Protein AF-0000000065881601 (afdb_homodimer)

Radius of gyration: 34.46 Å; Cα contacts (8 Å, |Δi|>4): 3081; chains: 2; bounding box: 85×88×72 Å

Nearest PDB structures (foldseek):
  4k35-assembly2_B  TM=8.996E-01  e=1.616E-48  Rhizomucor miehei
  4k35-assembly3_A  TM=8.974E-01  e=1.633E-47  Rhizomucor miehei
  6fop-assembly1_A  TM=8.889E-01  e=4.431E-42  Acetivibrio thermocellus ATCC 27405
  5v1w-assembly1_A  TM=8.616E-01  e=5.026E-40  Halalkalibacterium halodurans C-125
  5upo-assembly1_A  TM=8.640E-01  e=6.890E-40  Halalkalibacterium halodurans C-125

Secondary structure (DSSP, 8-state):
------SS---PPEE--SSSPPGGGTB-GGG-SSP--SS-TTGGGGSTTS-S-EEETTEEEEEETTEEEEE-PPEEE-SSEEEE----SEEEE-PPPSSSS-TT--EEEEE-SSEEEEEEGGGTEEEEEETT-SEEEEEEEEEEEEEEE-SS-EEEEEE-TTSSEEEEEETTS-EEEEEESS---EEE-SSEEEEEEEEEEEEEEEESSS-HHHHHHHHHTSS-EEEEEEEE--STTEEEEEEEEESSSPPEEEE-HHHHHHHHHS----EEEEEEEE--TTS-EEEEE-SEEEEEPPP----SS-SS---GGGHHHHHHHHHHHHHT--GGG-----HHHHHHHHHHHHHHHHHHHHTT-GGGHHHHHHHHHHHHHHHHHT--TT--EEEETTTTEEEETTTTT-TTGGGGGGGTTTHHHHHHHHHHHHHHHHHH-HHHHHHTHHHHHHHHHHHH-----TT-SS-TTSSEETTTTEE----S---TT--EE--HHHHHHHHHHHHHHHHHHT-HHHHHHHHHHHHHHHHHIIIIIB--TT-SSS-HHHHHH-SB-SEEESSEEE-S-SSS-TT-HHHHHHTTT-S--TTHHHHT--HHHHHHHHHHHGGGGG-TT---HHHHHHHHHHHTTT-HHHHHHHHHT-S---TT--HHHHHHHHHT----/------SS---PPEE--SSSPPGGGTB-GGG-SSP--SS-TTGGGGSTTS-S-EEETTEEEEEETTEEEEE-PPEEE-SSEEEE----SEEEE-PPPSSSS-TT--EEEEE-SSEEEEEEGGGTEEEEEETT-SEEEEEEEEEEEEEEE-SS-EEEEEE-TTSSEEEEEETTS-EEEEEESS---EEE-SSEEEEEEEEEEEEEEEESSS-HHHHHHHHHTSS-EEEEEEEE--STTEEEEEEEEESSSPPEEEE-HHHHHHHHHS----EEEEEEEE--TTS-EEEEE-SEEEEE-------SS-SS---GGGHHHHHHHHHHHHHT--GGG-----HHHHHHHHHHHHHHHHHHHHTT-GGGHHHHHHHHHHHHHHHHHT--TT--EEEETTTTEEEETTTTT-TTGGGGGGGTTTHHHHHHHHHHHHHHHHHH-HHHHHHTHHHHHHHHHHHH-----TT-SS-TTSSEETTTTEE----S---TT--EE--HHHHHHHHHHHHHHHHHHT-HHHHHHHHHHHHHHHHHIIIIIB--TT-SSS-HHHHHH-SB-SEEESSEEE-S-SSS-TT-HHHHHHHTT-S--TTHHHHT--HHHHHHHHHHHGGGGG-TT---HHHHHHHHHHHTTT-HHHHHHHHHT-S---TT--HHHHHHHHHT----

Organism: Glycine max (NCBI:txid3847)

InterPro domains:
  IPR005200 Endo-1,3(4)-beta-glucanase [PS52008] (1-668)
  IPR005200 Endo-1,3(4)-beta-glucanase [PTHR31983] (8-667)
  IPR040451 Glycosyl hydrolase family 81, N-terminal [PF03639] (30-303)
  IPR040720 Glycosyl hydrolase family 81, C-terminal domain [PF17652] (310-662)

Foldseek 3Di:
DLPPPLDVQDAFAEDFFPPADFQPQAADPVQQFDAAFWQAQQLCCRFDQNFFWGCQPPWIWGFWFFKIFTDRWDWDDFQFKIFTDDFRQKIKGFDFAPDDDDGGGWHFHDAELFWTWIDDPRRQWIWTRGHQAQKTKIFRAWFTKMKIFGPFFWDDWDADPQQQKIWIATPVGKIKMKGWPHHWDWDDDGTMIITGGDGGMMIMGIQQDPDVVSVVVCVQAVFKDFRYKYWDQDFFQKIKIATDIDDDDWHKGWAAPLLVVQQVVDDDPKDWAAPRWRQHLLFTTTIIIHRMGMGGDDFDDQDLAAPQAFDPVCLVVLVVQLVVVLVPQDLVPDDDPQLQLLLLLLLLLLNSVSLCVSSVNCVSVVSSLVSLCVSLVCQLVVNDPPKHWHFYRSNFAIAMPQCSHDCCGSNRVVQVAQLLLSLLSSLLNLLSSCLVPVVVCVVRVSSSVRSLCQQDPCDPDSPDRHHHNNFANPRLLAGFRDTSDDDSLGTKDFALQSNLSSLSSQLSSCVSVVPVSSVRSSSNSSRSSLSSQCSPFALAAVDDRDDPNNSVLDGGFGMDTSGMTGCQHPVGGNLQLLCSQQSHCPPPGNSSCSSVVPLVSLVVSLVSNVVSQPDPPGDDLASVLSSLLSVLLPPLVVSVVVLVPRPDHDSSHGSSSSSSSNSSNDDD/DQPPPQDVQDAFAEDFFPPADFQPQAADPVQQFDAAFWQAQQLCCRFDQNFFWGCQPPWIWGFWFFKIFTHRWDWDDFQFKIFTDDFRQKIKGFDFAPDDDDGGGWHFHDAELFWTWIDDPRGQWIWTRGHQAQKTKIFRAWFTKMKIFGPFFWDDWDADPQQQKIWIATPVGKIKMKGWPHHWDWDDDGTMIMTGGDGGMMIMGIQQDPDPVSVVVCVQAVFKDFRYKYWDQDFFQKIKIATDIDDDDWHKGWAAPLLVVQQVVDDDPKDWAAPRWRQHLRFTTTIIIHRMGMGGDDFDDQDLAAPQAFDPVCLVVLVVQLVVVLVPQDLVPDDDPQLQLLLLLLLLLLNSVSLCVSSVNCVSVVSSLVSLCVSLVCQLVVNDPPKHWHFYRSNFAIAMPQCSHDCCGSNRVVQVAQLLLSLLSSLLSLLSSCLVPVVVCVVRVSSSVRSLCQQDPCDPDSPDRHHHNNFANPRLLAGFRDTSDDDSLGTKDFALQSNLSSLSSQLSSCVSVVSVSSVRSSSNSSRSSLSSQCSPFALAAVDDRDDPSNSVLDGGFGMDTSGMTGCQHPVGGNLQLLCSQQSHQPPPGSSSCSSVVPLVSLVVSLVSNVVSQPDPPGDDLASVLSSLLSVLLPPLVVSVVSLVPRPDHPSSHGSSSSSSSNRSNDDD

GO terms:
  GO:0009505 plant-type cell wall (C, IDA)
  GO:0030247 polysaccharide binding (F, IDA)
  GO:0044347 cell wall polysaccharide catabolic process (P, IDA)
  GO:0009603 detection of symbiotic fungus (P, IDA)
  GO:0042973 glucan endo-1,3-beta-D-glucosidase activity (F, IDA)
  GO:0042973 glucan endo-1,3-beta-D-glucosidase activity (F, EXP)

Sequence (1336 aa):
MVNIQTNTSYIFPQTQSTVLPDPSKFFSSNLLSSPLPTNSFFQNFVLKNGDQQEYIHPYLIKSSNSSLSLSYPSRQASSAVIFQVFNPDLTISAPQGPKQGPPGKHLISSYSDLSVTLDFPSSNLSFFLVRGSPYLTVSVTQPTPLSITTIHSILSFSSNDSNTKYTFQFNNGQTWLLYATSPIKLNHTLSEITSNAFSGIIRIALLPDSDSKHEAVLDKYSSCYPVSGKAVFREPFCVEYNWEKKDSGDLLLLAHPLHVQLLRNGDNDVKILEDLKYKSIDGDLVGVVGDSWVLKTDPLFVTWHSIKGIKEESHDEIVSALSKDVESLDSSSITTTESYFYGKLIARAARLVLIAEELNYPDVIPKVRNFLKETIEPWLEGTFSGNGFLHDEKWGGIITQKGSTDAGGDFGFGIYNDHHYHLGYFIYGIAVLTKLDPAWGRKYKPQAYSIVQDFLNLDTKLNSNYTRLRCFDPYVLHSWAGGLTEFTDGRNQESTSEAVSAYYSAALMGLAYGDAPLVALGSTLTALEIEGTKMWWHVKEGGTLYEKEFTQENRVMGVLWSNKRDTGLWFAPAEWKECRLGIQLLPLAPISEAIFSNVDFVKELVEWTLPALDREGGVGEGWKGFVYALEGVYDNESALQKIRNLKGFDGGNSLTNLLWWIHSRSDEMVNIQTNTSYIFPQTQSTVLPDPSKFFSSNLLSSPLPTNSFFQNFVLKNGDQQEYIHPYLIKSSNSSLSLSYPSRQASSAVIFQVFNPDLTISAPQGPKQGPPGKHLISSYSDLSVTLDFPSSNLSFFLVRGSPYLTVSVTQPTPLSITTIHSILSFSSNDSNTKYTFQFNNGQTWLLYATSPIKLNHTLSEITSNAFSGIIRIALLPDSDSKHEAVLDKYSSCYPVSGKAVFREPFCVEYNWEKKDSGDLLLLAHPLHVQLLRNGDNDVKILEDLKYKSIDGDLVGVVGDSWVLKTDPLFVTWHSIKGIKEESHDEIVSALSKDVESLDSSSITTTESYFYGKLIARAARLVLIAEELNYPDVIPKVRNFLKETIEPWLEGTFSGNGFLHDEKWGGIITQKGSTDAGGDFGFGIYNDHHYHLGYFIYGIAVLTKLDPAWGRKYKPQAYSIVQDFLNLDTKLNSNYTRLRCFDPYVLHSWAGGLTEFTDGRNQESTSEAVSAYYSAALMGLAYGDAPLVALGSTLTALEIEGTKMWWHVKEGGTLYEKEFTQENRVMGVLWSNKRDTGLWFAPAEWKECRLGIQLLPLAPISEAIFSNVDFVKELVEWTLPALDREGGVGEGWKGFVYALEGVYDNESALQKIRNLKGFDGGNSLTNLLWWIHSRSDE

Structure (mmCIF, N/CA/C/O backbone):
data_AF-0000000065881601-model_v1
#
loop_
_entity.id
_entity.type
_entity.pdbx_description
1 polymer 'Glucan endo-1,3-beta-D-glucosidase'
#
loop_
_atom_site.group_PDB
_atom_site.id
_atom_site.type_symbol
_atom_site.label_atom_id
_atom_site.label_alt_id
_atom_site.label_comp_id
_atom_site.label_asym_id
_atom_site.label_entity_id
_atom_site.label_seq_id
_atom_site.pdbx_PDB_ins_code
_atom_site.Cartn_x
_atom_site.Cartn_y
_atom_site.Cartn_z
_atom_site.occupancy
_atom_site.B_iso_or_equiv
_atom_site.auth_seq_id
_atom_site.auth_comp_id
_atom_site.auth_asym_id
_atom_site.auth_atom_id
_atom_site.pdbx_PDB_model_num
ATOM 1 N N . MET A 1 1 ? 6.355 5.363 -7.016 1 32.66 1 MET A N 1
ATOM 2 C CA . MET A 1 1 ? 5.551 6.484 -6.539 1 32.66 1 MET A CA 1
ATOM 3 C C . MET A 1 1 ? 4.062 6.191 -6.703 1 32.66 1 MET A C 1
ATOM 5 O O . MET A 1 1 ? 3.637 5.684 -7.742 1 32.66 1 MET A O 1
ATOM 9 N N . VAL A 1 2 ? 3.303 6.07 -5.574 1 40.56 2 VAL A N 1
ATOM 10 C CA . VAL A 1 2 ? 1.854 5.91 -5.633 1 40.56 2 VAL A CA 1
ATOM 11 C C . VAL A 1 2 ? 1.254 6.961 -6.562 1 40.56 2 VAL A C 1
ATOM 13 O O . VAL A 1 2 ? 1.207 8.148 -6.223 1 40.56 2 VAL A O 1
ATOM 16 N N . ASN A 1 3 ? 1.358 6.754 -7.926 1 42.06 3 ASN A N 1
ATOM 17 C CA . ASN A 1 3 ? 0.616 7.668 -8.789 1 42.06 3 ASN A CA 1
ATOM 18 C C . ASN A 1 3 ? -0.891 7.453 -8.664 1 42.06 3 ASN A C 1
ATOM 20 O O . ASN A 1 3 ? -1.396 6.371 -8.969 1 42.06 3 ASN A O 1
ATOM 24 N N . ILE A 1 4 ? -1.502 8.188 -7.832 1 42.38 4 ILE A N 1
ATOM 25 C CA . ILE A 1 4 ? -2.959 8.211 -7.914 1 42.38 4 ILE A CA 1
ATOM 26 C C . ILE A 1 4 ? -3.393 8.43 -9.359 1 42.38 4 ILE A C 1
ATOM 28 O O . ILE A 1 4 ? -3.031 9.438 -9.977 1 42.38 4 ILE A O 1
ATOM 32 N N . GLN A 1 5 ? -3.42 7.398 -10.188 1 45.66 5 GLN A N 1
ATOM 33 C CA . GLN A 1 5 ? -3.742 7.41 -11.609 1 45.66 5 GLN A CA 1
ATOM 34 C C . GLN A 1 5 ? -4.766 8.492 -11.93 1 45.66 5 GLN A C 1
ATOM 36 O O . GLN A 1 5 ? -5.957 8.336 -11.648 1 45.66 5 GLN A O 1
ATOM 41 N N . THR A 1 6 ? -4.406 9.734 -11.773 1 42.97 6 THR A N 1
ATOM 42 C CA . THR A 1 6 ? -5.371 10.727 -12.234 1 42.97 6 THR A CA 1
ATOM 43 C C . THR A 1 6 ? -5.387 10.797 -13.758 1 42.97 6 THR A C 1
ATOM 45 O O . THR A 1 6 ? -4.414 11.242 -14.375 1 42.97 6 THR A O 1
ATOM 48 N N . ASN A 1 7 ? -5.77 9.719 -14.484 1 45.34 7 ASN A N 1
ATOM 49 C CA . ASN A 1 7 ? -5.992 10.273 -15.812 1 45.34 7 ASN A CA 1
ATOM 50 C C . ASN A 1 7 ? -6.188 11.789 -15.766 1 45.34 7 ASN A C 1
ATOM 52 O O . ASN A 1 7 ? -6.027 12.406 -14.719 1 45.34 7 ASN A O 1
ATOM 56 N N . THR A 1 8 ? -7.559 12.25 -16.438 1 53.22 8 THR A N 1
ATOM 57 C CA . THR A 1 8 ? -8.039 13.594 -16.766 1 53.22 8 THR A CA 1
ATOM 58 C C . THR A 1 8 ? -8.25 14.406 -15.484 1 53.22 8 THR A C 1
ATOM 60 O O . THR A 1 8 ? -9.242 14.219 -14.781 1 53.22 8 THR A O 1
ATOM 63 N N . SER A 1 9 ? -7.125 14.703 -14.875 1 68.44 9 SER A N 1
ATOM 64 C CA . SER A 1 9 ? -7.176 15.422 -13.609 1 68.44 9 SER A CA 1
ATOM 65 C C . SER A 1 9 ? -8.086 16.641 -13.703 1 68.44 9 SER A C 1
ATOM 67 O O . SER A 1 9 ? -7.852 17.531 -14.523 1 68.44 9 SER A O 1
ATOM 69 N N . TYR A 1 10 ? -9.281 16.594 -13.305 1 88.62 10 TYR A N 1
ATOM 70 C CA . TYR A 1 10 ? -10.195 17.719 -13.133 1 88.62 10 TYR A CA 1
ATOM 71 C C . TYR A 1 10 ? -9.531 18.859 -12.359 1 88.62 10 TYR A C 1
ATOM 73 O O . TYR A 1 10 ? -8.883 18.609 -11.336 1 88.62 10 TYR A O 1
ATOM 81 N N . ILE A 1 11 ? -9.555 20.016 -13 1 93 11 ILE A N 1
ATOM 82 C CA . ILE A 1 11 ? -9.133 21.25 -12.328 1 93 11 ILE A CA 1
ATOM 83 C C . ILE A 1 11 ? -10.312 22.219 -12.242 1 93 11 ILE A C 1
ATOM 85 O O . ILE A 1 11 ? -11.008 22.438 -13.234 1 93 11 ILE A O 1
ATOM 89 N N . PHE A 1 12 ? -10.523 22.672 -11.062 1 96.31 12 PHE A N 1
ATOM 90 C CA . PHE A 1 12 ? -11.586 23.656 -10.898 1 96.31 12 PHE A CA 1
ATOM 91 C C . PHE A 1 12 ? -11.328 24.891 -11.75 1 96.31 12 PHE A C 1
ATOM 93 O O . PHE A 1 12 ? -10.195 25.125 -12.188 1 96.31 12 PHE A O 1
ATOM 100 N N . PRO A 1 13 ? -12.359 25.672 -12.062 1 95.62 13 PRO A N 1
ATOM 101 C CA . PRO A 1 13 ? -12.164 26.859 -12.891 1 95.62 13 PRO A CA 1
ATOM 102 C C . PRO A 1 13 ? -11.039 27.766 -12.391 1 95.62 13 PRO A C 1
ATOM 104 O O . PRO A 1 13 ? -10.938 28.016 -11.188 1 95.62 13 PRO A O 1
ATOM 107 N N . GLN A 1 14 ? -10.266 28.203 -13.281 1 94.94 14 GLN A N 1
ATOM 108 C CA . GLN A 1 14 ? -9.094 29 -12.945 1 94.94 14 GLN A CA 1
ATOM 109 C C . GLN A 1 14 ? -9.492 30.422 -12.578 1 94.94 14 GLN A C 1
ATOM 111 O O . GLN A 1 14 ? -10.5 30.938 -13.078 1 94.94 14 GLN A O 1
ATOM 116 N N . THR A 1 15 ? -8.75 30.938 -11.68 1 94.44 15 THR A N 1
ATOM 117 C CA . THR A 1 15 ? -8.93 32.344 -11.328 1 94.44 15 THR A CA 1
ATOM 118 C C . THR A 1 15 ? -7.582 33 -11.039 1 94.44 15 THR A C 1
ATOM 120 O O . THR A 1 15 ? -6.574 32.312 -10.859 1 94.44 15 THR A O 1
ATOM 123 N N . GLN A 1 16 ? -7.559 34.281 -11.18 1 92.62 16 GLN A N 1
ATOM 124 C CA . GLN A 1 16 ? -6.414 35.094 -10.75 1 92.62 16 GLN A CA 1
ATOM 125 C C . GLN A 1 16 ? -6.676 35.719 -9.391 1 92.62 16 GLN A C 1
ATOM 127 O O . GLN A 1 16 ? -7.469 36.656 -9.289 1 92.62 16 GLN A O 1
ATOM 132 N N . SER A 1 17 ? -6.039 35.25 -8.422 1 96 17 SER A N 1
ATOM 133 C CA . SER A 1 17 ? -6.215 35.812 -7.082 1 96 17 SER A CA 1
ATOM 134 C C . SER A 1 17 ? -5.59 37.188 -6.957 1 96 17 SER A C 1
ATOM 136 O O . SER A 1 17 ? -4.512 37.438 -7.496 1 96 17 SER A O 1
ATOM 138 N N . THR A 1 18 ? -6.234 38.094 -6.266 1 96.06 18 THR A N 1
ATOM 139 C CA . THR A 1 18 ? -5.711 39.438 -6.055 1 96.06 18 THR A CA 1
ATOM 140 C C . THR A 1 18 ? -4.965 39.5 -4.727 1 96.06 18 THR A C 1
ATOM 142 O O . THR A 1 18 ? -4.363 40.531 -4.41 1 96.06 18 THR A O 1
ATOM 145 N N . VAL A 1 19 ? -5.008 38.469 -3.982 1 95.88 19 VAL A N 1
ATOM 146 C CA . VAL A 1 19 ? -4.477 38.562 -2.627 1 95.88 19 VAL A CA 1
ATOM 147 C C . VAL A 1 19 ? -3.195 37.75 -2.51 1 95.88 19 VAL A C 1
ATOM 149 O O . VAL A 1 19 ? -2.422 37.906 -1.565 1 95.88 19 VAL A O 1
ATOM 152 N N . LEU A 1 20 ? -2.898 36.844 -3.422 1 96.19 20 LEU A N 1
ATOM 153 C CA . LEU A 1 20 ? -1.729 36 -3.344 1 96.19 20 LEU A CA 1
ATOM 154 C C . LEU A 1 20 ? -0.462 36.75 -3.723 1 96.19 20 LEU A C 1
ATOM 156 O O . LEU A 1 20 ? -0.466 37.531 -4.672 1 96.19 20 LEU A O 1
ATOM 160 N N . PRO A 1 21 ? 0.587 36.625 -2.951 1 94.5 21 PRO A N 1
ATOM 161 C CA . PRO A 1 21 ? 1.84 37.281 -3.285 1 94.5 21 PRO A CA 1
ATOM 162 C C . PRO A 1 21 ? 2.492 36.75 -4.551 1 94.5 21 PRO A C 1
ATOM 164 O O . PRO A 1 21 ? 2.158 35.625 -4.988 1 94.5 21 PRO A O 1
ATOM 167 N N . ASP A 1 22 ? 3.406 37.531 -5.133 1 93.5 22 ASP A N 1
ATOM 168 C CA . ASP A 1 22 ? 4.172 37.125 -6.305 1 93.5 22 ASP A CA 1
ATOM 169 C C . ASP A 1 22 ? 5.352 36.219 -5.91 1 93.5 22 ASP A C 1
ATOM 171 O O . ASP A 1 22 ? 6.266 36.688 -5.219 1 93.5 22 ASP A O 1
ATOM 175 N N . PRO A 1 23 ? 5.359 35 -6.363 1 92.5 23 PRO A N 1
ATOM 176 C CA . PRO A 1 23 ? 6.441 34.094 -5.969 1 92.5 23 PRO A CA 1
ATOM 177 C C . PRO A 1 23 ? 7.754 34.375 -6.691 1 92.5 23 PRO A C 1
ATOM 179 O O . PRO A 1 23 ? 8.812 33.906 -6.273 1 92.5 23 PRO A O 1
ATOM 182 N N . SER A 1 24 ? 7.828 35.125 -7.746 1 92.69 24 SER A N 1
ATOM 183 C CA . SER A 1 24 ? 9.008 35.312 -8.578 1 92.69 24 SER A CA 1
ATOM 184 C C . SER A 1 24 ? 10.07 36.125 -7.848 1 92.69 24 SER A C 1
ATOM 186 O O . SER A 1 24 ? 11.219 36.188 -8.281 1 92.69 24 SER A O 1
ATOM 188 N N . LYS A 1 25 ? 9.703 36.719 -6.781 1 90.94 25 LYS A N 1
ATOM 189 C CA . LYS A 1 25 ? 10.648 37.531 -6.035 1 90.94 25 LYS A CA 1
ATOM 190 C C . LYS A 1 25 ? 11.719 36.688 -5.363 1 90.94 25 LYS A C 1
ATOM 192 O O . LYS A 1 25 ? 12.836 37.125 -5.129 1 90.94 25 LYS A O 1
ATOM 197 N N . PHE A 1 26 ? 11.391 35.469 -5.031 1 94.25 26 PHE A N 1
ATOM 198 C CA . PHE A 1 26 ? 12.289 34.75 -4.148 1 94.25 26 PHE A CA 1
ATOM 199 C C . PHE A 1 26 ? 12.625 33.375 -4.727 1 94.25 26 PHE A C 1
ATOM 201 O O . PHE A 1 26 ? 13.562 32.719 -4.27 1 94.25 26 PHE A O 1
ATOM 208 N N . PHE A 1 27 ? 11.938 32.906 -5.699 1 95.12 27 PHE A N 1
ATOM 209 C CA . PHE A 1 27 ? 12.258 31.625 -6.336 1 95.12 27 PHE A CA 1
ATOM 210 C C . PHE A 1 27 ? 13.102 31.844 -7.59 1 95.12 27 PHE A C 1
ATOM 212 O O . PHE A 1 27 ? 12.852 32.781 -8.352 1 95.12 27 PHE A O 1
ATOM 219 N N . SER A 1 28 ? 14.086 31 -7.719 1 93.69 28 SER A N 1
ATOM 220 C CA . SER A 1 28 ? 14.844 31.031 -8.969 1 93.69 28 SER A CA 1
ATOM 221 C C . SER A 1 28 ? 13.953 30.688 -10.156 1 93.69 28 SER A C 1
ATOM 223 O O . SER A 1 28 ? 12.906 30.047 -10 1 93.69 28 SER A O 1
ATOM 225 N N . SER A 1 29 ? 14.359 31.047 -11.352 1 91 29 SER A N 1
ATOM 226 C CA . SER A 1 29 ? 13.539 30.938 -12.562 1 91 29 SER A CA 1
ATOM 227 C C . SER A 1 29 ? 13.156 29.484 -12.844 1 91 29 SER A C 1
ATOM 229 O O . SER A 1 29 ? 12.055 29.219 -13.328 1 91 29 SER A O 1
ATOM 231 N N . ASN A 1 30 ? 14.039 28.594 -12.492 1 88.25 30 ASN A N 1
ATOM 232 C CA . ASN A 1 30 ? 13.797 27.188 -12.773 1 88.25 30 ASN A CA 1
ATOM 233 C C . ASN A 1 30 ? 12.742 26.594 -11.828 1 88.25 30 ASN A C 1
ATOM 235 O O . ASN A 1 30 ? 12.211 25.516 -12.086 1 88.25 30 ASN A O 1
ATOM 239 N N . LEU A 1 31 ? 12.391 27.391 -10.805 1 90.44 31 LEU A N 1
ATOM 240 C CA . LEU A 1 31 ? 11.438 26.891 -9.812 1 90.44 31 LEU A CA 1
ATOM 241 C C . LEU A 1 31 ? 10.094 27.609 -9.953 1 90.44 31 LEU A C 1
ATOM 243 O O . LEU A 1 31 ? 9.141 27.297 -9.242 1 90.44 31 LEU A O 1
ATOM 247 N N . LEU A 1 32 ? 9.945 28.547 -10.82 1 87.31 32 LEU A N 1
ATOM 248 C CA . LEU A 1 32 ? 8.773 29.406 -10.852 1 87.31 32 LEU A CA 1
ATOM 249 C C . LEU A 1 32 ? 7.598 28.703 -11.539 1 87.31 32 LEU A C 1
ATOM 251 O O . LEU A 1 32 ? 6.5 29.266 -11.609 1 87.31 32 LEU A O 1
ATOM 255 N N . SER A 1 33 ? 7.691 27.547 -11.867 1 82.56 33 SER A N 1
ATOM 256 C CA . SER A 1 33 ? 6.539 26.828 -12.422 1 82.56 33 SER A CA 1
ATOM 257 C C . SER A 1 33 ? 5.676 26.234 -11.312 1 82.56 33 SER A C 1
ATOM 259 O O . SER A 1 33 ? 6.199 25.656 -10.352 1 82.56 33 SER A O 1
ATOM 261 N N . SER A 1 34 ? 4.352 26.656 -11.32 1 82.81 34 SER A N 1
ATOM 262 C CA . SER A 1 34 ? 3.434 26.016 -10.383 1 82.81 34 SER A CA 1
ATOM 263 C C . SER A 1 34 ? 3.398 24.516 -10.57 1 82.81 34 SER A C 1
ATOM 265 O O . SER A 1 34 ? 3.672 24.016 -11.664 1 82.81 34 SER A O 1
ATOM 267 N N . PRO A 1 35 ? 3.084 23.781 -9.523 1 92.56 35 PRO A N 1
ATOM 268 C CA . PRO A 1 35 ? 2.693 24.219 -8.18 1 92.56 35 PRO A CA 1
ATOM 269 C C . PRO A 1 35 ? 3.893 24.516 -7.281 1 92.56 35 PRO A C 1
ATOM 271 O O . PRO A 1 35 ? 4.973 23.953 -7.492 1 92.56 35 PRO A O 1
ATOM 274 N N . LEU A 1 36 ? 3.723 25.484 -6.312 1 94.88 36 LEU A N 1
ATOM 275 C CA . LEU A 1 36 ? 4.738 25.844 -5.332 1 94.88 36 LEU A CA 1
ATOM 276 C C . LEU A 1 36 ? 4.293 25.484 -3.922 1 94.88 36 LEU A C 1
ATOM 278 O O . LEU A 1 36 ? 3.092 25.438 -3.639 1 94.88 36 LEU A O 1
ATOM 282 N N . PRO A 1 37 ? 5.219 25.188 -3.012 1 95.62 37 PRO A N 1
ATOM 283 C CA . PRO A 1 37 ? 4.82 24.938 -1.624 1 95.62 37 PRO A CA 1
ATOM 284 C C . PRO A 1 37 ? 4.207 26.156 -0.953 1 95.62 37 PRO A C 1
ATOM 286 O O . PRO A 1 37 ? 4.652 27.281 -1.189 1 95.62 37 PRO A O 1
ATOM 289 N N . THR A 1 38 ? 3.221 25.938 -0.119 1 97.5 38 THR A N 1
ATOM 290 C CA . THR A 1 38 ? 2.525 27.062 0.497 1 97.5 38 THR A CA 1
ATOM 291 C C . THR A 1 38 ? 2.549 26.953 2.018 1 97.5 38 THR A C 1
ATOM 293 O O . THR A 1 38 ? 2.225 27.906 2.725 1 97.5 38 THR A O 1
ATOM 296 N N . ASN A 1 39 ? 2.816 25.797 2.574 1 97.94 39 ASN A N 1
ATOM 297 C CA . ASN A 1 39 ? 2.84 25.531 4.008 1 97.94 39 ASN A CA 1
ATOM 298 C C . ASN A 1 39 ? 4.16 24.906 4.445 1 97.94 39 ASN A C 1
ATOM 300 O O . ASN A 1 39 ? 4.195 24.125 5.398 1 97.94 39 ASN A O 1
ATOM 304 N N . SER A 1 40 ? 5.207 25.25 3.785 1 97.06 40 SER A N 1
ATOM 305 C CA . SER A 1 40 ? 6.488 24.578 3.988 1 97.06 40 SER A CA 1
ATOM 306 C C . SER A 1 40 ? 7.258 25.203 5.152 1 97.06 40 SER A C 1
ATOM 308 O O . SER A 1 40 ? 6.984 26.328 5.551 1 97.06 40 SER A O 1
ATOM 310 N N . PHE A 1 41 ? 8.273 24.531 5.582 1 97.69 41 PHE A N 1
ATOM 311 C CA . PHE A 1 41 ? 9.062 24.922 6.746 1 97.69 41 PHE A CA 1
ATOM 312 C C . PHE A 1 41 ? 9.922 26.141 6.434 1 97.69 41 PHE A C 1
ATOM 314 O O . PHE A 1 41 ? 10.469 26.781 7.344 1 97.69 41 PHE A O 1
ATOM 321 N N . PHE A 1 42 ? 10 26.578 5.18 1 98.06 42 PHE A N 1
ATOM 322 C CA . PHE A 1 42 ? 10.836 27.719 4.812 1 98.06 42 PHE A CA 1
ATOM 323 C C . PHE A 1 42 ? 9.984 28.859 4.262 1 98.06 42 PHE A C 1
ATOM 325 O O . PHE A 1 42 ? 10.492 29.734 3.564 1 98.06 42 PHE A O 1
ATOM 332 N N . GLN A 1 43 ? 8.727 28.828 4.543 1 97.62 43 GLN A N 1
ATOM 333 C CA . GLN A 1 43 ? 7.777 29.703 3.861 1 97.62 43 GLN A CA 1
ATOM 334 C C . GLN A 1 43 ? 8.109 31.172 4.117 1 97.62 43 GLN A C 1
ATOM 336 O O . GLN A 1 43 ? 7.898 32.031 3.244 1 97.62 43 GLN A O 1
ATOM 341 N N . ASN A 1 44 ? 8.617 31.562 5.285 1 97.44 44 ASN A N 1
ATOM 342 C CA . ASN A 1 44 ? 8.961 32.938 5.598 1 97.44 44 ASN A CA 1
ATOM 343 C C . ASN A 1 44 ? 10.008 33.5 4.633 1 97.44 44 ASN A C 1
ATOM 345 O O . ASN A 1 44 ? 10.039 34.688 4.359 1 97.44 44 ASN A O 1
ATOM 349 N N . PHE A 1 45 ? 10.852 32.656 4.086 1 97.19 45 PHE A N 1
ATOM 350 C CA . PHE A 1 45 ? 11.93 33.094 3.205 1 97.19 45 PHE A CA 1
ATOM 351 C C . PHE A 1 45 ? 11.367 33.625 1.883 1 97.19 45 PHE A C 1
ATOM 353 O O . PHE A 1 45 ? 12.086 34.25 1.11 1 97.19 45 PHE A O 1
ATOM 360 N N . VAL A 1 46 ? 10.086 33.344 1.598 1 96 46 VAL A N 1
ATOM 361 C CA . VAL A 1 46 ? 9.555 33.719 0.291 1 96 46 VAL A CA 1
ATOM 362 C C . VAL A 1 46 ? 8.391 34.719 0.465 1 96 46 VAL A C 1
ATOM 364 O O . VAL A 1 46 ? 7.625 34.938 -0.472 1 96 46 VAL A O 1
ATOM 367 N N . LEU A 1 47 ? 8.18 35.188 1.643 1 96.31 47 LEU A N 1
ATOM 368 C CA . LEU A 1 47 ? 7.074 36.094 1.933 1 96.31 47 LEU A CA 1
ATOM 369 C C . LEU A 1 47 ? 7.594 37.5 2.312 1 96.31 47 LEU A C 1
ATOM 371 O O . LEU A 1 47 ? 8.625 37.625 2.971 1 96.31 47 LEU A O 1
ATOM 375 N N . LYS A 1 48 ? 6.898 38.531 1.836 1 95.06 48 LYS A N 1
ATOM 376 C CA . LYS A 1 48 ? 7.219 39.906 2.141 1 95.06 48 LYS A CA 1
ATOM 377 C C . LYS A 1 48 ? 8.68 40.219 1.845 1 95.06 48 LYS A C 1
ATOM 379 O O . LYS A 1 48 ? 9.133 40.094 0.703 1 95.06 48 LYS A O 1
ATOM 384 N N . ASN A 1 49 ? 9.523 40.438 2.922 1 93.88 49 ASN A N 1
ATOM 385 C CA . ASN A 1 49 ? 10.93 40.781 2.689 1 93.88 49 ASN A CA 1
ATOM 386 C C . ASN A 1 49 ? 11.805 39.531 2.77 1 93.88 49 ASN A C 1
ATOM 388 O O . ASN A 1 49 ? 13.016 39.594 2.535 1 93.88 49 ASN A O 1
ATOM 392 N N . GLY A 1 50 ? 11.203 38.406 3.092 1 95.06 50 GLY A N 1
ATOM 393 C CA . GLY A 1 50 ? 11.945 37.156 3.195 1 95.06 50 GLY A CA 1
ATOM 394 C C . GLY A 1 50 ? 12.922 37.125 4.352 1 95.06 50 GLY A C 1
ATOM 395 O O . GLY A 1 50 ? 13.938 36.438 4.305 1 95.06 50 GLY A O 1
ATOM 396 N N . ASP A 1 51 ? 12.719 37.906 5.375 1 94.81 51 ASP A N 1
ATOM 397 C CA . ASP A 1 51 ? 13.766 38.094 6.383 1 94.81 51 ASP A CA 1
ATOM 398 C C . ASP A 1 51 ? 13.266 37.688 7.77 1 94.81 51 ASP A C 1
ATOM 400 O O . ASP A 1 51 ? 13.836 38.094 8.781 1 94.81 51 ASP A O 1
ATOM 404 N N . GLN A 1 52 ? 12.125 36.969 7.816 1 96.25 52 GLN A N 1
ATOM 405 C CA . GLN A 1 52 ? 11.711 36.375 9.078 1 96.25 52 GLN A CA 1
ATOM 406 C C . GLN A 1 52 ? 12.391 35.031 9.289 1 96.25 52 GLN A C 1
ATOM 408 O O . GLN A 1 52 ? 12.664 34.312 8.328 1 96.25 52 GLN A O 1
ATOM 413 N N . GLN A 1 53 ? 12.625 34.75 10.523 1 97.19 53 GLN A N 1
ATOM 414 C CA . GLN A 1 53 ? 13.391 33.531 10.867 1 97.19 53 GLN A CA 1
ATOM 415 C C . GLN A 1 53 ? 12.594 32.281 10.578 1 97.19 53 GLN A C 1
ATOM 417 O O . GLN A 1 53 ? 11.367 32.281 10.609 1 97.19 53 GLN A O 1
ATOM 422 N N . GLU A 1 54 ? 13.242 31.281 10.219 1 97.88 54 GLU A N 1
ATOM 423 C CA . GLU A 1 54 ? 12.727 29.906 10.125 1 97.88 54 GLU A CA 1
ATOM 424 C C . GLU A 1 54 ? 13.539 28.953 10.992 1 97.88 54 GLU A C 1
ATOM 426 O O . GLU A 1 54 ? 14.742 29.156 11.18 1 97.88 54 GLU A O 1
ATOM 431 N N . TYR A 1 55 ? 12.914 28 11.586 1 97.75 55 TYR A N 1
ATOM 432 C CA . TYR A 1 55 ? 13.602 27.016 12.398 1 97.75 55 TYR A CA 1
ATOM 433 C C . TYR A 1 55 ? 14.078 25.844 11.555 1 97.75 55 TYR A C 1
ATOM 435 O O . TYR A 1 55 ? 13.273 25 11.141 1 97.75 55 TYR A O 1
ATOM 443 N N . ILE A 1 56 ? 15.328 25.797 11.211 1 97.56 56 ILE A N 1
ATOM 444 C CA . ILE A 1 56 ? 15.984 24.734 10.469 1 97.56 56 ILE A CA 1
ATOM 445 C C . ILE A 1 56 ? 16.844 23.891 11.414 1 97.56 56 ILE A C 1
ATOM 447 O O . ILE A 1 56 ? 18.062 24.062 11.469 1 97.56 56 ILE A O 1
ATOM 451 N N . HIS A 1 57 ? 16.281 23 12.133 1 96.19 57 HIS A N 1
ATOM 452 C CA . HIS A 1 57 ? 16.812 22.219 13.242 1 96.19 57 HIS A CA 1
ATOM 453 C C . HIS A 1 57 ? 18.312 21.969 13.062 1 96.19 57 HIS A C 1
ATOM 455 O O . HIS A 1 57 ? 18.734 21.422 12.039 1 96.19 57 HIS A O 1
ATOM 461 N N . PRO A 1 58 ? 19.156 22.312 14.039 1 97.56 58 PRO A N 1
ATOM 462 C CA . PRO A 1 58 ? 18.797 22.812 15.367 1 97.56 58 PRO A CA 1
ATOM 463 C C . PRO A 1 58 ? 18.859 24.328 15.453 1 97.56 58 PRO A C 1
ATOM 465 O O . PRO A 1 58 ? 18.797 24.891 16.547 1 97.56 58 PRO A O 1
ATOM 468 N N . TYR A 1 59 ? 18.969 25.016 14.352 1 98.19 59 TYR A N 1
ATOM 469 C CA . TYR A 1 59 ? 19.266 26.438 14.367 1 98.19 59 TYR A CA 1
ATOM 470 C C . TYR A 1 59 ? 18.062 27.25 13.883 1 98.19 59 TYR A C 1
ATOM 472 O O . TYR A 1 59 ? 17.297 26.781 13.047 1 98.19 59 TYR A O 1
ATOM 480 N N . LEU A 1 60 ? 17.891 28.422 14.453 1 98.12 60 LEU A N 1
ATOM 481 C CA . LEU A 1 60 ? 17.094 29.453 13.805 1 98.12 60 LEU A CA 1
ATOM 482 C C . LEU A 1 60 ? 17.938 30.219 12.773 1 98.12 60 LEU A C 1
ATOM 484 O O . LEU A 1 60 ? 19.062 30.625 13.055 1 98.12 60 LEU A O 1
ATOM 488 N N . ILE A 1 61 ? 17.406 30.359 11.617 1 98.12 61 ILE A N 1
ATOM 489 C CA . ILE A 1 61 ? 18.109 30.984 10.508 1 98.12 61 ILE A CA 1
ATOM 490 C C . ILE A 1 61 ? 17.328 32.188 10.008 1 98.12 61 ILE A C 1
ATOM 492 O O . ILE A 1 61 ? 16.109 32.125 9.836 1 98.12 61 ILE A O 1
ATOM 496 N N . LYS A 1 62 ? 17.984 33.219 9.805 1 96.62 62 LYS A N 1
ATOM 497 C CA . LYS A 1 62 ? 17.375 34.438 9.281 1 96.62 62 LYS A CA 1
ATOM 498 C C . LYS A 1 62 ? 18.219 35 8.148 1 96.62 62 LYS A C 1
ATOM 500 O O . LYS A 1 62 ? 19.453 35.031 8.219 1 96.62 62 LYS A O 1
ATOM 505 N N . SER A 1 63 ? 17.531 35.344 7.102 1 94.94 63 SER A N 1
ATOM 506 C CA . SER A 1 63 ? 18.188 36.031 6 1 94.94 63 SER A CA 1
ATOM 507 C C . SER A 1 63 ? 17.938 37.531 6.055 1 94.94 63 SER A C 1
ATOM 509 O O . SER A 1 63 ? 16.875 37.969 6.492 1 94.94 63 SER A O 1
ATOM 511 N N . SER A 1 64 ? 18.922 38.281 5.746 1 88.25 64 SER A N 1
ATOM 512 C CA . SER A 1 64 ? 18.781 39.75 5.637 1 88.25 64 SER A CA 1
ATOM 513 C C . SER A 1 64 ? 19.766 40.312 4.629 1 88.25 64 SER A C 1
ATOM 515 O O . SER A 1 64 ? 20.984 40.25 4.832 1 88.25 64 SER A O 1
ATOM 517 N N . ASN A 1 65 ? 19.156 40.875 3.578 1 80.88 65 ASN A N 1
ATOM 518 C CA . ASN A 1 65 ? 20 41.438 2.549 1 80.88 65 ASN A CA 1
ATOM 519 C C . ASN A 1 65 ? 21.047 40.469 2.043 1 80.88 65 ASN A C 1
ATOM 521 O O . ASN A 1 65 ? 20.703 39.344 1.631 1 80.88 65 ASN A O 1
ATOM 525 N N . SER A 1 66 ? 22.25 40.625 2.158 1 83.06 66 SER A N 1
ATOM 526 C CA . SER A 1 66 ? 23.312 39.781 1.639 1 83.06 66 SER A CA 1
ATOM 527 C C . SER A 1 66 ? 24 39 2.762 1 83.06 66 SER A C 1
ATOM 529 O O . SER A 1 66 ? 25.203 38.719 2.678 1 83.06 66 SER A O 1
ATOM 531 N N . SER A 1 67 ? 23.188 38.75 3.773 1 92.62 67 SER A N 1
ATOM 532 C CA . SER A 1 67 ? 23.766 38 4.895 1 92.62 67 SER A CA 1
ATOM 533 C C . SER A 1 67 ? 22.812 36.938 5.418 1 92.62 67 SER A C 1
ATOM 535 O O . SER A 1 67 ? 21.609 37 5.148 1 92.62 67 SER A O 1
ATOM 537 N N . LEU A 1 68 ? 23.312 35.969 6.039 1 96.88 68 LEU A N 1
ATOM 538 C CA . LEU A 1 68 ? 22.547 34.938 6.734 1 96.88 68 LEU A CA 1
ATOM 539 C C . LEU A 1 68 ? 22.984 34.844 8.195 1 96.88 68 LEU A C 1
ATOM 541 O O . LEU A 1 68 ? 24.172 34.688 8.484 1 96.88 68 LEU A O 1
ATOM 545 N N . SER A 1 69 ? 22.031 35 9.078 1 97.56 69 SER A N 1
ATOM 546 C CA . SER A 1 69 ? 22.312 34.906 10.508 1 97.56 69 SER A CA 1
ATOM 547 C C . SER A 1 69 ? 21.859 33.562 11.062 1 97.56 69 SER A C 1
ATOM 549 O O . SER A 1 69 ? 20.828 33.031 10.672 1 97.56 69 SER A O 1
ATOM 551 N N . LEU A 1 70 ? 22.672 33.031 11.938 1 96.94 70 LEU A N 1
ATOM 552 C CA . LEU A 1 70 ? 22.406 31.75 12.594 1 96.94 70 LEU A CA 1
ATOM 553 C C . LEU A 1 70 ? 22.312 31.922 14.102 1 96.94 70 LEU A C 1
ATOM 555 O O . LEU A 1 70 ? 23.078 32.688 14.695 1 96.94 70 LEU A O 1
ATOM 559 N N . SER A 1 71 ? 21.297 31.312 14.711 1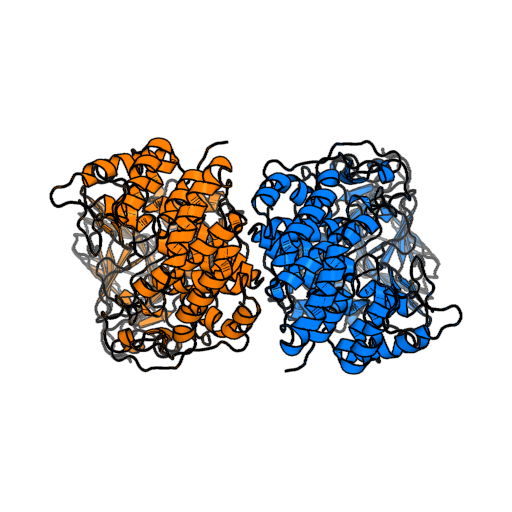 97.94 71 SER A N 1
ATOM 560 C CA . SER A 1 71 ? 21.078 31.344 16.156 1 97.94 71 SER A CA 1
ATOM 561 C C . SER A 1 71 ? 20.906 29.938 16.719 1 97.94 71 SER A C 1
ATOM 563 O O . SER A 1 71 ? 20.141 29.125 16.172 1 97.94 71 SER A O 1
ATOM 565 N N . TYR A 1 72 ? 21.734 29.484 17.641 1 97.62 72 TYR A N 1
ATOM 566 C CA . TYR A 1 72 ? 21.375 28.375 18.5 1 97.62 72 TYR A CA 1
ATOM 567 C C . TYR A 1 72 ? 20.547 28.859 19.703 1 97.62 72 TYR A C 1
ATOM 569 O O . TYR A 1 72 ? 21.109 29.188 20.75 1 97.62 72 TYR A O 1
ATOM 577 N N . PRO A 1 73 ? 19.281 28.797 19.547 1 94.56 73 PRO A N 1
ATOM 578 C CA . PRO A 1 73 ? 18.406 29.578 20.422 1 94.56 73 PRO A CA 1
ATOM 579 C C . PRO A 1 73 ? 18.25 28.984 21.812 1 94.56 73 PRO A C 1
ATOM 581 O O . PRO A 1 73 ? 18.297 27.75 21.969 1 94.56 73 PRO A O 1
ATOM 584 N N . SER A 1 74 ? 18.094 29.844 22.766 1 92.94 74 SER A N 1
ATOM 585 C CA . SER A 1 74 ? 17.672 29.422 24.109 1 92.94 74 SER A CA 1
ATOM 586 C C . SER A 1 74 ? 16.156 29.359 24.203 1 92.94 74 SER A C 1
ATOM 588 O O . SER A 1 74 ? 15.453 30.078 23.5 1 92.94 74 SER A O 1
ATOM 590 N N . ARG A 1 75 ? 15.773 28.5 25.016 1 94.31 75 ARG A N 1
ATOM 591 C CA . ARG A 1 75 ? 14.344 28.312 25.266 1 94.31 75 ARG A CA 1
ATOM 592 C C . ARG A 1 75 ? 13.891 29.109 26.484 1 94.31 75 ARG A C 1
ATOM 594 O O . ARG A 1 75 ? 14.539 29.078 27.531 1 94.31 75 ARG A O 1
ATOM 601 N N . GLN A 1 76 ? 12.875 29.906 26.266 1 96.56 76 GLN A N 1
ATOM 602 C CA . GLN A 1 76 ? 12.18 30.578 27.359 1 96.56 76 GLN A CA 1
ATOM 603 C C . GLN A 1 76 ? 10.812 29.938 27.609 1 96.56 76 GLN A C 1
ATOM 605 O O . GLN A 1 76 ? 10.102 29.594 26.656 1 96.56 76 GLN A O 1
ATOM 610 N N . ALA A 1 77 ? 10.531 29.734 28.922 1 97.25 77 ALA A N 1
ATOM 611 C CA . ALA A 1 77 ? 9.297 29.016 29.219 1 97.25 77 ALA A CA 1
ATOM 612 C C . ALA A 1 77 ? 8.531 29.672 30.359 1 97.25 77 ALA A C 1
ATOM 614 O O . ALA A 1 77 ? 9.133 30.203 31.297 1 97.25 77 ALA A O 1
ATOM 615 N N . SER A 1 78 ? 7.312 29.719 30.266 1 97.44 78 SER A N 1
ATOM 616 C CA . SER A 1 78 ? 6.336 29.984 31.312 1 97.44 78 SER A CA 1
ATOM 617 C C . SER A 1 78 ? 5.242 28.922 31.344 1 97.44 78 SER A C 1
ATOM 619 O O . SER A 1 78 ? 5.309 27.938 30.609 1 97.44 78 SER A O 1
ATOM 621 N N . SER A 1 79 ? 4.332 29.141 32.219 1 96.94 79 SER A N 1
ATOM 622 C CA . SER A 1 79 ? 3.221 28.203 32.281 1 96.94 79 SER A CA 1
ATOM 623 C C . SER A 1 79 ? 2.33 28.312 31.047 1 96.94 79 SER A C 1
ATOM 625 O O . SER A 1 79 ? 1.57 27.391 30.75 1 96.94 79 SER A O 1
ATOM 627 N N . ALA A 1 80 ? 2.455 29.344 30.297 1 97.06 80 ALA A N 1
ATOM 628 C CA . ALA A 1 80 ? 1.514 29.594 29.219 1 97.06 80 ALA A CA 1
ATOM 629 C C . ALA A 1 80 ? 2.188 29.422 27.859 1 97.06 80 ALA A C 1
ATOM 631 O O . ALA A 1 80 ? 1.524 29.125 26.859 1 97.06 80 ALA A O 1
ATOM 632 N N . VAL A 1 81 ? 3.498 29.719 27.844 1 98 81 VAL A N 1
ATOM 633 C CA . VAL A 1 81 ? 4.148 29.781 26.547 1 98 81 VAL A CA 1
ATOM 634 C C . VAL A 1 81 ? 5.59 29.281 26.656 1 98 81 VAL A C 1
ATOM 636 O O . VAL A 1 81 ? 6.23 29.453 27.703 1 98 81 VAL A O 1
ATOM 639 N N . ILE A 1 82 ? 6.062 28.578 25.703 1 98.38 82 ILE A N 1
ATOM 640 C CA . ILE A 1 82 ? 7.469 28.25 25.484 1 98.38 82 ILE A CA 1
ATOM 641 C C . ILE A 1 82 ? 7.906 28.781 24.125 1 98.38 82 ILE A C 1
ATOM 643 O O . ILE A 1 82 ? 7.223 28.578 23.125 1 98.38 82 ILE A O 1
ATOM 647 N N . PHE A 1 83 ? 8.961 29.469 23.984 1 97.62 83 PHE A N 1
ATOM 648 C CA . PHE A 1 83 ? 9.438 29.969 22.688 1 97.62 83 PHE A CA 1
ATOM 649 C C . PHE A 1 83 ? 10.953 30.062 22.672 1 97.62 83 PHE A C 1
ATOM 651 O O . PHE A 1 83 ? 11.602 29.984 23.719 1 97.62 83 PHE A O 1
ATOM 658 N N . GLN A 1 84 ? 11.484 30.141 21.469 1 96.75 84 GLN A N 1
ATOM 659 C CA . GLN A 1 84 ? 12.922 30.312 21.266 1 96.75 84 GLN A CA 1
ATOM 660 C C . GLN A 1 84 ? 13.258 31.734 20.828 1 96.75 84 GLN A C 1
ATOM 662 O O . GLN A 1 84 ? 12.516 32.344 20.047 1 96.75 84 GLN A O 1
ATOM 667 N N . VAL A 1 85 ? 14.32 32.156 21.375 1 95.44 85 VAL A N 1
ATOM 668 C CA . VAL A 1 85 ? 14.727 33.531 21.109 1 95.44 85 VAL A CA 1
ATOM 669 C C . VAL A 1 85 ? 15.789 33.531 20 1 95.44 85 VAL A C 1
ATOM 671 O O . VAL A 1 85 ? 16.75 32.75 20.047 1 95.44 85 VAL A O 1
ATOM 674 N N . PHE A 1 86 ? 15.531 34.406 19.047 1 96.88 86 PHE A N 1
ATOM 675 C CA . PHE A 1 86 ? 16.531 34.562 18 1 96.88 86 PHE A CA 1
ATOM 676 C C . PHE A 1 86 ? 17.609 35.562 18.422 1 96.88 86 PHE A C 1
ATOM 678 O O . PHE A 1 86 ? 17.312 36.719 18.688 1 96.88 86 PHE A O 1
ATOM 685 N N . ASN A 1 87 ? 18.781 35.156 18.594 1 96.69 87 ASN A N 1
ATOM 686 C CA . ASN A 1 87 ? 20 35.969 18.719 1 96.69 87 ASN A CA 1
ATOM 687 C C . ASN A 1 87 ? 20.984 35.656 17.594 1 96.69 87 ASN A C 1
ATOM 689 O O . ASN A 1 87 ? 21.344 34.469 17.375 1 96.69 87 ASN A O 1
ATOM 693 N N . PRO A 1 88 ? 21.375 36.594 16.828 1 97.19 88 PRO A N 1
ATOM 694 C CA . PRO A 1 88 ? 22.328 36.312 15.766 1 97.19 88 PRO A CA 1
ATOM 695 C C . PRO A 1 88 ? 23.703 35.906 16.297 1 97.19 88 PRO A C 1
ATOM 697 O O . PRO A 1 88 ? 24.641 36.719 16.25 1 97.19 88 PRO A O 1
ATOM 700 N N . ASP A 1 89 ? 23.859 34.75 16.719 1 98.06 89 ASP A N 1
ATOM 701 C CA . ASP A 1 89 ? 25.141 34.25 17.219 1 98.06 89 ASP A CA 1
ATOM 702 C C . ASP A 1 89 ? 26.25 34.406 16.188 1 98.06 89 ASP A C 1
ATOM 704 O O . ASP A 1 89 ? 27.375 34.75 16.516 1 98.06 89 ASP A O 1
ATOM 708 N N . LEU A 1 90 ? 25.938 34.094 14.992 1 98.25 90 LEU A N 1
ATOM 709 C CA . LEU A 1 90 ? 26.828 34.312 13.859 1 98.25 90 LEU A CA 1
ATOM 710 C C . LEU A 1 90 ? 26.078 34.906 12.68 1 98.25 90 LEU A C 1
ATOM 712 O O . LEU A 1 90 ? 24.938 34.531 12.406 1 98.25 90 LEU A O 1
ATOM 716 N N . THR A 1 91 ? 26.578 35.844 12.047 1 98 91 THR A N 1
ATOM 717 C CA . THR A 1 91 ? 26.078 36.375 10.781 1 98 91 THR A CA 1
ATOM 718 C C . THR A 1 91 ? 27.156 36.281 9.703 1 98 91 THR A C 1
ATOM 720 O O . THR A 1 91 ? 28.219 36.906 9.812 1 98 91 THR A O 1
ATOM 723 N N . ILE A 1 92 ? 26.891 35.594 8.727 1 97.56 92 ILE A N 1
ATOM 724 C CA . ILE A 1 92 ? 27.828 35.375 7.633 1 97.56 92 ILE A CA 1
ATOM 725 C C . ILE A 1 92 ? 27.484 36.281 6.469 1 97.56 92 ILE A C 1
ATOM 727 O O . ILE A 1 92 ? 26.344 36.344 6.023 1 97.56 92 ILE A O 1
ATOM 731 N N . SER A 1 93 ? 28.453 36.938 5.973 1 94.88 93 SER A N 1
ATOM 732 C CA . SER A 1 93 ? 28.266 37.875 4.852 1 94.88 93 SER A CA 1
ATOM 733 C C . SER A 1 93 ? 29.516 37.938 3.982 1 94.88 93 SER A C 1
ATOM 735 O O . SER A 1 93 ? 30.578 37.469 4.367 1 94.88 93 SER A O 1
ATOM 737 N N . ALA A 1 94 ? 29.312 38.469 2.854 1 92.81 94 ALA A N 1
ATOM 738 C CA . ALA A 1 94 ? 30.391 38.75 1.901 1 92.81 94 ALA A CA 1
ATOM 739 C C . ALA A 1 94 ? 30.078 40.031 1.104 1 92.81 94 ALA A C 1
ATOM 741 O O . ALA A 1 94 ? 28.922 40.438 0.985 1 92.81 94 ALA A O 1
ATOM 742 N N . PRO A 1 95 ? 31.266 40.688 0.694 1 86 95 PRO A N 1
ATOM 743 C CA . PRO A 1 95 ? 31.031 41.875 -0.12 1 86 95 PRO A CA 1
ATOM 744 C C . PRO A 1 95 ? 30.203 41.594 -1.361 1 86 95 PRO A C 1
ATOM 746 O O . PRO A 1 95 ? 30.297 40.531 -1.951 1 86 95 PRO A O 1
ATOM 749 N N . GLN A 1 96 ? 29.375 42.656 -1.555 1 80.19 96 GLN A N 1
ATOM 750 C CA . GLN A 1 96 ? 28.516 42.5 -2.732 1 80.19 96 GLN A CA 1
ATOM 751 C C . GLN A 1 96 ? 29.281 42.875 -4.004 1 80.19 96 GLN A C 1
ATOM 753 O O . GLN A 1 96 ? 30.047 43.844 -4.023 1 80.19 96 GLN A O 1
ATOM 758 N N . GLY A 1 97 ? 29.438 41.875 -4.887 1 68.38 97 GLY A N 1
ATOM 759 C CA . GLY A 1 97 ? 30.047 42.188 -6.168 1 68.38 97 GLY A CA 1
ATOM 760 C C . GLY A 1 97 ? 29.094 42.812 -7.16 1 68.38 97 GLY A C 1
ATOM 761 O O . GLY A 1 97 ? 27.891 42.938 -6.875 1 68.38 97 GLY A O 1
ATOM 762 N N . PRO A 1 98 ? 29.672 43.531 -8.258 1 55.91 98 PRO A N 1
ATOM 763 C CA . PRO A 1 98 ? 28.844 44.156 -9.297 1 55.91 98 PRO A CA 1
ATOM 764 C C . PRO A 1 98 ? 27.875 43.156 -9.938 1 55.91 98 PRO A C 1
ATOM 766 O O . PRO A 1 98 ? 27.109 43.531 -10.836 1 55.91 98 PRO A O 1
ATOM 769 N N . LYS A 1 99 ? 28.141 41.875 -9.852 1 51.91 99 LYS A N 1
ATOM 770 C CA . LYS A 1 99 ? 27.359 41 -10.734 1 51.91 99 LYS A CA 1
ATOM 771 C C . LYS A 1 99 ? 25.859 41.25 -10.555 1 51.91 99 LYS A C 1
ATOM 773 O O . LYS A 1 99 ? 25.438 41.844 -9.562 1 51.91 99 LYS A O 1
ATOM 778 N N . GLN A 1 100 ? 25.125 40.688 -11.164 1 48.69 100 GLN A N 1
ATOM 779 C CA . GLN A 1 100 ? 24 40.594 -12.086 1 48.69 100 GLN A CA 1
ATOM 780 C C . GLN A 1 100 ? 22.672 40.531 -11.336 1 48.69 100 GLN A C 1
ATOM 782 O O . GLN A 1 100 ? 21.594 40.562 -11.945 1 48.69 100 GLN A O 1
ATOM 787 N N . GLY A 1 101 ? 22.641 40.406 -9.906 1 51.41 101 GLY A N 1
ATOM 788 C CA . GLY A 1 101 ? 21.25 40.344 -9.453 1 51.41 101 GLY A CA 1
ATOM 789 C C . GLY A 1 101 ? 20.875 41.5 -8.531 1 51.41 101 GLY A C 1
ATOM 790 O O . GLY A 1 101 ? 21.703 42.344 -8.203 1 51.41 101 GLY A O 1
ATOM 791 N N . PRO A 1 102 ? 19.531 41.719 -8.617 1 55.31 102 PRO A N 1
ATOM 792 C CA . PRO A 1 102 ? 19.125 42.812 -7.73 1 55.31 102 PRO A CA 1
ATOM 793 C C . PRO A 1 102 ? 19.844 42.781 -6.379 1 55.31 102 PRO A C 1
ATOM 795 O O . PRO A 1 102 ? 20.047 41.688 -5.82 1 55.31 102 PRO A O 1
ATOM 798 N N . PRO A 1 103 ? 20.578 43.781 -6.094 1 58.75 103 PRO A N 1
ATOM 799 C CA . PRO A 1 103 ? 21.344 43.875 -4.848 1 58.75 103 PRO A CA 1
ATOM 800 C C . PRO A 1 103 ? 20.547 43.406 -3.625 1 58.75 103 PRO A C 1
ATOM 802 O O . PRO A 1 103 ? 19.359 43.75 -3.512 1 58.75 103 PRO A O 1
ATOM 805 N N . GLY A 1 104 ? 20.969 42.469 -2.932 1 63.75 104 GLY A N 1
ATOM 806 C CA . GLY A 1 104 ? 20.719 42.281 -1.513 1 63.75 104 GLY A CA 1
ATOM 807 C C . GLY A 1 104 ? 19.656 41.219 -1.225 1 63.75 104 GLY A C 1
ATOM 808 O O . GLY A 1 104 ? 19.375 40.938 -0.063 1 63.75 104 GLY A O 1
ATOM 809 N N . LYS A 1 105 ? 19.141 40.438 -2.301 1 82.06 105 LYS A N 1
ATOM 810 C CA . LYS A 1 105 ? 18.062 39.531 -1.937 1 82.06 105 LYS A CA 1
ATOM 811 C C . LYS A 1 105 ? 18.469 38.094 -2.162 1 82.06 105 LYS A C 1
ATOM 813 O O . LYS A 1 105 ? 19.219 37.781 -3.094 1 82.06 105 LYS A O 1
ATOM 818 N N . HIS A 1 106 ? 18.156 37.219 -1.258 1 93.12 106 HIS A N 1
ATOM 819 C CA . HIS A 1 106 ? 18.391 35.781 -1.446 1 93.12 106 HIS A CA 1
ATOM 820 C C . HIS A 1 106 ? 17.422 35.188 -2.451 1 93.12 106 HIS A C 1
ATOM 822 O O . HIS A 1 106 ? 16.375 35.812 -2.746 1 93.12 106 HIS A O 1
ATOM 828 N N . LEU A 1 107 ? 17.781 34.094 -3.053 1 94.38 107 LEU A N 1
ATOM 829 C CA . LEU A 1 107 ? 16.922 33.281 -3.924 1 94.38 107 LEU A CA 1
ATOM 830 C C . LEU A 1 107 ? 16.906 31.828 -3.471 1 94.38 107 LEU A C 1
ATOM 832 O O . LEU A 1 107 ? 17.938 31.281 -3.082 1 94.38 107 LEU A O 1
ATOM 836 N N . ILE A 1 108 ? 15.703 31.266 -3.477 1 96.75 108 ILE A N 1
ATOM 837 C CA . ILE A 1 108 ? 15.617 29.812 -3.32 1 96.75 108 ILE A CA 1
ATOM 838 C C . ILE A 1 108 ? 15.961 29.141 -4.645 1 96.75 108 ILE A C 1
ATOM 840 O O . ILE A 1 108 ? 15.266 29.312 -5.641 1 96.75 108 ILE A O 1
ATOM 844 N N . SER A 1 109 ? 16.984 28.359 -4.668 1 96.56 109 SER A N 1
ATOM 845 C CA . SER A 1 109 ? 17.422 27.734 -5.91 1 96.56 109 SER A CA 1
ATOM 846 C C . SER A 1 109 ? 17.078 26.25 -5.93 1 96.56 109 SER A C 1
ATOM 848 O O . SER A 1 109 ? 17.094 25.625 -6.988 1 96.56 109 SER A O 1
ATOM 850 N N . SER A 1 110 ? 16.828 25.703 -4.805 1 96.5 110 SER A N 1
ATOM 851 C CA . SER A 1 110 ? 16.375 24.312 -4.68 1 96.5 110 SER A CA 1
ATOM 852 C C . SER A 1 110 ? 15.602 24.109 -3.381 1 96.5 110 SER A C 1
ATOM 854 O O . SER A 1 110 ? 15.859 24.781 -2.381 1 96.5 110 SER A O 1
ATOM 856 N N . TYR A 1 111 ? 14.594 23.266 -3.443 1 96.44 111 TYR A N 1
ATOM 857 C CA . TYR A 1 111 ? 13.922 22.812 -2.225 1 96.44 111 TYR A CA 1
ATOM 858 C C . TYR A 1 111 ? 13.453 21.375 -2.352 1 96.44 111 TYR A C 1
ATOM 860 O O . TYR A 1 111 ? 13.297 20.859 -3.463 1 96.44 111 TYR A O 1
ATOM 868 N N . SER A 1 112 ? 13.352 20.688 -1.235 1 96.19 112 SER A N 1
ATOM 869 C CA . SER A 1 112 ? 12.859 19.312 -1.122 1 96.19 112 SER A CA 1
ATOM 870 C C . SER A 1 112 ? 12.023 19.125 0.137 1 96.19 112 SER A C 1
ATOM 872 O O . SER A 1 112 ? 11.633 20.109 0.778 1 96.19 112 SER A O 1
ATOM 874 N N . ASP A 1 113 ? 11.672 17.859 0.457 1 97.19 113 ASP A N 1
ATOM 875 C CA . ASP A 1 113 ? 10.898 17.562 1.656 1 97.19 113 ASP A CA 1
ATOM 876 C C . ASP A 1 113 ? 11.664 17.953 2.918 1 97.19 113 ASP A C 1
ATOM 878 O O . ASP A 1 113 ? 11.062 18.312 3.928 1 97.19 113 ASP A O 1
ATOM 882 N N . LEU A 1 114 ? 13.039 17.922 2.756 1 98.31 114 LEU A N 1
ATOM 883 C CA . LEU A 1 114 ? 13.805 18.016 3.992 1 98.31 114 LEU A CA 1
ATOM 884 C C . LEU A 1 114 ? 14.852 19.125 3.891 1 98.31 114 LEU A C 1
ATOM 886 O O . LEU A 1 114 ? 15.688 19.281 4.781 1 98.31 114 LEU A O 1
ATOM 890 N N . SER A 1 115 ? 14.766 19.922 2.756 1 98.31 115 SER A N 1
ATOM 891 C CA . SER A 1 115 ? 15.844 20.891 2.598 1 98.31 115 SER A CA 1
ATOM 892 C C . SER A 1 115 ? 15.398 22.094 1.761 1 98.31 115 SER A C 1
ATOM 894 O O . SER A 1 115 ? 14.391 22.016 1.062 1 98.31 115 SER A O 1
ATOM 896 N N . VAL A 1 116 ? 16.109 23.156 1.897 1 98.19 116 VAL A N 1
ATOM 897 C CA . VAL A 1 116 ? 16 24.328 1.029 1 98.19 116 VAL A CA 1
ATOM 898 C C . VAL A 1 116 ? 17.391 24.938 0.83 1 98.19 116 VAL A C 1
ATOM 900 O O . VAL A 1 116 ? 18.219 24.938 1.743 1 98.19 116 VAL A O 1
ATOM 903 N N . THR A 1 117 ? 17.672 25.391 -0.307 1 98.12 117 THR A N 1
ATOM 904 C CA . THR A 1 117 ? 18.938 26.078 -0.599 1 98.12 117 THR A CA 1
ATOM 905 C C . THR A 1 117 ? 18.688 27.578 -0.807 1 98.12 117 THR A C 1
ATOM 907 O O . THR A 1 117 ? 17.891 27.969 -1.659 1 98.12 117 THR A O 1
ATOM 910 N N . LEU A 1 118 ? 19.344 28.406 -0.028 1 97.25 118 LEU A N 1
ATOM 911 C CA . LEU A 1 118 ? 19.312 29.859 -0.19 1 97.25 118 LEU A CA 1
ATOM 912 C C . LEU A 1 118 ? 20.578 30.344 -0.886 1 97.25 118 LEU A C 1
ATOM 914 O O . LEU A 1 118 ? 21.688 30.172 -0.371 1 97.25 118 LEU A O 1
ATOM 918 N N . ASP A 1 119 ? 20.422 31 -1.985 1 95.44 119 ASP A N 1
ATOM 919 C CA . ASP A 1 119 ? 21.531 31.578 -2.738 1 95.44 119 ASP A CA 1
ATOM 920 C C . ASP A 1 119 ? 21.594 33.094 -2.557 1 95.44 119 ASP A C 1
ATOM 922 O O . ASP A 1 119 ? 20.547 33.75 -2.504 1 95.44 119 ASP A O 1
ATOM 926 N N . PHE A 1 120 ? 22.75 33.531 -2.377 1 93.5 120 PHE A N 1
ATOM 927 C CA . PHE A 1 120 ? 23.078 34.938 -2.463 1 93.5 120 PHE A CA 1
ATOM 928 C C . PHE A 1 120 ? 23.984 35.219 -3.658 1 93.5 120 PHE A C 1
ATOM 930 O O . PHE A 1 120 ? 25.203 35.344 -3.506 1 93.5 120 PHE A O 1
ATOM 937 N N . PRO A 1 121 ? 23.297 35.375 -4.762 1 88.69 121 PRO A N 1
ATOM 938 C CA . PRO A 1 121 ? 24.094 35.438 -5.992 1 88.69 121 PRO A CA 1
ATOM 939 C C . PRO A 1 121 ? 25.094 36.594 -5.992 1 88.69 121 PRO A C 1
ATOM 941 O O . PRO A 1 121 ? 26.203 36.469 -6.492 1 88.69 121 PRO A O 1
ATOM 944 N N . SER A 1 122 ? 24.797 37.719 -5.457 1 88.5 122 SER A N 1
ATOM 945 C CA . SER A 1 122 ? 25.656 38.875 -5.48 1 88.5 122 SER A CA 1
ATOM 946 C C . SER A 1 122 ? 26.875 38.688 -4.578 1 88.5 122 SER A C 1
ATOM 948 O O . SER A 1 122 ? 27.859 39.406 -4.699 1 88.5 122 SER A O 1
ATOM 950 N N . SER A 1 123 ? 26.844 37.719 -3.721 1 91 123 SER A N 1
ATOM 951 C CA . SER A 1 123 ? 27.922 37.531 -2.756 1 91 123 SER A CA 1
ATOM 952 C C . SER A 1 123 ? 28.609 36.188 -2.979 1 91 123 SER A C 1
ATOM 954 O O . SER A 1 123 ? 29.5 35.781 -2.211 1 91 123 SER A O 1
ATOM 956 N N . ASN A 1 124 ? 28.203 35.406 -3.975 1 92.56 124 ASN A N 1
ATOM 957 C CA . ASN A 1 124 ? 28.781 34.125 -4.336 1 92.56 124 ASN A CA 1
ATOM 958 C C . ASN A 1 124 ? 28.594 33.094 -3.221 1 92.56 124 ASN A C 1
ATOM 960 O O . ASN A 1 124 ? 29.484 32.281 -2.988 1 92.56 124 ASN A O 1
ATOM 964 N N . LEU A 1 125 ? 27.516 33.25 -2.457 1 95.56 125 LEU A N 1
ATOM 965 C CA . LEU A 1 125 ? 27.266 32.344 -1.359 1 95.56 125 LEU A CA 1
ATOM 966 C C . LEU A 1 125 ? 26.016 31.5 -1.636 1 95.56 125 LEU A C 1
ATOM 968 O O . LEU A 1 125 ? 25.016 32 -2.146 1 95.56 125 LEU A O 1
ATOM 972 N N . SER A 1 126 ? 26.078 30.203 -1.416 1 96.75 126 SER A N 1
ATOM 973 C CA . SER A 1 126 ? 24.938 29.281 -1.434 1 96.75 126 SER A CA 1
ATOM 974 C C . SER A 1 126 ? 24.859 28.484 -0.138 1 96.75 126 SER A C 1
ATOM 976 O O . SER A 1 126 ? 25.797 27.766 0.214 1 96.75 126 SER A O 1
ATOM 978 N N . PHE A 1 127 ? 23.781 28.594 0.601 1 97.94 127 PHE A N 1
ATOM 979 C CA . PHE A 1 127 ? 23.594 27.891 1.856 1 97.94 127 PHE A CA 1
ATOM 980 C C . PHE A 1 127 ? 22.719 26.656 1.654 1 97.94 127 PHE A C 1
ATOM 982 O O . PHE A 1 127 ? 21.562 26.781 1.25 1 97.94 127 PHE A O 1
ATOM 989 N N . PHE A 1 128 ? 23.203 25.438 1.883 1 98.5 128 PHE A N 1
ATOM 990 C CA . PHE A 1 128 ? 22.422 24.203 1.897 1 98.5 128 PHE A CA 1
ATOM 991 C C . PHE A 1 128 ? 21.781 23.984 3.268 1 98.5 128 PHE A C 1
ATOM 993 O O . PHE A 1 128 ? 22.422 23.438 4.168 1 98.5 128 PHE A O 1
ATOM 1000 N N . LEU A 1 129 ? 20.562 24.375 3.381 1 98.62 129 LEU A N 1
ATOM 1001 C CA . LEU A 1 129 ? 19.859 24.234 4.652 1 98.62 129 LEU A CA 1
ATOM 1002 C C . LEU A 1 129 ? 19.078 22.922 4.699 1 98.62 129 LEU A C 1
ATOM 1004 O O . LEU A 1 129 ? 17.969 22.844 4.195 1 98.62 129 LEU A O 1
ATOM 1008 N N . VAL A 1 130 ? 19.641 21.891 5.297 1 98.62 130 VAL A N 1
ATOM 1009 C CA . VAL A 1 130 ? 19.031 20.578 5.453 1 98.62 130 VAL A CA 1
ATOM 1010 C C . VAL A 1 130 ? 18.594 20.391 6.906 1 98.62 130 VAL A C 1
ATOM 1012 O O . VAL A 1 130 ? 19.422 20.516 7.824 1 98.62 130 VAL A O 1
ATOM 1015 N N . ARG A 1 131 ? 17.391 20.094 7.125 1 98 131 ARG A N 1
ATOM 1016 C CA . ARG A 1 131 ? 16.859 19.953 8.477 1 98 131 ARG A CA 1
ATOM 1017 C C . ARG A 1 131 ? 17.5 18.781 9.203 1 98 131 ARG A C 1
ATOM 1019 O O . ARG A 1 131 ? 17.656 17.688 8.641 1 98 131 ARG A O 1
ATOM 1026 N N . GLY A 1 132 ? 17.906 19.078 10.422 1 97.94 132 GLY A N 1
ATOM 1027 C CA . GLY A 1 132 ? 18.547 18.062 11.25 1 97.94 132 GLY A CA 1
ATOM 1028 C C . GLY A 1 132 ? 20.062 18.047 11.109 1 97.94 132 GLY A C 1
ATOM 1029 O O . GLY A 1 132 ? 20.734 17.297 11.812 1 97.94 132 GLY A O 1
ATOM 1030 N N . SER A 1 133 ? 20.609 18.797 10.227 1 98.62 133 SER A N 1
ATOM 1031 C CA . SER A 1 133 ? 22.062 18.875 10.141 1 98.62 133 SER A CA 1
ATOM 1032 C C . SER A 1 133 ? 22.656 19.656 11.305 1 98.62 133 SER A C 1
ATOM 1034 O O . SER A 1 133 ? 22.25 20.781 11.57 1 98.62 133 SER A O 1
ATOM 1036 N N . PRO A 1 134 ? 23.625 19.078 11.969 1 98.31 134 PRO A N 1
ATOM 1037 C CA . PRO A 1 134 ? 24.281 19.859 13.023 1 98.31 134 PRO A CA 1
ATOM 1038 C C . PRO A 1 134 ? 25.203 20.938 12.461 1 98.31 134 PRO A C 1
ATOM 1040 O O . PRO A 1 134 ? 25.672 21.812 13.203 1 98.31 134 PRO A O 1
ATOM 1043 N N . TYR A 1 135 ? 25.438 20.938 11.148 1 98.56 135 TYR A N 1
ATOM 1044 C CA . TYR A 1 135 ? 26.312 21.891 10.484 1 98.56 135 TYR A CA 1
ATOM 1045 C C . TYR A 1 135 ? 25.531 22.844 9.602 1 98.56 135 TYR A C 1
ATOM 1047 O O . TYR A 1 135 ? 24.625 22.422 8.883 1 98.56 135 TYR A O 1
ATOM 1055 N N . LEU A 1 136 ? 25.812 24.094 9.703 1 98.5 136 LEU A N 1
ATOM 1056 C CA . LEU A 1 136 ? 25.469 25 8.602 1 98.5 136 LEU A CA 1
ATOM 1057 C C . LEU A 1 136 ? 26.469 24.859 7.461 1 98.5 136 LEU A C 1
ATOM 1059 O O . LEU A 1 136 ? 27.688 24.984 7.672 1 98.5 136 LEU A O 1
ATOM 1063 N N . THR A 1 137 ? 26 24.594 6.301 1 98.62 137 THR A N 1
ATOM 1064 C CA . THR A 1 137 ? 26.875 24.375 5.152 1 98.62 137 THR A CA 1
ATOM 1065 C C . THR A 1 137 ? 26.75 25.531 4.16 1 98.62 137 THR A C 1
ATOM 1067 O O . THR A 1 137 ? 25.672 25.812 3.662 1 98.62 137 THR A O 1
ATOM 1070 N N . VAL A 1 138 ? 27.828 26.172 3.795 1 98 138 VAL A N 1
ATOM 1071 C CA . VAL A 1 138 ? 27.844 27.25 2.818 1 98 138 VAL A CA 1
ATOM 1072 C C . VAL A 1 138 ? 28.859 26.938 1.717 1 98 138 VAL A C 1
ATOM 1074 O O . VAL A 1 138 ? 29.984 26.531 1.999 1 98 138 VAL A O 1
ATOM 1077 N N . SER A 1 139 ? 28.469 27.016 0.55 1 97.75 139 SER A N 1
ATOM 1078 C CA . SER A 1 139 ? 29.328 26.922 -0.62 1 97.75 139 SER A CA 1
ATOM 1079 C C . SER A 1 139 ? 29.75 28.312 -1.107 1 97.75 139 SER A C 1
ATOM 1081 O O . SER A 1 139 ? 28.906 29.156 -1.397 1 97.75 139 SER A O 1
ATOM 1083 N N . VAL A 1 140 ? 31 28.578 -1.111 1 96.94 140 VAL A N 1
ATOM 1084 C CA . VAL A 1 140 ? 31.562 29.781 -1.7 1 96.94 140 VAL A CA 1
ATOM 1085 C C . VAL A 1 140 ? 32 29.5 -3.133 1 96.94 140 VAL A C 1
ATOM 1087 O O . VAL A 1 140 ? 33.062 28.906 -3.352 1 96.94 140 VAL A O 1
ATOM 1090 N N . THR A 1 141 ? 31.297 29.984 -4.02 1 92.5 141 THR A N 1
ATOM 1091 C CA . THR A 1 141 ? 31.375 29.484 -5.391 1 92.5 141 THR A CA 1
ATOM 1092 C C . THR A 1 141 ? 32.531 30.141 -6.141 1 92.5 141 THR A C 1
ATOM 1094 O O . THR A 1 141 ? 33.031 29.578 -7.113 1 92.5 141 THR A O 1
ATOM 1097 N N . GLN A 1 142 ? 32.969 31.312 -5.734 1 93.69 142 GLN A N 1
ATOM 1098 C CA . GLN A 1 142 ? 34.125 32.031 -6.254 1 93.69 142 GLN A CA 1
ATOM 1099 C C . GLN A 1 142 ? 35 32.594 -5.121 1 93.69 142 GLN A C 1
ATOM 1101 O O . GLN A 1 142 ? 34.531 32.719 -3.986 1 93.69 142 GLN A O 1
ATOM 1106 N N . PRO A 1 143 ? 36.281 32.812 -5.461 1 95 143 PRO A N 1
ATOM 1107 C CA . PRO A 1 143 ? 37.125 33.406 -4.402 1 95 143 PRO A CA 1
ATOM 1108 C C . PRO A 1 143 ? 36.531 34.688 -3.814 1 95 143 PRO A C 1
ATOM 1110 O O . PRO A 1 143 ? 36.438 35.688 -4.508 1 95 143 PRO A O 1
ATOM 1113 N N . THR A 1 144 ? 36.094 34.656 -2.578 1 94.69 144 THR A N 1
ATOM 1114 C CA . THR A 1 144 ? 35.344 35.719 -1.903 1 94.69 144 THR A CA 1
ATOM 1115 C C . THR A 1 144 ? 35.781 35.844 -0.451 1 94.69 144 THR A C 1
ATOM 1117 O O . THR A 1 144 ? 35.844 34.875 0.285 1 94.69 144 THR A O 1
ATOM 1120 N N . PRO A 1 145 ? 36.188 37.062 -0.084 1 95.88 145 PRO A N 1
ATOM 1121 C CA . PRO A 1 145 ? 36.438 37.25 1.35 1 95.88 145 PRO A CA 1
ATOM 1122 C C . PRO A 1 145 ? 35.156 37.125 2.182 1 95.88 145 PRO A C 1
ATOM 1124 O O . PRO A 1 145 ? 34.125 37.688 1.791 1 95.88 145 PRO A O 1
ATOM 1127 N N . LEU A 1 146 ? 35.219 36.469 3.307 1 96.75 146 LEU A N 1
ATOM 1128 C CA . LEU A 1 146 ? 34.062 36.25 4.168 1 96.75 146 LEU A CA 1
ATOM 1129 C C . LEU A 1 146 ? 34.219 37.062 5.457 1 96.75 146 LEU A C 1
ATOM 1131 O O . LEU A 1 146 ? 35.312 37.375 5.895 1 96.75 146 LEU A O 1
ATOM 1135 N N . SER A 1 147 ? 33.094 37.438 5.914 1 96.88 147 SER A N 1
ATOM 1136 C CA . SER A 1 147 ? 32.969 38.062 7.234 1 96.88 147 SER A CA 1
ATOM 1137 C C . SER A 1 147 ? 31.938 37.344 8.086 1 96.88 147 SER A C 1
ATOM 1139 O O . SER A 1 147 ? 30.828 37.062 7.629 1 96.88 147 SER A O 1
ATOM 1141 N N . ILE A 1 148 ? 32.344 36.938 9.266 1 98.06 148 ILE A N 1
ATOM 1142 C CA . ILE A 1 148 ? 31.438 36.344 10.258 1 98.06 148 ILE A CA 1
ATOM 1143 C C . ILE A 1 148 ? 31.375 37.281 11.477 1 98.06 148 ILE A C 1
ATOM 1145 O O . ILE A 1 148 ? 32.375 37.406 12.211 1 98.06 148 ILE A O 1
ATOM 1149 N N . THR A 1 149 ? 30.266 37.938 11.641 1 97.62 149 THR A N 1
ATOM 1150 C CA . THR A 1 149 ? 30.109 38.812 12.789 1 97.62 149 THR A CA 1
ATOM 1151 C C . THR A 1 149 ? 29.281 38.156 13.883 1 97.62 149 THR A C 1
ATOM 1153 O O . THR A 1 149 ? 28.562 37.188 13.617 1 97.62 149 THR A O 1
ATOM 1156 N N . THR A 1 150 ? 29.469 38.562 15.094 1 98 150 THR A N 1
ATOM 1157 C CA . THR A 1 150 ? 28.75 38.031 16.234 1 98 150 THR A CA 1
ATOM 1158 C C . THR A 1 150 ? 28.359 39.125 17.203 1 98 150 THR A C 1
ATOM 1160 O O . THR A 1 150 ? 29.016 40.188 17.25 1 98 150 THR A O 1
ATOM 1163 N N . ILE A 1 151 ? 27.297 39 17.891 1 97.44 151 ILE A N 1
ATOM 1164 C CA . ILE A 1 151 ? 26.875 39.938 18.922 1 97.44 151 ILE A CA 1
ATOM 1165 C C . ILE A 1 151 ? 27.625 39.688 20.219 1 97.44 151 ILE A C 1
ATOM 1167 O O . ILE A 1 151 ? 27.469 40.406 21.203 1 97.44 151 ILE A O 1
ATOM 1171 N N . HIS A 1 152 ? 28.438 38.656 20.25 1 97.88 152 HIS A N 1
ATOM 1172 C CA . HIS A 1 152 ? 29.188 38.25 21.422 1 97.88 152 HIS A CA 1
ATOM 1173 C C . HIS A 1 152 ? 30.672 38.625 21.297 1 97.88 152 HIS A C 1
ATOM 1175 O O . HIS A 1 152 ? 31.109 39.062 20.234 1 97.88 152 HIS A O 1
ATOM 1181 N N . SER A 1 153 ? 31.328 38.438 22.422 1 98.12 153 SER A N 1
ATOM 1182 C CA . SER A 1 153 ? 32.781 38.562 22.391 1 98.12 153 SER A CA 1
ATOM 1183 C C . SER A 1 153 ? 33.469 37.25 22.172 1 98.12 153 SER A C 1
ATOM 1185 O O . SER A 1 153 ? 33.156 36.25 22.828 1 98.12 153 SER A O 1
ATOM 1187 N N . ILE A 1 154 ? 34.438 37.281 21.312 1 98.12 154 ILE A N 1
ATOM 1188 C CA . ILE A 1 154 ? 35.219 36.094 21.062 1 98.12 154 ILE A CA 1
ATOM 1189 C C . ILE A 1 154 ? 36.312 35.969 22.141 1 98.12 154 ILE A C 1
ATOM 1191 O O . ILE A 1 154 ? 37.219 36.812 22.219 1 98.12 154 ILE A O 1
ATOM 1195 N N . LEU A 1 155 ? 36.25 34.938 22.922 1 97.81 155 LEU A N 1
ATOM 1196 C CA . LEU A 1 155 ? 37.156 34.75 24.047 1 97.81 155 LEU A CA 1
ATOM 1197 C C . LEU A 1 155 ? 38.375 33.938 23.625 1 97.81 155 LEU A C 1
ATOM 1199 O O . LEU A 1 155 ? 39.469 34.094 24.203 1 97.81 155 LEU A O 1
ATOM 1203 N N . SER A 1 156 ? 38.188 33 22.844 1 96.69 156 SER A N 1
ATOM 1204 C CA . SER A 1 156 ? 39.25 32.156 22.359 1 96.69 156 SER A CA 1
ATOM 1205 C C . SER A 1 156 ? 39.062 31.859 20.875 1 96.69 156 SER A C 1
ATOM 1207 O O . SER A 1 156 ? 37.938 31.797 20.375 1 96.69 156 SER A O 1
ATOM 1209 N N . PHE A 1 157 ? 40.094 31.734 20.203 1 97.38 157 PHE A N 1
ATOM 1210 C CA . PHE A 1 157 ? 40.188 31.484 18.766 1 97.38 157 PHE A CA 1
ATOM 1211 C C . PHE A 1 157 ? 41.406 30.672 18.406 1 97.38 157 PHE A C 1
ATOM 1213 O O . PHE A 1 157 ? 42.531 31.109 18.641 1 97.38 157 PHE A O 1
ATOM 1220 N N . SER A 1 158 ? 41.219 29.453 17.922 1 97.31 158 SER A N 1
ATOM 1221 C CA . SER A 1 158 ? 42.344 28.594 17.594 1 97.31 158 SER A CA 1
ATOM 1222 C C . SER A 1 158 ? 42.125 27.859 16.266 1 97.31 158 SER A C 1
ATOM 1224 O O . SER A 1 158 ? 40.969 27.766 15.805 1 97.31 158 SER A O 1
ATOM 1226 N N . SER A 1 159 ? 43.125 27.469 15.633 1 97.56 159 SER A N 1
ATOM 1227 C CA . SER A 1 159 ? 43.062 26.719 14.383 1 97.56 159 SER A CA 1
ATOM 1228 C C . SER A 1 159 ? 43.938 25.469 14.461 1 97.56 159 SER A C 1
ATOM 1230 O O . SER A 1 159 ? 44.844 25.375 15.297 1 97.56 159 SER A O 1
ATOM 1232 N N . ASN A 1 160 ? 43.562 24.547 13.695 1 97.25 160 ASN A N 1
ATOM 1233 C CA . ASN A 1 160 ? 44.5 23.453 13.523 1 97.25 160 ASN A CA 1
ATOM 1234 C C . ASN A 1 160 ? 45.688 23.844 12.625 1 97.25 160 ASN A C 1
ATOM 1236 O O . ASN A 1 160 ? 45.719 24.938 12.078 1 97.25 160 ASN A O 1
ATOM 1240 N N . ASP A 1 161 ? 46.625 22.906 12.406 1 96.69 161 ASP A N 1
ATOM 1241 C CA . ASP A 1 161 ? 47.875 23.219 11.695 1 96.69 161 ASP A CA 1
ATOM 1242 C C . ASP A 1 161 ? 47.594 23.5 10.219 1 96.69 161 ASP A C 1
ATOM 1244 O O . ASP A 1 161 ? 48.281 24.328 9.602 1 96.69 161 ASP A O 1
ATOM 1248 N N . SER A 1 162 ? 46.625 22.938 9.719 1 96.88 162 SER A N 1
ATOM 1249 C CA . SER A 1 162 ? 46.344 23.031 8.289 1 96.88 162 SER A CA 1
ATOM 1250 C C . SER A 1 162 ? 45.406 24.172 7.988 1 96.88 162 SER A C 1
ATOM 1252 O O . SER A 1 162 ? 45.062 24.422 6.828 1 96.88 162 SER A O 1
ATOM 1254 N N . ASN A 1 163 ? 44.938 24.891 9.016 1 97.62 163 ASN A N 1
ATOM 1255 C CA . ASN A 1 163 ? 43.969 25.969 8.875 1 97.62 163 ASN A CA 1
ATOM 1256 C C . ASN A 1 163 ? 42.688 25.516 8.156 1 97.62 163 ASN A C 1
ATOM 1258 O O . ASN A 1 163 ? 42.156 26.234 7.305 1 97.62 163 ASN A O 1
ATOM 1262 N N . THR A 1 164 ? 42.25 24.312 8.359 1 98 164 THR A N 1
ATOM 1263 C CA . THR A 1 164 ? 41 23.781 7.797 1 98 164 THR A CA 1
ATOM 1264 C C . THR A 1 164 ? 39.969 23.594 8.891 1 98 164 THR A C 1
ATOM 1266 O O . THR A 1 164 ? 38.812 23.25 8.594 1 98 164 THR A O 1
ATOM 1269 N N . LYS A 1 165 ? 40.344 23.75 10.133 1 98.44 165 LYS A N 1
ATOM 1270 C CA . LYS A 1 165 ? 39.438 23.734 11.273 1 98.44 165 LYS A CA 1
ATOM 1271 C C . LYS A 1 165 ? 39.719 24.891 12.234 1 98.44 165 LYS A C 1
ATOM 1273 O O . LYS A 1 165 ? 40.875 25.141 12.57 1 98.44 165 LYS A O 1
ATOM 1278 N N . TYR A 1 166 ? 38.781 25.516 12.648 1 98.44 166 TYR A N 1
ATOM 1279 C CA . TYR A 1 166 ? 38.875 26.562 13.656 1 98.44 166 TYR A CA 1
ATOM 1280 C C . TYR A 1 166 ? 37.906 26.312 14.805 1 98.44 166 TYR A C 1
ATOM 1282 O O . TYR A 1 166 ? 36.812 25.766 14.602 1 98.44 166 TYR A O 1
ATOM 1290 N N . THR A 1 167 ? 38.312 26.609 16.016 1 97.44 167 THR A N 1
ATOM 1291 C CA . THR A 1 167 ? 37.469 26.594 17.203 1 97.44 167 THR A CA 1
ATOM 1292 C C . THR A 1 167 ? 37.438 27.984 17.859 1 97.44 167 THR A C 1
ATOM 1294 O O . THR A 1 167 ? 38.469 28.594 18.094 1 97.44 167 THR A O 1
ATOM 1297 N N . PHE A 1 168 ? 36.312 28.516 18.062 1 96.25 168 PHE A N 1
ATOM 1298 C CA . PHE A 1 168 ? 36.219 29.797 18.75 1 96.25 168 PHE A CA 1
ATOM 1299 C C . PHE A 1 168 ? 35.094 29.766 19.781 1 96.25 168 PHE A C 1
ATOM 1301 O O . PHE A 1 168 ? 34.062 29.125 19.562 1 96.25 168 PHE A O 1
ATOM 1308 N N . GLN A 1 169 ? 35.312 30.391 20.891 1 96.81 169 GLN A N 1
ATOM 1309 C CA . GLN A 1 169 ? 34.406 30.406 22.047 1 96.81 169 GLN A CA 1
ATOM 1310 C C . GLN A 1 169 ? 33.906 31.812 22.328 1 96.81 169 GLN A C 1
ATOM 1312 O O . GLN A 1 169 ? 34.688 32.781 22.266 1 96.81 169 GLN A O 1
ATOM 1317 N N . PHE A 1 170 ? 32.688 31.922 22.625 1 97.12 170 PHE A N 1
ATOM 1318 C CA . PHE A 1 170 ? 32.094 33.219 22.906 1 97.12 170 PHE A CA 1
ATOM 1319 C C . PHE A 1 170 ? 31.906 33.406 24.406 1 97.12 170 PHE A C 1
ATOM 1321 O O . PHE A 1 170 ? 31.953 32.438 25.172 1 97.12 170 PHE A O 1
ATOM 1328 N N . ASN A 1 171 ? 31.672 34.625 24.797 1 97.12 171 ASN A N 1
ATOM 1329 C CA . ASN A 1 171 ? 31.516 34.969 26.219 1 97.12 171 ASN A CA 1
ATOM 1330 C C . ASN A 1 171 ? 30.188 34.5 26.766 1 97.12 171 ASN A C 1
ATOM 1332 O O . ASN A 1 171 ? 29.984 34.469 27.984 1 97.12 171 ASN A O 1
ATOM 1336 N N . ASN A 1 172 ? 29.281 34.062 25.906 1 94.94 172 ASN A N 1
ATOM 1337 C CA . ASN A 1 172 ? 28.016 33.5 26.391 1 94.94 172 ASN A CA 1
ATOM 1338 C C . ASN A 1 172 ? 28.141 32 26.688 1 94.94 172 ASN A C 1
ATOM 1340 O O . ASN A 1 172 ? 27.141 31.359 27 1 94.94 172 ASN A O 1
ATOM 1344 N N . GLY A 1 173 ? 29.297 31.484 26.469 1 94.5 173 GLY A N 1
ATOM 1345 C CA . GLY A 1 173 ? 29.547 30.094 26.828 1 94.5 173 GLY A CA 1
ATOM 1346 C C . GLY A 1 173 ? 29.516 29.156 25.625 1 94.5 173 GLY A C 1
ATOM 1347 O O . GLY A 1 173 ? 29.875 27.984 25.734 1 94.5 173 GLY A O 1
ATOM 1348 N N . GLN A 1 174 ? 29.125 29.641 24.438 1 96.25 174 GLN A N 1
ATOM 1349 C CA . GLN A 1 174 ? 29.031 28.797 23.25 1 96.25 174 GLN A CA 1
ATOM 1350 C C . GLN A 1 174 ? 30.406 28.594 22.594 1 96.25 174 GLN A C 1
ATOM 1352 O O . GLN A 1 174 ? 31.219 29.516 22.562 1 96.25 174 GLN A O 1
ATOM 1357 N N . THR A 1 175 ? 30.656 27.406 22.188 1 97.38 175 THR A N 1
ATOM 1358 C CA . THR A 1 175 ? 31.812 27.078 21.359 1 97.38 175 THR A CA 1
ATOM 1359 C C . THR A 1 175 ? 31.391 26.672 19.953 1 97.38 175 THR A C 1
ATOM 1361 O O . THR A 1 175 ? 30.453 25.875 19.797 1 97.38 175 THR A O 1
ATOM 1364 N N . TRP A 1 176 ? 32 27.234 19.016 1 98 176 TRP A N 1
ATOM 1365 C CA . TRP A 1 176 ? 31.672 26.969 17.625 1 98 176 TRP A CA 1
ATOM 1366 C C . TRP A 1 176 ? 32.875 26.391 16.891 1 98 176 TRP A C 1
ATOM 1368 O O . TRP A 1 176 ? 34.031 26.703 17.234 1 98 176 TRP A O 1
ATOM 1378 N N . LEU A 1 177 ? 32.594 25.516 16.031 1 98.25 177 LEU A N 1
ATOM 1379 C CA . LEU A 1 177 ? 33.594 24.906 15.172 1 98.25 177 LEU A CA 1
ATOM 1380 C C . LEU A 1 177 ? 33.375 25.297 13.719 1 98.25 177 LEU A C 1
ATOM 1382 O O . LEU A 1 177 ? 32.219 25.359 13.258 1 98.25 177 LEU A O 1
ATOM 1386 N N . LEU A 1 178 ? 34.375 25.641 12.992 1 98.56 178 LEU A N 1
ATOM 1387 C CA . LEU A 1 178 ? 34.344 25.906 11.562 1 98.56 178 LEU A CA 1
ATOM 1388 C C . LEU A 1 178 ? 35.25 24.969 10.805 1 98.56 178 LEU A C 1
ATOM 1390 O O . LEU A 1 178 ? 36.438 24.812 11.164 1 98.56 178 LEU A O 1
ATOM 1394 N N . TYR A 1 179 ? 34.719 24.297 9.867 1 98.5 179 TYR A N 1
ATOM 1395 C CA . TYR A 1 179 ? 35.469 23.406 8.992 1 98.5 179 TYR A CA 1
ATOM 1396 C C . TYR A 1 179 ? 35.5 23.938 7.562 1 98.5 179 TYR A C 1
ATOM 1398 O O . TYR A 1 179 ? 34.5 24.469 7.074 1 98.5 179 TYR A O 1
ATOM 1406 N N . ALA A 1 180 ? 36.594 23.828 6.898 1 98 180 ALA A N 1
ATOM 1407 C CA . ALA A 1 180 ? 36.719 24.234 5.5 1 98 180 ALA A CA 1
ATOM 1408 C C . ALA A 1 180 ? 37.344 23.109 4.66 1 98 180 ALA A C 1
ATOM 1410 O O . ALA A 1 180 ? 38.188 22.359 5.133 1 98 180 ALA A O 1
ATOM 1411 N N . THR A 1 181 ? 36.906 22.953 3.412 1 95.88 181 THR A N 1
ATOM 1412 C CA . THR A 1 181 ? 37.375 21.906 2.518 1 95.88 181 THR A CA 1
ATOM 1413 C C . THR A 1 181 ? 38.812 22.141 2.127 1 95.88 181 THR A C 1
ATOM 1415 O O . THR A 1 181 ? 39.531 21.203 1.727 1 95.88 181 THR A O 1
ATOM 1418 N N . SER A 1 182 ? 39.281 23.422 2.154 1 95.75 182 SER A N 1
ATOM 1419 C CA . SER A 1 182 ? 40.656 23.828 1.896 1 95.75 182 SER A CA 1
ATOM 1420 C C . SER A 1 182 ? 41.125 24.891 2.889 1 95.75 182 SER A C 1
ATOM 1422 O O . SER A 1 182 ? 40.312 25.484 3.596 1 95.75 182 SER A O 1
ATOM 1424 N N . PRO A 1 183 ? 42.438 25.078 2.986 1 96.75 183 PRO A N 1
ATOM 1425 C CA . PRO A 1 183 ? 42.938 26.047 3.975 1 96.75 183 PRO A CA 1
ATOM 1426 C C . PRO A 1 183 ? 42.344 27.438 3.797 1 96.75 183 PRO A C 1
ATOM 1428 O O . PRO A 1 183 ? 42.188 27.906 2.666 1 96.75 183 PRO A O 1
ATOM 1431 N N . ILE A 1 184 ? 41.938 28.047 4.855 1 97.81 184 ILE A N 1
ATOM 1432 C CA . ILE A 1 184 ? 41.406 29.406 4.898 1 97.81 184 ILE A CA 1
ATOM 1433 C C . ILE A 1 184 ? 42.031 30.172 6.062 1 97.81 184 ILE A C 1
ATOM 1435 O O . ILE A 1 184 ? 42.031 29.703 7.199 1 97.81 184 ILE A O 1
ATOM 1439 N N . LYS A 1 185 ? 42.625 31.234 5.801 1 96.81 185 LYS A N 1
ATOM 1440 C CA . LYS A 1 185 ? 43.188 32.062 6.859 1 96.81 185 LYS A CA 1
ATOM 1441 C C . LYS A 1 185 ? 42.156 33 7.461 1 96.81 185 LYS A C 1
ATOM 1443 O O . LYS A 1 185 ? 41.625 33.875 6.766 1 96.81 185 LYS A O 1
ATOM 1448 N N . LEU A 1 186 ? 41.938 32.875 8.727 1 97.88 186 LEU A N 1
ATOM 1449 C CA . LEU A 1 186 ? 40.969 33.688 9.43 1 97.88 186 LEU A CA 1
ATOM 1450 C C . LEU A 1 186 ? 41.656 34.625 10.438 1 97.88 186 LEU A C 1
ATOM 1452 O O . LEU A 1 186 ? 42.625 34.219 11.078 1 97.88 186 LEU A O 1
ATOM 1456 N N . ASN A 1 187 ? 41.219 35.75 10.414 1 96.5 187 ASN A N 1
ATOM 1457 C CA . ASN A 1 187 ? 41.562 36.719 11.445 1 96.5 187 ASN A CA 1
ATOM 1458 C C . ASN A 1 187 ? 40.344 37.125 12.273 1 96.5 187 ASN A C 1
ATOM 1460 O O . ASN A 1 187 ? 39.188 36.938 11.836 1 96.5 187 ASN A O 1
ATOM 1464 N N . HIS A 1 188 ? 40.625 37.594 13.516 1 96.94 188 HIS A N 1
ATOM 1465 C CA . HIS A 1 188 ? 39.438 37.938 14.312 1 96.94 188 HIS A CA 1
ATOM 1466 C C . HIS A 1 188 ? 39.688 39.188 15.133 1 96.94 188 HIS A C 1
ATOM 1468 O O . HIS A 1 188 ? 40.844 39.5 15.477 1 96.94 188 HIS A O 1
ATOM 1474 N N . THR A 1 189 ? 38.719 39.938 15.312 1 97.12 189 THR A N 1
ATOM 1475 C CA . THR A 1 189 ? 38.625 40.969 16.344 1 97.12 189 THR A CA 1
ATOM 1476 C C . THR A 1 189 ? 37.781 40.469 17.516 1 97.12 189 THR A C 1
ATOM 1478 O O . THR A 1 189 ? 37.688 39.281 17.75 1 97.12 189 THR A O 1
ATOM 1481 N N . LEU A 1 190 ? 37.281 41.469 18.234 1 97.25 190 LEU A N 1
ATOM 1482 C CA . LEU A 1 190 ? 36.5 41.125 19.406 1 97.25 190 LEU A CA 1
ATOM 1483 C C . LEU A 1 190 ? 35.156 40.531 18.984 1 97.25 190 LEU A C 1
ATOM 1485 O O . LEU A 1 190 ? 34.594 39.688 19.703 1 97.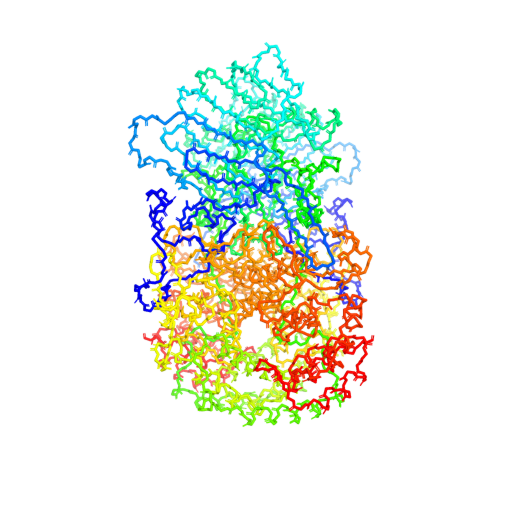25 190 LEU A O 1
ATOM 1489 N N . SER A 1 191 ? 34.656 40.906 17.859 1 97.75 191 SER A N 1
ATOM 1490 C CA . SER A 1 191 ? 33.312 40.438 17.516 1 97.75 191 SER A CA 1
ATOM 1491 C C . SER A 1 191 ? 33.188 40.156 16.016 1 97.75 191 SER A C 1
ATOM 1493 O O . SER A 1 191 ? 32.062 40.188 15.477 1 97.75 191 SER A O 1
ATOM 1495 N N . GLU A 1 192 ? 34.281 39.969 15.32 1 97.94 192 GLU A N 1
ATOM 1496 C CA . GLU A 1 192 ? 34.281 39.688 13.891 1 97.94 192 GLU A CA 1
ATOM 1497 C C . GLU A 1 192 ? 35.406 38.75 13.469 1 97.94 192 GLU A C 1
ATOM 1499 O O . GLU A 1 192 ? 36.531 38.875 13.969 1 97.94 192 GLU A O 1
ATOM 1504 N N . ILE A 1 193 ? 35.094 37.906 12.672 1 98.19 193 ILE A N 1
ATOM 1505 C CA . ILE A 1 193 ? 36.062 37.031 12.008 1 98.19 193 ILE A CA 1
ATOM 1506 C C . ILE A 1 193 ? 36.062 37.312 10.508 1 98.19 193 ILE A C 1
ATOM 1508 O O . ILE A 1 193 ? 35 37.375 9.883 1 98.19 193 ILE A O 1
ATOM 1512 N N . THR A 1 194 ? 37.188 37.469 9.938 1 97.88 194 THR A N 1
ATOM 1513 C CA . THR A 1 194 ? 37.312 37.75 8.508 1 97.88 194 THR A CA 1
ATOM 1514 C C . THR A 1 194 ? 38.281 36.781 7.852 1 97.88 194 THR A C 1
ATOM 1516 O O . THR A 1 194 ? 39.125 36.188 8.531 1 97.88 194 THR A O 1
ATOM 1519 N N . SER A 1 195 ? 38.062 36.656 6.66 1 96.94 195 SER A N 1
ATOM 1520 C CA . SER A 1 195 ? 38.938 35.75 5.926 1 96.94 195 SER A CA 1
ATOM 1521 C C . SER A 1 195 ? 39.531 36.438 4.711 1 96.94 195 SER A C 1
ATOM 1523 O O . SER A 1 195 ? 39.031 37.5 4.273 1 96.94 195 SER A O 1
ATOM 1525 N N . ASN A 1 196 ? 40.656 35.844 4.145 1 94.62 196 ASN A N 1
ATOM 1526 C CA . ASN A 1 196 ? 41.062 36.125 2.771 1 94.62 196 ASN A CA 1
ATOM 1527 C C . ASN A 1 196 ? 40.094 35.531 1.767 1 94.62 196 ASN A C 1
ATOM 1529 O O . ASN A 1 196 ? 39.062 34.969 2.154 1 94.62 196 ASN A O 1
ATOM 1533 N N . ALA A 1 197 ? 40.375 35.812 0.462 1 95.5 197 ALA A N 1
ATOM 1534 C CA . ALA A 1 197 ? 39.531 35.219 -0.564 1 95.5 197 ALA A CA 1
ATOM 1535 C C . ALA A 1 197 ? 39.531 33.688 -0.468 1 95.5 197 ALA A C 1
ATOM 1537 O O . ALA A 1 197 ? 40.594 33.062 -0.329 1 95.5 197 ALA A O 1
ATOM 1538 N N . PHE A 1 198 ? 38.375 33.156 -0.43 1 96.75 198 PHE A N 1
ATOM 1539 C CA . PHE A 1 198 ? 38.188 31.719 -0.268 1 96.75 198 PHE A CA 1
ATOM 1540 C C . PHE A 1 198 ? 37.156 31.188 -1.247 1 96.75 198 PHE A C 1
ATOM 1542 O O . PHE A 1 198 ? 36.188 31.875 -1.577 1 96.75 198 PHE A O 1
ATOM 1549 N N . SER A 1 199 ? 37.375 30.016 -1.852 1 96.88 199 SER A N 1
ATOM 1550 C CA . SER A 1 199 ? 36.406 29.234 -2.621 1 96.88 199 SER A CA 1
ATOM 1551 C C . SER A 1 199 ? 36.344 27.797 -2.146 1 96.88 199 SER A C 1
ATOM 1553 O O . SER A 1 199 ? 37.406 27.156 -1.931 1 96.88 199 SER A O 1
ATOM 1555 N N . GLY A 1 200 ? 35.156 27.266 -1.945 1 97.56 200 GLY A N 1
ATOM 1556 C CA . GLY A 1 200 ? 34.969 25.906 -1.436 1 97.56 200 GLY A CA 1
ATOM 1557 C C . GLY A 1 200 ? 33.781 25.797 -0.483 1 97.56 200 GLY A C 1
ATOM 1558 O O . GLY A 1 200 ? 32.812 26.562 -0.589 1 97.56 200 GLY A O 1
ATOM 1559 N N . ILE A 1 201 ? 33.844 24.781 0.362 1 98.25 201 ILE A N 1
ATOM 1560 C CA . ILE A 1 201 ? 32.75 24.531 1.295 1 98.25 201 ILE A CA 1
ATOM 1561 C C . ILE A 1 201 ? 33.219 24.891 2.715 1 98.25 201 ILE A C 1
ATOM 1563 O O . ILE A 1 201 ? 34.312 24.516 3.139 1 98.25 201 ILE A O 1
ATOM 1567 N N . ILE A 1 202 ? 32.438 25.594 3.412 1 98.12 202 ILE A N 1
ATOM 1568 C CA . ILE A 1 202 ? 32.625 25.875 4.832 1 98.12 202 ILE A CA 1
ATOM 1569 C C . ILE A 1 202 ? 31.453 25.266 5.625 1 98.12 202 ILE A C 1
ATOM 1571 O O . ILE A 1 202 ? 30.297 25.391 5.227 1 98.12 202 ILE A O 1
ATOM 1575 N N . ARG A 1 203 ? 31.703 24.594 6.719 1 98.38 203 ARG A N 1
ATOM 1576 C CA . ARG A 1 203 ? 30.719 24 7.617 1 98.38 203 ARG A CA 1
ATOM 1577 C C . ARG A 1 203 ? 30.891 24.516 9.039 1 98.38 203 ARG A C 1
ATOM 1579 O O . ARG A 1 203 ? 32 24.469 9.586 1 98.38 203 ARG A O 1
ATOM 1586 N N . ILE A 1 204 ? 29.875 25.031 9.609 1 98.62 204 ILE A N 1
ATOM 1587 C CA . ILE A 1 204 ? 29.922 25.609 10.953 1 98.62 204 ILE A CA 1
ATOM 1588 C C . ILE A 1 204 ? 28.984 24.859 11.883 1 98.62 204 ILE A C 1
ATOM 1590 O O . ILE A 1 204 ? 27.828 24.625 11.523 1 98.62 204 ILE A O 1
ATOM 1594 N N . ALA A 1 205 ? 29.406 24.484 13.055 1 98.5 205 ALA A N 1
ATOM 1595 C CA . ALA A 1 205 ? 28.562 23.75 14 1 98.5 205 ALA A CA 1
ATOM 1596 C C . ALA A 1 205 ? 28.781 24.234 15.43 1 98.5 205 ALA A C 1
ATOM 1598 O O . ALA A 1 205 ? 29.906 24.578 15.805 1 98.5 205 ALA A O 1
ATOM 1599 N N . LEU A 1 206 ? 27.75 24.312 16.156 1 98.06 206 LEU A N 1
ATOM 1600 C CA . LEU A 1 206 ? 27.844 24.5 17.609 1 98.06 206 LEU A CA 1
ATOM 1601 C C . LEU A 1 206 ? 28.297 23.219 18.297 1 98.06 206 LEU A C 1
ATOM 1603 O O . LEU A 1 206 ? 27.844 22.125 17.953 1 98.06 206 LEU A O 1
ATOM 1607 N N . LEU A 1 207 ? 29.234 23.344 19.141 1 97.44 207 LEU A N 1
ATOM 1608 C CA . LEU A 1 207 ? 29.531 22.25 20.062 1 97.44 207 LEU A CA 1
ATOM 1609 C C . LEU A 1 207 ? 28.531 22.219 21.219 1 97.44 207 LEU A C 1
ATOM 1611 O O . LEU A 1 207 ? 28.469 23.156 22.016 1 97.44 207 LEU A O 1
ATOM 1615 N N . PRO A 1 208 ? 27.641 21.25 21.312 1 92.5 208 PRO A N 1
ATOM 1616 C CA . PRO A 1 208 ? 26.5 21.297 22.234 1 92.5 208 PRO A CA 1
ATOM 1617 C C . PRO A 1 208 ? 26.938 21.344 23.703 1 92.5 208 PRO A C 1
ATOM 1619 O O . PRO A 1 208 ? 26.219 21.891 24.531 1 92.5 208 PRO A O 1
ATOM 1622 N N . ASP A 1 209 ? 28.016 20.734 24.078 1 84 209 ASP A N 1
ATOM 1623 C CA . ASP A 1 209 ? 28.641 20.875 25.391 1 84 209 ASP A CA 1
ATOM 1624 C C . ASP A 1 209 ? 30.156 20.781 25.297 1 84 209 ASP A C 1
ATOM 1626 O O . ASP A 1 209 ? 30.703 20.5 24.234 1 84 209 ASP A O 1
ATOM 1630 N N . SER A 1 210 ? 30.734 21.219 26.281 1 75.94 210 SER A N 1
ATOM 1631 C CA . SER A 1 210 ? 32.188 21.344 26.219 1 75.94 210 SER A CA 1
ATOM 1632 C C . SER A 1 210 ? 32.875 19.984 26.344 1 75.94 210 SER A C 1
ATOM 1634 O O . SER A 1 210 ? 34.094 19.922 26.547 1 75.94 210 SER A O 1
ATOM 1636 N N . ASP A 1 211 ? 32.094 19.031 26.094 1 80.31 211 ASP A N 1
ATOM 1637 C CA . ASP A 1 211 ? 32.688 17.688 26.172 1 80.31 211 ASP A CA 1
ATOM 1638 C C . ASP A 1 211 ? 33.5 17.375 24.922 1 80.31 211 ASP A C 1
ATOM 1640 O O . ASP A 1 211 ? 32.969 17.438 23.797 1 80.31 211 ASP A O 1
ATOM 1644 N N . SER A 1 212 ? 34.656 17.031 25.109 1 82.44 212 SER A N 1
ATOM 1645 C CA . SER A 1 212 ? 35.594 16.734 24.031 1 82.44 212 SER A CA 1
ATOM 1646 C C . SER A 1 212 ? 35.094 15.586 23.172 1 82.44 212 SER A C 1
ATOM 1648 O O . SER A 1 212 ? 35.438 15.516 21.984 1 82.44 212 SER A O 1
ATOM 1650 N N . LYS A 1 213 ? 34.312 14.758 23.734 1 91.38 213 LYS A N 1
ATOM 1651 C CA . LYS A 1 213 ? 33.75 13.625 22.984 1 91.38 213 LYS A CA 1
ATOM 1652 C C . LYS A 1 213 ? 32.844 14.102 21.844 1 91.38 213 LYS A C 1
ATOM 1654 O O . LYS A 1 213 ? 32.812 13.5 20.781 1 91.38 213 LYS A O 1
ATOM 1659 N N . HIS A 1 214 ? 32.188 15.125 22.109 1 96 214 HIS A N 1
ATOM 1660 C CA . HIS A 1 214 ? 31.266 15.617 21.094 1 96 214 HIS A CA 1
ATOM 1661 C C . HIS A 1 214 ? 32.031 16.328 19.969 1 96 214 HIS A C 1
ATOM 1663 O O . HIS A 1 214 ? 31.609 16.281 18.812 1 96 214 HIS A O 1
ATOM 1669 N N . GLU A 1 215 ? 33.125 16.969 20.312 1 96.5 215 GLU A N 1
ATOM 1670 C CA . GLU A 1 215 ? 33.938 17.578 19.281 1 96.5 215 GLU A CA 1
ATOM 1671 C C . GLU A 1 215 ? 34.531 16.531 18.328 1 96.5 215 GLU A C 1
ATOM 1673 O O . GLU A 1 215 ? 34.562 16.75 17.109 1 96.5 215 GLU A O 1
ATOM 1678 N N . ALA A 1 216 ? 34.969 15.445 18.891 1 96.88 216 ALA A N 1
ATOM 1679 C CA . ALA A 1 216 ? 35.531 14.359 18.094 1 96.88 216 ALA A CA 1
ATOM 1680 C C . ALA A 1 216 ? 34.5 13.82 17.109 1 96.88 216 ALA A C 1
ATOM 1682 O O . ALA A 1 216 ? 34.812 13.461 15.977 1 96.88 216 ALA A O 1
ATOM 1683 N N . VAL A 1 217 ? 33.281 13.711 17.641 1 97.81 217 VAL A N 1
ATOM 1684 C CA . VAL A 1 217 ? 32.188 13.234 16.766 1 97.81 217 VAL A CA 1
ATOM 1685 C C . VAL A 1 217 ? 31.984 14.219 15.625 1 97.81 217 VAL A C 1
ATOM 1687 O O . VAL A 1 217 ? 31.906 13.82 14.461 1 97.81 217 VAL A O 1
ATOM 1690 N N . LEU A 1 218 ? 31.891 15.469 15.883 1 98.12 218 LEU A N 1
ATOM 1691 C CA . LEU A 1 218 ? 31.672 16.484 14.852 1 98.12 218 LEU A CA 1
ATOM 1692 C C . LEU A 1 218 ? 32.844 16.516 13.875 1 98.12 218 LEU A C 1
ATOM 1694 O O . LEU A 1 218 ? 32.656 16.734 12.68 1 98.12 218 LEU A O 1
ATOM 1698 N N . ASP A 1 219 ? 34.062 16.328 14.414 1 97.5 219 ASP A N 1
ATOM 1699 C CA . ASP A 1 219 ? 35.25 16.234 13.562 1 97.5 219 ASP A CA 1
ATOM 1700 C C . ASP A 1 219 ? 35.125 15.078 12.57 1 97.5 219 ASP A C 1
ATOM 1702 O O . ASP A 1 219 ? 35.375 15.25 11.375 1 97.5 219 ASP A O 1
ATOM 1706 N N . LYS A 1 220 ? 34.719 14 13.102 1 97.25 220 LYS A N 1
ATOM 1707 C CA . LYS A 1 220 ? 34.656 12.766 12.312 1 97.25 220 LYS A CA 1
ATOM 1708 C C . LYS A 1 220 ? 33.688 12.914 11.133 1 97.25 220 LYS A C 1
ATOM 1710 O O . LYS A 1 220 ? 33.938 12.375 10.047 1 97.25 220 LYS A O 1
ATOM 1715 N N . TYR A 1 221 ? 32.625 13.648 11.359 1 98 221 TYR A N 1
ATOM 1716 C CA . TYR A 1 221 ? 31.562 13.672 10.344 1 98 221 TYR A CA 1
ATOM 1717 C C . TYR A 1 221 ? 31.5 15.031 9.656 1 98 221 TYR A C 1
ATOM 1719 O O . TYR A 1 221 ? 30.484 15.383 9.062 1 98 221 TYR A O 1
ATOM 1727 N N . SER A 1 222 ? 32.531 15.812 9.641 1 97.69 222 SER A N 1
ATOM 1728 C CA . SER A 1 222 ? 32.531 17.188 9.156 1 97.69 222 SER A CA 1
ATOM 1729 C C . SER A 1 222 ? 32.688 17.234 7.637 1 97.69 222 SER A C 1
ATOM 1731 O O . SER A 1 222 ? 32.312 18.234 7.004 1 97.69 222 SER A O 1
ATOM 1733 N N . SER A 1 223 ? 33.188 16.203 7.016 1 96.75 223 SER A N 1
ATOM 1734 C CA . SER A 1 223 ? 33.469 16.25 5.59 1 96.75 223 SER A CA 1
ATOM 1735 C C . SER A 1 223 ? 32.25 15.961 4.754 1 96.75 223 SER A C 1
ATOM 1737 O O . SER A 1 223 ? 31.984 16.641 3.758 1 96.75 223 SER A O 1
ATOM 1739 N N . CYS A 1 224 ? 31.469 14.914 5.117 1 97.75 224 CYS A N 1
ATOM 1740 C CA . CYS A 1 224 ? 30.266 14.523 4.395 1 97.75 224 CYS A CA 1
ATOM 1741 C C . CYS A 1 224 ? 29.094 15.453 4.734 1 97.75 224 CYS A C 1
ATOM 1743 O O . CYS A 1 224 ? 28.797 15.672 5.91 1 97.75 224 CYS A O 1
ATOM 1745 N N . TYR A 1 225 ? 28.469 16.031 3.676 1 98.19 225 TYR A N 1
ATOM 1746 C CA . TYR A 1 225 ? 27.375 16.953 3.986 1 98.19 225 TYR A CA 1
ATOM 1747 C C . TYR A 1 225 ? 26.188 16.703 3.062 1 98.19 225 TYR A C 1
ATOM 1749 O O . TYR A 1 225 ? 26.359 16.359 1.891 1 98.19 225 TYR A O 1
ATOM 1757 N N . PRO A 1 226 ? 24.969 16.781 3.586 1 98.44 226 PRO A N 1
ATOM 1758 C CA . PRO A 1 226 ? 23.766 16.641 2.77 1 98.44 226 PRO A CA 1
ATOM 1759 C C . PRO A 1 226 ? 23.422 17.922 1.995 1 98.44 226 PRO A C 1
ATOM 1761 O O . PRO A 1 226 ? 23.656 19.031 2.49 1 98.44 226 PRO A O 1
ATOM 1764 N N . VAL A 1 227 ? 22.844 17.75 0.79 1 98.25 227 VAL A N 1
ATOM 1765 C CA . VAL A 1 227 ? 22.438 18.922 0.001 1 98.25 227 VAL A CA 1
ATOM 1766 C C . VAL A 1 227 ? 20.938 18.875 -0.246 1 98.25 227 VAL A C 1
ATOM 1768 O O . VAL A 1 227 ? 20.328 19.906 -0.563 1 98.25 227 VAL A O 1
ATOM 1771 N N . SER A 1 228 ? 20.312 17.75 -0.123 1 97.75 228 SER A N 1
ATOM 1772 C CA . SER A 1 228 ? 18.875 17.578 -0.261 1 97.75 228 SER A CA 1
ATOM 1773 C C . SER A 1 228 ? 18.391 16.328 0.477 1 97.75 228 SER A C 1
ATOM 1775 O O . SER A 1 228 ? 19.203 15.516 0.916 1 97.75 228 SER A O 1
ATOM 1777 N N . GLY A 1 229 ? 17.156 16.203 0.723 1 97.62 229 GLY A N 1
ATOM 1778 C CA . GLY A 1 229 ? 16.562 15.031 1.35 1 97.62 229 GLY A CA 1
ATOM 1779 C C . GLY A 1 229 ? 15.109 14.82 0.944 1 97.62 229 GLY A C 1
ATOM 1780 O O . GLY A 1 229 ? 14.328 15.773 0.896 1 97.62 229 GLY A O 1
ATOM 1781 N N . LYS A 1 230 ? 14.742 13.617 0.654 1 96.5 230 LYS A N 1
ATOM 1782 C CA . LYS A 1 230 ? 13.383 13.289 0.24 1 96.5 230 LYS A CA 1
ATOM 1783 C C . LYS A 1 230 ? 12.727 12.32 1.222 1 96.5 230 LYS A C 1
ATOM 1785 O O . LYS A 1 230 ? 13.406 11.5 1.843 1 96.5 230 LYS A O 1
ATOM 1790 N N . ALA A 1 231 ? 11.43 12.461 1.431 1 97.31 231 ALA A N 1
ATOM 1791 C CA . ALA A 1 231 ? 10.602 11.508 2.156 1 97.31 231 ALA A CA 1
ATOM 1792 C C . ALA A 1 231 ? 9.805 10.625 1.191 1 97.31 231 ALA A C 1
ATOM 1794 O O . ALA A 1 231 ? 9 11.133 0.408 1 97.31 231 ALA A O 1
ATOM 1795 N N . VAL A 1 232 ? 10 9.336 1.243 1 95.62 232 VAL A N 1
ATOM 1796 C CA . VAL A 1 232 ? 9.391 8.398 0.303 1 95.62 232 VAL A CA 1
ATOM 1797 C C . VAL A 1 232 ? 8.359 7.535 1.025 1 95.62 232 VAL A C 1
ATOM 1799 O O . VAL A 1 232 ? 8.664 6.938 2.061 1 95.62 232 VAL A O 1
ATOM 1802 N N . PHE A 1 233 ? 7.117 7.496 0.477 1 95 233 PHE A N 1
ATOM 1803 C CA . PHE A 1 233 ? 6.016 6.719 1.028 1 95 233 PHE A CA 1
ATOM 1804 C C . PHE A 1 233 ? 5.703 5.516 0.143 1 95 233 PHE A C 1
ATOM 1806 O O . PHE A 1 233 ? 4.715 5.516 -0.59 1 95 233 PHE A O 1
ATOM 1813 N N . ARG A 1 234 ? 6.449 4.453 0.297 1 89.12 234 ARG A N 1
ATOM 1814 C CA . ARG A 1 234 ? 6.273 3.289 -0.568 1 89.12 234 ARG A CA 1
ATOM 1815 C C . ARG A 1 234 ? 5.402 2.234 0.104 1 89.12 234 ARG A C 1
ATOM 1817 O O . ARG A 1 234 ? 4.52 1.654 -0.531 1 89.12 234 ARG A O 1
ATOM 1824 N N . GLU A 1 235 ? 5.672 1.964 1.375 1 90.06 235 GLU A N 1
ATOM 1825 C CA . GLU A 1 235 ? 5.012 0.934 2.172 1 90.06 235 GLU A CA 1
ATOM 1826 C C . GLU A 1 235 ? 4.043 1.551 3.178 1 90.06 235 GLU A C 1
ATOM 1828 O O . GLU A 1 235 ? 4.344 2.582 3.781 1 90.06 235 GLU A O 1
ATOM 1833 N N . PRO A 1 236 ? 2.838 0.899 3.316 1 92.88 236 PRO A N 1
ATOM 1834 C CA . PRO A 1 236 ? 1.948 1.434 4.352 1 92.88 236 PRO A CA 1
ATOM 1835 C C . PRO A 1 236 ? 2.625 1.534 5.715 1 92.88 236 PRO A C 1
ATOM 1837 O O . PRO A 1 236 ? 3.389 0.645 6.098 1 92.88 236 PRO A O 1
ATOM 1840 N N . PHE A 1 237 ? 2.393 2.709 6.387 1 96.69 237 PHE A N 1
ATOM 1841 C CA . PHE A 1 237 ? 2.797 2.984 7.762 1 96.69 237 PHE A CA 1
ATOM 1842 C C . PHE A 1 237 ? 4.312 3.084 7.867 1 96.69 237 PHE A C 1
ATOM 1844 O O . PHE A 1 237 ? 4.887 2.799 8.922 1 96.69 237 PHE A O 1
ATOM 1851 N N . CYS A 1 238 ? 4.945 3.443 6.758 1 95.38 238 CYS A N 1
ATOM 1852 C CA . CYS A 1 238 ? 6.391 3.629 6.699 1 95.38 238 CYS A CA 1
ATOM 1853 C C . CYS A 1 238 ? 6.746 4.863 5.883 1 95.38 238 CYS A C 1
ATOM 1855 O O . CYS A 1 238 ? 6.125 5.137 4.855 1 95.38 238 CYS A O 1
ATOM 1857 N N . VAL A 1 239 ? 7.648 5.652 6.305 1 97.25 239 VAL A N 1
ATOM 1858 C CA . VAL A 1 239 ? 8.242 6.73 5.527 1 97.25 239 VAL A CA 1
ATOM 1859 C C . VAL A 1 239 ? 9.766 6.59 5.523 1 97.25 239 VAL A C 1
ATOM 1861 O O . VAL A 1 239 ? 10.375 6.379 6.574 1 97.25 239 VAL A O 1
ATOM 1864 N N . GLU A 1 240 ? 10.391 6.688 4.41 1 96.62 240 GLU A N 1
ATOM 1865 C CA . GLU A 1 240 ? 11.836 6.555 4.254 1 96.62 240 GLU A CA 1
ATOM 1866 C C . GLU A 1 240 ? 12.477 7.883 3.867 1 96.62 240 GLU A C 1
ATOM 1868 O O . GLU A 1 240 ? 12.031 8.539 2.924 1 96.62 240 GLU A O 1
ATOM 1873 N N . TYR A 1 241 ? 13.406 8.234 4.602 1 97.75 241 TYR A N 1
ATOM 1874 C CA . TYR A 1 241 ? 14.195 9.406 4.238 1 97.75 241 TYR A CA 1
ATOM 1875 C C . TYR A 1 241 ? 15.438 9.008 3.447 1 97.75 241 TYR A C 1
ATOM 1877 O O . TYR A 1 241 ? 16.125 8.047 3.807 1 97.75 241 TYR A O 1
ATOM 1885 N N . ASN A 1 242 ? 15.711 9.688 2.398 1 97.19 242 ASN A N 1
ATOM 1886 C CA . ASN A 1 242 ? 16.922 9.539 1.601 1 97.19 242 ASN A CA 1
ATOM 1887 C C . ASN A 1 242 ? 17.594 10.891 1.348 1 97.19 242 ASN A C 1
ATOM 1889 O O . ASN A 1 242 ? 17.031 11.758 0.692 1 97.19 242 ASN A O 1
ATOM 1893 N N . TRP A 1 243 ? 18.797 11.016 1.85 1 98.12 243 TRP A N 1
ATOM 1894 C CA . TRP A 1 243 ? 19.516 12.266 1.654 1 98.12 243 TRP A CA 1
ATOM 1895 C C . TRP A 1 243 ? 20.547 12.125 0.547 1 98.12 243 TRP A C 1
ATOM 1897 O O . TRP A 1 243 ? 21.203 11.078 0.424 1 98.12 243 TRP A O 1
ATOM 1907 N N . GLU A 1 244 ? 20.625 13.07 -0.285 1 97.88 244 GLU A N 1
ATOM 1908 C CA . GLU A 1 244 ? 21.75 13.219 -1.196 1 97.88 244 GLU A CA 1
ATOM 1909 C C . GLU A 1 244 ? 22.953 13.836 -0.49 1 97.88 244 GLU A C 1
ATOM 1911 O O . GLU A 1 244 ? 22.859 14.938 0.051 1 97.88 244 GLU A O 1
ATOM 1916 N N . LYS A 1 245 ? 23.969 13.133 -0.44 1 97.38 245 LYS A N 1
ATOM 1917 C CA . LYS A 1 245 ? 25.141 13.641 0.263 1 97.38 245 LYS A CA 1
ATOM 1918 C C . LYS A 1 245 ? 26.297 13.891 -0.704 1 97.38 245 LYS A C 1
ATOM 1920 O O . LYS A 1 245 ? 26.312 13.344 -1.808 1 97.38 245 LYS A O 1
ATOM 1925 N N . LYS A 1 246 ? 27.109 14.766 -0.356 1 97.12 246 LYS A N 1
ATOM 1926 C CA . LYS A 1 246 ? 28.328 15.078 -1.083 1 97.12 246 LYS A CA 1
ATOM 1927 C C . LYS A 1 246 ? 29.562 14.773 -0.235 1 97.12 246 LYS A C 1
ATOM 1929 O O . LYS A 1 246 ? 29.484 14.734 0.994 1 97.12 246 LYS A O 1
ATOM 1934 N N . ASP A 1 247 ? 30.641 14.523 -0.91 1 92.06 247 ASP A N 1
ATOM 1935 C CA . ASP A 1 247 ? 31.938 14.188 -0.324 1 92.06 247 ASP A CA 1
ATOM 1936 C C . ASP A 1 247 ? 31.891 12.828 0.369 1 92.06 247 ASP A C 1
ATOM 1938 O O . ASP A 1 247 ? 30.844 12.172 0.4 1 92.06 247 ASP A O 1
ATOM 1942 N N . SER A 1 248 ? 32.969 12.258 0.767 1 88.06 248 SER A N 1
ATOM 1943 C CA . SER A 1 248 ? 33.094 10.883 1.247 1 88.06 248 SER A CA 1
ATOM 1944 C C . SER A 1 248 ? 32.812 10.805 2.746 1 88.06 248 SER A C 1
ATOM 1946 O O . SER A 1 248 ? 32.969 11.789 3.469 1 88.06 248 SER A O 1
ATOM 1948 N N . GLY A 1 249 ? 32.281 9.688 3.145 1 92.62 249 GLY A N 1
ATOM 1949 C CA . GLY A 1 249 ? 32.062 9.422 4.555 1 92.62 249 GLY A CA 1
ATOM 1950 C C . GLY A 1 249 ? 30.594 9.227 4.887 1 92.62 249 GLY A C 1
ATOM 1951 O O . GLY A 1 249 ? 29.734 9.266 4 1 92.62 249 GLY A O 1
ATOM 1952 N N . ASP A 1 250 ? 30.391 9.062 6.227 1 96.62 250 ASP A N 1
ATOM 1953 C CA . ASP A 1 250 ? 29.031 8.852 6.727 1 96.62 250 ASP A CA 1
ATOM 1954 C C . ASP A 1 250 ? 28.375 10.18 7.094 1 96.62 250 ASP A C 1
ATOM 1956 O O . ASP A 1 250 ? 29.047 11.133 7.477 1 96.62 250 ASP A O 1
ATOM 1960 N N . LEU A 1 251 ? 27.125 10.242 6.93 1 98.31 251 LEU A N 1
ATOM 1961 C CA . LEU A 1 251 ? 26.375 11.453 7.203 1 98.31 251 LEU A CA 1
ATOM 1962 C C . LEU A 1 251 ? 25.859 11.469 8.641 1 98.31 251 LEU A C 1
ATOM 1964 O O . LEU A 1 251 ? 25.266 10.484 9.102 1 98.31 251 LEU A O 1
ATOM 1968 N N . LEU A 1 252 ? 26.094 12.508 9.344 1 98.62 252 LEU A N 1
ATOM 1969 C CA . LEU A 1 252 ? 25.547 12.734 10.672 1 98.62 252 LEU A CA 1
ATOM 1970 C C . LEU A 1 252 ? 24.375 13.711 10.609 1 98.62 252 LEU A C 1
ATOM 1972 O O . LEU A 1 252 ? 24.5 14.805 10.062 1 98.62 252 LEU A O 1
ATOM 1976 N N . LEU A 1 253 ? 23.234 13.297 11.07 1 98.62 253 LEU A N 1
ATOM 1977 C CA . LEU A 1 253 ? 22.062 14.141 11.203 1 98.62 253 LEU A CA 1
ATOM 1978 C C . LEU A 1 253 ? 21.469 14.047 12.602 1 98.62 253 LEU A C 1
ATOM 1980 O O . LEU A 1 253 ? 21.922 13.234 13.414 1 98.62 253 LEU A O 1
ATOM 1984 N N . LEU A 1 254 ? 20.562 14.867 12.891 1 98.62 254 LEU A N 1
ATOM 1985 C CA . LEU A 1 254 ? 19.906 14.906 14.203 1 98.62 254 LEU A CA 1
ATOM 1986 C C . LEU A 1 254 ? 18.453 14.484 14.094 1 98.62 254 LEU A C 1
ATOM 1988 O O . LEU A 1 254 ? 17.734 14.914 13.188 1 98.62 254 LEU A O 1
ATOM 1992 N N . ALA A 1 255 ? 18.016 13.641 14.992 1 98.38 255 ALA A N 1
ATOM 1993 C CA . ALA A 1 255 ? 16.641 13.125 15.047 1 98.38 255 ALA A CA 1
ATOM 1994 C C . ALA A 1 255 ? 15.891 13.672 16.25 1 98.38 255 ALA A C 1
ATOM 1996 O O . ALA A 1 255 ? 16.438 13.719 17.359 1 98.38 255 ALA A O 1
ATOM 1997 N N . HIS A 1 256 ? 14.695 14.172 16.031 1 98 256 HIS A N 1
ATOM 1998 C CA . HIS A 1 256 ? 13.859 14.531 17.172 1 98 256 HIS A CA 1
ATOM 1999 C C . HIS A 1 256 ? 13.281 13.289 17.844 1 98 256 HIS A C 1
ATOM 2001 O O . HIS A 1 256 ? 13.438 12.172 17.328 1 98 256 HIS A O 1
ATOM 2007 N N . PRO A 1 257 ? 12.617 13.422 18.984 1 97.44 257 PRO A N 1
ATOM 2008 C CA . PRO A 1 257 ? 12.219 12.25 19.766 1 97.44 257 PRO A CA 1
ATOM 2009 C C . PRO A 1 257 ? 11.297 11.305 19 1 97.44 257 PRO A C 1
ATOM 2011 O O . PRO A 1 257 ? 11.398 10.086 19.156 1 97.44 257 PRO A O 1
ATOM 2014 N N . LEU A 1 258 ? 10.414 11.812 18.203 1 98 258 LEU A N 1
ATOM 2015 C CA . LEU A 1 258 ? 9.531 10.945 17.438 1 98 258 LEU A CA 1
ATOM 2016 C C . LEU A 1 258 ? 10.312 10.164 16.391 1 98 258 LEU A C 1
ATOM 2018 O O . LEU A 1 258 ? 10.023 8.992 16.141 1 98 258 LEU A O 1
ATOM 2022 N N . HIS A 1 259 ? 11.297 10.836 15.719 1 97.88 259 HIS A N 1
ATOM 2023 C CA . HIS A 1 259 ? 12.188 10.117 14.82 1 97.88 259 HIS A CA 1
ATOM 2024 C C . HIS A 1 259 ? 12.812 8.906 15.508 1 97.88 259 HIS A C 1
ATOM 2026 O O . HIS A 1 259 ? 12.781 7.801 14.969 1 97.88 259 HIS A O 1
ATOM 2032 N N . VAL A 1 260 ? 13.352 9.164 16.656 1 97.31 260 VAL A N 1
ATOM 2033 C CA . VAL A 1 260 ? 14.07 8.125 17.391 1 97.31 260 VAL A CA 1
ATOM 2034 C C . VAL A 1 260 ? 13.141 6.953 17.672 1 97.31 260 VAL A C 1
ATOM 2036 O O . VAL A 1 260 ? 13.523 5.793 17.5 1 97.31 260 VAL A O 1
ATOM 2039 N N . GLN A 1 261 ? 11.984 7.289 18.094 1 96.19 261 GLN A N 1
ATOM 2040 C CA . GLN A 1 261 ? 10.992 6.258 18.375 1 96.19 261 GLN A CA 1
ATOM 2041 C C . GLN A 1 261 ? 10.688 5.43 17.125 1 96.19 261 GLN A C 1
ATOM 2043 O O . GLN A 1 261 ? 10.664 4.199 17.188 1 96.19 261 GLN A O 1
ATOM 2048 N N . LEU A 1 262 ? 10.43 6.051 15.992 1 97.31 262 LEU A N 1
ATOM 2049 C CA . LEU A 1 262 ? 10 5.375 14.773 1 97.31 262 LEU A CA 1
ATOM 2050 C C . LEU A 1 262 ? 11.164 4.645 14.117 1 97.31 262 LEU A C 1
ATOM 2052 O O . LEU A 1 262 ? 10.969 3.629 13.445 1 97.31 262 LEU A O 1
ATOM 2056 N N . LEU A 1 263 ? 12.414 5.168 14.266 1 96.62 263 LEU A N 1
ATOM 2057 C CA . LEU A 1 263 ? 13.617 4.52 13.75 1 96.62 263 LEU A CA 1
ATOM 2058 C C . LEU A 1 263 ? 13.828 3.156 14.398 1 96.62 263 LEU A C 1
ATOM 2060 O O . LEU A 1 263 ? 14.266 2.209 13.742 1 96.62 263 LEU A O 1
ATOM 2064 N N . ARG A 1 264 ? 13.5 3.078 15.609 1 89.62 264 ARG A N 1
ATOM 2065 C CA . ARG A 1 264 ? 13.688 1.843 16.359 1 89.62 264 ARG A CA 1
ATOM 2066 C C . ARG A 1 264 ? 12.727 0.759 15.891 1 89.62 264 ARG A C 1
ATOM 2068 O O . ARG A 1 264 ? 13.039 -0.431 15.961 1 89.62 264 ARG A O 1
ATOM 2075 N N . ASN A 1 265 ? 11.641 1.201 15.344 1 84.19 265 ASN A N 1
ATOM 2076 C CA . ASN A 1 265 ? 10.648 0.275 14.812 1 84.19 265 ASN A CA 1
ATOM 2077 C C . ASN A 1 265 ? 10.977 -0.137 13.383 1 84.19 265 ASN A C 1
ATOM 2079 O O . ASN A 1 265 ? 10.438 -1.126 12.883 1 84.19 265 ASN A O 1
ATOM 2083 N N . GLY A 1 266 ? 11.812 0.625 12.734 1 80.88 266 GLY A N 1
ATOM 2084 C CA . GLY A 1 266 ? 12.109 0.396 11.336 1 80.88 266 GLY A CA 1
ATOM 2085 C C . GLY A 1 266 ? 13.297 -0.523 11.117 1 80.88 266 GLY A C 1
ATOM 2086 O O . GLY A 1 266 ? 14.148 -0.657 12 1 80.88 266 GLY A O 1
ATOM 2087 N N . ASP A 1 267 ? 13.305 -1.203 10 1 77.62 267 ASP A N 1
ATOM 2088 C CA . ASP A 1 267 ? 14.469 -1.984 9.57 1 77.62 267 ASP A CA 1
ATOM 2089 C C . ASP A 1 267 ? 15.531 -1.09 8.945 1 77.62 267 ASP A C 1
ATOM 2091 O O . ASP A 1 267 ? 15.414 -0.698 7.781 1 77.62 267 ASP A O 1
ATOM 2095 N N . ASN A 1 268 ? 16.438 -0.611 9.797 1 84.75 268 ASN A N 1
ATOM 2096 C CA . ASN A 1 268 ? 17.438 0.371 9.383 1 84.75 268 ASN A CA 1
ATOM 2097 C C . ASN A 1 268 ? 18.844 -0.092 9.719 1 84.75 268 ASN A C 1
ATOM 2099 O O . ASN A 1 268 ? 19.031 -0.955 10.578 1 84.75 268 ASN A O 1
ATOM 2103 N N . ASP A 1 269 ? 19.828 0.419 9.016 1 88.19 269 ASP A N 1
ATOM 2104 C CA . ASP A 1 269 ? 21.25 0.261 9.328 1 88.19 269 ASP A CA 1
ATOM 2105 C C . ASP A 1 269 ? 21.844 1.565 9.852 1 88.19 269 ASP A C 1
ATOM 2107 O O . ASP A 1 269 ? 23 1.878 9.578 1 88.19 269 ASP A O 1
ATOM 2111 N N . VAL A 1 270 ? 21.094 2.338 10.617 1 95.75 270 VAL A N 1
ATOM 2112 C CA . VAL A 1 270 ? 21.594 3.611 11.125 1 95.75 270 VAL A CA 1
ATOM 2113 C C . VAL A 1 270 ? 22.25 3.4 12.484 1 95.75 270 VAL A C 1
ATOM 2115 O O . VAL A 1 270 ? 22 2.389 13.148 1 95.75 270 VAL A O 1
ATOM 2118 N N . LYS A 1 271 ? 23.172 4.273 12.945 1 96.31 271 LYS A N 1
ATOM 2119 C CA . LYS A 1 271 ? 23.781 4.293 14.273 1 96.31 271 LYS A CA 1
ATOM 2120 C C . LYS A 1 271 ? 23.312 5.5 15.078 1 96.31 271 LYS A C 1
ATOM 2122 O O . LYS A 1 271 ? 23.562 6.645 14.695 1 96.31 271 LYS A O 1
ATOM 2127 N N . ILE A 1 272 ? 22.625 5.371 16.188 1 97.06 272 ILE A N 1
ATOM 2128 C CA . ILE A 1 272 ? 22.125 6.441 17.047 1 97.06 272 ILE A CA 1
ATOM 2129 C C . ILE A 1 272 ? 23.188 6.805 18.078 1 97.06 272 ILE A C 1
ATOM 2131 O O . ILE A 1 272 ? 23.672 5.938 18.812 1 97.06 272 ILE A O 1
ATOM 2135 N N . LEU A 1 273 ? 23.578 8.047 18.062 1 97.19 273 LEU A N 1
ATOM 2136 C CA . LEU A 1 273 ? 24.531 8.57 19.031 1 97.19 273 LEU A CA 1
ATOM 2137 C C . LEU A 1 273 ? 23.812 9.25 20.203 1 97.19 273 LEU A C 1
ATOM 2139 O O . LEU A 1 273 ? 23.734 10.484 20.25 1 97.19 273 LEU A O 1
ATOM 2143 N N . GLU A 1 274 ? 23.453 8.547 21.234 1 93.75 274 GLU A N 1
ATOM 2144 C CA . GLU A 1 274 ? 22.562 8.984 22.312 1 93.75 274 GLU A CA 1
ATOM 2145 C C . GLU A 1 274 ? 23.188 10.133 23.094 1 93.75 274 GLU A C 1
ATOM 2147 O O . GLU A 1 274 ? 22.469 10.961 23.672 1 93.75 274 GLU A O 1
ATOM 2152 N N . ASP A 1 275 ? 24.484 10.211 23.047 1 94.88 275 ASP A N 1
ATOM 2153 C CA . ASP A 1 275 ? 25.156 11.203 23.891 1 94.88 275 ASP A CA 1
ATOM 2154 C C . ASP A 1 275 ? 25.25 12.547 23.172 1 94.88 275 ASP A C 1
ATOM 2156 O O . ASP A 1 275 ? 25.453 13.578 23.812 1 94.88 275 ASP A O 1
ATOM 2160 N N . LEU A 1 276 ? 25.234 12.547 21.906 1 97.38 276 LEU A N 1
ATOM 2161 C CA . LEU A 1 276 ? 25.266 13.805 21.172 1 97.38 276 LEU A CA 1
ATOM 2162 C C . LEU A 1 276 ? 23.859 14.406 21.062 1 97.38 276 LEU A C 1
ATOM 2164 O O . LEU A 1 276 ? 23.062 14 20.219 1 97.38 276 LEU A O 1
ATOM 2168 N N . LYS A 1 277 ? 23.578 15.43 21.859 1 96.88 277 LYS A N 1
ATOM 2169 C CA . LYS A 1 277 ? 22.25 15.992 21.938 1 96.88 277 LYS A CA 1
ATOM 2170 C C . LYS A 1 277 ? 22.266 17.516 21.734 1 96.88 277 LYS A C 1
ATOM 2172 O O . LYS A 1 277 ? 23.172 18.188 22.234 1 96.88 277 LYS A O 1
ATOM 2177 N N . TYR A 1 278 ? 21.422 18 20.922 1 97.31 278 TYR A N 1
ATOM 2178 C CA . TYR A 1 278 ? 21.125 19.422 20.766 1 97.31 278 TYR A CA 1
ATOM 2179 C C . TYR A 1 278 ? 19.75 19.75 21.328 1 97.31 278 TYR A C 1
ATOM 2181 O O . TYR A 1 278 ? 18.797 18.984 21.156 1 97.31 278 TYR A O 1
ATOM 2189 N N . LYS A 1 279 ? 19.641 20.812 22 1 95.06 279 LYS A N 1
ATOM 2190 C CA . LYS A 1 279 ? 18.328 21.25 22.5 1 95.06 279 LYS A CA 1
ATOM 2191 C C . LYS A 1 279 ? 17.484 21.828 21.375 1 95.06 279 LYS A C 1
ATOM 2193 O O . LYS A 1 279 ? 18.016 22.406 20.422 1 95.06 279 LYS A O 1
ATOM 2198 N N . SER A 1 280 ? 16.234 21.609 21.453 1 96.19 280 SER A N 1
ATOM 2199 C CA . SER A 1 280 ? 15.32 22.172 20.469 1 96.19 280 SER A CA 1
ATOM 2200 C C . SER A 1 280 ? 13.93 22.375 21.062 1 96.19 280 SER A C 1
ATOM 2202 O O . SER A 1 280 ? 13.648 21.922 22.172 1 96.19 280 SER A O 1
ATOM 2204 N N . ILE A 1 281 ? 13.094 23.094 20.391 1 96.81 281 ILE A N 1
ATOM 2205 C CA . ILE A 1 281 ? 11.719 23.328 20.812 1 96.81 281 ILE A CA 1
ATOM 2206 C C . ILE A 1 281 ? 10.945 22.016 20.797 1 96.81 281 ILE A C 1
ATOM 2208 O O . ILE A 1 281 ? 9.969 21.844 21.516 1 96.81 281 ILE A O 1
ATOM 2212 N N . ASP A 1 282 ? 11.367 21 20.016 1 96.88 282 ASP A N 1
ATOM 2213 C CA . ASP A 1 282 ? 10.688 19.719 19.812 1 96.88 282 ASP A CA 1
ATOM 2214 C C . ASP A 1 282 ? 11.312 18.625 20.688 1 96.88 282 ASP A C 1
ATOM 2216 O O . ASP A 1 282 ? 11.086 17.438 20.469 1 96.88 282 ASP A O 1
ATOM 2220 N N . GLY A 1 283 ? 12.078 19 21.641 1 95.69 283 GLY A N 1
ATOM 2221 C CA . GLY A 1 283 ? 12.82 18.047 22.453 1 95.69 283 GLY A CA 1
ATOM 2222 C C . GLY A 1 283 ? 14.258 17.875 22 1 95.69 283 GLY A C 1
ATOM 2223 O O . GLY A 1 283 ? 14.703 18.516 21.047 1 95.69 283 GLY A O 1
ATOM 2224 N N . ASP A 1 284 ? 14.961 17.016 22.672 1 96.25 284 ASP A N 1
ATOM 2225 C CA . ASP A 1 284 ? 16.359 16.781 22.344 1 96.25 284 ASP A CA 1
ATOM 2226 C C . ASP A 1 284 ? 16.484 16.172 20.938 1 96.25 284 ASP A C 1
ATOM 2228 O O . ASP A 1 284 ? 15.789 15.227 20.609 1 96.25 284 ASP A O 1
ATOM 2232 N N . LEU A 1 285 ? 17.281 16.828 20.156 1 97.94 285 LEU A N 1
ATOM 2233 C CA . LEU A 1 285 ? 17.703 16.234 18.906 1 97.94 285 LEU A CA 1
ATOM 2234 C C . LEU A 1 285 ? 18.922 15.328 19.109 1 97.94 285 LEU A C 1
ATOM 2236 O O . LEU A 1 285 ? 19.922 15.766 19.672 1 97.94 285 LEU A O 1
ATOM 2240 N N . VAL A 1 286 ? 18.828 14.117 18.688 1 97.88 286 VAL A N 1
ATOM 2241 C CA . VAL A 1 286 ? 19.875 13.141 18.953 1 97.88 286 VAL A CA 1
ATOM 2242 C C . VAL A 1 286 ? 20.609 12.797 17.656 1 97.88 286 VAL A C 1
ATOM 2244 O O . VAL A 1 286 ? 20 12.703 16.594 1 97.88 286 VAL A O 1
ATOM 2247 N N . GLY A 1 287 ? 21.969 12.57 17.766 1 98.38 287 GLY A N 1
ATOM 2248 C CA . GLY A 1 287 ? 22.766 12.25 16.594 1 98.38 287 GLY A CA 1
ATOM 2249 C C . GLY A 1 287 ? 22.438 10.891 16.016 1 98.38 287 GLY A C 1
ATOM 2250 O O . GLY A 1 287 ? 22.25 9.914 16.75 1 98.38 287 GLY A O 1
ATOM 2251 N N . VAL A 1 288 ? 22.266 10.844 14.711 1 98.5 288 VAL A N 1
ATOM 2252 C CA . VAL A 1 288 ? 22.047 9.609 13.977 1 98.5 288 VAL A CA 1
ATOM 2253 C C . VAL A 1 288 ? 22.969 9.57 12.758 1 98.5 288 VAL A C 1
ATOM 2255 O O . VAL A 1 288 ? 23 10.508 11.961 1 98.5 288 VAL A O 1
ATOM 2258 N N . VAL A 1 289 ? 23.75 8.523 12.633 1 98.5 289 VAL A N 1
ATOM 2259 C CA . VAL A 1 289 ? 24.656 8.352 11.492 1 98.5 289 VAL A CA 1
ATOM 2260 C C . VAL A 1 289 ? 23.984 7.473 10.438 1 98.5 289 VAL A C 1
ATOM 2262 O O . VAL A 1 289 ? 23.578 6.344 10.727 1 98.5 289 VAL A O 1
ATOM 2265 N N . GLY A 1 290 ? 23.797 8 9.297 1 97.38 290 GLY A N 1
ATOM 2266 C CA . GLY A 1 290 ? 23.172 7.324 8.18 1 97.38 290 GLY A CA 1
ATOM 2267 C C . GLY A 1 290 ? 22.484 8.273 7.219 1 97.38 290 GLY A C 1
ATOM 2268 O O . GLY A 1 290 ? 21.844 9.242 7.645 1 97.38 290 GLY A O 1
ATOM 2269 N N . ASP A 1 291 ? 22.578 7.996 5.902 1 97.25 291 ASP A N 1
ATOM 2270 C CA . ASP A 1 291 ? 21.984 8.875 4.898 1 97.25 291 ASP A CA 1
ATOM 2271 C C . ASP A 1 291 ? 20.641 8.336 4.418 1 97.25 291 ASP A C 1
ATOM 2273 O O . ASP A 1 291 ? 20.062 8.852 3.457 1 97.25 291 ASP A O 1
ATOM 2277 N N . SER A 1 292 ? 20.156 7.297 5.047 1 96.69 292 SER A N 1
ATOM 2278 C CA . SER A 1 292 ? 18.844 6.711 4.812 1 96.69 292 SER A CA 1
ATOM 2279 C C . SER A 1 292 ? 18.188 6.266 6.121 1 96.69 292 SER A C 1
ATOM 2281 O O . SER A 1 292 ? 18.781 5.504 6.883 1 96.69 292 SER A O 1
ATOM 2283 N N . TRP A 1 293 ? 17.031 6.801 6.406 1 97.88 293 TRP A N 1
ATOM 2284 C CA . TRP A 1 293 ? 16.266 6.449 7.602 1 97.88 293 TRP A CA 1
ATOM 2285 C C . TRP A 1 293 ? 14.953 5.766 7.227 1 97.88 293 TRP A C 1
ATOM 2287 O O . TRP A 1 293 ? 14.25 6.211 6.316 1 97.88 293 TRP A O 1
ATOM 2297 N N . VAL A 1 294 ? 14.602 4.672 7.816 1 97.12 294 VAL A N 1
ATOM 2298 C CA . VAL A 1 294 ? 13.305 4.031 7.688 1 97.12 294 VAL A CA 1
ATOM 2299 C C . VAL A 1 294 ? 12.5 4.227 8.969 1 97.12 294 VAL A C 1
ATOM 2301 O O . VAL A 1 294 ? 12.805 3.623 10 1 97.12 294 VAL A O 1
ATOM 2304 N N . LEU A 1 295 ? 11.5 5.051 8.883 1 98 295 LEU A N 1
ATOM 2305 C CA . LEU A 1 295 ? 10.625 5.336 10.016 1 98 295 LEU A CA 1
ATOM 2306 C C . LEU A 1 295 ? 9.32 4.559 9.898 1 98 295 LEU A C 1
ATOM 2308 O O . LEU A 1 295 ? 8.555 4.754 8.945 1 98 295 LEU A O 1
ATOM 2312 N N . LYS A 1 296 ? 9.023 3.768 10.883 1 96.56 296 LYS A N 1
ATOM 2313 C CA . LYS A 1 296 ? 7.859 2.889 10.805 1 96.56 296 LYS A CA 1
ATOM 2314 C C . LYS A 1 296 ? 6.949 3.072 12.016 1 96.56 296 LYS A C 1
ATOM 2316 O O . LYS A 1 296 ? 7.418 3.092 13.156 1 96.56 296 LYS A O 1
ATOM 2321 N N . THR A 1 297 ? 5.648 3.295 11.789 1 96.44 297 THR A N 1
ATOM 2322 C CA . THR A 1 297 ? 4.652 3.332 12.852 1 96.44 297 THR A CA 1
ATOM 2323 C C . THR A 1 297 ? 3.852 2.033 12.891 1 96.44 297 THR A C 1
ATOM 2325 O O . THR A 1 297 ? 3.898 1.243 11.945 1 96.44 297 THR A O 1
ATOM 2328 N N . ASP A 1 298 ? 3.156 1.808 13.977 1 92.88 298 ASP A N 1
ATOM 2329 C CA . ASP A 1 298 ? 2.227 0.684 14.031 1 92.88 298 ASP A CA 1
ATOM 2330 C C . ASP A 1 298 ? 1.093 0.855 13.023 1 92.88 298 ASP A C 1
ATOM 2332 O O . ASP A 1 298 ? 0.686 1.979 12.727 1 92.88 298 ASP A O 1
ATOM 2336 N N . PRO A 1 299 ? 0.653 -0.274 12.508 1 91.31 299 PRO A N 1
ATOM 2337 C CA . PRO A 1 299 ? -0.483 -0.172 11.594 1 91.31 299 PRO A CA 1
ATOM 2338 C C . PRO A 1 299 ? -1.735 0.389 12.266 1 91.31 299 PRO A C 1
ATOM 2340 O O . PRO A 1 299 ? -1.989 0.109 13.438 1 91.31 299 PRO A O 1
ATOM 2343 N N . LEU A 1 300 ? -2.463 1.191 11.523 1 92.75 300 LEU A N 1
ATOM 2344 C CA . LEU A 1 300 ? -3.734 1.785 11.922 1 92.75 300 LEU A CA 1
ATOM 2345 C C . LEU A 1 300 ? -4.863 1.311 11.016 1 92.75 300 LEU A C 1
ATOM 2347 O O . LEU A 1 300 ? -4.789 1.464 9.789 1 92.75 300 LEU A O 1
ATOM 2351 N N . PHE A 1 301 ? -5.922 0.682 11.531 1 89.81 301 PHE A N 1
ATOM 2352 C CA . PHE A 1 301 ? -7.09 0.272 10.758 1 89.81 301 PHE A CA 1
ATOM 2353 C C . PHE A 1 301 ? -8.125 1.39 10.703 1 89.81 301 PHE A C 1
ATOM 2355 O O . PHE A 1 301 ? -8.773 1.687 11.711 1 89.81 301 PHE A O 1
ATOM 2362 N N . VAL A 1 302 ? -8.234 2.008 9.562 1 93.62 302 VAL A N 1
ATOM 2363 C CA . VAL A 1 302 ? -9.242 3.043 9.375 1 93.62 302 VAL A CA 1
ATOM 2364 C C . VAL A 1 302 ? -10.609 2.4 9.18 1 93.62 302 VAL A C 1
ATOM 2366 O O . VAL A 1 302 ? -10.75 1.427 8.438 1 93.62 302 VAL A O 1
ATOM 2369 N N . THR A 1 303 ? -11.578 2.756 9.93 1 94.31 303 THR A N 1
ATOM 2370 C CA . THR A 1 303 ? -12.906 2.154 9.836 1 94.31 303 THR A CA 1
ATOM 2371 C C . THR A 1 303 ? -13.977 3.229 9.672 1 94.31 303 THR A C 1
ATOM 2373 O O . THR A 1 303 ? -13.797 4.363 10.117 1 94.31 303 THR A O 1
ATOM 2376 N N . TRP A 1 304 ? -15.094 2.842 8.977 1 96.94 304 TRP A N 1
ATOM 2377 C CA . TRP A 1 304 ? -16.266 3.695 8.867 1 96.94 304 TRP A CA 1
ATOM 2378 C C . TRP A 1 304 ? -17.031 3.748 10.188 1 96.94 304 TRP A C 1
ATOM 2380 O O . TRP A 1 304 ? -17.703 4.734 10.484 1 96.94 304 TRP A O 1
ATOM 2390 N N . HIS A 1 305 ? -16.906 2.658 10.969 1 96.19 305 HIS A N 1
ATOM 2391 C CA . HIS A 1 305 ? -17.75 2.398 12.125 1 96.19 305 HIS A CA 1
ATOM 2392 C C . HIS A 1 305 ? -16.938 2.248 13.398 1 96.19 305 HIS A C 1
ATOM 2394 O O . HIS A 1 305 ? -15.711 2.436 13.375 1 96.19 305 HIS A O 1
ATOM 2400 N N . SER A 1 306 ? -17.656 2.021 14.516 1 94.62 306 SER A N 1
ATOM 2401 C CA . SER A 1 306 ? -16.969 1.888 15.805 1 94.62 306 SER A CA 1
ATOM 2402 C C . SER A 1 306 ? -15.984 0.72 15.789 1 94.62 306 SER A C 1
ATOM 2404 O O . SER A 1 306 ? -16.188 -0.254 15.062 1 94.62 306 SER A O 1
ATOM 2406 N N . ILE A 1 307 ? -14.945 0.83 16.5 1 88.88 307 ILE A N 1
ATOM 2407 C CA . ILE A 1 307 ? -13.906 -0.191 16.578 1 88.88 307 ILE A CA 1
ATOM 2408 C C . ILE A 1 307 ? -14.414 -1.368 17.422 1 88.88 307 ILE A C 1
ATOM 2410 O O . ILE A 1 307 ? -14.195 -2.527 17.062 1 88.88 307 ILE A O 1
ATOM 2414 N N . LYS A 1 308 ? -15.234 -1.06 18.453 1 89.06 308 LYS A N 1
ATOM 2415 C CA . LYS A 1 308 ? -15.594 -2.098 19.422 1 89.06 308 LYS A CA 1
ATOM 2416 C C . LYS A 1 308 ? -17.062 -2.465 19.297 1 89.06 308 LYS A C 1
ATOM 2418 O O . LYS A 1 308 ? -17.547 -3.385 19.969 1 89.06 308 LYS A O 1
ATOM 2423 N N . GLY A 1 309 ? -17.844 -1.792 18.484 1 91.75 309 GLY A N 1
ATOM 2424 C CA . GLY A 1 309 ? -19.266 -2.066 18.328 1 91.75 309 GLY A CA 1
ATOM 2425 C C . GLY A 1 309 ? -20.141 -1.259 19.281 1 91.75 309 GLY A C 1
ATOM 2426 O O . GLY A 1 309 ? -19.641 -0.667 20.234 1 91.75 309 GLY A O 1
ATOM 2427 N N . ILE A 1 310 ? -21.438 -1.225 19.031 1 94.69 310 ILE A N 1
ATOM 2428 C CA . ILE A 1 310 ? -22.422 -0.508 19.844 1 94.69 310 ILE A CA 1
ATOM 2429 C C . ILE A 1 310 ? -23.188 -1.495 20.719 1 94.69 310 ILE A C 1
ATOM 2431 O O . ILE A 1 310 ? -23.609 -2.551 20.25 1 94.69 310 ILE A O 1
ATOM 2435 N N . LYS A 1 311 ? -23.438 -1.106 22.016 1 90.81 311 LYS A N 1
ATOM 2436 C CA . LYS A 1 311 ? -24.234 -1.935 22.922 1 90.81 311 LYS A CA 1
ATOM 2437 C C . LYS A 1 311 ? -25.656 -2.113 22.391 1 90.81 311 LYS A C 1
ATOM 2439 O O . LYS A 1 311 ? -26.344 -1.132 22.094 1 90.81 311 LYS A O 1
ATOM 2444 N N . GLU A 1 312 ? -26.062 -3.361 22.25 1 90.81 312 GLU A N 1
ATOM 2445 C CA . GLU A 1 312 ? -27.359 -3.662 21.688 1 90.81 312 GLU A CA 1
ATOM 2446 C C . GLU A 1 312 ? -28.484 -2.98 22.469 1 90.81 312 GLU A C 1
ATOM 2448 O O . GLU A 1 312 ? -29.469 -2.527 21.891 1 90.81 312 GLU A O 1
ATOM 2453 N N . GLU A 1 313 ? -28.375 -2.914 23.781 1 93.75 313 GLU A N 1
ATOM 2454 C CA . GLU A 1 313 ? -29.406 -2.354 24.656 1 93.75 313 GLU A CA 1
ATOM 2455 C C . GLU A 1 313 ? -29.578 -0.856 24.422 1 93.75 313 GLU A C 1
ATOM 2457 O O . GLU A 1 313 ? -30.578 -0.266 24.828 1 93.75 313 GLU A O 1
ATOM 2462 N N . SER A 1 314 ? -28.547 -0.241 23.766 1 95.62 314 SER A N 1
ATOM 2463 C CA . SER A 1 314 ? -28.578 1.207 23.578 1 95.62 314 SER A CA 1
ATOM 2464 C C . SER A 1 314 ? -29.094 1.58 22.188 1 95.62 314 SER A C 1
ATOM 2466 O O . SER A 1 314 ? -29.219 2.764 21.875 1 95.62 314 SER A O 1
ATOM 2468 N N . HIS A 1 315 ? -29.406 0.61 21.328 1 96.25 315 HIS A N 1
ATOM 2469 C CA . HIS A 1 315 ? -29.781 0.853 19.938 1 96.25 315 HIS A CA 1
ATOM 2470 C C . HIS A 1 315 ? -31.016 1.759 19.844 1 96.25 315 HIS A C 1
ATOM 2472 O O . HIS A 1 315 ? -31.031 2.703 19.062 1 96.25 315 HIS A O 1
ATOM 2478 N N . ASP A 1 316 ? -31.969 1.536 20.719 1 97.25 316 ASP A N 1
ATOM 2479 C CA . ASP A 1 316 ? -33.219 2.293 20.656 1 97.25 316 ASP A CA 1
ATOM 2480 C C . ASP A 1 316 ? -32.969 3.773 20.938 1 97.25 316 ASP A C 1
ATOM 2482 O O . ASP A 1 316 ? -33.562 4.641 20.281 1 97.25 316 ASP A O 1
ATOM 2486 N N . GLU A 1 317 ? -32.188 4.027 21.922 1 97.88 317 GLU A N 1
ATOM 2487 C CA . GLU A 1 317 ? -31.891 5.414 22.266 1 97.88 317 GLU A CA 1
ATOM 2488 C C . GLU A 1 317 ? -31.188 6.137 21.125 1 97.88 317 GLU A C 1
ATOM 2490 O O . GLU A 1 317 ? -31.531 7.273 20.797 1 97.88 317 GLU A O 1
ATOM 2495 N N . ILE A 1 318 ? -30.219 5.516 20.531 1 98.38 318 ILE A N 1
ATOM 2496 C CA . ILE A 1 318 ? -29.469 6.125 19.438 1 98.38 318 ILE A CA 1
ATOM 2497 C C . ILE A 1 318 ? -30.375 6.309 18.219 1 98.38 318 ILE A C 1
ATOM 2499 O O . ILE A 1 318 ? -30.328 7.344 17.562 1 98.38 318 ILE A O 1
ATOM 2503 N N . VAL A 1 319 ? -31.219 5.32 17.938 1 98.12 319 VAL A N 1
ATOM 2504 C CA . VAL A 1 319 ? -32.125 5.383 16.797 1 98.12 319 VAL A CA 1
ATOM 2505 C C . VAL A 1 319 ? -33.094 6.543 16.969 1 98.12 319 VAL A C 1
ATOM 2507 O O . VAL A 1 319 ? -33.406 7.25 16 1 98.12 319 VAL A O 1
ATOM 2510 N N . SER A 1 320 ? -33.594 6.742 18.203 1 98.25 320 SER A N 1
ATOM 2511 C CA . SER A 1 320 ? -34.469 7.855 18.484 1 98.25 320 SER A CA 1
ATOM 2512 C C . SER A 1 320 ? -33.812 9.195 18.203 1 98.25 320 SER A C 1
ATOM 2514 O O . SER A 1 320 ? -34.375 10.062 17.531 1 98.25 320 SER A O 1
ATOM 2516 N N . ALA A 1 321 ? -32.594 9.367 18.734 1 98.5 321 ALA A N 1
ATOM 2517 C CA . ALA A 1 321 ? -31.828 10.594 18.5 1 98.5 321 ALA A CA 1
ATOM 2518 C C . ALA A 1 321 ? -31.516 10.758 17.016 1 98.5 321 ALA A C 1
ATOM 2520 O O . ALA A 1 321 ? -31.625 11.859 16.469 1 98.5 321 ALA A O 1
ATOM 2521 N N . LEU A 1 322 ? -31.156 9.688 16.344 1 98.56 322 LEU A N 1
ATOM 2522 C CA . LEU A 1 322 ? -30.812 9.664 14.93 1 98.56 322 LEU A CA 1
ATOM 2523 C C . LEU A 1 322 ? -31.984 10.102 14.062 1 98.56 322 LEU A C 1
ATOM 2525 O O . LEU A 1 322 ? -31.828 10.906 13.141 1 98.56 322 LEU A O 1
ATOM 2529 N N . SER A 1 323 ? -33.125 9.586 14.367 1 98.31 323 SER A N 1
ATOM 2530 C CA . SER A 1 323 ? -34.312 9.953 13.617 1 98.31 323 SER A CA 1
ATOM 2531 C C . SER A 1 323 ? -34.594 11.445 13.711 1 98.31 323 SER A C 1
ATOM 2533 O O . SER A 1 323 ? -34.906 12.094 12.711 1 98.31 323 SER A O 1
ATOM 2535 N N . LYS A 1 324 ? -34.438 11.961 14.883 1 97.88 324 LYS A N 1
ATOM 2536 C CA . LYS A 1 324 ? -34.688 13.383 15.094 1 97.88 324 LYS A CA 1
ATOM 2537 C C . LYS A 1 324 ? -33.625 14.227 14.359 1 97.88 324 LYS A C 1
ATOM 2539 O O . LYS A 1 324 ? -33.969 15.219 13.719 1 97.88 324 LYS A O 1
ATOM 2544 N N . ASP A 1 325 ? -32.375 13.859 14.516 1 98.19 325 ASP A N 1
ATOM 2545 C CA . ASP A 1 325 ? -31.297 14.586 13.859 1 98.19 325 ASP A CA 1
ATOM 2546 C C . ASP A 1 325 ? -31.453 14.562 12.344 1 98.19 325 ASP A C 1
ATOM 2548 O O . ASP A 1 325 ? -31.219 15.57 11.672 1 98.19 325 ASP A O 1
ATOM 2552 N N . VAL A 1 326 ? -31.812 13.445 11.75 1 98.25 326 VAL A N 1
ATOM 2553 C CA . VAL A 1 326 ? -31.969 13.305 10.305 1 98.25 326 VAL A CA 1
ATOM 2554 C C . VAL A 1 326 ? -33.188 14.094 9.828 1 98.25 326 VAL A C 1
ATOM 2556 O O . VAL A 1 326 ? -33.156 14.719 8.766 1 98.25 326 VAL A O 1
ATOM 2559 N N . GLU A 1 327 ? -34.25 14.031 10.594 1 97.19 327 GLU A N 1
ATOM 2560 C CA . GLU A 1 327 ? -35.438 14.789 10.242 1 97.19 327 GLU A CA 1
ATOM 2561 C C . GLU A 1 327 ? -35.156 16.281 10.148 1 97.19 327 GLU A C 1
ATOM 2563 O O . GLU A 1 327 ? -35.75 16.984 9.336 1 97.19 327 GLU A O 1
ATOM 2568 N N . SER A 1 328 ? -34.219 16.734 10.914 1 96.19 328 SER A N 1
ATOM 2569 C CA . SER A 1 328 ? -33.875 18.156 10.984 1 96.19 328 SER A CA 1
ATOM 2570 C C . SER A 1 328 ? -33 18.562 9.82 1 96.19 328 SER A C 1
ATOM 2572 O O . SER A 1 328 ? -32.781 19.766 9.586 1 96.19 328 SER A O 1
ATOM 2574 N N . LEU A 1 329 ? -32.438 17.672 9.07 1 97 329 LEU A N 1
ATOM 2575 C CA . LEU A 1 329 ? -31.594 18 7.938 1 97 329 LEU A CA 1
ATOM 2576 C C . LEU A 1 329 ? -32.375 18.703 6.844 1 97 329 LEU A C 1
ATOM 2578 O O . LEU A 1 329 ? -33.375 18.156 6.336 1 97 329 LEU A O 1
ATOM 2582 N N . ASP A 1 330 ? -31.953 19.922 6.512 1 96.25 330 ASP A N 1
ATOM 2583 C CA . ASP A 1 330 ? -32.562 20.734 5.473 1 96.25 330 ASP A CA 1
ATOM 2584 C C . ASP A 1 330 ? -31.531 21.609 4.773 1 96.25 330 ASP A C 1
ATOM 2586 O O . ASP A 1 330 ? -31.047 22.578 5.352 1 96.25 330 ASP A O 1
ATOM 2590 N N . SER A 1 331 ? -31.25 21.312 3.516 1 94.62 331 SER A N 1
ATOM 2591 C CA . SER A 1 331 ? -30.234 22.031 2.764 1 94.62 331 SER A CA 1
ATOM 2592 C C . SER A 1 331 ? -30.625 23.484 2.561 1 94.62 331 SER A C 1
ATOM 2594 O O . SER A 1 331 ? -29.781 24.375 2.52 1 94.62 331 SER A O 1
ATOM 2596 N N . SER A 1 332 ? -31.859 23.75 2.502 1 93.31 332 SER A N 1
ATOM 2597 C CA . SER A 1 332 ? -32.375 25.109 2.262 1 93.31 332 SER A CA 1
ATOM 2598 C C . SER A 1 332 ? -32.219 25.984 3.5 1 93.31 332 SER A C 1
ATOM 2600 O O . SER A 1 332 ? -32.25 27.219 3.408 1 93.31 332 SER A O 1
ATOM 2602 N N . SER A 1 333 ? -31.953 25.375 4.586 1 92.75 333 SER A N 1
ATOM 2603 C CA . SER A 1 333 ? -31.844 26.125 5.832 1 92.75 333 SER A CA 1
ATOM 2604 C C . SER A 1 333 ? -30.406 26.531 6.105 1 92.75 333 SER A C 1
ATOM 2606 O O . SER A 1 333 ? -30.125 27.297 7.035 1 92.75 333 SER A O 1
ATOM 2608 N N . ILE A 1 334 ? -29.438 26.078 5.316 1 93.75 334 ILE A N 1
ATOM 2609 C CA . ILE A 1 334 ? -28.031 26.422 5.523 1 93.75 334 ILE A CA 1
ATOM 2610 C C . ILE A 1 334 ? -27.797 27.859 5.109 1 93.75 334 ILE A C 1
ATOM 2612 O O . ILE A 1 334 ? -28.016 28.234 3.953 1 93.75 334 ILE A O 1
ATOM 2616 N N . THR A 1 335 ? -27.281 28.656 6.023 1 93.19 335 THR A N 1
ATOM 2617 C CA . THR A 1 335 ? -27.141 30.094 5.754 1 93.19 335 THR A CA 1
ATOM 2618 C C . THR A 1 335 ? -25.672 30.453 5.543 1 93.19 335 THR A C 1
ATOM 2620 O O . THR A 1 335 ? -25.359 31.469 4.934 1 93.19 335 THR A O 1
ATOM 2623 N N . THR A 1 336 ? -24.797 29.609 6.07 1 95.31 336 THR A N 1
ATOM 2624 C CA . THR A 1 336 ? -23.375 29.969 5.934 1 95.31 336 THR A CA 1
ATOM 2625 C C . THR A 1 336 ? -22.891 29.688 4.516 1 95.31 336 THR A C 1
ATOM 2627 O O . THR A 1 336 ? -23.297 28.703 3.893 1 95.31 336 THR A O 1
ATOM 2630 N N . THR A 1 337 ? -21.984 30.547 4.012 1 96.31 337 THR A N 1
ATOM 2631 C CA . THR A 1 337 ? -21.344 30.344 2.717 1 96.31 337 THR A CA 1
ATOM 2632 C C . THR A 1 337 ? -19.859 30.031 2.893 1 96.31 337 THR A C 1
ATOM 2634 O O . THR A 1 337 ? -19.141 29.828 1.911 1 96.31 337 THR A O 1
ATOM 2637 N N . GLU A 1 338 ? -19.422 30.047 4.199 1 96.69 338 GLU A N 1
ATOM 2638 C CA . GLU A 1 338 ? -18.016 29.781 4.477 1 96.69 338 GLU A CA 1
ATOM 2639 C C . GLU A 1 338 ? -17.703 28.297 4.32 1 96.69 338 GLU A C 1
ATOM 2641 O O . GLU A 1 338 ? -18.422 27.438 4.832 1 96.69 338 GLU A O 1
ATOM 2646 N N . SER A 1 339 ? -16.625 28.016 3.625 1 97.94 339 SER A N 1
ATOM 2647 C CA . SER A 1 339 ? -16.281 26.641 3.303 1 97.94 339 SER A CA 1
ATOM 2648 C C . SER A 1 339 ? -16.094 25.812 4.566 1 97.94 339 SER A C 1
ATOM 2650 O O . SER A 1 339 ? -16.469 24.641 4.609 1 97.94 339 SER A O 1
ATOM 2652 N N . TYR A 1 340 ? -15.539 26.422 5.641 1 98 340 TYR A N 1
ATOM 2653 C CA . TYR A 1 340 ? -15.234 25.703 6.871 1 98 340 TYR A CA 1
ATOM 2654 C C . TYR A 1 340 ? -16.516 25.234 7.559 1 98 340 TYR A C 1
ATOM 2656 O O . TYR A 1 340 ? -16.719 24.031 7.766 1 98 340 TYR A O 1
ATOM 2664 N N . PHE A 1 341 ? -17.406 26.141 7.91 1 98.06 341 PHE A N 1
ATOM 2665 C CA . PHE A 1 341 ? -18.641 25.812 8.625 1 98.06 341 PHE A CA 1
ATOM 2666 C C . PHE A 1 341 ? -19.562 24.969 7.75 1 98.06 341 PHE A C 1
ATOM 2668 O O . PHE A 1 341 ? -20.266 24.078 8.25 1 98.06 341 PHE A O 1
ATOM 2675 N N . TYR A 1 342 ? -19.609 25.297 6.426 1 97.94 342 TYR A N 1
ATOM 2676 C CA . TYR A 1 342 ? -20.391 24.5 5.48 1 97.94 342 TYR A CA 1
ATOM 2677 C C . TYR A 1 342 ? -19.922 23.047 5.473 1 97.94 342 TYR A C 1
ATOM 2679 O O . TYR A 1 342 ? -20.734 22.125 5.523 1 97.94 342 TYR A O 1
ATOM 2687 N N . GLY A 1 343 ? -18.547 22.875 5.41 1 98.25 343 GLY A N 1
ATOM 2688 C CA . GLY A 1 343 ? -17.984 21.547 5.445 1 98.25 343 GLY A CA 1
ATOM 2689 C C . GLY A 1 343 ? -18.344 20.766 6.699 1 98.25 343 GLY A C 1
ATOM 2690 O O . GLY A 1 343 ? -18.594 19.562 6.641 1 98.25 343 GLY A O 1
ATOM 2691 N N . LYS A 1 344 ? -18.391 21.375 7.816 1 98.25 344 LYS A N 1
ATOM 2692 C CA . LYS A 1 344 ? -18.766 20.75 9.086 1 98.25 344 LYS A CA 1
ATOM 2693 C C . LYS A 1 344 ? -20.172 20.172 9.023 1 98.25 344 LYS A C 1
ATOM 2695 O O . LYS A 1 344 ? -20.438 19.078 9.539 1 98.25 344 LYS A O 1
ATOM 2700 N N . LEU A 1 345 ? -21.078 20.953 8.414 1 98.19 345 LEU A N 1
ATOM 2701 C CA . LEU A 1 345 ? -22.469 20.516 8.305 1 98.19 345 LEU A CA 1
ATOM 2702 C C . LEU A 1 345 ? -22.578 19.281 7.414 1 98.19 345 LEU A C 1
ATOM 2704 O O . LEU A 1 345 ? -23.328 18.359 7.711 1 98.19 345 LEU A O 1
ATOM 2708 N N . ILE A 1 346 ? -21.812 19.281 6.336 1 98.31 346 ILE A N 1
ATOM 2709 C CA . ILE A 1 346 ? -21.766 18.141 5.43 1 98.31 346 ILE A CA 1
ATOM 2710 C C . ILE A 1 346 ? -21.266 16.922 6.176 1 98.31 346 ILE A C 1
ATOM 2712 O O . ILE A 1 346 ? -21.859 15.844 6.098 1 98.31 346 ILE A O 1
ATOM 2716 N N . ALA A 1 347 ? -20.188 17.078 6.914 1 98.62 347 ALA A N 1
ATOM 2717 C CA . ALA A 1 347 ? -19.547 15.969 7.629 1 98.62 347 ALA A CA 1
ATOM 2718 C C . ALA A 1 347 ? -20.469 15.422 8.711 1 98.62 347 ALA A C 1
ATOM 2720 O O . ALA A 1 347 ? -20.5 14.211 8.961 1 98.62 347 ALA A O 1
ATOM 2721 N N . ARG A 1 348 ? -21.188 16.312 9.375 1 98.56 348 ARG A N 1
ATOM 2722 C CA . ARG A 1 348 ? -22.156 15.891 10.391 1 98.56 348 ARG A CA 1
ATOM 2723 C C . ARG A 1 348 ? -23.203 14.953 9.805 1 98.56 348 ARG A C 1
ATOM 2725 O O . ARG A 1 348 ? -23.484 13.898 10.367 1 98.56 348 ARG A O 1
ATOM 2732 N N . ALA A 1 349 ? -23.75 15.336 8.641 1 98.69 349 ALA A N 1
ATOM 2733 C CA . ALA A 1 349 ? -24.75 14.508 7.984 1 98.69 349 ALA A CA 1
ATOM 2734 C C . ALA A 1 349 ? -24.156 13.164 7.57 1 98.69 349 ALA A C 1
ATOM 2736 O O . ALA A 1 349 ? -24.812 12.125 7.715 1 98.69 349 ALA A O 1
ATOM 2737 N N . ALA A 1 350 ? -22.969 13.203 7.059 1 98.69 350 ALA A N 1
ATOM 2738 C CA . ALA A 1 350 ? -22.281 11.969 6.668 1 98.69 350 ALA A CA 1
ATOM 2739 C C . ALA A 1 350 ? -22.109 11.039 7.863 1 98.69 350 ALA A C 1
ATOM 2741 O O . ALA A 1 350 ? -22.266 9.82 7.738 1 98.69 350 ALA A O 1
ATOM 2742 N N . ARG A 1 351 ? -21.766 11.578 9.016 1 98.56 351 ARG A N 1
ATOM 2743 C CA . ARG A 1 351 ? -21.594 10.797 10.234 1 98.56 351 ARG A CA 1
ATOM 2744 C C . ARG A 1 351 ? -22.891 10.102 10.633 1 98.56 351 ARG A C 1
ATOM 2746 O O . ARG A 1 351 ? -22.891 8.953 11.078 1 98.56 351 ARG A O 1
ATOM 2753 N N . LEU A 1 352 ? -24.016 10.75 10.453 1 98.56 352 LEU A N 1
ATOM 2754 C CA . LEU A 1 352 ? -25.312 10.211 10.836 1 98.56 352 LEU A CA 1
ATOM 2755 C C . LEU A 1 352 ? -25.625 8.93 10.062 1 98.56 352 LEU A C 1
ATOM 2757 O O . LEU A 1 352 ? -26.078 7.941 10.641 1 98.56 352 LEU A O 1
ATOM 2761 N N . VAL A 1 353 ? -25.359 8.945 8.789 1 97 353 VAL A N 1
ATOM 2762 C CA . VAL A 1 353 ? -25.734 7.793 7.969 1 97 353 VAL A CA 1
ATOM 2763 C C . VAL A 1 353 ? -24.828 6.609 8.297 1 97 353 VAL A C 1
ATOM 2765 O O . VAL A 1 353 ? -25.266 5.457 8.273 1 97 353 VAL A O 1
ATOM 2768 N N . LEU A 1 354 ? -23.547 6.84 8.609 1 97.12 354 LEU A N 1
ATOM 2769 C CA . LEU A 1 354 ? -22.656 5.758 8.992 1 97.12 354 LEU A CA 1
ATOM 2770 C C . LEU A 1 354 ? -23.125 5.098 10.281 1 97.12 354 LEU A C 1
ATOM 2772 O O . LEU A 1 354 ? -23 3.881 10.438 1 97.12 354 LEU A O 1
ATOM 2776 N N . ILE A 1 355 ? -23.594 5.902 11.219 1 97.56 355 ILE A N 1
ATOM 2777 C CA . ILE A 1 355 ? -24.156 5.352 12.453 1 97.56 355 ILE A CA 1
ATOM 2778 C C . ILE A 1 355 ? -25.406 4.547 12.141 1 97.56 355 ILE A C 1
ATOM 2780 O O . ILE A 1 355 ? -25.609 3.465 12.695 1 97.56 355 ILE A O 1
ATOM 2784 N N . ALA A 1 356 ? -26.25 5.062 11.242 1 95.25 356 ALA A N 1
ATOM 2785 C CA . ALA A 1 356 ? -27.422 4.324 10.82 1 95.25 356 ALA A CA 1
ATOM 2786 C C . ALA A 1 356 ? -27.047 2.955 10.266 1 95.25 356 ALA A C 1
ATOM 2788 O O . ALA A 1 356 ? -27.703 1.953 10.578 1 95.25 356 ALA A O 1
ATOM 2789 N N . GLU A 1 357 ? -26 2.912 9.422 1 91.62 357 GLU A N 1
ATOM 2790 C CA . GLU A 1 357 ? -25.516 1.653 8.859 1 91.62 357 GLU A CA 1
ATOM 2791 C C . GLU A 1 357 ? -25.109 0.682 9.961 1 91.62 357 GLU A C 1
ATOM 2793 O O . GLU A 1 357 ? -25.453 -0.501 9.914 1 91.62 357 GLU A O 1
ATOM 2798 N N . GLU A 1 358 ? -24.359 1.208 10.852 1 93.25 358 GLU A N 1
ATOM 2799 C CA . GLU A 1 358 ? -23.844 0.359 11.922 1 93.25 358 GLU A CA 1
ATOM 2800 C C . GLU A 1 358 ? -24.969 -0.224 12.766 1 93.25 358 GLU A C 1
ATOM 2802 O O . GLU A 1 358 ? -24.859 -1.337 13.281 1 93.25 358 GLU A O 1
ATOM 2807 N N . LEU A 1 359 ? -26.078 0.519 12.891 1 93.69 359 LEU A N 1
ATOM 2808 C CA . LEU A 1 359 ? -27.234 0.108 13.688 1 93.69 359 LEU A CA 1
ATOM 2809 C C . LEU A 1 359 ? -28.203 -0.716 12.844 1 93.69 359 LEU A C 1
ATOM 2811 O O . LEU A 1 359 ? -29.25 -1.157 13.344 1 93.69 359 LEU A O 1
ATOM 2815 N N . ASN A 1 360 ? -27.875 -0.898 11.547 1 87.88 360 ASN A N 1
ATOM 2816 C CA . ASN A 1 360 ? -28.766 -1.564 10.609 1 87.88 360 ASN A CA 1
ATOM 2817 C C . ASN A 1 360 ? -30.125 -0.891 10.562 1 87.88 360 ASN A C 1
ATOM 2819 O O . ASN A 1 360 ? -31.156 -1.556 10.688 1 87.88 360 ASN A O 1
ATOM 2823 N N . TYR A 1 361 ? -30.094 0.402 10.57 1 89.81 361 TYR A N 1
ATOM 2824 C CA . TYR A 1 361 ? -31.297 1.236 10.469 1 89.81 361 TYR A CA 1
ATOM 2825 C C . TYR A 1 361 ? -31.328 1.979 9.141 1 89.81 361 TYR A C 1
ATOM 2827 O O . TYR A 1 361 ? -31.172 3.201 9.102 1 89.81 361 TYR A O 1
ATOM 2835 N N . PRO A 1 362 ? -31.656 1.309 8.078 1 86.19 362 PRO A N 1
ATOM 2836 C CA . PRO A 1 362 ? -31.531 1.852 6.723 1 86.19 362 PRO A CA 1
ATOM 2837 C C . PRO A 1 362 ? -32.625 2.887 6.406 1 86.19 362 PRO A C 1
ATOM 2839 O O . PRO A 1 362 ? -32.5 3.619 5.422 1 86.19 362 PRO A O 1
ATOM 2842 N N . ASP A 1 363 ? -33.625 3.16 7.246 1 87.81 363 ASP A N 1
ATOM 2843 C CA . ASP A 1 363 ? -34.781 3.99 6.953 1 87.81 363 ASP A CA 1
ATOM 2844 C C . ASP A 1 363 ? -34.375 5.445 6.723 1 87.81 363 ASP A C 1
ATOM 2846 O O . ASP A 1 363 ? -35.031 6.168 5.977 1 87.81 363 ASP A O 1
ATOM 2850 N N . VAL A 1 364 ? -33.281 5.867 7.32 1 93.5 364 VAL A N 1
ATOM 2851 C CA . VAL A 1 364 ? -32.938 7.281 7.281 1 93.5 364 VAL A CA 1
ATOM 2852 C C . VAL A 1 364 ? -31.953 7.535 6.129 1 93.5 364 VAL A C 1
ATOM 2854 O O . VAL A 1 364 ? -31.656 8.688 5.801 1 93.5 364 VAL A O 1
ATOM 2857 N N . ILE A 1 365 ? -31.484 6.559 5.449 1 91.69 365 ILE A N 1
ATOM 2858 C CA . ILE A 1 365 ? -30.359 6.645 4.52 1 91.69 365 ILE A CA 1
ATOM 2859 C C . ILE A 1 365 ? -30.766 7.477 3.305 1 91.69 365 ILE A C 1
ATOM 2861 O O . ILE A 1 365 ? -30.016 8.367 2.883 1 91.69 365 ILE A O 1
ATOM 2865 N N . PRO A 1 366 ? -31.938 7.324 2.682 1 91.69 366 PRO A N 1
ATOM 2866 C CA . PRO A 1 366 ? -32.281 8.109 1.494 1 91.69 366 PRO A CA 1
ATOM 2867 C C . PRO A 1 366 ? -32.312 9.609 1.766 1 91.69 366 PRO A C 1
ATOM 2869 O O . PRO A 1 366 ? -31.844 10.398 0.943 1 91.69 366 PRO A O 1
ATOM 2872 N N . LYS A 1 367 ? -32.844 9.961 2.951 1 95.56 367 LYS A N 1
ATOM 2873 C CA . LYS A 1 367 ? -32.906 11.383 3.275 1 95.56 367 LYS A CA 1
ATOM 2874 C C . LYS A 1 367 ? -31.516 11.977 3.42 1 95.56 367 LYS A C 1
ATOM 2876 O O . LYS A 1 367 ? -31.25 13.07 2.916 1 95.56 367 LYS A O 1
ATOM 2881 N N . VAL A 1 368 ? -30.656 11.289 4.113 1 97.12 368 VAL A N 1
ATOM 2882 C CA . VAL A 1 368 ? -29.297 11.781 4.312 1 97.12 368 VAL A CA 1
ATOM 2883 C C . VAL A 1 368 ? -28.562 11.812 2.975 1 97.12 368 VAL A C 1
ATOM 2885 O O . VAL A 1 368 ? -27.828 12.766 2.688 1 97.12 368 VAL A O 1
ATOM 2888 N N . ARG A 1 369 ? -28.703 10.797 2.143 1 95.94 369 ARG A N 1
ATOM 2889 C CA . ARG A 1 369 ? -28.078 10.75 0.823 1 95.94 369 ARG A CA 1
ATOM 2890 C C . ARG A 1 369 ? -28.484 11.953 -0.019 1 95.94 369 ARG A C 1
ATOM 2892 O O . ARG A 1 369 ? -27.641 12.602 -0.636 1 95.94 369 ARG A O 1
ATOM 2899 N N . ASN A 1 370 ? -29.766 12.234 -0.046 1 96.88 370 ASN A N 1
ATOM 2900 C CA . ASN A 1 370 ? -30.25 13.383 -0.808 1 96.88 370 ASN A CA 1
ATOM 2901 C C . ASN A 1 370 ? -29.688 14.695 -0.276 1 96.88 370 ASN A C 1
ATOM 2903 O O . ASN A 1 370 ? -29.312 15.57 -1.053 1 96.88 370 ASN A O 1
ATOM 2907 N N . PHE A 1 371 ? -29.734 14.844 1.083 1 98.12 371 PHE A N 1
ATOM 2908 C CA . PHE A 1 371 ? -29.156 16.047 1.699 1 98.12 371 PHE A CA 1
ATOM 2909 C C . PHE A 1 371 ? -27.703 16.234 1.268 1 98.12 371 PHE A C 1
ATOM 2911 O O . PHE A 1 371 ? -27.297 17.344 0.917 1 98.12 371 PHE A O 1
ATOM 2918 N N . LEU A 1 372 ? -26.891 15.133 1.3 1 98.62 372 LEU A N 1
ATOM 2919 C CA . LEU A 1 372 ? -25.484 15.203 0.931 1 98.62 372 LEU A CA 1
ATOM 2920 C C . LEU A 1 372 ? -25.312 15.586 -0.537 1 98.62 372 LEU A C 1
ATOM 2922 O O . LEU A 1 372 ? -24.453 16.391 -0.882 1 98.62 372 LEU A O 1
ATOM 2926 N N . LYS A 1 373 ? -26.109 15.016 -1.442 1 98.19 373 LYS A N 1
ATOM 2927 C CA . LYS A 1 373 ? -26.062 15.375 -2.857 1 98.19 373 LYS A CA 1
ATOM 2928 C C . LYS A 1 373 ? -26.344 16.859 -3.059 1 98.19 373 LYS A C 1
ATOM 2930 O O . LYS A 1 373 ? -25.594 17.562 -3.734 1 98.19 373 LYS A O 1
ATOM 2935 N N . GLU A 1 374 ? -27.375 17.328 -2.385 1 98.12 374 GLU A N 1
ATOM 2936 C CA . GLU A 1 374 ? -27.844 18.703 -2.539 1 98.12 374 GLU A CA 1
ATOM 2937 C C . GLU A 1 374 ? -26.797 19.688 -2.02 1 98.12 374 GLU A C 1
ATOM 2939 O O . GLU A 1 374 ? -26.703 20.812 -2.508 1 98.12 374 GLU A O 1
ATOM 2944 N N . THR A 1 375 ? -26.062 19.266 -1.062 1 98.31 375 THR A N 1
ATOM 2945 C CA . THR A 1 375 ? -25.156 20.203 -0.411 1 98.31 375 THR A CA 1
ATOM 2946 C C . THR A 1 375 ? -23.766 20.125 -1.025 1 98.31 375 THR A C 1
ATOM 2948 O O . THR A 1 375 ? -23.031 21.109 -1.066 1 98.31 375 THR A O 1
ATOM 2951 N N . ILE A 1 376 ? -23.359 18.969 -1.51 1 98.62 376 ILE A N 1
ATOM 2952 C CA . ILE A 1 376 ? -22 18.797 -1.995 1 98.62 376 ILE A CA 1
ATOM 2953 C C . ILE A 1 376 ? -21.922 19.188 -3.469 1 98.62 376 ILE A C 1
ATOM 2955 O O . ILE A 1 376 ? -20.984 19.859 -3.889 1 98.62 376 ILE A O 1
ATOM 2959 N N . GLU A 1 377 ? -22.875 18.875 -4.32 1 98.31 377 GLU A N 1
ATOM 2960 C CA . GLU A 1 377 ? -22.828 19 -5.773 1 98.31 377 GLU A CA 1
ATOM 2961 C C . GLU A 1 377 ? -22.625 20.453 -6.195 1 98.31 377 GLU A C 1
ATOM 2963 O O . GLU A 1 377 ? -21.828 20.734 -7.098 1 98.31 377 GLU A O 1
ATOM 2968 N N . PRO A 1 378 ? -23.297 21.422 -5.555 1 98 378 PRO A N 1
ATOM 2969 C CA . PRO A 1 378 ? -23.094 22.812 -6.004 1 98 378 PRO A CA 1
ATOM 2970 C C . PRO A 1 378 ? -21.641 23.266 -5.895 1 98 378 PRO A C 1
ATOM 2972 O O . PRO A 1 378 ? -21.172 24.047 -6.715 1 98 378 PRO A O 1
ATOM 2975 N N . TRP A 1 379 ? -20.906 22.812 -4.867 1 98.12 379 TRP A N 1
ATOM 2976 C CA . TRP A 1 379 ? -19.5 23.141 -4.723 1 98.12 379 TRP A CA 1
ATOM 2977 C C . TRP A 1 379 ? -18.672 22.469 -5.801 1 98.12 379 TRP A C 1
ATOM 2979 O O . TRP A 1 379 ? -17.688 23.031 -6.293 1 98.12 379 TRP A O 1
ATOM 2989 N N . LEU A 1 380 ? -19 21.203 -6.16 1 98.06 380 LEU A N 1
ATOM 2990 C CA . LEU A 1 380 ? -18.25 20.438 -7.148 1 98.06 380 LEU A CA 1
ATOM 2991 C C . LEU A 1 380 ? -18.531 20.953 -8.555 1 98.06 380 LEU A C 1
ATOM 2993 O O . LEU A 1 380 ? -17.656 20.906 -9.422 1 98.06 380 LEU A O 1
ATOM 2997 N N . GLU A 1 381 ? -19.688 21.469 -8.789 1 97.12 381 GLU A N 1
ATOM 2998 C CA . GLU A 1 381 ? -20.109 21.891 -10.117 1 97.12 381 GLU A CA 1
ATOM 2999 C C . GLU A 1 381 ? -19.859 23.391 -10.32 1 97.12 381 GLU A C 1
ATOM 3001 O O . GLU A 1 381 ? -19.938 23.891 -11.445 1 97.12 381 GLU A O 1
ATOM 3006 N N . GLY A 1 382 ? -19.578 24.109 -9.273 1 94.25 382 GLY A N 1
ATOM 3007 C CA . GLY A 1 382 ? -19.344 25.531 -9.375 1 94.25 382 GLY A CA 1
ATOM 3008 C C . GLY A 1 382 ? -20.609 26.344 -9.461 1 94.25 382 GLY A C 1
ATOM 3009 O O . GLY A 1 382 ? -20.609 27.453 -10 1 94.25 382 GLY A O 1
ATOM 3010 N N . THR A 1 383 ? -21.703 25.812 -8.922 1 94 383 THR A N 1
ATOM 3011 C CA . THR A 1 383 ? -23 26.484 -9.031 1 94 383 THR A CA 1
ATOM 3012 C C . THR A 1 383 ? -23.453 27.016 -7.676 1 94 383 THR A C 1
ATOM 3014 O O . THR A 1 383 ? -24.531 27.578 -7.555 1 94 383 THR A O 1
ATOM 3017 N N . PHE A 1 384 ? -22.609 26.719 -6.59 1 93.38 384 PHE A N 1
ATOM 3018 C CA . PHE A 1 384 ? -22.984 27.203 -5.27 1 93.38 384 PHE A CA 1
ATOM 3019 C C . PHE A 1 384 ? -23.031 28.734 -5.25 1 93.38 384 PHE A C 1
ATOM 3021 O O . PHE A 1 384 ? -22.062 29.391 -5.602 1 93.38 384 PHE A O 1
ATOM 3028 N N . SER A 1 385 ? -24.172 29.25 -4.859 1 92 385 SER A N 1
ATOM 3029 C CA . SER A 1 385 ? -24.344 30.703 -4.812 1 92 385 SER A CA 1
ATOM 3030 C C . SER A 1 385 ? -23.609 31.297 -3.621 1 92 385 SER A C 1
ATOM 3032 O O . SER A 1 385 ? -23.703 30.781 -2.504 1 92 385 SER A O 1
ATOM 3034 N N . GLY A 1 386 ? -22.797 32.312 -3.822 1 93.19 386 GLY A N 1
ATOM 3035 C CA . GLY A 1 386 ? -22.141 33.062 -2.768 1 93.19 386 GLY A CA 1
ATOM 3036 C C . GLY A 1 386 ? -20.688 32.656 -2.564 1 93.19 386 GLY A C 1
ATOM 3037 O O . GLY A 1 386 ? -19.922 33.375 -1.927 1 93.19 386 GLY A O 1
ATOM 3038 N N . ASN A 1 387 ? -20.344 31.516 -3.102 1 97.44 387 ASN A N 1
ATOM 3039 C CA . ASN A 1 387 ? -18.953 31.078 -2.988 1 97.44 387 ASN A CA 1
ATOM 3040 C C . ASN A 1 387 ? -18.656 29.938 -3.961 1 97.44 387 ASN A C 1
ATOM 3042 O O . ASN A 1 387 ? -19.375 29.734 -4.934 1 97.44 387 ASN A O 1
ATOM 3046 N N . GLY A 1 388 ? -17.531 29.281 -3.838 1 97.38 388 GLY A N 1
ATOM 3047 C CA . GLY A 1 388 ? -17.156 28.172 -4.691 1 97.38 388 GLY A CA 1
ATOM 3048 C C . GLY A 1 388 ? -15.672 27.891 -4.719 1 97.38 388 GLY A C 1
ATOM 3049 O O . GLY A 1 388 ? -14.875 28.719 -4.258 1 97.38 388 GLY A O 1
ATOM 3050 N N . PHE A 1 389 ? -15.383 26.703 -5.191 1 98.12 389 PHE A N 1
ATOM 3051 C CA . PHE A 1 389 ? -13.977 26.344 -5.359 1 98.12 389 PHE A CA 1
ATOM 3052 C C . PHE A 1 389 ? -13.453 26.828 -6.703 1 98.12 389 PHE A C 1
ATOM 3054 O O . PHE A 1 389 ? -14.141 26.719 -7.723 1 98.12 389 PHE A O 1
ATOM 3061 N N . LEU A 1 390 ? -12.352 27.359 -6.715 1 97.38 390 LEU A N 1
ATOM 3062 C CA . LEU A 1 390 ? -11.586 27.797 -7.879 1 97.38 390 LEU A CA 1
ATOM 3063 C C . LEU A 1 390 ? -10.164 27.25 -7.828 1 97.38 390 LEU A C 1
ATOM 3065 O O . LEU A 1 390 ? -9.773 26.609 -6.848 1 97.38 390 LEU A O 1
ATOM 3069 N N . HIS A 1 391 ? -9.438 27.375 -8.891 1 96.12 391 HIS A N 1
ATOM 3070 C CA . HIS A 1 391 ? -8.039 26.969 -8.938 1 96.12 391 HIS A CA 1
ATOM 3071 C C . HIS A 1 391 ? -7.133 28.172 -9.219 1 96.12 391 HIS A C 1
ATOM 3073 O O . HIS A 1 391 ? -7.398 28.953 -10.133 1 96.12 391 HIS A O 1
ATOM 3079 N N . ASP A 1 392 ? -6.156 28.344 -8.398 1 95 392 ASP A N 1
ATOM 3080 C CA . ASP A 1 392 ? -5.121 29.359 -8.633 1 95 392 ASP A CA 1
ATOM 3081 C C . ASP A 1 392 ? -3.936 28.75 -9.383 1 95 392 ASP A C 1
ATOM 3083 O O . ASP A 1 392 ? -3.369 27.75 -8.953 1 95 392 ASP A O 1
ATOM 3087 N N . GLU A 1 393 ? -3.5 29.391 -10.398 1 89.5 393 GLU A N 1
ATOM 3088 C CA . GLU A 1 393 ? -2.412 28.859 -11.211 1 89.5 393 GLU A CA 1
ATOM 3089 C C . GLU A 1 393 ? -1.062 29.422 -10.766 1 89.5 393 GLU A C 1
ATOM 3091 O O . GLU A 1 393 ? -0.013 28.875 -11.133 1 89.5 393 GLU A O 1
ATOM 3096 N N . LYS A 1 394 ? -1.121 30.484 -10.07 1 90.81 394 LYS A N 1
ATOM 3097 C CA . LYS A 1 394 ? 0.126 31.141 -9.672 1 90.81 394 LYS A CA 1
ATOM 3098 C C . LYS A 1 394 ? 0.902 30.281 -8.68 1 90.81 394 LYS A C 1
ATOM 3100 O O . LYS A 1 394 ? 2.09 30.016 -8.875 1 90.81 394 LYS A O 1
ATOM 3105 N N . TRP A 1 395 ? 0.299 29.922 -7.562 1 94.31 395 TRP A N 1
ATOM 3106 C CA . TRP A 1 395 ? 0.935 29.062 -6.562 1 94.31 395 TRP A CA 1
ATOM 3107 C C . TRP A 1 395 ? 0.536 27.609 -6.758 1 94.31 395 TRP A C 1
ATOM 3109 O O . TRP A 1 395 ? 1.279 26.703 -6.379 1 94.31 395 TRP A O 1
ATOM 3119 N N . GLY A 1 396 ? -0.644 27.391 -7.398 1 93.75 396 GLY A N 1
ATOM 3120 C CA . GLY A 1 396 ? -1.114 26.047 -7.691 1 93.75 396 GLY A CA 1
ATOM 3121 C C . GLY A 1 396 ? -1.926 25.438 -6.566 1 93.75 396 GLY A C 1
ATOM 3122 O O . GLY A 1 396 ? -1.369 24.812 -5.664 1 93.75 396 GLY A O 1
ATOM 3123 N N . GLY A 1 397 ? -3.211 25.5 -6.582 1 95.56 397 GLY A N 1
ATOM 3124 C CA . GLY A 1 397 ? -4.074 24.906 -5.574 1 95.56 397 GLY A CA 1
ATOM 3125 C C . GLY A 1 397 ? -5.496 25.438 -5.617 1 95.56 397 GLY A C 1
ATOM 3126 O O . GLY A 1 397 ? -5.805 26.344 -6.402 1 95.56 397 GLY A O 1
ATOM 3127 N N . ILE A 1 398 ? -6.316 24.859 -4.844 1 97.56 398 ILE A N 1
ATOM 3128 C CA . ILE A 1 398 ? -7.719 25.25 -4.75 1 97.56 398 ILE A CA 1
ATOM 3129 C C . ILE A 1 398 ? -7.855 26.469 -3.854 1 97.56 398 ILE A C 1
ATOM 3131 O O . ILE A 1 398 ? -7.203 26.562 -2.811 1 97.56 398 ILE A O 1
ATOM 3135 N N . ILE A 1 399 ? -8.57 27.469 -4.258 1 97.88 399 ILE A N 1
ATOM 3136 C CA . ILE A 1 399 ? -8.992 28.594 -3.422 1 97.88 399 ILE A CA 1
ATOM 3137 C C . ILE A 1 399 ? -10.508 28.781 -3.535 1 97.88 399 ILE A C 1
ATOM 3139 O O . ILE A 1 399 ? -11.18 28.047 -4.273 1 97.88 399 ILE A O 1
ATOM 3143 N N . THR A 1 400 ? -11.102 29.594 -2.736 1 98.12 400 THR A N 1
ATOM 3144 C CA . THR A 1 400 ? -12.523 29.891 -2.836 1 98.12 400 THR A CA 1
ATOM 3145 C C . THR A 1 400 ? -12.758 31.219 -3.537 1 98.12 400 THR A C 1
ATOM 3147 O O . THR A 1 400 ? -11.852 32.031 -3.635 1 98.12 400 THR A O 1
ATOM 3150 N N . GLN A 1 401 ? -13.93 31.359 -4.055 1 97.62 401 GLN A N 1
ATOM 3151 C CA . GLN A 1 401 ? -14.305 32.625 -4.664 1 97.62 401 GLN A CA 1
ATOM 3152 C C . GLN A 1 401 ? -14.109 33.781 -3.684 1 97.62 401 GLN A C 1
ATOM 3154 O O . GLN A 1 401 ? -13.523 34.812 -4.035 1 97.62 401 GLN A O 1
ATOM 3159 N N . LYS A 1 402 ? -14.562 33.594 -2.471 1 97.12 402 LYS A N 1
ATOM 3160 C CA . LYS A 1 402 ? -14.391 34.625 -1.438 1 97.12 402 LYS A CA 1
ATOM 3161 C C . LYS A 1 402 ? -12.906 34.844 -1.128 1 97.12 402 LYS A C 1
ATOM 3163 O O . LYS A 1 402 ? -12.461 35.969 -0.998 1 97.12 402 LYS A O 1
ATOM 3168 N N . GLY A 1 403 ? -12.148 33.812 -1.035 1 97.12 403 GLY A N 1
ATOM 3169 C CA . GLY A 1 403 ? -10.742 33.875 -0.675 1 97.12 403 GLY A CA 1
ATOM 3170 C C . GLY A 1 403 ? -9.867 34.406 -1.789 1 97.12 403 GLY A C 1
ATOM 3171 O O . GLY A 1 403 ? -8.727 34.812 -1.55 1 97.12 403 GLY A O 1
ATOM 3172 N N . SER A 1 404 ? -10.359 34.469 -2.996 1 96.94 404 SER A N 1
ATOM 3173 C CA . SER A 1 404 ? -9.578 34.938 -4.129 1 96.94 404 SER A CA 1
ATOM 3174 C C . SER A 1 404 ? -9.453 36.469 -4.102 1 96.94 404 SER A C 1
ATOM 3176 O O . SER A 1 404 ? -8.562 37.031 -4.734 1 96.94 404 SER A O 1
ATOM 3178 N N . THR A 1 405 ? -10.375 37.125 -3.348 1 96.88 405 THR A N 1
ATOM 3179 C CA . THR A 1 405 ? -10.367 38.562 -3.334 1 96.88 405 THR A CA 1
ATOM 3180 C C . THR A 1 405 ? -10.227 39.094 -1.91 1 96.88 405 THR A C 1
ATOM 3182 O O . THR A 1 405 ? -10.031 40.312 -1.702 1 96.88 405 THR A O 1
ATOM 3185 N N . ASP A 1 406 ? -10.391 38.281 -0.953 1 97.69 406 ASP A N 1
ATOM 3186 C CA . ASP A 1 406 ? -10.297 38.625 0.459 1 97.69 406 ASP A CA 1
ATOM 3187 C C . ASP A 1 406 ? -9.359 37.688 1.203 1 97.69 406 ASP A C 1
ATOM 3189 O O . ASP A 1 406 ? -9.703 36.531 1.45 1 97.69 406 ASP A O 1
ATOM 3193 N N . ALA A 1 407 ? -8.242 38.156 1.661 1 96.75 407 ALA A N 1
ATOM 3194 C CA . ALA A 1 407 ? -7.227 37.344 2.312 1 96.75 407 ALA A CA 1
ATOM 3195 C C . ALA A 1 407 ? -7.758 36.719 3.609 1 96.75 407 ALA A C 1
ATOM 3197 O O . ALA A 1 407 ? -7.27 35.688 4.066 1 96.75 407 ALA A O 1
ATOM 3198 N N . GLY A 1 408 ? -8.719 37.344 4.191 1 96.5 408 GLY A N 1
ATOM 3199 C CA . GLY A 1 408 ? -9.32 36.844 5.418 1 96.5 408 GLY A CA 1
ATOM 3200 C C . GLY A 1 408 ? -10.555 36 5.176 1 96.5 408 GLY A C 1
ATOM 3201 O O . GLY A 1 408 ? -11.086 35.375 6.105 1 96.5 408 GLY A O 1
ATOM 3202 N N . GLY A 1 409 ? -11.023 36.031 3.91 1 97.19 409 GLY A N 1
ATOM 3203 C CA . GLY A 1 409 ? -12.195 35.219 3.568 1 97.19 409 GLY A CA 1
ATOM 3204 C C . GLY A 1 409 ? -12.008 33.75 3.809 1 97.19 409 GLY A C 1
ATOM 3205 O O . GLY A 1 409 ?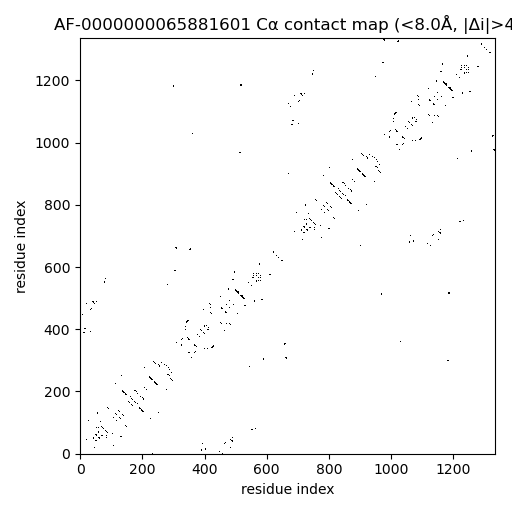 -10.922 33.219 3.578 1 97.19 409 GLY A O 1
ATOM 3206 N N . ASP A 1 410 ? -13.086 33.094 4.309 1 97.56 410 ASP A N 1
ATOM 3207 C CA . ASP A 1 410 ? -13.047 31.672 4.602 1 97.56 410 ASP A CA 1
ATOM 3208 C C . ASP A 1 410 ? -11.859 31.328 5.496 1 97.56 410 ASP A C 1
ATOM 3210 O O . ASP A 1 410 ? -11.156 30.344 5.25 1 97.56 410 ASP A O 1
ATOM 3214 N N . PHE A 1 411 ? -11.562 32.156 6.414 1 97.19 411 PHE A N 1
ATOM 3215 C CA . PHE A 1 411 ? -10.523 31.953 7.414 1 97.19 411 PHE A CA 1
ATOM 3216 C C . PHE A 1 411 ? -9.148 31.844 6.754 1 97.19 411 PHE A C 1
ATOM 3218 O O . PHE A 1 411 ? -8.32 31.031 7.164 1 97.19 411 PHE A O 1
ATOM 3225 N N . GLY A 1 412 ? -8.906 32.625 5.672 1 98 412 GLY A N 1
ATOM 3226 C CA . GLY A 1 412 ? -7.613 32.656 5.012 1 98 412 GLY A CA 1
ATOM 3227 C C . GLY A 1 412 ? -7.43 31.547 3.992 1 98 412 GLY A C 1
ATOM 3228 O O . GLY A 1 412 ? -6.312 31.281 3.541 1 98 412 GLY A O 1
ATOM 3229 N N . PHE A 1 413 ? -8.523 30.922 3.566 1 98.31 413 PHE A N 1
ATOM 3230 C CA . PHE A 1 413 ? -8.438 29.797 2.631 1 98.31 413 PHE A CA 1
ATOM 3231 C C . PHE A 1 413 ? -7.762 30.234 1.333 1 98.31 413 PHE A C 1
ATOM 3233 O O . PHE A 1 413 ? -7.031 29.453 0.718 1 98.31 413 PHE A O 1
ATOM 3240 N N . GLY A 1 414 ? -7.934 31.469 0.928 1 98.06 414 GLY A N 1
ATOM 3241 C CA . GLY A 1 414 ? -7.391 32 -0.316 1 98.06 414 GLY A CA 1
ATOM 3242 C C . GLY A 1 414 ? -5.883 32.156 -0.287 1 98.06 414 GLY A C 1
ATOM 3243 O O . GLY A 1 414 ? -5.246 32.281 -1.336 1 98.06 414 GLY A O 1
ATOM 3244 N N . ILE A 1 415 ? -5.34 32.219 0.887 1 98.25 415 ILE A N 1
ATOM 3245 C CA . ILE A 1 415 ? -3.891 32.25 1.028 1 98.25 415 ILE A CA 1
ATOM 3246 C C . ILE A 1 415 ? -3.381 30.953 1.641 1 98.25 415 ILE A C 1
ATOM 3248 O O . ILE A 1 415 ? -2.375 30.953 2.354 1 98.25 415 ILE A O 1
ATOM 3252 N N . TYR A 1 416 ? -4.168 29.859 1.438 1 98.31 416 TYR A N 1
ATOM 3253 C CA . TYR A 1 416 ? -3.832 28.453 1.653 1 98.31 416 TYR A CA 1
ATOM 3254 C C . TYR A 1 416 ? -3.777 28.125 3.141 1 98.31 416 TYR A C 1
ATOM 3256 O O . TYR A 1 416 ? -3.043 27.219 3.559 1 98.31 416 TYR A O 1
ATOM 3264 N N . ASN A 1 417 ? -4.5 28.906 3.99 1 98.44 417 ASN A N 1
ATOM 3265 C CA . ASN A 1 417 ? -4.688 28.594 5.402 1 98.44 417 ASN A CA 1
ATOM 3266 C C . ASN A 1 417 ? -5.707 27.484 5.598 1 98.44 417 ASN A C 1
ATOM 3268 O O . ASN A 1 417 ? -6.781 27.5 4.992 1 98.44 417 ASN A O 1
ATOM 3272 N N . ASP A 1 418 ? -5.43 26.438 6.41 1 98.25 418 ASP A N 1
ATOM 3273 C CA . ASP A 1 418 ? -6.359 25.438 6.922 1 98.25 418 ASP A CA 1
ATOM 3274 C C . ASP A 1 418 ? -6.918 24.578 5.789 1 98.25 418 ASP A C 1
ATOM 3276 O O . ASP A 1 418 ? -8.055 24.109 5.863 1 98.25 418 ASP A O 1
ATOM 3280 N N . HIS A 1 419 ? -6.207 24.375 4.742 1 98.56 419 HIS A N 1
ATOM 3281 C CA . HIS A 1 419 ? -6.738 23.656 3.592 1 98.56 419 HIS A CA 1
ATOM 3282 C C . HIS A 1 419 ? -7.195 22.25 3.982 1 98.56 419 HIS A C 1
ATOM 3284 O O . HIS A 1 419 ? -8.312 21.844 3.648 1 98.56 419 HIS A O 1
ATOM 3290 N N . HIS A 1 420 ? -6.312 21.516 4.703 1 98.56 420 HIS A N 1
ATOM 3291 C CA . HIS A 1 420 ? -6.625 20.125 5.043 1 98.56 420 HIS A CA 1
ATOM 3292 C C . HIS A 1 420 ? -7.82 20.047 5.984 1 98.56 420 HIS A C 1
ATOM 3294 O O . HIS A 1 420 ? -8.555 19.047 5.973 1 98.56 420 HIS A O 1
ATOM 3300 N N . TYR A 1 421 ? -8.109 21.172 6.785 1 98.62 421 TYR A N 1
ATOM 3301 C CA . TYR A 1 421 ? -9.305 21.188 7.621 1 98.62 421 TYR A CA 1
ATOM 3302 C C . TYR A 1 421 ? -10.57 21.25 6.766 1 98.62 421 TYR A C 1
ATOM 3304 O O . TYR A 1 421 ? -11.406 20.344 6.824 1 98.62 421 TYR A O 1
ATOM 3312 N N . HIS A 1 422 ? -10.617 22.359 5.945 1 98.62 422 HIS A N 1
ATOM 3313 C CA . HIS A 1 422 ? -11.812 22.625 5.145 1 98.62 422 HIS A CA 1
ATOM 3314 C C . HIS A 1 422 ? -12.102 21.469 4.191 1 98.62 422 HIS A C 1
ATOM 3316 O O . HIS A 1 422 ? -13.211 20.922 4.191 1 98.62 422 HIS A O 1
ATOM 3322 N N . LEU A 1 423 ? -11.125 21.172 3.391 1 98.81 423 LEU A N 1
ATOM 3323 C CA . LEU A 1 423 ? -11.297 20.156 2.346 1 98.81 423 LEU A CA 1
ATOM 3324 C C . LEU A 1 423 ? -11.5 18.781 2.949 1 98.81 423 LEU A C 1
ATOM 3326 O O . LEU A 1 423 ? -12.195 17.938 2.371 1 98.81 423 LEU A O 1
ATOM 3330 N N . GLY A 1 424 ? -10.859 18.531 4.16 1 98.75 424 GLY A N 1
ATOM 3331 C CA . GLY A 1 424 ? -11.07 17.266 4.848 1 98.75 424 GLY A CA 1
ATOM 3332 C C . GLY A 1 424 ? -12.531 16.984 5.141 1 98.75 424 GLY A C 1
ATOM 3333 O O . GLY A 1 424 ? -12.984 15.844 4.98 1 98.75 424 GLY A O 1
ATOM 3334 N N . TYR A 1 425 ? -13.281 18.016 5.562 1 98.81 425 TYR A N 1
ATOM 3335 C CA . TYR A 1 425 ? -14.703 17.844 5.828 1 98.81 425 TYR A CA 1
ATOM 3336 C C . TYR A 1 425 ? -15.453 17.484 4.559 1 98.81 425 TYR A C 1
ATOM 3338 O O . TYR A 1 425 ? -16.344 16.625 4.574 1 98.81 425 TYR A O 1
ATOM 3346 N N . PHE A 1 426 ? -15.125 18.156 3.438 1 98.81 426 PHE A N 1
ATOM 3347 C CA . PHE A 1 426 ? -15.773 17.844 2.166 1 98.81 426 PHE A CA 1
ATOM 3348 C C . PHE A 1 426 ? -15.453 16.422 1.723 1 98.81 426 PHE A C 1
ATOM 3350 O O . PHE A 1 426 ? -16.344 15.695 1.278 1 98.81 426 PHE A O 1
ATOM 3357 N N . ILE A 1 427 ? -14.203 16.047 1.843 1 98.81 427 ILE A N 1
ATOM 3358 C CA . ILE A 1 427 ? -13.781 14.727 1.407 1 98.81 427 ILE A CA 1
ATOM 3359 C C . ILE A 1 427 ? -14.492 13.656 2.24 1 98.81 427 ILE A C 1
ATOM 3361 O O . ILE A 1 427 ? -14.852 12.594 1.727 1 98.81 427 ILE A O 1
ATOM 3365 N N . TYR A 1 428 ? -14.656 13.891 3.555 1 98.81 428 TYR A N 1
ATOM 3366 C CA . TYR A 1 428 ? -15.391 12.961 4.395 1 98.81 428 TYR A CA 1
ATOM 3367 C C . TYR A 1 428 ? -16.797 12.734 3.848 1 98.81 428 TYR A C 1
ATOM 3369 O O . TYR A 1 428 ? -17.234 11.586 3.68 1 98.81 428 TYR A O 1
ATOM 3377 N N . GLY A 1 429 ? -17.5 13.836 3.541 1 98.88 429 GLY A N 1
ATOM 3378 C CA . GLY A 1 429 ? -18.828 13.734 2.967 1 98.88 429 GLY A CA 1
ATOM 3379 C C . GLY A 1 429 ? -18.859 13.039 1.621 1 98.88 429 GLY A C 1
ATOM 3380 O O . GLY A 1 429 ? -19.719 12.195 1.364 1 98.88 429 GLY A O 1
ATOM 3381 N N . ILE A 1 430 ? -17.891 13.352 0.754 1 98.81 430 ILE A N 1
ATOM 3382 C CA . ILE A 1 430 ? -17.781 12.781 -0.583 1 98.81 430 ILE A CA 1
ATOM 3383 C C . ILE A 1 430 ? -17.516 11.273 -0.48 1 98.81 430 ILE A C 1
ATOM 3385 O O . ILE A 1 430 ? -18.125 10.484 -1.202 1 98.81 430 ILE A O 1
ATOM 3389 N N . ALA A 1 431 ? -16.609 10.898 0.426 1 98.69 431 ALA A N 1
ATOM 3390 C CA . ALA A 1 431 ? -16.297 9.484 0.615 1 98.69 431 ALA A CA 1
ATOM 3391 C C . ALA A 1 431 ? -17.547 8.703 1.021 1 98.69 431 ALA A C 1
ATOM 3393 O O . ALA A 1 431 ? -17.828 7.633 0.472 1 98.69 431 ALA A O 1
ATOM 3394 N N . VAL A 1 432 ? -18.281 9.234 1.997 1 98.44 432 VAL A N 1
ATOM 3395 C CA . VAL A 1 432 ? -19.484 8.578 2.502 1 98.44 432 VAL A CA 1
ATOM 3396 C C . VAL A 1 432 ? -20.531 8.5 1.399 1 98.44 432 VAL A C 1
ATOM 3398 O O . VAL A 1 432 ? -21.156 7.453 1.201 1 98.44 432 VAL A O 1
ATOM 3401 N N . LEU A 1 433 ? -20.734 9.609 0.686 1 98.25 433 LEU A N 1
ATOM 3402 C CA . LEU A 1 433 ? -21.719 9.633 -0.386 1 98.25 433 LEU A CA 1
ATOM 3403 C C . LEU A 1 433 ? -21.328 8.664 -1.499 1 98.25 433 LEU A C 1
ATOM 3405 O O . LEU A 1 433 ? -22.203 8.008 -2.084 1 98.25 433 LEU A O 1
ATOM 3409 N N . THR A 1 434 ? -20.047 8.57 -1.813 1 96.81 434 THR A N 1
ATOM 3410 C CA . THR A 1 434 ? -19.562 7.617 -2.803 1 96.81 434 THR A CA 1
ATOM 3411 C C . THR A 1 434 ? -19.844 6.184 -2.359 1 96.81 434 THR A C 1
ATOM 3413 O O . THR A 1 434 ? -20.219 5.336 -3.172 1 96.81 434 THR A O 1
ATOM 3416 N N . LYS A 1 435 ? -19.625 5.883 -1.118 1 95.06 435 LYS A N 1
ATOM 3417 C CA . LYS A 1 435 ? -19.922 4.574 -0.545 1 95.06 435 LYS A CA 1
ATOM 3418 C C . LYS A 1 435 ? -21.406 4.238 -0.689 1 95.06 435 LYS A C 1
ATOM 3420 O O . LYS A 1 435 ? -21.75 3.102 -1.01 1 95.06 435 LYS A O 1
ATOM 3425 N N . LEU A 1 436 ? -22.297 5.266 -0.496 1 93.38 436 LEU A N 1
ATOM 3426 C CA . LEU A 1 436 ? -23.75 5.07 -0.499 1 93.38 436 LEU A CA 1
ATOM 3427 C C . LEU A 1 436 ? -24.281 4.992 -1.924 1 93.38 436 LEU A C 1
ATOM 3429 O O . LEU A 1 436 ? -25.281 4.312 -2.18 1 93.38 436 LEU A O 1
ATOM 3433 N N . ASP A 1 437 ? -23.703 5.75 -2.793 1 93.62 437 ASP A N 1
ATOM 3434 C CA . ASP A 1 437 ? -24.172 5.902 -4.172 1 93.62 437 ASP A CA 1
ATOM 3435 C C . ASP A 1 437 ? -23 5.852 -5.148 1 93.62 437 ASP A C 1
ATOM 3437 O O . ASP A 1 437 ? -22.5 6.891 -5.59 1 93.62 437 ASP A O 1
ATOM 3441 N N . PRO A 1 438 ? -22.688 4.656 -5.555 1 91 438 PRO A N 1
ATOM 3442 C CA . PRO A 1 438 ? -21.516 4.492 -6.414 1 91 438 PRO A CA 1
ATOM 3443 C C . PRO A 1 438 ? -21.656 5.215 -7.754 1 91 438 PRO A C 1
ATOM 3445 O O . PRO A 1 438 ? -20.656 5.664 -8.328 1 91 438 PRO A O 1
ATOM 3448 N N . ALA A 1 439 ? -22.844 5.32 -8.289 1 91 439 ALA A N 1
ATOM 3449 C CA . ALA A 1 439 ? -23.062 6.059 -9.531 1 91 439 ALA A CA 1
ATOM 3450 C C . ALA A 1 439 ? -22.672 7.527 -9.367 1 91 439 ALA A C 1
ATOM 3452 O O . ALA A 1 439 ? -22.016 8.109 -10.234 1 91 439 ALA A O 1
ATOM 3453 N N . TRP A 1 440 ? -23.156 8.117 -8.266 1 95.5 440 TRP A N 1
ATOM 3454 C CA . TRP A 1 440 ? -22.766 9.484 -7.941 1 95.5 440 TRP A CA 1
ATOM 3455 C C . TRP A 1 440 ? -21.25 9.602 -7.797 1 95.5 440 TRP A C 1
ATOM 3457 O O . TRP A 1 440 ? -20.656 10.547 -8.297 1 95.5 440 TRP A O 1
ATOM 3467 N N . GLY A 1 441 ? -20.656 8.609 -7.102 1 95.31 441 GLY A N 1
ATOM 3468 C CA . GLY A 1 441 ? -19.203 8.594 -6.914 1 95.31 441 GLY A CA 1
ATOM 3469 C C . GLY A 1 441 ? -18.438 8.602 -8.219 1 95.31 441 GLY A C 1
ATOM 3470 O O . GLY A 1 441 ? -17.438 9.305 -8.352 1 95.31 441 GLY A O 1
ATOM 3471 N N . ARG A 1 442 ? -18.906 7.828 -9.156 1 92.69 442 ARG A N 1
ATOM 3472 C CA . ARG A 1 442 ? -18.25 7.766 -10.453 1 92.69 442 ARG A CA 1
ATOM 3473 C C . ARG A 1 442 ? -18.344 9.102 -11.18 1 92.69 442 ARG A C 1
ATOM 3475 O O . ARG A 1 442 ? -17.359 9.57 -11.758 1 92.69 442 ARG A O 1
ATOM 3482 N N . LYS A 1 443 ? -19.5 9.68 -11.109 1 94.31 443 LYS A N 1
ATOM 3483 C CA . LYS A 1 443 ? -19.734 10.945 -11.797 1 94.31 443 LYS A CA 1
ATOM 3484 C C . LYS A 1 443 ? -18.797 12.031 -11.273 1 94.31 443 LYS A C 1
ATOM 3486 O O . LYS A 1 443 ? -18.266 12.828 -12.055 1 94.31 443 LYS A O 1
ATOM 3491 N N . TYR A 1 444 ? -18.531 12.078 -10.008 1 97.19 444 TYR A N 1
ATOM 3492 C CA . TYR A 1 444 ? -17.828 13.203 -9.406 1 97.19 444 TYR A CA 1
ATOM 3493 C C . TYR A 1 444 ? -16.422 12.797 -8.969 1 97.19 444 TYR A C 1
ATOM 3495 O O . TYR A 1 444 ? -15.766 13.523 -8.227 1 97.19 444 TYR A O 1
ATOM 3503 N N . LYS A 1 445 ? -15.984 11.648 -9.422 1 95.62 445 LYS A N 1
ATOM 3504 C CA . LYS A 1 445 ? -14.656 11.148 -9.078 1 95.62 445 LYS A CA 1
ATOM 3505 C C . LYS A 1 445 ? -13.57 12.164 -9.445 1 95.62 445 LYS A C 1
ATOM 3507 O O . LYS A 1 445 ? -12.688 12.453 -8.633 1 95.62 445 LYS A O 1
ATOM 3512 N N . PRO A 1 446 ? -13.562 12.789 -10.633 1 95.94 446 PRO A N 1
ATOM 3513 C CA . PRO A 1 446 ? -12.508 13.742 -10.977 1 95.94 446 PRO A CA 1
ATOM 3514 C C . PRO A 1 446 ? -12.422 14.914 -10 1 95.94 446 PRO A C 1
ATOM 3516 O O . PRO A 1 446 ? -11.328 15.297 -9.578 1 95.94 446 PRO A O 1
ATOM 3519 N N . GLN A 1 447 ? -13.594 15.469 -9.57 1 97.19 447 GLN A N 1
ATOM 3520 C CA . GLN A 1 447 ? -13.602 16.578 -8.617 1 97.19 447 GLN A CA 1
ATOM 3521 C C . GLN A 1 447 ? -13.078 16.125 -7.254 1 97.19 447 GLN A C 1
ATOM 3523 O O . GLN A 1 447 ? -12.312 16.844 -6.613 1 97.19 447 GLN A O 1
ATOM 3528 N N . ALA A 1 448 ? -13.578 14.969 -6.863 1 97.38 448 ALA A N 1
ATOM 3529 C CA . ALA A 1 448 ? -13.148 14.438 -5.574 1 97.38 448 ALA A CA 1
ATOM 3530 C C . ALA A 1 448 ? -11.633 14.305 -5.512 1 97.38 448 ALA A C 1
ATOM 3532 O O . ALA A 1 448 ? -11.008 14.703 -4.523 1 97.38 448 ALA A O 1
ATOM 3533 N N . TYR A 1 449 ? -11.008 13.781 -6.535 1 95.69 449 TYR A N 1
ATOM 3534 C CA . TYR A 1 449 ? -9.57 13.562 -6.551 1 95.69 449 TYR A CA 1
ATOM 3535 C C . TYR A 1 449 ? -8.82 14.891 -6.652 1 95.69 449 TYR A C 1
ATOM 3537 O O . TYR A 1 449 ? -7.727 15.031 -6.098 1 95.69 449 TYR A O 1
ATOM 3545 N N . SER A 1 450 ? -9.43 15.844 -7.348 1 96 450 SER A N 1
ATOM 3546 C CA . SER A 1 450 ? -8.828 17.172 -7.355 1 96 450 SER A CA 1
ATOM 3547 C C . SER A 1 450 ? -8.734 17.75 -5.945 1 96 450 SER A C 1
ATOM 3549 O O . SER A 1 450 ? -7.719 18.328 -5.57 1 96 450 SER A O 1
ATOM 3551 N N . ILE A 1 451 ? -9.789 17.578 -5.188 1 97.69 451 ILE A N 1
ATOM 3552 C CA . ILE A 1 451 ? -9.836 18.141 -3.842 1 97.69 451 ILE A CA 1
ATOM 3553 C C . ILE A 1 451 ? -8.82 17.422 -2.949 1 97.69 451 ILE A C 1
ATOM 3555 O O . ILE A 1 451 ? -8.086 18.078 -2.205 1 97.69 451 ILE A O 1
ATOM 3559 N N . VAL A 1 452 ? -8.766 16.125 -3.035 1 96.88 452 VAL A N 1
ATOM 3560 C CA . VAL A 1 452 ? -7.863 15.383 -2.158 1 96.88 452 VAL A CA 1
ATOM 3561 C C . VAL A 1 452 ? -6.418 15.672 -2.553 1 96.88 452 VAL A C 1
ATOM 3563 O O . VAL A 1 452 ? -5.539 15.773 -1.691 1 96.88 452 VAL A O 1
ATOM 3566 N N . GLN A 1 453 ? -6.102 15.852 -3.834 1 95.44 453 GLN A N 1
ATOM 3567 C CA . GLN A 1 453 ? -4.746 16.094 -4.316 1 95.44 453 GLN A CA 1
ATOM 3568 C C . GLN A 1 453 ? -4.23 17.453 -3.846 1 95.44 453 GLN A C 1
ATOM 3570 O O . GLN A 1 453 ? -3.02 17.672 -3.787 1 95.44 453 GLN A O 1
ATOM 3575 N N . ASP A 1 454 ? -5.16 18.312 -3.502 1 96.81 454 ASP A N 1
ATOM 3576 C CA . ASP A 1 454 ? -4.738 19.641 -3.037 1 96.81 454 ASP A CA 1
ATOM 3577 C C . ASP A 1 454 ? -3.793 19.516 -1.845 1 96.81 454 ASP A C 1
ATOM 3579 O O . ASP A 1 454 ? -2.838 20.281 -1.729 1 96.81 454 ASP A O 1
ATOM 3583 N N . PHE A 1 455 ? -4.07 18.516 -0.986 1 96.88 455 PHE A N 1
ATOM 3584 C CA . PHE A 1 455 ? -3.234 18.469 0.209 1 96.88 455 PHE A CA 1
ATOM 3585 C C . PHE A 1 455 ? -2.529 17.125 0.33 1 96.88 455 PHE A C 1
ATOM 3587 O O . PHE A 1 455 ? -1.69 16.938 1.214 1 96.88 455 PHE A O 1
ATOM 3594 N N . LEU A 1 456 ? -2.812 16.156 -0.542 1 95.5 456 LEU A N 1
ATOM 3595 C CA . LEU A 1 456 ? -2.246 14.828 -0.395 1 95.5 456 LEU A CA 1
ATOM 3596 C C . LEU A 1 456 ? -1.5 14.406 -1.658 1 95.5 456 LEU A C 1
ATOM 3598 O O . LEU A 1 456 ? -1.22 13.227 -1.856 1 95.5 456 LEU A O 1
ATOM 3602 N N . ASN A 1 457 ? -1.071 15.195 -2.457 1 92.88 457 ASN A N 1
ATOM 3603 C CA . ASN A 1 457 ? -0.322 14.883 -3.668 1 92.88 457 ASN A CA 1
ATOM 3604 C C . ASN A 1 457 ? 1.105 14.445 -3.348 1 92.88 457 ASN A C 1
ATOM 3606 O O . ASN A 1 457 ? 1.759 15.039 -2.484 1 92.88 457 ASN A O 1
ATOM 3610 N N . LEU A 1 458 ? 1.6 13.352 -3.984 1 88.25 458 LEU A N 1
ATOM 3611 C CA . LEU A 1 458 ? 2.959 12.875 -3.752 1 88.25 458 LEU A CA 1
ATOM 3612 C C . LEU A 1 458 ? 3.873 13.266 -4.91 1 88.25 458 LEU A C 1
ATOM 3614 O O . LEU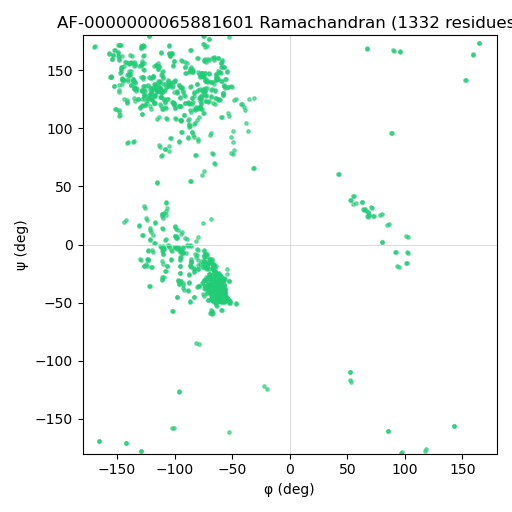 A 1 458 ? 5.098 13.18 -4.793 1 88.25 458 LEU A O 1
ATOM 3618 N N . ASP A 1 459 ? 3.283 13.672 -5.938 1 78.69 459 ASP A N 1
ATOM 3619 C CA . ASP A 1 459 ? 4.055 13.961 -7.141 1 78.69 459 ASP A CA 1
ATOM 3620 C C . ASP A 1 459 ? 4.961 15.172 -6.934 1 78.69 459 ASP A C 1
ATOM 3622 O O . ASP A 1 459 ? 4.586 16.125 -6.242 1 78.69 459 ASP A O 1
ATOM 3626 N N . THR A 1 460 ? 6.137 14.938 -7.512 1 71.06 460 THR A N 1
ATOM 3627 C CA . THR A 1 460 ? 7.09 16.031 -7.41 1 71.06 460 THR A CA 1
ATOM 3628 C C . THR A 1 460 ? 7.273 16.719 -8.758 1 71.06 460 THR A C 1
ATOM 3630 O O . THR A 1 460 ? 8.031 17.688 -8.875 1 71.06 460 THR A O 1
ATOM 3633 N N . LYS A 1 461 ? 6.484 16.25 -9.695 1 66.69 461 LYS A N 1
ATOM 3634 C CA . LYS A 1 461 ? 6.691 16.766 -11.047 1 66.69 461 LYS A CA 1
ATOM 3635 C C . LYS A 1 461 ? 6.172 18.188 -11.172 1 66.69 461 LYS A C 1
ATOM 3637 O O . LYS A 1 461 ? 5.16 18.547 -10.562 1 66.69 461 LYS A O 1
ATOM 3642 N N . LEU A 1 462 ? 6.816 18.812 -11.945 1 56.5 462 LEU A N 1
ATOM 3643 C CA . LEU A 1 462 ? 6.5 20.219 -12.195 1 56.5 462 LEU A CA 1
ATOM 3644 C C . LEU A 1 462 ? 5.156 20.359 -12.906 1 56.5 462 LEU A C 1
ATOM 3646 O O . LEU A 1 462 ? 4.516 21.406 -12.82 1 56.5 462 LEU A O 1
ATOM 3650 N N . ASN A 1 463 ? 4.648 19.328 -13.383 1 61.06 463 ASN A N 1
ATOM 3651 C CA . ASN A 1 463 ? 3.4 19.469 -14.125 1 61.06 463 ASN A CA 1
ATOM 3652 C C . ASN A 1 463 ? 2.223 18.875 -13.352 1 61.06 463 ASN A C 1
ATOM 3654 O O . ASN A 1 463 ? 1.197 18.531 -13.945 1 61.06 463 ASN A O 1
ATOM 3658 N N . SER A 1 464 ? 2.516 18.938 -12.078 1 77.19 464 SER A N 1
ATOM 3659 C CA . SER A 1 464 ? 1.369 18.531 -11.273 1 77.19 464 SER A CA 1
ATOM 3660 C C . SER A 1 464 ? 0.424 19.703 -11.023 1 77.19 464 SER A C 1
ATOM 3662 O O . SER A 1 464 ? 0.808 20.859 -11.188 1 77.19 464 SER A O 1
ATOM 3664 N N . ASN A 1 465 ? -0.764 19.516 -10.828 1 82.31 465 ASN A N 1
ATOM 3665 C CA . ASN A 1 465 ? -1.74 20.562 -10.555 1 82.31 465 ASN A CA 1
ATOM 3666 C C . ASN A 1 465 ? -1.679 21.016 -9.094 1 82.31 465 ASN A C 1
ATOM 3668 O O . ASN A 1 465 ? -2.141 22.109 -8.758 1 82.31 465 ASN A O 1
ATOM 3672 N N . TYR A 1 466 ? -1.072 20.219 -8.266 1 93.06 466 TYR A N 1
ATOM 3673 C CA . TYR A 1 466 ? -1.043 20.516 -6.836 1 93.06 466 TYR A CA 1
ATOM 3674 C C . TYR A 1 466 ? 0.327 20.203 -6.242 1 93.06 466 TYR A C 1
ATOM 3676 O O . TYR A 1 466 ? 1.043 19.328 -6.734 1 93.06 466 TYR A O 1
ATOM 3684 N N . THR A 1 467 ? 0.715 20.984 -5.277 1 94.56 467 THR A N 1
ATOM 3685 C CA . THR A 1 467 ? 2.021 20.797 -4.652 1 94.56 467 THR A CA 1
ATOM 3686 C C . THR A 1 467 ? 2.047 19.531 -3.818 1 94.56 467 THR A C 1
ATOM 3688 O O . THR A 1 467 ? 0.996 19 -3.457 1 94.56 467 THR A O 1
ATOM 3691 N N . ARG A 1 468 ? 3.209 19.062 -3.588 1 95.12 468 ARG A N 1
ATOM 3692 C CA . ARG A 1 468 ? 3.428 17.844 -2.801 1 95.12 468 ARG A CA 1
ATOM 3693 C C . ARG A 1 468 ? 3.113 18.094 -1.327 1 95.12 468 ARG A C 1
ATOM 3695 O O . ARG A 1 468 ? 3.689 18.984 -0.703 1 95.12 468 ARG A O 1
ATOM 3702 N N . LEU A 1 469 ? 2.141 17.234 -0.765 1 96.81 469 LEU A N 1
ATOM 3703 C CA . LEU A 1 469 ? 1.816 17.188 0.657 1 96.81 469 LEU A CA 1
ATOM 3704 C C . LEU A 1 469 ? 1.745 18.609 1.241 1 96.81 469 LEU A C 1
ATOM 3706 O O . LEU A 1 469 ? 2.447 18.906 2.205 1 96.81 469 LEU A O 1
ATOM 3710 N N . ARG A 1 470 ? 0.91 19.375 0.763 1 97.44 470 ARG A N 1
ATOM 3711 C CA . ARG A 1 470 ? 0.857 20.812 1.009 1 97.44 470 ARG A CA 1
ATOM 3712 C C . ARG A 1 470 ? 1.001 21.125 2.496 1 97.44 470 ARG A C 1
ATOM 3714 O O . ARG A 1 470 ? 1.833 21.938 2.887 1 97.44 470 ARG A O 1
ATOM 3721 N N . CYS A 1 471 ? 0.187 20.438 3.305 1 98.5 471 CYS A N 1
ATOM 3722 C CA . CYS A 1 471 ? 0.135 20.781 4.719 1 98.5 471 CYS A CA 1
ATOM 3723 C C . CYS A 1 471 ? 1.03 19.875 5.543 1 98.5 471 CYS A C 1
ATOM 3725 O O . CYS A 1 471 ? 1.597 20.297 6.551 1 98.5 471 CYS A O 1
ATOM 3727 N N . PHE A 1 472 ? 1.237 18.656 5.191 1 98.56 472 PHE A N 1
ATOM 3728 C CA . PHE A 1 472 ? 1.975 17.672 5.98 1 98.56 472 PHE A CA 1
ATOM 3729 C C . PHE A 1 472 ? 3.477 17.906 5.867 1 98.56 472 PHE A C 1
ATOM 3731 O O . PHE A 1 472 ? 4.027 17.906 4.766 1 98.56 472 PHE A O 1
ATOM 3738 N N . ASP A 1 473 ? 4.098 18.125 6.926 1 98.25 473 ASP A N 1
ATOM 3739 C CA . ASP A 1 473 ? 5.551 18.266 6.988 1 98.25 473 ASP A CA 1
ATOM 3740 C C . ASP A 1 473 ? 6.219 16.922 7.266 1 98.25 473 ASP A C 1
ATOM 3742 O O . ASP A 1 473 ? 6.164 16.422 8.391 1 98.25 473 ASP A O 1
ATOM 3746 N N . PRO A 1 474 ? 6.91 16.391 6.34 1 97.25 474 PRO A N 1
ATOM 3747 C CA . PRO A 1 474 ? 7.461 15.047 6.492 1 97.25 474 PRO A CA 1
ATOM 3748 C C . PRO A 1 474 ? 8.57 14.977 7.539 1 97.25 474 PRO A C 1
ATOM 3750 O O . PRO A 1 474 ? 8.977 13.883 7.945 1 97.25 474 PRO A O 1
ATOM 3753 N N . TYR A 1 475 ? 9.133 16.094 7.992 1 97.94 475 TYR A N 1
ATOM 3754 C CA . TYR A 1 475 ? 10.211 16.047 8.969 1 97.94 475 TYR A CA 1
ATOM 3755 C C . TYR A 1 475 ? 9.664 15.992 10.391 1 97.94 475 TYR A C 1
ATOM 3757 O O . TYR A 1 475 ? 10.102 15.164 11.195 1 97.94 475 TYR A O 1
ATOM 3765 N N . VAL A 1 476 ? 8.75 16.875 10.688 1 98.06 476 VAL A N 1
ATOM 3766 C CA . VAL A 1 476 ? 8.211 16.891 12.047 1 98.06 476 VAL A CA 1
ATOM 3767 C C . VAL A 1 476 ? 7.066 15.883 12.156 1 98.06 476 VAL A C 1
ATOM 3769 O O . VAL A 1 476 ? 6.629 15.555 13.266 1 98.06 476 VAL A O 1
ATOM 3772 N N . LEU A 1 477 ? 6.512 15.391 11.055 1 98.25 477 LEU A N 1
ATOM 3773 C CA . LEU A 1 477 ? 5.559 14.289 10.953 1 98.25 477 LEU A CA 1
ATOM 3774 C C . LEU A 1 477 ? 4.191 14.703 11.484 1 98.25 477 LEU A C 1
ATOM 3776 O O . LEU A 1 477 ? 3.488 13.898 12.094 1 98.25 477 LEU A O 1
ATOM 3780 N N . HIS A 1 478 ? 3.867 15.953 11.328 1 98.5 478 HIS A N 1
ATOM 3781 C CA . HIS A 1 478 ? 2.533 16.516 11.492 1 98.5 478 HIS A CA 1
ATOM 3782 C C . HIS A 1 478 ? 2.32 17.703 10.547 1 98.5 478 HIS A C 1
ATOM 3784 O O . HIS A 1 478 ? 3.258 18.141 9.883 1 98.5 478 HIS A O 1
ATOM 3790 N N . SER A 1 479 ? 1.145 18.219 10.453 1 98.69 479 SER A N 1
ATOM 3791 C CA . SER A 1 479 ? 0.788 19.219 9.453 1 98.69 479 SER A CA 1
ATOM 3792 C C . SER A 1 479 ? 0.949 20.625 10 1 98.69 479 SER A C 1
ATOM 3794 O O . SER A 1 479 ? 1 20.828 11.219 1 98.69 479 SER A O 1
ATOM 3796 N N . TRP A 1 480 ? 1.082 21.516 9.094 1 98.81 480 TRP A N 1
ATOM 3797 C CA . TRP A 1 480 ? 0.971 22.938 9.359 1 98.81 480 TRP A CA 1
ATOM 3798 C C . TRP A 1 480 ? -0.281 23.516 8.703 1 98.81 480 TRP A C 1
ATOM 3800 O O . TRP A 1 480 ? -0.552 23.266 7.531 1 98.81 480 TRP A O 1
ATOM 3810 N N . ALA A 1 481 ? -1.015 24.281 9.477 1 98.5 481 ALA A N 1
ATOM 3811 C CA . ALA A 1 481 ? -2.238 24.891 8.961 1 98.5 481 ALA A CA 1
ATOM 3812 C C . ALA A 1 481 ? -1.944 26.234 8.297 1 98.5 481 ALA A C 1
ATOM 3814 O O . ALA A 1 481 ? -2.598 26.609 7.32 1 98.5 481 ALA A O 1
ATOM 3815 N N . GLY A 1 482 ? -0.962 26.984 8.789 1 97.81 482 GLY A N 1
ATOM 3816 C CA . GLY A 1 482 ? -0.658 28.328 8.297 1 97.81 482 GLY A CA 1
ATOM 3817 C C . GLY A 1 482 ? -0.104 28.328 6.887 1 97.81 482 GLY A C 1
ATOM 3818 O O . GLY A 1 482 ? 0.874 27.641 6.598 1 97.81 482 GLY A O 1
ATOM 3819 N N . GLY A 1 483 ? -0.692 29.109 6 1 97.5 483 GLY A N 1
ATOM 3820 C CA . GLY A 1 483 ? -0.302 29.188 4.602 1 97.5 483 GLY A CA 1
ATOM 3821 C C . GLY A 1 483 ? 0.638 30.344 4.316 1 97.5 483 GLY A C 1
ATOM 3822 O O . GLY A 1 483 ? 1.653 30.516 4.996 1 97.5 483 GLY A O 1
ATOM 3823 N N . LEU A 1 484 ? 0.25 31.172 3.33 1 98.06 484 LEU A N 1
ATOM 3824 C CA . LEU A 1 484 ? 1.12 32.25 2.859 1 98.06 484 LEU A CA 1
ATOM 3825 C C . LEU A 1 484 ? 0.948 33.5 3.713 1 98.06 484 LEU A C 1
ATOM 3827 O O . LEU A 1 484 ? 0.661 34.562 3.189 1 98.06 484 LEU A O 1
ATOM 3831 N N . THR A 1 485 ? 1.126 33.281 4.988 1 97.69 485 THR A N 1
ATOM 3832 C CA . THR A 1 485 ? 1.167 34.375 5.973 1 97.69 485 THR A CA 1
ATOM 3833 C C . THR A 1 485 ? 2.5 34.375 6.715 1 97.69 485 THR A C 1
ATOM 3835 O O . THR A 1 485 ? 2.969 33.312 7.16 1 97.69 485 THR A O 1
ATOM 3838 N N . GLU A 1 486 ? 3.102 35.5 6.785 1 97.19 486 GLU A N 1
ATOM 3839 C CA . GLU A 1 486 ? 4.371 35.625 7.496 1 97.19 486 GLU A CA 1
ATOM 3840 C C . GLU A 1 486 ? 4.156 35.656 9.008 1 97.19 486 GLU A C 1
ATOM 3842 O O . GLU A 1 486 ? 3.293 36.344 9.516 1 97.19 486 GLU A O 1
ATOM 3847 N N . PHE A 1 487 ? 4.859 34.812 9.68 1 97.38 487 PHE A N 1
ATOM 3848 C CA . PHE A 1 487 ? 4.859 34.781 11.141 1 97.38 487 PHE A CA 1
ATOM 3849 C C . PHE A 1 487 ? 6.281 34.656 11.68 1 97.38 487 PHE A C 1
ATOM 3851 O O . PHE A 1 487 ? 7.043 33.781 11.258 1 97.38 487 PHE A O 1
ATOM 3858 N N . THR A 1 488 ? 6.605 35.438 12.641 1 96.69 488 THR A N 1
ATOM 3859 C CA . THR A 1 488 ? 7.938 35.406 13.227 1 96.69 488 THR A CA 1
ATOM 3860 C C . THR A 1 488 ? 8.211 34.031 13.836 1 96.69 488 THR A C 1
ATOM 3862 O O . THR A 1 488 ? 9.344 33.531 13.805 1 96.69 488 THR A O 1
ATOM 3865 N N . ASP A 1 489 ? 7.176 33.344 14.367 1 97.5 489 ASP A N 1
ATOM 3866 C CA . ASP A 1 489 ? 7.359 32.062 15.031 1 97.5 489 ASP A CA 1
ATOM 3867 C C . ASP A 1 489 ? 7.215 30.922 14.039 1 97.5 489 ASP A C 1
ATOM 3869 O O . ASP A 1 489 ? 7.258 29.75 14.43 1 97.5 489 ASP A O 1
ATOM 3873 N N . GLY A 1 490 ? 7.07 31.234 12.75 1 97.25 490 GLY A N 1
ATOM 3874 C CA . GLY A 1 490 ? 7.023 30.219 11.711 1 97.25 490 GLY A CA 1
ATOM 3875 C C . GLY A 1 490 ? 5.641 29.641 11.508 1 97.25 490 GLY A C 1
ATOM 3876 O O . GLY A 1 490 ? 4.637 30.312 11.75 1 97.25 490 GLY A O 1
ATOM 3877 N N . ARG A 1 491 ? 5.555 28.453 10.891 1 98 491 ARG A N 1
ATOM 3878 C CA . ARG A 1 491 ? 4.293 27.781 10.617 1 98 491 ARG A CA 1
ATOM 3879 C C . ARG A 1 491 ? 3.6 27.375 11.914 1 98 491 ARG A C 1
ATOM 3881 O O . ARG A 1 491 ? 4.238 27.281 12.961 1 98 491 ARG A O 1
ATOM 3888 N N . ASN A 1 492 ? 2.324 27.141 11.82 1 98.56 492 ASN A N 1
ATOM 3889 C CA . ASN A 1 492 ? 1.565 26.812 13.023 1 98.56 492 ASN A CA 1
ATOM 3890 C C . ASN A 1 492 ? 0.405 25.875 12.711 1 98.56 492 ASN A C 1
ATOM 3892 O O . ASN A 1 492 ? -0.022 25.766 11.562 1 98.56 492 ASN A O 1
ATOM 3896 N N . GLN A 1 493 ? -0.058 25.188 13.719 1 98.75 493 GLN A N 1
ATOM 3897 C CA . GLN A 1 493 ? -1.243 24.344 13.672 1 98.75 493 GLN A CA 1
ATOM 3898 C C . GLN A 1 493 ? -1.958 24.328 15.023 1 98.75 493 GLN A C 1
ATOM 3900 O O . GLN A 1 493 ? -1.322 24.172 16.062 1 98.75 493 GLN A O 1
ATOM 3905 N N . GLU A 1 494 ? -3.232 24.516 14.906 1 98.44 494 GLU A N 1
ATOM 3906 C CA . GLU A 1 494 ? -4.062 24.516 16.109 1 98.44 494 GLU A CA 1
ATOM 3907 C C . GLU A 1 494 ? -4.801 23.188 16.25 1 98.44 494 GLU A C 1
ATOM 3909 O O . GLU A 1 494 ? -4.527 22.422 17.172 1 98.44 494 GLU A O 1
ATOM 3914 N N . SER A 1 495 ? -5.605 22.719 15.305 1 98.69 495 SER A N 1
ATOM 3915 C CA . SER A 1 495 ? -6.477 21.547 15.422 1 98.69 495 SER A CA 1
ATOM 3916 C C . SER A 1 495 ? -5.797 20.297 14.875 1 98.69 495 SER A C 1
ATOM 3918 O O . SER A 1 495 ? -5.742 20.094 13.664 1 98.69 495 SER A O 1
ATOM 3920 N N . THR A 1 496 ? -5.375 19.422 15.742 1 98.62 496 THR A N 1
ATOM 3921 C CA . THR A 1 496 ? -4.742 18.188 15.305 1 98.62 496 THR A CA 1
ATOM 3922 C C . THR A 1 496 ? -5.793 17.172 14.844 1 98.62 496 THR A C 1
ATOM 3924 O O . THR A 1 496 ? -5.562 16.406 13.906 1 98.62 496 THR A O 1
ATOM 3927 N N . SER A 1 497 ? -6.934 17.156 15.5 1 98.75 497 SER A N 1
ATOM 3928 C CA . SER A 1 497 ? -7.977 16.188 15.156 1 98.75 497 SER A CA 1
ATOM 3929 C C . SER A 1 497 ? -8.547 16.469 13.766 1 98.75 497 SER A C 1
ATOM 3931 O O . SER A 1 497 ? -8.898 15.547 13.039 1 98.75 497 SER A O 1
ATOM 3933 N N . GLU A 1 498 ? -8.641 17.75 13.359 1 98.75 498 GLU A N 1
ATOM 3934 C CA . GLU A 1 498 ? -9.094 18.062 12.008 1 98.75 498 GLU A CA 1
ATOM 3935 C C . GLU A 1 498 ? -8.039 17.688 10.977 1 98.75 498 GLU A C 1
ATOM 3937 O O . GLU A 1 498 ? -8.375 17.281 9.859 1 98.75 498 GLU A O 1
ATOM 3942 N N . ALA A 1 499 ? -6.77 17.859 11.344 1 98.88 499 ALA A N 1
ATOM 3943 C CA . ALA A 1 499 ? -5.711 17.375 10.461 1 98.88 499 ALA A CA 1
ATOM 3944 C C . ALA A 1 499 ? -5.801 15.867 10.266 1 98.88 499 ALA A C 1
ATOM 3946 O O . ALA A 1 499 ? -5.801 15.383 9.141 1 98.88 499 ALA A O 1
ATOM 3947 N N . VAL A 1 500 ? -5.938 15.156 11.375 1 98.81 500 VAL A N 1
ATOM 3948 C CA . VAL A 1 500 ? -6.074 13.703 11.328 1 98.81 500 VAL A CA 1
ATOM 3949 C C . VAL A 1 500 ? -7.293 13.328 10.492 1 98.81 500 VAL A C 1
ATOM 3951 O O . VAL A 1 500 ? -7.219 12.422 9.656 1 98.81 500 VAL A O 1
ATOM 3954 N N . SER A 1 501 ? -8.344 14.023 10.734 1 98.75 501 SER A N 1
ATOM 3955 C CA . SER A 1 501 ? -9.594 13.727 10.047 1 98.75 501 SER A CA 1
ATOM 3956 C C . SER A 1 501 ? -9.438 13.875 8.531 1 98.75 501 SER A C 1
ATOM 3958 O O . SER A 1 501 ? -10.055 13.141 7.762 1 98.75 501 SER A O 1
ATOM 3960 N N . ALA A 1 502 ? -8.625 14.859 8.078 1 98.81 502 ALA A N 1
ATOM 3961 C CA . ALA A 1 502 ? -8.414 15.055 6.648 1 98.81 502 ALA A CA 1
ATOM 3962 C C . ALA A 1 502 ? -7.777 13.82 6.012 1 98.81 502 ALA A C 1
ATOM 3964 O O . ALA A 1 502 ? -8.25 13.336 4.98 1 98.81 502 ALA A O 1
ATOM 3965 N N . TYR A 1 503 ? -6.766 13.32 6.594 1 98.75 503 TYR A N 1
ATOM 3966 C CA . TYR A 1 503 ? -6.074 12.156 6.051 1 98.75 503 TYR A CA 1
ATOM 3967 C C . TYR A 1 503 ? -6.914 10.891 6.219 1 98.75 503 TYR A C 1
ATOM 3969 O O . TYR A 1 503 ? -6.926 10.031 5.344 1 98.75 503 TYR A O 1
ATOM 3977 N N . TYR A 1 504 ? -7.602 10.812 7.383 1 98.69 504 TYR A N 1
ATOM 3978 C CA . TYR A 1 504 ? -8.578 9.758 7.617 1 98.69 504 TYR A CA 1
ATOM 3979 C C . TYR A 1 504 ? -9.633 9.734 6.52 1 98.69 504 TYR A C 1
ATOM 3981 O O . TYR A 1 504 ? -9.938 8.68 5.961 1 98.69 504 TYR A O 1
ATOM 3989 N N . SER A 1 505 ? -10.141 10.883 6.18 1 98.88 505 SER A N 1
ATOM 3990 C CA . SER A 1 505 ? -11.156 11.016 5.137 1 98.88 505 SER A CA 1
ATOM 3991 C C . SER A 1 505 ? -10.609 10.602 3.775 1 98.88 505 SER A C 1
ATOM 3993 O O . SER A 1 505 ? -11.32 10 2.975 1 98.88 505 SER A O 1
ATOM 3995 N N . ALA A 1 506 ? -9.375 10.953 3.506 1 98.62 506 ALA A N 1
ATOM 3996 C CA . ALA A 1 506 ? -8.75 10.523 2.258 1 98.62 506 ALA A CA 1
ATOM 3997 C C . ALA A 1 506 ? -8.656 9 2.188 1 98.62 506 ALA A C 1
ATOM 3999 O O . ALA A 1 506 ? -8.906 8.406 1.136 1 98.62 506 ALA A O 1
ATOM 4000 N N . ALA A 1 507 ? -8.258 8.367 3.283 1 98.5 507 ALA A N 1
ATOM 4001 C CA . ALA A 1 507 ? -8.227 6.91 3.33 1 98.5 507 ALA A CA 1
ATOM 4002 C C . ALA A 1 507 ? -9.609 6.32 3.076 1 98.5 507 ALA A C 1
ATOM 4004 O O . ALA A 1 507 ? -9.742 5.34 2.342 1 98.5 507 ALA A O 1
ATOM 4005 N N . LEU A 1 508 ? -10.617 6.914 3.695 1 98.62 508 LEU A N 1
ATOM 4006 C CA . LEU A 1 508 ? -11.992 6.461 3.498 1 98.62 508 LEU A CA 1
ATOM 4007 C C . LEU A 1 508 ? -12.398 6.59 2.035 1 98.62 508 LEU A C 1
ATOM 4009 O O . LEU A 1 508 ? -13.102 5.73 1.504 1 98.62 508 LEU A O 1
ATOM 4013 N N . MET A 1 509 ? -11.984 7.691 1.433 1 98.19 509 MET A N 1
ATOM 4014 C CA . MET A 1 509 ? -12.281 7.844 0.01 1 98.19 509 MET A CA 1
ATOM 4015 C C . MET A 1 509 ? -11.625 6.734 -0.805 1 98.19 509 MET A C 1
ATOM 4017 O O . MET A 1 509 ? -12.227 6.207 -1.741 1 98.19 509 MET A O 1
ATOM 4021 N N . GLY A 1 510 ? -10.359 6.445 -0.435 1 97.38 510 GLY A N 1
ATOM 4022 C CA . GLY A 1 510 ? -9.719 5.301 -1.066 1 97.38 510 GLY A CA 1
ATOM 4023 C C . GLY A 1 510 ? -10.492 4.012 -0.898 1 97.38 510 GLY A C 1
ATOM 4024 O O . GLY A 1 510 ? -10.609 3.225 -1.84 1 97.38 510 GLY A O 1
ATOM 4025 N N . LEU A 1 511 ? -11.008 3.746 0.278 1 97.44 511 LEU A N 1
ATOM 4026 C CA . LEU A 1 511 ? -11.828 2.568 0.538 1 97.44 511 LEU A CA 1
ATOM 4027 C C . LEU A 1 511 ? -13.078 2.574 -0.339 1 97.44 511 LEU A C 1
ATOM 4029 O O . LEU A 1 511 ? -13.461 1.537 -0.888 1 97.44 511 LEU A O 1
ATOM 4033 N N . ALA A 1 512 ? -13.68 3.736 -0.464 1 97 512 ALA A N 1
ATOM 4034 C CA . ALA A 1 512 ? -14.922 3.846 -1.223 1 97 512 ALA A CA 1
ATOM 4035 C C . ALA A 1 512 ? -14.688 3.553 -2.701 1 97 512 ALA A C 1
ATOM 4037 O O . ALA A 1 512 ? -15.508 2.902 -3.35 1 97 512 ALA A O 1
ATOM 4038 N N . TYR A 1 513 ? -13.555 4.008 -3.25 1 95.5 513 TYR A N 1
ATOM 4039 C CA . TYR A 1 513 ? -13.273 3.873 -4.676 1 95.5 513 TYR A CA 1
ATOM 4040 C C . TYR A 1 513 ? -12.477 2.604 -4.957 1 95.5 513 TYR A C 1
ATOM 4042 O O . TYR A 1 513 ? -12.266 2.24 -6.117 1 95.5 513 TYR A O 1
ATOM 4050 N N . GLY A 1 514 ? -12.023 1.896 -3.844 1 94.62 514 GLY A N 1
ATOM 4051 C CA . GLY A 1 514 ? -11.133 0.764 -4.043 1 94.62 514 GLY A CA 1
ATOM 4052 C C . GLY A 1 514 ? -9.758 1.167 -4.551 1 94.62 514 GLY A C 1
ATOM 4053 O O . GLY A 1 514 ? -9.164 0.462 -5.363 1 94.62 514 GLY A O 1
ATOM 4054 N N . ASP A 1 515 ? -9.312 2.311 -4.262 1 95.88 515 ASP A N 1
ATOM 4055 C CA . ASP A 1 515 ? -8.023 2.855 -4.68 1 95.88 515 ASP A CA 1
ATOM 4056 C C . ASP A 1 515 ? -6.93 2.496 -3.682 1 95.88 515 ASP A C 1
ATOM 4058 O O . ASP A 1 515 ? -6.645 3.262 -2.76 1 95.88 515 ASP A O 1
ATOM 4062 N N . ALA A 1 516 ? -6.23 1.419 -3.891 1 95.19 516 ALA A N 1
ATOM 4063 C CA . ALA A 1 516 ? -5.277 0.856 -2.939 1 95.19 516 ALA A CA 1
ATOM 4064 C C . ALA A 1 516 ? -4.188 1.866 -2.594 1 95.19 516 ALA A C 1
ATOM 4066 O O . ALA A 1 516 ? -3.859 2.061 -1.421 1 95.19 516 ALA A O 1
ATOM 4067 N N . PRO A 1 517 ? -3.58 2.551 -3.574 1 95.06 517 PRO A N 1
ATOM 4068 C CA . PRO A 1 517 ? -2.562 3.545 -3.23 1 95.06 517 PRO A CA 1
ATOM 4069 C C . PRO A 1 517 ? -3.096 4.641 -2.311 1 95.06 517 PRO A C 1
ATOM 4071 O O . PRO A 1 517 ? -2.41 5.055 -1.371 1 95.06 517 PRO A O 1
ATOM 4074 N N . LEU A 1 518 ? -4.328 5.102 -2.562 1 96.5 518 LEU A N 1
ATOM 4075 C CA . LEU A 1 518 ? -4.902 6.16 -1.738 1 96.5 518 LEU A CA 1
ATOM 4076 C C . LEU A 1 518 ? -5.188 5.656 -0.327 1 96.5 518 LEU A C 1
ATOM 4078 O O . LEU A 1 518 ? -4.969 6.379 0.649 1 96.5 518 LEU A O 1
ATOM 4082 N N . VAL A 1 519 ? -5.711 4.418 -0.175 1 97.19 519 VAL A N 1
ATOM 4083 C CA . VAL A 1 519 ? -5.922 3.828 1.142 1 97.19 519 VAL A CA 1
ATOM 4084 C C . VAL A 1 519 ? -4.602 3.783 1.907 1 97.19 519 VAL A C 1
ATOM 4086 O O . VAL A 1 519 ? -4.539 4.172 3.076 1 97.19 519 VAL A O 1
ATOM 4089 N N . ALA A 1 520 ? -3.576 3.357 1.248 1 96.19 520 ALA A N 1
ATOM 4090 C CA . ALA A 1 520 ? -2.264 3.199 1.868 1 96.19 520 ALA A CA 1
ATOM 4091 C C . ALA A 1 520 ? -1.703 4.543 2.32 1 96.19 520 ALA A C 1
ATOM 4093 O O . ALA A 1 520 ? -1.274 4.691 3.467 1 96.19 520 ALA A O 1
ATOM 4094 N N . LEU A 1 521 ? -1.724 5.477 1.426 1 97 521 LEU A N 1
ATOM 4095 C CA . LEU A 1 521 ? -1.146 6.781 1.737 1 97 521 LEU A CA 1
ATOM 4096 C C . LEU A 1 521 ? -1.957 7.492 2.816 1 97 521 LEU A C 1
ATOM 4098 O O . LEU A 1 521 ? -1.393 8.016 3.779 1 97 521 LEU A O 1
ATOM 4102 N N . GLY A 1 522 ? -3.301 7.527 2.617 1 98.19 522 GLY A N 1
ATOM 4103 C CA . GLY A 1 522 ? -4.156 8.148 3.615 1 98.19 522 GLY A CA 1
ATOM 4104 C C . GLY A 1 522 ? -3.988 7.555 5 1 98.19 522 GLY A C 1
ATOM 4105 O O . GLY A 1 522 ? -3.887 8.289 5.988 1 98.19 522 GLY A O 1
ATOM 4106 N N . SER A 1 523 ? -3.924 6.27 5.102 1 98.12 523 SER A N 1
ATOM 4107 C CA . SER A 1 523 ? -3.76 5.594 6.387 1 98.12 523 SER A CA 1
ATOM 4108 C C . SER A 1 523 ? -2.396 5.895 7 1 98.12 523 SER A C 1
ATOM 4110 O O . SER A 1 523 ? -2.281 6.078 8.211 1 98.12 523 SER A O 1
ATOM 4112 N N . THR A 1 524 ? -1.393 5.914 6.168 1 98.19 524 THR A N 1
ATOM 4113 C CA . THR A 1 524 ? -0.041 6.188 6.645 1 98.19 524 THR A CA 1
ATOM 4114 C C . THR A 1 524 ? 0.05 7.59 7.234 1 98.19 524 THR A C 1
ATOM 4116 O O . THR A 1 524 ? 0.558 7.77 8.344 1 98.19 524 THR A O 1
ATOM 4119 N N . LEU A 1 525 ? -0.481 8.562 6.496 1 98.56 525 LEU A N 1
ATOM 4120 C CA . LEU A 1 525 ? -0.413 9.938 6.984 1 98.56 525 LEU A CA 1
ATOM 4121 C C . LEU A 1 525 ? -1.29 10.117 8.219 1 98.56 525 LEU A C 1
ATOM 4123 O O . LEU A 1 525 ? -0.955 10.898 9.109 1 98.56 525 LEU A O 1
ATOM 4127 N N . THR A 1 526 ? -2.434 9.398 8.273 1 98.75 526 THR A N 1
ATOM 4128 C CA . THR A 1 526 ? -3.264 9.406 9.477 1 98.75 526 THR A CA 1
ATOM 4129 C C . THR A 1 526 ? -2.471 8.93 10.688 1 98.75 526 THR A C 1
ATOM 4131 O O . THR A 1 526 ? -2.467 9.586 11.734 1 98.75 526 THR A O 1
ATOM 4134 N N . ALA A 1 527 ? -1.769 7.871 10.539 1 98.56 527 ALA A N 1
ATOM 4135 C CA . ALA A 1 527 ? -1.006 7.285 11.641 1 98.56 527 ALA A CA 1
ATOM 4136 C C . ALA A 1 527 ? 0.112 8.227 12.086 1 98.56 527 ALA A C 1
ATOM 4138 O O . ALA A 1 527 ? 0.317 8.422 13.289 1 98.56 527 ALA A O 1
ATOM 4139 N N . LEU A 1 528 ? 0.812 8.758 11.125 1 98.56 528 LEU A N 1
ATOM 4140 C CA . LEU A 1 528 ? 1.923 9.648 11.445 1 98.56 528 LEU A CA 1
ATOM 4141 C C . LEU A 1 528 ? 1.422 10.914 12.117 1 98.56 528 LEU A C 1
ATOM 4143 O O . LEU A 1 528 ? 2.02 11.383 13.094 1 98.56 528 LEU A O 1
ATOM 4147 N N . GLU A 1 529 ? 0.303 11.492 11.609 1 98.69 529 GLU A N 1
ATOM 4148 C CA . GLU A 1 529 ? -0.298 12.672 12.227 1 98.69 529 GLU A CA 1
ATOM 4149 C C . GLU A 1 529 ? -0.71 12.391 13.672 1 98.69 529 GLU A C 1
ATOM 4151 O O . GLU A 1 529 ? -0.554 13.25 14.539 1 98.69 529 GLU A O 1
ATOM 4156 N N . ILE A 1 530 ? -1.194 11.234 13.938 1 98.75 530 ILE A N 1
ATOM 4157 C CA . ILE A 1 530 ? -1.612 10.852 15.281 1 98.75 530 ILE A CA 1
ATOM 4158 C C . ILE A 1 530 ? -0.39 10.742 16.188 1 98.75 530 ILE A C 1
ATOM 4160 O O . ILE A 1 530 ? -0.409 11.219 17.328 1 98.75 530 ILE A O 1
ATOM 4164 N N . GLU A 1 531 ? 0.697 10.148 15.703 1 98.38 531 GLU A N 1
ATOM 4165 C CA . GLU A 1 531 ? 1.922 10.055 16.5 1 98.38 531 GLU A CA 1
ATOM 4166 C C . GLU A 1 531 ? 2.463 11.438 16.828 1 98.38 531 GLU A C 1
ATOM 4168 O O . GLU A 1 531 ? 2.916 11.68 17.953 1 98.38 531 GLU A O 1
ATOM 4173 N N . GLY A 1 532 ? 2.449 12.312 15.82 1 98.44 532 GLY A N 1
ATOM 4174 C CA . GLY A 1 532 ? 2.848 13.68 16.094 1 98.44 532 GLY A CA 1
ATOM 4175 C C . GLY A 1 532 ? 1.969 14.367 17.125 1 98.44 532 GLY A C 1
ATOM 4176 O O . GLY A 1 532 ? 2.469 15.062 18.016 1 98.44 532 GLY A O 1
ATOM 4177 N N . THR A 1 533 ? 0.652 14.148 17.016 1 98.62 533 THR A N 1
ATOM 4178 C CA . THR A 1 533 ? -0.31 14.719 17.953 1 98.62 533 THR A CA 1
ATOM 4179 C C . THR A 1 533 ? -0.013 14.266 19.375 1 98.62 533 THR A C 1
ATOM 4181 O O . THR A 1 533 ? 0.059 15.086 20.297 1 98.62 533 THR A O 1
ATOM 4184 N N . LYS A 1 534 ? 0.19 13.008 19.547 1 98.19 534 LYS A N 1
ATOM 4185 C CA . LYS A 1 534 ? 0.451 12.445 20.875 1 98.19 534 LYS A CA 1
ATOM 4186 C C . LYS A 1 534 ? 1.772 12.961 21.438 1 98.19 534 LYS A C 1
ATOM 4188 O O . LYS A 1 534 ? 1.884 13.219 22.641 1 98.19 534 LYS A O 1
ATOM 4193 N N . MET A 1 535 ? 2.707 13.172 20.578 1 97.81 535 MET A N 1
ATOM 4194 C CA . MET A 1 535 ? 4.039 13.586 21 1 97.81 535 MET A CA 1
ATOM 4195 C C . MET A 1 535 ? 4.047 15.055 21.422 1 97.81 535 MET A C 1
ATOM 4197 O O . MET A 1 535 ? 4.582 15.406 22.469 1 97.81 535 MET A O 1
ATOM 4201 N N . TRP A 1 536 ? 3.381 15.898 20.609 1 97.94 536 TRP A N 1
ATOM 4202 C CA . TRP A 1 536 ? 3.643 17.328 20.781 1 97.94 536 TRP A CA 1
ATOM 4203 C C . TRP A 1 536 ? 2.439 18.031 21.406 1 97.94 536 TRP A C 1
ATOM 4205 O O . TRP A 1 536 ? 2.592 19.047 22.094 1 97.94 536 TRP A O 1
ATOM 4215 N N . TRP A 1 537 ? 1.254 17.547 21.203 1 98.62 537 TRP A N 1
ATOM 4216 C CA . TRP A 1 537 ? 0.081 18.25 21.703 1 98.62 537 TRP A CA 1
ATOM 4217 C C . TRP A 1 537 ? -0.375 17.688 23.047 1 98.62 537 TRP A C 1
ATOM 4219 O O . TRP A 1 537 ? -0.918 18.406 23.875 1 98.62 537 TRP A O 1
ATOM 4229 N N . HIS A 1 538 ? -0.209 16.359 23.25 1 98.56 538 HIS A N 1
ATOM 4230 C CA . HIS A 1 538 ? -0.575 15.773 24.531 1 98.56 538 HIS A CA 1
ATOM 4231 C C . HIS A 1 538 ? 0.472 16.094 25.594 1 98.56 538 HIS A C 1
ATOM 4233 O O . HIS A 1 538 ? 1.624 15.664 25.484 1 98.56 538 HIS A O 1
ATOM 4239 N N . VAL A 1 539 ? 0.12 16.812 26.609 1 98.5 539 VAL A N 1
ATOM 4240 C CA . VAL A 1 539 ? 1.005 17.156 27.719 1 98.5 539 VAL A CA 1
ATOM 4241 C C . VAL A 1 539 ? 0.667 16.297 28.938 1 98.5 539 VAL A C 1
ATOM 4243 O O . VAL A 1 539 ? -0.106 16.719 29.797 1 98.5 539 VAL A O 1
ATOM 4246 N N . LYS A 1 540 ? 1.275 15.258 29.047 1 97.56 540 LYS A N 1
ATOM 4247 C CA . LYS A 1 540 ? 0.979 14.289 30.094 1 97.56 540 LYS A CA 1
ATOM 4248 C C . LYS A 1 540 ? 1.543 14.742 31.438 1 97.56 540 LYS A C 1
ATOM 4250 O O . LYS A 1 540 ? 2.598 15.383 31.484 1 97.56 540 LYS A O 1
ATOM 4255 N N . GLU A 1 541 ? 0.802 14.359 32.438 1 96.56 541 GLU A N 1
ATOM 4256 C CA . GLU A 1 541 ? 1.329 14.633 33.781 1 96.56 541 GLU A CA 1
ATOM 4257 C C . GLU A 1 541 ? 2.689 13.969 33.969 1 96.56 541 GLU A C 1
ATOM 4259 O O . GLU A 1 541 ? 2.869 12.797 33.656 1 96.56 541 GLU A O 1
ATOM 4264 N N . GLY A 1 542 ? 3.6 14.758 34.438 1 94.75 542 GLY A N 1
ATOM 4265 C CA . GLY A 1 542 ? 4.93 14.227 34.688 1 94.75 542 GLY A CA 1
ATOM 4266 C C . GLY A 1 542 ? 5.777 14.125 33.438 1 94.75 542 GLY A C 1
ATOM 4267 O O . GLY A 1 542 ? 6.91 13.641 33.5 1 94.75 542 GLY A O 1
ATOM 4268 N N . GLY A 1 543 ? 5.152 14.586 32.375 1 95.25 543 GLY A N 1
ATOM 4269 C CA . GLY A 1 543 ? 5.934 14.57 31.141 1 95.25 543 GLY A CA 1
ATOM 4270 C C . GLY A 1 543 ? 7.199 15.398 31.234 1 95.25 543 GLY A C 1
ATOM 4271 O O . GLY A 1 543 ? 7.262 16.375 31.984 1 95.25 543 GLY A O 1
ATOM 4272 N N . THR A 1 544 ? 8.195 15.055 30.375 1 95.56 544 THR A N 1
ATOM 4273 C CA . THR A 1 544 ? 9.492 15.719 30.469 1 95.56 544 THR A CA 1
ATOM 4274 C C . THR A 1 544 ? 9.844 16.406 29.141 1 95.56 544 THR A C 1
ATOM 4276 O O . THR A 1 544 ? 10.93 16.969 29 1 95.56 544 THR A O 1
ATOM 4279 N N . LEU A 1 545 ? 8.922 16.344 28.25 1 96.75 545 LEU A N 1
ATOM 4280 C CA . LEU A 1 545 ? 9.203 16.969 26.953 1 96.75 545 LEU A CA 1
ATOM 4281 C C . LEU A 1 545 ? 9.273 18.484 27.094 1 96.75 545 LEU A C 1
ATOM 4283 O O . LEU A 1 545 ? 10.07 19.141 26.406 1 96.75 545 LEU A O 1
ATOM 4287 N N . TYR A 1 546 ? 8.406 19.031 27.922 1 97.75 546 TYR A N 1
ATOM 4288 C CA . TYR A 1 546 ? 8.352 20.469 28.172 1 97.75 546 TYR A CA 1
ATOM 4289 C C . TYR A 1 546 ? 8.781 20.797 29.594 1 97.75 546 TYR A C 1
ATOM 4291 O O . TYR A 1 546 ? 8.875 19.906 30.438 1 97.75 546 TYR A O 1
ATOM 4299 N N . GLU A 1 547 ? 9.062 22.062 29.859 1 97.19 547 GLU A N 1
ATOM 4300 C CA . GLU A 1 547 ? 9.484 22.531 31.172 1 97.19 547 GLU A CA 1
ATOM 4301 C C . GLU A 1 547 ? 8.43 22.219 32.219 1 97.19 547 GLU A C 1
ATOM 4303 O O . GLU A 1 547 ? 7.234 22.203 31.922 1 97.19 547 GLU A O 1
ATOM 4308 N N . LYS A 1 548 ? 8.867 22.078 33.406 1 97 548 LYS A N 1
ATOM 4309 C CA . LYS A 1 548 ? 8.016 21.656 34.531 1 97 548 LYS A CA 1
ATOM 4310 C C . LYS A 1 548 ? 6.859 22.625 34.719 1 97 548 LYS A C 1
ATOM 4312 O O . LYS A 1 548 ? 5.719 22.203 34.938 1 97 548 LYS A O 1
ATOM 4317 N N . GLU A 1 549 ? 7.152 23.922 34.656 1 96.62 549 GLU A N 1
ATOM 4318 C CA . GLU A 1 549 ? 6.125 24.938 34.906 1 96.62 549 GLU A CA 1
ATOM 4319 C C . GLU A 1 549 ? 5.031 24.891 33.844 1 96.62 549 GLU A C 1
ATOM 4321 O O . GLU A 1 549 ? 3.859 25.125 34.156 1 96.62 549 GLU A O 1
ATOM 4326 N N . PHE A 1 550 ? 5.422 24.609 32.688 1 97.94 550 PHE A N 1
ATOM 4327 C CA . PHE A 1 550 ? 4.465 24.453 31.594 1 97.94 550 PHE A CA 1
ATOM 4328 C C . PHE A 1 550 ? 3.662 23.172 31.766 1 97.94 550 PHE A C 1
ATOM 4330 O O . PHE A 1 550 ? 2.434 23.188 31.656 1 97.94 550 PHE A O 1
ATOM 4337 N N . THR A 1 551 ? 4.301 22.078 32.031 1 97.94 551 THR A N 1
ATOM 4338 C CA . THR A 1 551 ? 3.703 20.75 32.125 1 97.94 551 THR A CA 1
ATOM 4339 C C . THR A 1 551 ? 2.73 20.688 33.281 1 97.94 551 THR A C 1
ATOM 4341 O O . THR A 1 551 ? 1.695 20.016 33.219 1 97.94 551 THR A O 1
ATOM 4344 N N . GLN A 1 552 ? 3.07 21.328 34.312 1 97.31 552 GLN A N 1
ATOM 4345 C CA . GLN A 1 552 ? 2.244 21.281 35.5 1 97.31 552 GLN A CA 1
ATOM 4346 C C . GLN A 1 552 ? 0.884 21.938 35.25 1 97.31 552 GLN A C 1
ATOM 4348 O O . GLN A 1 552 ? -0.125 21.5 35.812 1 97.31 552 GLN A O 1
ATOM 4353 N N . GLU A 1 553 ? 0.909 22.906 34.344 1 97.62 553 GLU A N 1
ATOM 4354 C CA . GLU A 1 553 ? -0.293 23.734 34.219 1 97.62 553 GLU A CA 1
ATOM 4355 C C . GLU A 1 553 ? -1.108 23.344 33 1 97.62 553 GLU A C 1
ATOM 4357 O O . GLU A 1 553 ? -2.209 23.844 32.781 1 97.62 553 GLU A O 1
ATOM 4362 N N . ASN A 1 554 ? -0.618 22.484 32.25 1 98.31 554 ASN A N 1
ATOM 4363 C CA . ASN A 1 554 ? -1.287 22.219 30.969 1 98.31 554 ASN A CA 1
ATOM 4364 C C . ASN A 1 554 ? -1.4 20.719 30.719 1 98.31 554 ASN A C 1
ATOM 4366 O O . ASN A 1 554 ? -0.589 19.938 31.203 1 98.31 554 ASN A O 1
ATOM 4370 N N . ARG A 1 555 ? -2.4 20.328 29.938 1 98.62 555 ARG A N 1
ATOM 4371 C CA . ARG A 1 555 ? -2.588 18.938 29.547 1 98.62 555 ARG A CA 1
ATOM 4372 C C . ARG A 1 555 ? -2.699 18.797 28.031 1 98.62 555 ARG A C 1
ATOM 4374 O O . ARG A 1 555 ? -2.533 17.719 27.484 1 98.62 555 ARG A O 1
ATOM 4381 N N . VAL A 1 556 ? -2.982 19.891 27.344 1 98.69 556 VAL A N 1
ATOM 4382 C CA . VAL A 1 556 ? -3.068 19.859 25.891 1 98.69 556 VAL A CA 1
ATOM 4383 C C . VAL A 1 556 ? -2.564 21.188 25.312 1 98.69 556 VAL A C 1
ATOM 4385 O O . VAL A 1 556 ? -2.746 22.234 25.922 1 98.69 556 VAL A O 1
ATOM 4388 N N . MET A 1 557 ? -1.895 21.062 24.203 1 98.38 557 MET A N 1
ATOM 4389 C CA . MET A 1 557 ? -1.341 22.219 23.5 1 98.38 557 MET A CA 1
ATOM 4390 C C . MET A 1 557 ? -2.445 23.031 22.828 1 98.38 557 MET A C 1
ATOM 4392 O O . MET A 1 557 ? -3.441 22.469 22.375 1 98.38 557 MET A O 1
ATOM 4396 N N . GLY A 1 558 ? -2.332 24.391 22.875 1 98.31 558 GLY A N 1
ATOM 4397 C CA . GLY A 1 558 ? -3.207 25.234 22.062 1 98.31 558 GLY A CA 1
ATOM 4398 C C . GLY A 1 558 ? -2.777 25.328 20.609 1 98.31 558 GLY A C 1
ATOM 4399 O O . GLY A 1 558 ? -3.129 24.469 19.797 1 98.31 558 GLY A O 1
ATOM 4400 N N . VAL A 1 559 ? -1.888 26.219 20.281 1 98.69 559 VAL A N 1
ATOM 4401 C CA . VAL A 1 559 ? -1.304 26.359 18.953 1 98.69 559 VAL A CA 1
ATOM 4402 C C . VAL A 1 559 ? 0.173 25.984 18.984 1 98.69 559 VAL A C 1
ATOM 4404 O O . VAL A 1 559 ? 0.944 26.531 19.781 1 98.69 559 VAL A O 1
ATOM 4407 N N . LEU A 1 560 ? 0.521 25 18.234 1 98.75 560 LEU A N 1
ATOM 4408 C CA . LEU A 1 560 ? 1.926 24.641 18.078 1 98.75 560 LEU A CA 1
ATOM 4409 C C . LEU A 1 560 ? 2.547 25.375 16.891 1 98.75 560 LEU A C 1
ATOM 4411 O O . LEU A 1 560 ? 2.037 25.297 15.766 1 98.75 560 LEU A O 1
ATOM 4415 N N . TRP A 1 561 ? 3.594 26.141 17.188 1 98.56 561 TRP A N 1
ATOM 4416 C CA . TRP A 1 561 ? 4.355 26.859 16.172 1 98.56 561 TRP A CA 1
ATOM 4417 C C . TRP A 1 561 ? 5.688 26.172 15.898 1 98.56 561 TRP A C 1
ATOM 4419 O O . TRP A 1 561 ? 6.148 25.359 16.703 1 98.56 561 TRP A O 1
ATOM 4429 N N . SER A 1 562 ? 6.312 26.5 14.758 1 98.06 562 SER A N 1
ATOM 4430 C CA . SER A 1 562 ? 7.637 25.984 14.438 1 98.06 562 SER A CA 1
ATOM 4431 C C . SER A 1 562 ? 8.648 26.344 15.516 1 98.06 562 SER A C 1
ATOM 4433 O O . SER A 1 562 ? 9.602 25.594 15.758 1 98.06 562 SER A O 1
ATOM 4435 N N . ASN A 1 563 ? 8.391 27.516 16.172 1 97.81 563 ASN A N 1
ATOM 4436 C CA . ASN A 1 563 ? 9.383 28.016 17.109 1 97.81 563 ASN A CA 1
ATOM 4437 C C . ASN A 1 563 ? 8.742 28.391 18.453 1 97.81 563 ASN A C 1
ATOM 4439 O O . ASN A 1 563 ? 9.352 29.094 19.25 1 97.81 563 ASN A O 1
ATOM 4443 N N . LYS A 1 564 ? 7.535 27.938 18.688 1 98.44 564 LYS A N 1
ATOM 4444 C CA . LYS A 1 564 ? 6.809 28.344 19.891 1 98.44 564 LYS A CA 1
ATOM 4445 C C . LYS A 1 564 ? 5.758 27.297 20.266 1 98.44 564 LYS A C 1
ATOM 4447 O O . LYS A 1 564 ? 5.246 26.578 19.406 1 98.44 564 LYS A O 1
ATOM 4452 N N . ARG A 1 565 ? 5.547 27.078 21.578 1 98.62 565 ARG A N 1
ATOM 4453 C CA . ARG A 1 565 ? 4.402 26.391 22.172 1 98.62 565 ARG A CA 1
ATOM 4454 C C . ARG A 1 565 ? 3.469 27.359 22.875 1 98.62 565 ARG A C 1
ATOM 4456 O O . ARG A 1 565 ? 3.875 28.047 23.812 1 98.62 565 ARG A O 1
ATOM 4463 N N . ASP A 1 566 ? 2.262 27.375 22.328 1 98.31 566 ASP A N 1
ATOM 4464 C CA . ASP A 1 566 ? 1.309 28.375 22.797 1 98.31 566 ASP A CA 1
ATOM 4465 C C . ASP A 1 566 ? 0.041 27.719 23.328 1 98.31 566 ASP A C 1
ATOM 4467 O O . ASP A 1 566 ? -0.575 26.906 22.641 1 98.31 566 ASP A O 1
ATOM 4471 N N . THR A 1 567 ? -0.365 28.094 24.562 1 97.81 567 THR A N 1
ATOM 4472 C CA . THR A 1 567 ? -1.535 27.453 25.156 1 97.81 567 THR A CA 1
ATOM 4473 C C . THR A 1 567 ? -2.814 28.172 24.719 1 97.81 567 THR A C 1
ATOM 4475 O O . THR A 1 567 ? -3.912 27.625 24.875 1 97.81 567 THR A O 1
ATOM 4478 N N . GLY A 1 568 ? -2.729 29.375 24.25 1 97.69 568 GLY A N 1
ATOM 4479 C CA . GLY A 1 568 ? -3.891 30.078 23.734 1 97.69 568 GLY A CA 1
ATOM 4480 C C . GLY A 1 568 ? -4.34 29.562 22.375 1 97.69 568 GLY A C 1
ATOM 4481 O O . GLY A 1 568 ? -3.592 28.875 21.688 1 97.69 568 GLY A O 1
ATOM 4482 N N . LEU A 1 569 ? -5.57 29.828 22.047 1 97.81 569 LEU A N 1
ATOM 4483 C CA . LEU A 1 569 ? -6.137 29.531 20.734 1 97.81 569 LEU A CA 1
ATOM 4484 C C . LEU A 1 569 ? -6.289 30.812 19.906 1 97.81 569 LEU A C 1
ATOM 4486 O O . LEU A 1 569 ? -6.16 31.922 20.453 1 97.81 569 LEU A O 1
ATOM 4490 N N . TRP A 1 570 ? -6.48 30.656 18.625 1 96.5 570 TRP A N 1
ATOM 4491 C CA . TRP A 1 570 ? -6.695 31.812 17.766 1 96.5 570 TRP A CA 1
ATOM 4492 C C . TRP A 1 570 ? -7.953 32.562 18.172 1 96.5 570 TRP A C 1
ATOM 4494 O O . TRP A 1 570 ? -8.023 33.781 18.016 1 96.5 570 TRP A O 1
ATOM 4504 N N . PHE A 1 571 ? -8.953 31.859 18.766 1 96 571 PHE A N 1
ATOM 4505 C CA . PHE A 1 571 ? -10.266 32.469 18.984 1 96 571 PHE A CA 1
ATOM 4506 C C . PHE A 1 571 ? -10.586 32.5 20.484 1 96 571 PHE A C 1
ATOM 4508 O O . PHE A 1 571 ? -11.641 33 20.875 1 96 571 PHE A O 1
ATOM 4515 N N . ALA A 1 572 ? -9.719 31.906 21.328 1 96.38 572 ALA A N 1
ATOM 4516 C CA . ALA A 1 572 ? -9.992 31.844 22.766 1 96.38 572 ALA A CA 1
ATOM 4517 C C . ALA A 1 572 ? -8.703 31.922 23.578 1 96.38 572 ALA A C 1
ATOM 4519 O O . ALA A 1 572 ? -7.656 31.438 23.141 1 96.38 572 ALA A O 1
ATOM 4520 N N . PRO A 1 573 ? -8.82 32.5 24.75 1 96.06 573 PRO A N 1
ATOM 4521 C CA . PRO A 1 573 ? -7.648 32.531 25.625 1 96.06 573 PRO A CA 1
ATOM 4522 C C . PRO A 1 573 ? -7.324 31.188 26.25 1 96.06 573 PRO A C 1
ATOM 4524 O O . PRO A 1 573 ? -8.125 30.25 26.156 1 96.06 573 PRO A O 1
ATOM 4527 N N . ALA A 1 574 ? -6.199 31.094 26.875 1 96.12 574 ALA A N 1
ATOM 4528 C CA . ALA A 1 574 ? -5.684 29.844 27.453 1 96.12 574 ALA A CA 1
ATOM 4529 C C . ALA A 1 574 ? -6.609 29.312 28.531 1 96.12 574 ALA A C 1
ATOM 4531 O O . ALA A 1 574 ? -6.691 28.094 28.75 1 96.12 574 ALA A O 1
ATOM 4532 N N . GLU A 1 575 ? -7.391 30.172 29.156 1 95.5 575 GLU A N 1
ATOM 4533 C CA . GLU A 1 575 ? -8.234 29.781 30.281 1 95.5 575 GLU A CA 1
ATOM 4534 C C . GLU A 1 575 ? -9.445 28.984 29.812 1 95.5 575 GLU A C 1
ATOM 4536 O O . GLU A 1 575 ? -10.086 28.297 30.625 1 95.5 575 GLU A O 1
ATOM 4541 N N . TRP A 1 576 ? -9.758 29.094 28.562 1 97.56 576 TRP A N 1
ATOM 4542 C CA . TRP A 1 576 ? -10.891 28.344 28.031 1 97.56 576 TRP A CA 1
ATOM 4543 C C . TRP A 1 576 ? -10.492 26.922 27.719 1 97.56 576 TRP A C 1
ATOM 4545 O O . TRP A 1 576 ? -10.477 26.516 26.547 1 97.56 576 TRP A O 1
ATOM 4555 N N . LYS A 1 577 ? -10.398 26.156 28.75 1 98.19 577 LYS A N 1
ATOM 4556 C CA . LYS A 1 577 ? -9.852 24.812 28.656 1 98.19 577 LYS A CA 1
ATOM 4557 C C . LYS A 1 577 ? -10.789 23.891 27.875 1 98.19 577 LYS A C 1
ATOM 4559 O O . LYS A 1 577 ? -10.344 22.969 27.203 1 98.19 577 LYS A O 1
ATOM 4564 N N . GLU A 1 578 ? -12.102 24.188 27.922 1 98.12 578 GLU A N 1
ATOM 4565 C CA . GLU A 1 578 ? -13.055 23.391 27.141 1 98.12 578 GLU A CA 1
ATOM 4566 C C . GLU A 1 578 ? -12.828 23.562 25.641 1 98.12 578 GLU A C 1
ATOM 4568 O O . GLU A 1 578 ? -12.992 22.609 24.875 1 98.12 578 GLU A O 1
ATOM 4573 N N . CYS A 1 579 ? -12.422 24.781 25.234 1 98.31 579 CYS A N 1
ATOM 4574 C CA . CYS A 1 579 ? -12.125 25.031 23.828 1 98.31 579 CYS A CA 1
ATOM 4575 C C . CYS A 1 579 ? -10.812 24.375 23.422 1 98.31 579 CYS A C 1
ATOM 4577 O O . CYS A 1 579 ? -10.688 23.844 22.312 1 98.31 579 CYS A O 1
ATOM 4579 N N . ARG A 1 580 ? -9.82 24.406 24.344 1 98.56 580 ARG A N 1
ATOM 4580 C CA . ARG A 1 580 ? -8.531 23.781 24.078 1 98.56 580 ARG A CA 1
ATOM 4581 C C . ARG A 1 580 ? -8.68 22.266 23.891 1 98.56 580 ARG A C 1
ATOM 4583 O O . ARG A 1 580 ? -8.102 21.688 22.984 1 98.56 580 ARG A O 1
ATOM 4590 N N . LEU A 1 581 ? -9.5 21.703 24.781 1 98.62 581 LEU A N 1
ATOM 4591 C CA . LEU A 1 581 ? -9.758 20.266 24.656 1 98.62 581 LEU A CA 1
ATOM 4592 C C . LEU A 1 581 ? -10.578 19.969 23.406 1 98.62 581 LEU A C 1
ATOM 4594 O O . LEU A 1 581 ? -10.234 19.078 22.625 1 98.62 581 LEU A O 1
ATOM 4598 N N . GLY A 1 582 ? -11.617 20.688 23.156 1 98.62 582 GLY A N 1
ATOM 4599 C CA . GLY A 1 582 ? -12.555 20.422 22.078 1 98.62 582 GLY A CA 1
ATOM 4600 C C . GLY A 1 582 ? -11.938 20.547 20.703 1 98.62 582 GLY A C 1
ATOM 4601 O O . GLY A 1 582 ? -12.25 19.766 19.797 1 98.62 582 GLY A O 1
ATOM 4602 N N . ILE A 1 583 ? -11.031 21.594 20.516 1 98.56 583 ILE A N 1
ATOM 4603 C CA . ILE A 1 583 ? -10.445 21.859 19.203 1 98.56 583 ILE A CA 1
ATOM 4604 C C . ILE A 1 583 ? -9.477 20.734 18.828 1 98.56 583 ILE A C 1
ATOM 4606 O O . ILE A 1 583 ? -9.117 20.578 17.656 1 98.56 583 ILE A O 1
ATOM 4610 N N . GLN A 1 584 ? -9.078 19.875 19.844 1 98.69 584 GLN A N 1
ATOM 4611 C CA . GLN A 1 584 ? -8.195 18.75 19.594 1 98.69 584 GLN A CA 1
ATOM 4612 C C . GLN A 1 584 ? -8.984 17.453 19.453 1 98.69 584 GLN A C 1
ATOM 4614 O O . GLN A 1 584 ? -8.406 16.375 19.344 1 98.69 584 GLN A O 1
ATOM 4619 N N . LEU A 1 585 ? -10.297 17.531 19.453 1 98.69 585 LEU A N 1
ATOM 4620 C CA . LEU A 1 585 ? -11.117 16.328 19.359 1 98.69 585 LEU A CA 1
ATOM 4621 C C . LEU A 1 585 ? -12.039 16.391 18.141 1 98.69 585 LEU A C 1
ATOM 4623 O O . LEU A 1 585 ? -12.305 15.367 17.516 1 98.69 585 LEU A O 1
ATOM 4627 N N . LEU A 1 586 ? -12.57 17.578 17.766 1 98.44 586 LEU A N 1
ATOM 4628 C CA . LEU A 1 586 ? -13.547 17.688 16.703 1 98.44 586 LEU A CA 1
ATOM 4629 C C . LEU A 1 586 ? -12.891 17.484 15.336 1 98.44 586 LEU A C 1
ATOM 4631 O O . LEU A 1 586 ? -11.742 17.891 15.133 1 98.44 586 LEU A O 1
ATOM 4635 N N . PRO A 1 587 ? -13.445 16.844 14.398 1 98.56 587 PRO A N 1
ATOM 4636 C CA . PRO A 1 587 ? -14.742 16.172 14.539 1 98.56 587 PRO A CA 1
ATOM 4637 C C . PRO A 1 587 ? -14.641 14.836 15.273 1 98.56 587 PRO A C 1
ATOM 4639 O O . PRO A 1 587 ? -13.641 14.125 15.133 1 98.56 587 PRO A O 1
ATOM 4642 N N . LEU A 1 588 ? -15.656 14.547 16.062 1 98.5 588 LEU A N 1
ATOM 4643 C CA . LEU A 1 588 ? -15.734 13.273 16.766 1 98.5 588 LEU A CA 1
ATOM 4644 C C . LEU A 1 588 ? -16.109 12.148 15.805 1 98.5 588 LEU A C 1
ATOM 4646 O O . LEU A 1 588 ? -17.172 12.172 15.188 1 98.5 588 LEU A O 1
ATOM 4650 N N . ALA A 1 589 ? -15.227 11.219 15.555 1 97.81 589 ALA A N 1
ATOM 4651 C CA . ALA A 1 589 ? -15.367 10.109 14.617 1 97.81 589 ALA A CA 1
ATOM 4652 C C . ALA A 1 589 ? -14.625 8.875 15.125 1 97.81 589 ALA A C 1
ATOM 4654 O O . ALA A 1 589 ? -13.93 8.93 16.141 1 97.81 589 ALA A O 1
ATOM 4655 N N . PRO A 1 590 ? -14.758 7.684 14.492 1 97.19 590 PRO A N 1
ATOM 4656 C CA . PRO A 1 590 ? -14.086 6.469 14.961 1 97.19 590 PRO A CA 1
ATOM 4657 C C . PRO A 1 590 ? -12.578 6.664 15.141 1 97.19 590 PRO A C 1
ATOM 4659 O O . PRO A 1 590 ? -11.992 6.133 16.094 1 97.19 590 PRO A O 1
ATOM 4662 N N . ILE A 1 591 ? -11.961 7.492 14.367 1 97.94 591 ILE A N 1
ATOM 4663 C CA . ILE A 1 591 ? -10.516 7.66 14.383 1 97.94 591 ILE A CA 1
ATOM 4664 C C . ILE A 1 591 ? -10.094 8.391 15.656 1 97.94 591 ILE A C 1
ATOM 4666 O O . ILE A 1 591 ? -8.922 8.336 16.047 1 97.94 591 ILE A O 1
ATOM 4670 N N . SER A 1 592 ? -11.055 9.117 16.297 1 98.12 592 SER A N 1
ATOM 4671 C CA . SER A 1 592 ? -10.766 9.844 17.516 1 98.12 592 SER A CA 1
ATOM 4672 C C . SER A 1 592 ? -10.289 8.898 18.625 1 98.12 592 SER A C 1
ATOM 4674 O O . SER A 1 592 ? -9.531 9.305 19.5 1 98.12 592 SER A O 1
ATOM 4676 N N . GLU A 1 593 ? -10.711 7.645 18.547 1 96.12 593 GLU A N 1
ATOM 4677 C CA . GLU A 1 593 ? -10.273 6.656 19.531 1 96.12 593 GLU A CA 1
ATOM 4678 C C . GLU A 1 593 ? -8.766 6.449 19.469 1 96.12 593 GLU A C 1
ATOM 4680 O O . GLU A 1 593 ? -8.117 6.215 20.5 1 96.12 593 GLU A O 1
ATOM 4685 N N . ALA A 1 594 ? -8.242 6.484 18.266 1 96.62 594 ALA A N 1
ATOM 4686 C CA . ALA A 1 594 ? -6.805 6.301 18.094 1 96.62 594 ALA A CA 1
ATOM 4687 C C . ALA A 1 594 ? -6.027 7.504 18.609 1 96.62 594 ALA A C 1
ATOM 4689 O O . ALA A 1 594 ? -4.918 7.359 19.125 1 96.62 594 ALA A O 1
ATOM 4690 N N . ILE A 1 595 ? -6.609 8.703 18.469 1 98.19 595 ILE A N 1
ATOM 4691 C CA . ILE A 1 595 ? -5.973 9.914 18.984 1 98.19 595 ILE A CA 1
ATOM 4692 C C . ILE A 1 595 ? -5.914 9.859 20.516 1 98.19 595 ILE A C 1
ATOM 4694 O O . ILE A 1 595 ? -4.91 10.242 21.109 1 98.19 595 ILE A O 1
ATOM 4698 N N . PHE A 1 596 ? -6.996 9.375 21.125 1 97.88 596 PHE A N 1
ATOM 4699 C CA . PHE A 1 596 ? -7.133 9.352 22.578 1 97.88 596 PHE A CA 1
ATOM 4700 C C . PHE A 1 596 ? -7.195 7.918 23.094 1 97.88 596 PHE A C 1
ATOM 4702 O O . PHE A 1 596 ? -8.102 7.562 23.844 1 97.88 596 PHE A O 1
ATOM 4709 N N . SER A 1 597 ? -6.207 7.164 22.703 1 95.5 597 SER A N 1
ATOM 4710 C CA . SER A 1 597 ? -6.172 5.738 23.016 1 95.5 597 SER A CA 1
ATOM 4711 C C . SER A 1 597 ? -5.695 5.496 24.438 1 95.5 597 SER A C 1
ATOM 4713 O O . SER A 1 597 ? -5.938 4.43 25.016 1 95.5 597 SER A O 1
ATOM 4715 N N . ASN A 1 598 ? -4.977 6.449 25.094 1 96.88 598 ASN A N 1
ATOM 4716 C CA . ASN A 1 598 ? -4.492 6.336 26.469 1 96.88 598 ASN A CA 1
ATOM 4717 C C . ASN A 1 598 ? -5.531 6.82 27.469 1 96.88 598 ASN A C 1
ATOM 4719 O O . ASN A 1 598 ? -5.648 8.023 27.719 1 96.88 598 ASN A O 1
ATOM 4723 N N . VAL A 1 599 ? -6.18 5.934 28.125 1 97 599 VAL A N 1
ATOM 4724 C CA . VAL A 1 599 ? -7.309 6.23 29 1 97 599 VAL A CA 1
ATOM 4725 C C . VAL A 1 599 ? -6.836 7.074 30.172 1 97 599 VAL A C 1
ATOM 4727 O O . VAL A 1 599 ? -7.547 7.98 30.625 1 97 599 VAL A O 1
ATOM 4730 N N . ASP A 1 600 ? -5.648 6.797 30.672 1 97.56 600 ASP A N 1
ATOM 4731 C CA . ASP A 1 600 ? -5.113 7.566 31.781 1 97.56 600 ASP A CA 1
ATOM 4732 C C . ASP A 1 600 ? -4.906 9.031 31.406 1 97.56 600 ASP A C 1
ATOM 4734 O O . ASP A 1 600 ? -5.234 9.93 32.156 1 97.56 600 ASP A O 1
ATOM 4738 N N . PHE A 1 601 ? -4.41 9.227 30.297 1 98.12 601 PHE A N 1
ATOM 4739 C CA . PHE A 1 601 ? -4.223 10.594 29.828 1 98.12 601 PHE A CA 1
ATOM 4740 C C . PHE A 1 601 ? -5.566 11.289 29.641 1 98.12 601 PHE A C 1
ATOM 4742 O O . PHE A 1 601 ? -5.719 12.461 29.969 1 98.12 601 PHE A O 1
ATOM 4749 N N . VAL A 1 602 ? -6.516 10.57 29.031 1 98.38 602 VAL A N 1
ATOM 4750 C CA . VAL A 1 602 ? -7.844 11.141 28.812 1 98.38 602 VAL A CA 1
ATOM 4751 C C . VAL A 1 602 ? -8.438 11.602 30.141 1 98.38 602 VAL A C 1
ATOM 4753 O O . VAL A 1 602 ? -9.023 12.68 30.219 1 98.38 602 VAL A O 1
ATOM 4756 N N . LYS A 1 603 ? -8.281 10.805 31.125 1 98.25 603 LYS A N 1
ATOM 4757 C CA . LYS A 1 603 ? -8.789 11.156 32.438 1 98.25 603 LYS A CA 1
ATOM 4758 C C . LYS A 1 603 ? -8.109 12.422 32.969 1 98.25 603 LYS A C 1
ATOM 4760 O O . LYS A 1 603 ? -8.781 13.336 33.469 1 98.25 603 LYS A O 1
ATOM 4765 N N . GLU A 1 604 ? -6.758 12.523 32.812 1 98.38 604 GLU A N 1
ATOM 4766 C CA . GLU A 1 604 ? -6.023 13.719 33.219 1 98.38 604 GLU A CA 1
ATOM 4767 C C . GLU A 1 604 ? -6.559 14.953 32.5 1 98.38 604 GLU A C 1
ATOM 4769 O O . GLU A 1 604 ? -6.758 16 33.125 1 98.38 604 GLU A O 1
ATOM 4774 N N . LEU A 1 605 ? -6.766 14.758 31.266 1 98.75 605 LEU A N 1
ATOM 4775 C CA . LEU A 1 605 ? -7.184 15.859 30.406 1 98.75 605 LEU A CA 1
ATOM 4776 C C . LEU A 1 605 ? -8.578 16.344 30.781 1 98.75 605 LEU A C 1
ATOM 4778 O O . LEU A 1 605 ? -8.82 17.547 30.875 1 98.75 605 LEU A O 1
ATOM 4782 N N . VAL A 1 606 ? -9.484 15.438 31 1 98.69 606 VAL A N 1
ATOM 4783 C CA . VAL A 1 606 ? -10.867 15.773 31.328 1 98.69 606 VAL A CA 1
ATOM 4784 C C . VAL A 1 606 ? -10.922 16.438 32.719 1 98.69 606 VAL A C 1
ATOM 4786 O O . VAL A 1 606 ? -11.57 17.469 32.875 1 98.69 606 VAL A O 1
ATOM 4789 N N . GLU A 1 607 ? -10.25 15.867 33.656 1 98.44 607 GLU A N 1
ATOM 4790 C CA . GLU A 1 607 ? -10.234 16.406 35 1 98.44 607 GLU A CA 1
ATOM 4791 C C . GLU A 1 607 ? -9.625 17.812 35.031 1 98.44 607 GLU A C 1
ATOM 4793 O O . GLU A 1 607 ? -10.047 18.656 35.812 1 98.44 607 GLU A O 1
ATOM 4798 N N . TRP A 1 608 ? -8.641 17.969 34.219 1 98.5 608 TRP A N 1
ATOM 4799 C CA . TRP A 1 608 ? -8.008 19.266 34.062 1 98.5 608 TRP A CA 1
ATOM 4800 C C . TRP A 1 608 ? -8.984 20.281 33.469 1 98.5 608 TRP A C 1
ATOM 4802 O O . TRP A 1 608 ? -8.945 21.469 33.812 1 98.5 608 TRP A O 1
ATOM 4812 N N . THR A 1 609 ? -9.93 19.891 32.688 1 98.62 609 THR A N 1
ATOM 4813 C CA . THR A 1 609 ? -10.805 20.766 31.906 1 98.62 609 THR A CA 1
ATOM 4814 C C . THR A 1 609 ? -12.078 21.078 32.688 1 98.62 609 THR A C 1
ATOM 4816 O O . THR A 1 609 ? -12.633 22.172 32.562 1 98.62 609 THR A O 1
ATOM 4819 N N . LEU A 1 610 ? -12.602 20.172 33.469 1 97.62 610 LEU A N 1
ATOM 4820 C CA . LEU A 1 610 ? -13.938 20.188 34.062 1 97.62 610 LEU A CA 1
ATOM 4821 C C . LEU A 1 610 ? -14.164 21.453 34.875 1 97.62 610 LEU A C 1
ATOM 4823 O O . LEU A 1 610 ? -15.219 22.094 34.781 1 97.62 610 LEU A O 1
ATOM 4827 N N . PRO A 1 611 ? -13.18 21.984 35.625 1 97.06 611 PRO A N 1
ATOM 4828 C CA . PRO A 1 611 ? -13.406 23.203 36.406 1 97.06 611 PRO A CA 1
ATOM 4829 C C . PRO A 1 611 ? -13.711 24.406 35.531 1 97.06 611 PRO A C 1
ATOM 4831 O O . PRO A 1 611 ? -14.422 25.328 35.938 1 97.06 611 PRO A O 1
ATOM 4834 N N . ALA A 1 612 ? -13.156 24.391 34.344 1 97.06 612 ALA A N 1
ATOM 4835 C CA . ALA A 1 612 ? -13.352 25.516 33.438 1 97.06 612 ALA A CA 1
ATOM 4836 C C . ALA A 1 612 ? -14.812 25.594 33 1 97.06 612 ALA A C 1
ATOM 4838 O O . ALA A 1 612 ? -15.266 26.656 32.562 1 97.06 612 ALA A O 1
ATOM 4839 N N . LEU A 1 613 ? -15.578 24.547 33.094 1 96.88 613 LEU A N 1
ATOM 4840 C CA . LEU A 1 613 ? -16.969 24.516 32.656 1 96.88 613 LEU A CA 1
ATOM 4841 C C . LEU A 1 613 ? -17.844 25.328 33.594 1 96.88 613 LEU A C 1
ATOM 4843 O O . LEU A 1 613 ? -18.984 25.672 33.25 1 96.88 613 LEU A O 1
ATOM 4847 N N . ASP A 1 614 ? -17.375 25.609 34.75 1 94.31 614 ASP A N 1
ATOM 4848 C CA . ASP A 1 614 ? -18.125 26.344 35.781 1 94.31 614 ASP A CA 1
ATOM 4849 C C . ASP A 1 614 ? -17.797 27.844 35.719 1 94.31 614 ASP A C 1
ATOM 4851 O O . ASP A 1 614 ? -18.156 28.594 36.625 1 94.31 614 ASP A O 1
ATOM 4855 N N . ARG A 1 615 ? -17.109 28.172 34.688 1 92.44 615 ARG A N 1
ATOM 4856 C CA . ARG A 1 615 ? -16.688 29.578 34.625 1 92.44 615 ARG A CA 1
ATOM 4857 C C . ARG A 1 615 ? -17.891 30.5 34.562 1 92.44 615 ARG A C 1
ATOM 4859 O O . ARG A 1 615 ? -18.922 30.172 33.969 1 92.44 615 ARG A O 1
ATOM 4866 N N . GLU A 1 616 ? -17.672 31.688 35.125 1 88.75 616 GLU A N 1
ATOM 4867 C CA . GLU A 1 616 ? -18.719 32.719 35.094 1 88.75 616 GLU A CA 1
ATOM 4868 C C . GLU A 1 616 ? -19.031 33.156 33.656 1 88.75 616 GLU A C 1
ATOM 4870 O O . GLU A 1 616 ? -18.125 33.344 32.875 1 88.75 616 GLU A O 1
ATOM 4875 N N . GLY A 1 617 ? -20.219 33.406 33.312 1 86.44 617 GLY A N 1
ATOM 4876 C CA . GLY A 1 617 ? -20.609 33.781 31.969 1 86.44 617 GLY A CA 1
ATOM 4877 C C . GLY A 1 617 ? -21.031 32.625 31.109 1 86.44 617 GLY A C 1
ATOM 4878 O O . GLY A 1 617 ? -21.594 32.812 30.031 1 86.44 617 GLY A O 1
ATOM 4879 N N . GLY A 1 618 ? -20.625 31.438 31.562 1 87.62 618 GLY A N 1
ATOM 4880 C CA . GLY A 1 618 ? -21.125 30.234 30.922 1 87.62 618 GLY A CA 1
ATOM 4881 C C . GLY A 1 618 ? -20.188 29.703 29.859 1 87.62 618 GLY A C 1
ATOM 4882 O O . GLY A 1 618 ? -19.203 30.344 29.5 1 87.62 618 GLY A O 1
ATOM 4883 N N . VAL A 1 619 ? -20.344 28.531 29.375 1 92.81 619 VAL A N 1
ATOM 4884 C CA . VAL A 1 619 ? -19.578 27.781 28.375 1 92.81 619 VAL A CA 1
ATOM 4885 C C . VAL A 1 619 ? -20.516 27.328 27.266 1 92.81 619 VAL A C 1
ATOM 4887 O O . VAL A 1 619 ? -21.688 27 27.516 1 92.81 619 VAL A O 1
ATOM 4890 N N . GLY A 1 620 ? -20.047 27.469 25.953 1 93.56 620 GLY A N 1
ATOM 4891 C CA . GLY A 1 620 ? -20.844 27 24.844 1 93.56 620 GLY A CA 1
ATOM 4892 C C . GLY A 1 620 ? -21.203 25.531 24.938 1 93.56 620 GLY A C 1
ATOM 4893 O O . GLY A 1 620 ? -20.344 24.703 25.281 1 93.56 620 GLY A O 1
ATOM 4894 N N . GLU A 1 621 ? -22.469 25.125 24.656 1 95.56 621 GLU A N 1
ATOM 4895 C CA . GLU A 1 621 ? -22.969 23.766 24.781 1 95.56 621 GLU A CA 1
ATOM 4896 C C . GLU A 1 621 ? -22.172 22.797 23.906 1 95.56 621 GLU A C 1
ATOM 4898 O O . GLU A 1 621 ? -21.922 21.656 24.297 1 95.56 621 GLU A O 1
ATOM 4903 N N . GLY A 1 622 ? -21.781 23.297 22.719 1 97.06 622 GLY A N 1
ATOM 4904 C CA . GLY A 1 622 ? -21 22.453 21.828 1 97.06 622 GLY A CA 1
ATOM 4905 C C . GLY A 1 622 ? -19.672 22.016 22.422 1 97.06 622 GLY A C 1
ATOM 4906 O O . GLY A 1 622 ? -19.281 20.859 22.266 1 97.06 622 GLY A O 1
ATOM 4907 N N . TRP A 1 623 ? -19 22.906 23.078 1 98.19 623 TRP A N 1
ATOM 4908 C CA . TRP A 1 623 ? -17.703 22.609 23.688 1 98.19 623 TRP A CA 1
ATOM 4909 C C . TRP A 1 623 ? -17.875 21.641 24.859 1 98.19 623 TRP A C 1
ATOM 4911 O O . TRP A 1 623 ? -17.031 20.766 25.062 1 98.19 623 TRP A O 1
ATOM 4921 N N . LYS A 1 624 ? -18.969 21.797 25.672 1 98.19 624 LYS A N 1
ATOM 4922 C CA . LYS A 1 624 ? -19.266 20.859 26.766 1 98.19 624 LYS A CA 1
ATOM 4923 C C . LYS A 1 624 ? -19.406 19.438 26.234 1 98.19 624 LYS A C 1
ATOM 4925 O O . LYS A 1 624 ? -18.953 18.484 26.875 1 98.19 624 LYS A O 1
ATOM 4930 N N . GLY A 1 625 ? -20.047 19.328 25.094 1 98.56 625 GLY A N 1
ATOM 4931 C CA . GLY A 1 625 ? -20.25 18.016 24.5 1 98.56 625 GLY A CA 1
ATOM 4932 C C . GLY A 1 625 ? -18.953 17.25 24.266 1 98.56 625 GLY A C 1
ATOM 4933 O O . GLY A 1 625 ? -18.891 16.047 24.484 1 98.56 625 GLY A O 1
ATOM 4934 N N . PHE A 1 626 ? -17.938 17.953 23.828 1 98.75 626 PHE A N 1
ATOM 4935 C CA . PHE A 1 626 ? -16.672 17.297 23.562 1 98.75 626 PHE A CA 1
ATOM 4936 C C . PHE A 1 626 ? -15.992 16.859 24.859 1 98.75 626 PHE A C 1
ATOM 4938 O O . PHE A 1 626 ? -15.391 15.789 24.906 1 98.75 626 PHE A O 1
ATOM 4945 N N . VAL A 1 627 ? -16.094 17.672 25.875 1 98.69 627 VAL A N 1
ATOM 4946 C CA . VAL A 1 627 ? -15.531 17.297 27.172 1 98.69 627 VAL A CA 1
ATOM 4947 C C . VAL A 1 627 ? -16.219 16.047 27.688 1 98.69 627 VAL A C 1
ATOM 4949 O O . VAL A 1 627 ? -15.555 15.102 28.141 1 98.69 627 VAL A O 1
ATOM 4952 N N . TYR A 1 628 ? -17.562 16.047 27.609 1 98.56 628 TYR A N 1
ATOM 4953 C CA . TYR A 1 628 ? -18.328 14.906 28.109 1 98.56 628 TYR A CA 1
ATOM 4954 C C . TYR A 1 628 ? -18.047 13.656 27.281 1 98.56 628 TYR A C 1
ATOM 4956 O O . TYR A 1 628 ? -18.047 12.539 27.812 1 98.56 628 TYR A O 1
ATOM 4964 N N . ALA A 1 629 ? -17.844 13.828 25.984 1 98.56 629 ALA A N 1
ATOM 4965 C CA . ALA A 1 629 ? -17.484 12.688 25.156 1 98.56 629 ALA A CA 1
ATOM 4966 C C . ALA A 1 629 ? -16.203 12.023 25.656 1 98.56 629 ALA A C 1
ATOM 4968 O O . ALA A 1 629 ? -16.156 10.797 25.797 1 98.56 629 ALA A O 1
ATOM 4969 N N . LEU A 1 630 ? -15.18 12.805 25.953 1 98.5 630 LEU A N 1
ATOM 4970 C CA . LEU A 1 630 ? -13.93 12.227 26.453 1 98.5 630 LEU A CA 1
ATOM 4971 C C . LEU A 1 630 ? -14.117 11.656 27.859 1 98.5 630 LEU A C 1
ATOM 4973 O O . LEU A 1 630 ? -13.492 10.656 28.203 1 98.5 630 LEU A O 1
ATOM 4977 N N . GLU A 1 631 ? -14.977 12.336 28.641 1 98.25 631 GLU A N 1
ATOM 4978 C CA . GLU A 1 631 ? -15.289 11.773 29.953 1 98.25 631 GLU A CA 1
ATOM 4979 C C . GLU A 1 631 ? -15.859 10.359 29.828 1 98.25 631 GLU A C 1
ATOM 4981 O O . GLU A 1 631 ? -15.578 9.5 30.672 1 98.25 631 GLU A O 1
ATOM 4986 N N . GLY A 1 632 ? -16.578 10.125 28.797 1 97.44 632 GLY A N 1
ATOM 4987 C CA . GLY A 1 632 ? -17.219 8.836 28.562 1 97.44 632 GLY A CA 1
ATOM 4988 C C . GLY A 1 632 ? -16.219 7.723 28.312 1 97.44 632 GLY A C 1
ATOM 4989 O O . GLY A 1 632 ? -16.562 6.543 28.375 1 97.44 632 GLY A O 1
ATOM 4990 N N . VAL A 1 633 ? -14.969 8.117 27.984 1 96.88 633 VAL A N 1
ATOM 4991 C CA . VAL A 1 633 ? -13.938 7.121 27.734 1 96.88 633 VAL A CA 1
ATOM 4992 C C . VAL A 1 633 ? -13.672 6.316 29 1 96.88 633 VAL A C 1
ATOM 4994 O O . VAL A 1 633 ? -13.367 5.121 28.938 1 96.88 633 VAL A O 1
ATOM 4997 N N . TYR A 1 634 ? -13.805 6.965 30.25 1 95.94 634 TYR A N 1
ATOM 4998 C CA . TYR A 1 634 ? -13.516 6.246 31.484 1 95.94 634 TYR A CA 1
ATOM 4999 C C . TYR A 1 634 ? -14.711 6.258 32.406 1 95.94 634 TYR A C 1
ATOM 5001 O O . TYR A 1 634 ? -14.758 5.5 33.375 1 95.94 634 TYR A O 1
ATOM 5009 N N . ASP A 1 635 ? -15.703 7.074 32.156 1 96.12 635 ASP A N 1
ATOM 5010 C CA . ASP A 1 635 ? -16.906 7.176 32.969 1 96.12 635 ASP A CA 1
ATOM 5011 C C . ASP A 1 635 ? -18.141 7.352 32.094 1 96.12 635 ASP A C 1
ATOM 5013 O O . ASP A 1 635 ? -18.672 8.461 31.969 1 96.12 635 ASP A O 1
ATOM 5017 N N . ASN A 1 636 ? -18.75 6.355 31.656 1 95.19 636 ASN A N 1
ATOM 5018 C CA . ASN A 1 636 ? -19.844 6.359 30.703 1 95.19 636 ASN A CA 1
ATOM 5019 C C . ASN A 1 636 ? -21.125 6.895 31.328 1 95.19 636 ASN A C 1
ATOM 5021 O O . ASN A 1 636 ? -21.875 7.645 30.688 1 95.19 636 ASN A O 1
ATOM 5025 N N . GLU A 1 637 ? -21.375 6.484 32.531 1 95.69 637 GLU A N 1
ATOM 5026 C CA . GLU A 1 637 ? -22.625 6.84 33.188 1 95.69 637 GLU A CA 1
ATOM 5027 C C . GLU A 1 637 ? -22.734 8.352 33.406 1 95.69 637 GLU A C 1
ATOM 5029 O O . GLU A 1 637 ? -23.734 8.961 33.031 1 95.69 637 GLU A O 1
ATOM 5034 N N . SER A 1 638 ? -21.703 8.898 34 1 96.81 638 SER A N 1
ATOM 5035 C CA . SER A 1 638 ? -21.703 10.336 34.25 1 96.81 638 SER A CA 1
ATOM 5036 C C . SER A 1 638 ? -21.75 11.117 32.938 1 96.81 638 SER A C 1
ATOM 5038 O O . SER A 1 638 ? -22.484 12.109 32.812 1 96.81 638 SER A O 1
ATOM 5040 N N . ALA A 1 639 ? -20.984 10.727 32 1 97.75 639 ALA A N 1
ATOM 5041 C CA . ALA A 1 639 ? -20.938 11.391 30.703 1 97.75 639 ALA A CA 1
ATOM 5042 C C . ALA A 1 639 ? -22.312 11.344 30.031 1 97.75 639 ALA A C 1
ATOM 5044 O O . ALA A 1 639 ? -22.75 12.344 29.453 1 97.75 639 ALA A O 1
ATOM 5045 N N . LEU A 1 640 ? -22.922 10.148 30.078 1 97.5 640 LEU A N 1
ATOM 5046 C CA . LEU A 1 640 ? -24.219 9.961 29.438 1 97.5 640 LEU A CA 1
ATOM 5047 C C . LEU A 1 640 ? -25.266 10.891 30.047 1 97.5 640 LEU A C 1
ATOM 5049 O O . LEU A 1 640 ? -26.062 11.5 29.312 1 97.5 640 LEU A O 1
ATOM 5053 N N . GLN A 1 641 ? -25.312 10.977 31.328 1 98.06 641 GLN A N 1
ATOM 5054 C CA . GLN A 1 641 ? -26.25 11.875 32 1 98.06 641 GLN A CA 1
ATOM 5055 C C . GLN A 1 641 ? -26.031 13.32 31.578 1 98.06 641 GLN A C 1
ATOM 5057 O O . GLN A 1 641 ? -26.984 14.047 31.297 1 98.06 641 GLN A O 1
ATOM 5062 N N . LYS A 1 642 ? -24.844 13.719 31.562 1 98.25 642 LYS A N 1
ATOM 5063 C CA . LYS A 1 642 ? -24.5 15.086 31.172 1 98.25 642 LYS A CA 1
ATOM 5064 C C . LYS A 1 642 ? -24.891 15.352 29.719 1 98.25 642 LYS A C 1
ATOM 5066 O O . LYS A 1 642 ? -25.406 16.406 29.391 1 98.25 642 LYS A O 1
ATOM 5071 N N . ILE A 1 643 ? -24.594 14.398 28.828 1 98.31 643 ILE A N 1
ATOM 5072 C CA . ILE A 1 643 ? -24.891 14.523 27.406 1 98.31 643 ILE A CA 1
ATOM 5073 C C . ILE A 1 643 ? -26.391 14.648 27.188 1 98.31 643 ILE A C 1
ATOM 5075 O O . ILE A 1 643 ? -26.844 15.477 26.391 1 98.31 643 ILE A O 1
ATOM 5079 N N . ARG A 1 644 ? -27.156 13.93 27.938 1 97.81 644 ARG A N 1
ATOM 5080 C CA . ARG A 1 644 ? -28.609 13.953 27.812 1 97.81 644 ARG A CA 1
ATOM 5081 C C . ARG A 1 644 ? -29.172 15.312 28.234 1 97.81 644 ARG A C 1
ATOM 5083 O O . ARG A 1 644 ? -30.25 15.703 27.797 1 97.81 644 ARG A O 1
ATOM 5090 N N . ASN A 1 645 ? -28.391 16.047 28.969 1 96.94 645 ASN A N 1
ATOM 5091 C CA . ASN A 1 645 ? -28.844 17.328 29.484 1 96.94 645 ASN A CA 1
ATOM 5092 C C . ASN A 1 645 ? -28.328 18.5 28.656 1 96.94 645 ASN A C 1
ATOM 5094 O O . ASN A 1 645 ? -28.641 19.656 28.938 1 96.94 645 ASN A O 1
ATOM 5098 N N . LEU A 1 646 ? -27.547 18.203 27.672 1 97.69 646 LEU A N 1
ATOM 5099 C CA . LEU A 1 646 ? -27.047 19.266 26.812 1 97.69 646 LEU A CA 1
ATOM 5100 C C . LEU A 1 646 ? -28.203 19.938 26.062 1 97.69 646 LEU A C 1
ATOM 5102 O O . LEU A 1 646 ? -29.141 19.266 25.641 1 97.69 646 LEU A O 1
ATOM 5106 N N . LYS A 1 647 ? -28.062 21.219 25.875 1 95.62 647 LYS A N 1
ATOM 5107 C CA . LYS A 1 647 ? -29.109 21.984 25.219 1 95.62 647 LYS A CA 1
ATOM 5108 C C . LYS A 1 647 ? -28.719 22.344 23.781 1 95.62 647 LYS A C 1
ATOM 5110 O O . LYS A 1 647 ? -29.484 23.016 23.078 1 95.62 647 LYS A O 1
ATOM 5115 N N . GLY A 1 648 ? -27.594 21.984 23.344 1 96.12 648 GLY A N 1
ATOM 5116 C CA . GLY A 1 648 ? -27.078 22.25 22.016 1 96.12 648 GLY A CA 1
ATOM 5117 C C . GLY A 1 648 ? -25.812 21.484 21.703 1 96.12 648 GLY A C 1
ATOM 5118 O O . GLY A 1 648 ? -25.234 20.828 22.594 1 96.12 648 GLY A O 1
ATOM 5119 N N . PHE A 1 649 ? -25.406 21.516 20.469 1 97.44 649 PHE A N 1
ATOM 5120 C CA . PHE A 1 649 ? -24.25 20.766 20 1 97.44 649 PHE A CA 1
ATOM 5121 C C . PHE A 1 649 ? -23.422 21.578 19.016 1 97.44 649 PHE A C 1
ATOM 5123 O O . PHE A 1 649 ? -23.891 22.578 18.484 1 97.44 649 PHE A O 1
ATOM 5130 N N . ASP A 1 650 ? -22.125 21.266 18.891 1 96.81 650 ASP A N 1
ATOM 5131 C CA . ASP A 1 650 ? -21.281 21.844 17.844 1 96.81 650 ASP A CA 1
ATOM 5132 C C . ASP A 1 650 ? -21.906 21.609 16.453 1 96.81 650 ASP A C 1
ATOM 5134 O O . ASP A 1 650 ? -22.547 20.594 16.219 1 96.81 650 ASP A O 1
ATOM 5138 N N . GLY A 1 651 ? -21.641 22.594 15.5 1 94.62 651 GLY A N 1
ATOM 5139 C CA . GLY A 1 651 ? -22.203 22.516 14.156 1 94.62 651 GLY A CA 1
ATOM 5140 C C . GLY A 1 651 ? -21.844 21.234 13.43 1 94.62 651 GLY A C 1
ATOM 5141 O O . GLY A 1 651 ? -22.578 20.781 12.555 1 94.62 651 GLY A O 1
ATOM 5142 N N . GLY A 1 652 ? -20.672 20.625 13.75 1 97.5 652 GLY A N 1
ATOM 5143 C CA . GLY A 1 652 ? -20.219 19.391 13.117 1 97.5 652 GLY A CA 1
ATOM 5144 C C . GLY A 1 652 ? -20.516 18.156 13.945 1 97.5 652 GLY A C 1
ATOM 5145 O O . GLY A 1 652 ? -20.094 17.047 13.594 1 97.5 652 GLY A O 1
ATOM 5146 N N . ASN A 1 653 ? -21.234 18.25 15.047 1 98.31 653 ASN A N 1
ATOM 5147 C CA . ASN A 1 653 ? -21.562 17.156 15.945 1 98.31 653 ASN A CA 1
ATOM 5148 C C . ASN A 1 653 ? -23.062 17.078 16.203 1 98.31 653 ASN A C 1
ATOM 5150 O O . ASN A 1 653 ? -23.828 17.859 15.656 1 98.31 653 ASN A O 1
ATOM 5154 N N . SER A 1 654 ? -23.531 16.016 16.875 1 98.56 654 SER A N 1
ATOM 5155 C CA . SER A 1 654 ? -24.938 15.773 17.141 1 98.56 654 SER A CA 1
ATOM 5156 C C . SER A 1 654 ? -25.125 14.93 18.391 1 98.56 654 SER A C 1
ATOM 5158 O O . SER A 1 654 ? -24.172 14.336 18.906 1 98.56 654 SER A O 1
ATOM 5160 N N . LEU A 1 655 ? -26.359 14.969 18.891 1 98.62 655 LEU A N 1
ATOM 5161 C CA . LEU A 1 655 ? -26.672 14.07 19.984 1 98.62 655 LEU A CA 1
ATOM 5162 C C . LEU A 1 655 ? -26.453 12.617 19.594 1 98.62 655 LEU A C 1
ATOM 5164 O O . LEU A 1 655 ? -25.906 11.828 20.375 1 98.62 655 LEU A O 1
ATOM 5168 N N . THR A 1 656 ? -26.875 12.266 18.359 1 98.69 656 THR A N 1
ATOM 5169 C CA . THR A 1 656 ? -26.688 10.922 17.844 1 98.69 656 THR A CA 1
ATOM 5170 C C . THR A 1 656 ? -25.234 10.484 17.953 1 98.69 656 THR A C 1
ATOM 5172 O O . THR A 1 656 ? -24.938 9.398 18.438 1 98.69 656 THR A O 1
ATOM 5175 N N . ASN A 1 657 ? -24.344 11.367 17.5 1 98.75 657 ASN A N 1
ATOM 5176 C CA . ASN A 1 657 ? -22.922 11.039 17.469 1 98.75 657 ASN A CA 1
ATOM 5177 C C . ASN A 1 657 ? -22.344 10.906 18.875 1 98.75 657 ASN A C 1
ATOM 5179 O O . ASN A 1 657 ? -21.484 10.055 19.125 1 98.75 657 ASN A O 1
ATOM 5183 N N . LEU A 1 658 ? -22.797 11.758 19.797 1 98.69 658 LEU A N 1
ATOM 5184 C CA . LEU A 1 658 ? -22.328 11.688 21.172 1 98.69 658 LEU A CA 1
ATOM 5185 C C . LEU A 1 658 ? -22.812 10.398 21.844 1 98.69 658 LEU A C 1
ATOM 5187 O O . LEU A 1 658 ? -22.062 9.734 22.547 1 98.69 658 LEU A O 1
ATOM 5191 N N . LEU A 1 659 ? -24.094 10.039 21.625 1 98.38 659 LEU A N 1
ATOM 5192 C CA . LEU A 1 659 ? -24.625 8.797 22.156 1 98.38 659 LEU A CA 1
ATOM 5193 C C . LEU A 1 659 ? -23.891 7.59 21.578 1 98.38 659 LEU A C 1
ATOM 5195 O O . LEU A 1 659 ? -23.547 6.656 22.297 1 98.38 659 LEU A O 1
ATOM 5199 N N . TRP A 1 660 ? -23.734 7.645 20.25 1 98.06 660 TRP A N 1
ATOM 5200 C CA . TRP A 1 660 ? -22.969 6.598 19.578 1 98.06 660 TRP A CA 1
ATOM 5201 C C . TRP A 1 660 ? -21.594 6.418 20.25 1 98.06 660 TRP A C 1
ATOM 5203 O O . TRP A 1 660 ? -21.188 5.289 20.531 1 98.06 660 TRP A O 1
ATOM 5213 N N . TRP A 1 661 ? -20.844 7.523 20.5 1 98.06 661 TRP A N 1
ATOM 5214 C CA . TRP A 1 661 ? -19.516 7.496 21.094 1 98.06 661 TRP A CA 1
ATOM 5215 C C . TRP A 1 661 ? -19.531 6.828 22.453 1 98.06 661 TRP A C 1
ATOM 5217 O O . TRP A 1 661 ? -18.734 5.93 22.734 1 98.06 661 TRP A O 1
ATOM 5227 N N . ILE A 1 662 ? -20.5 7.219 23.297 1 97.5 662 ILE A N 1
ATOM 5228 C CA . ILE A 1 662 ? -20.562 6.711 24.672 1 97.5 662 ILE A CA 1
ATOM 5229 C C . ILE A 1 662 ? -20.875 5.219 24.641 1 97.5 662 ILE A C 1
ATOM 5231 O O . ILE A 1 662 ? -20.234 4.43 25.344 1 97.5 662 ILE A O 1
ATOM 5235 N N . HIS A 1 663 ? -21.797 4.852 23.828 1 96.81 663 HIS A N 1
ATOM 5236 C CA . HIS A 1 663 ? -22.297 3.482 23.844 1 96.81 663 HIS A CA 1
ATOM 5237 C C . HIS A 1 663 ? -21.375 2.543 23.078 1 96.81 663 HIS A C 1
ATOM 5239 O O . HIS A 1 663 ? -21.547 1.321 23.125 1 96.81 663 HIS A O 1
ATOM 5245 N N . SER A 1 664 ? -20.406 3.092 22.375 1 95.19 664 SER A N 1
ATOM 5246 C CA . SER A 1 664 ? -19.422 2.256 21.688 1 95.19 664 SER A CA 1
ATOM 5247 C C . SER A 1 664 ? -18.141 2.111 22.5 1 95.19 664 SER A C 1
ATOM 5249 O O . SER A 1 664 ? -17.188 1.488 22.047 1 95.19 664 SER A O 1
ATOM 5251 N N . ARG A 1 665 ? -17.906 2.744 23.672 1 88.94 665 ARG A N 1
ATOM 5252 C CA . ARG A 1 665 ? -16.703 2.705 24.5 1 88.94 665 ARG A CA 1
ATOM 5253 C C . ARG A 1 665 ? -16.734 1.509 25.438 1 88.94 665 ARG A C 1
ATOM 5255 O O . ARG A 1 665 ? -15.734 1.224 26.109 1 88.94 665 ARG A O 1
ATOM 5262 N N . SER A 1 666 ? -17.922 0.752 25.625 1 65.69 666 SER A N 1
ATOM 5263 C CA . SER A 1 666 ? -18.078 -0.18 26.734 1 65.69 666 SER A CA 1
ATOM 5264 C C . SER A 1 666 ? -17.016 -1.27 26.703 1 65.69 666 SER A C 1
ATOM 5266 O O . SER A 1 666 ? -16.594 -1.701 25.625 1 65.69 666 SER A O 1
ATOM 5268 N N . ASP A 1 667 ? -16.062 -1.197 27.703 1 56.84 667 ASP A N 1
ATOM 5269 C CA . ASP A 1 667 ? -15.109 -2.227 28.125 1 56.84 667 ASP A CA 1
ATOM 5270 C C . ASP A 1 667 ? -15.742 -3.615 28.047 1 56.84 667 ASP A C 1
ATOM 5272 O O . ASP A 1 667 ? -16.891 -3.801 28.453 1 56.84 667 ASP A O 1
ATOM 5276 N N . GLU A 1 668 ? -15.57 -4.438 27.016 1 43.88 668 GLU A N 1
ATOM 5277 C CA . GLU A 1 668 ? -15.789 -5.82 27.422 1 43.88 668 GLU A CA 1
ATOM 5278 C C . GLU A 1 668 ? -15.023 -6.148 28.703 1 43.88 668 GLU A C 1
ATOM 5280 O O . GLU A 1 668 ? -13.938 -5.609 28.922 1 43.88 668 GLU A O 1
ATOM 5285 N N . MET B 1 1 ? 7.766 -5.297 5.535 1 32.88 1 MET B N 1
ATOM 5286 C CA . MET B 1 1 ? 6.875 -6.422 5.266 1 32.88 1 MET B CA 1
ATOM 5287 C C . MET B 1 1 ? 5.457 -6.113 5.73 1 32.88 1 MET B C 1
ATOM 5289 O O . MET B 1 1 ? 5.258 -5.57 6.816 1 32.88 1 MET B O 1
ATOM 5293 N N . VAL B 1 2 ? 4.496 -6.02 4.797 1 40.41 2 VAL B N 1
ATOM 5294 C CA . VAL B 1 2 ? 3.09 -5.848 5.145 1 40.41 2 VAL B CA 1
ATOM 5295 C C . VAL B 1 2 ? 2.68 -6.898 6.172 1 40.41 2 VAL B C 1
ATOM 5297 O O . VAL B 1 2 ? 2.559 -8.086 5.844 1 40.41 2 VAL B O 1
ATOM 5300 N N . ASN B 1 3 ? 3.027 -6.711 7.488 1 42.44 3 ASN B N 1
ATOM 5301 C CA . ASN B 1 3 ? 2.475 -7.633 8.477 1 42.44 3 ASN B CA 1
ATOM 5302 C C . ASN B 1 3 ? 0.972 -7.434 8.641 1 42.44 3 ASN B C 1
ATOM 5304 O O . ASN B 1 3 ? 0.522 -6.355 9.031 1 42.44 3 ASN B O 1
ATOM 5308 N N . ILE B 1 4 ? 0.216 -8.203 7.977 1 41.5 4 ILE B N 1
ATOM 5309 C CA . ILE B 1 4 ? -1.198 -8.242 8.336 1 41.5 4 ILE B CA 1
ATOM 5310 C C . ILE B 1 4 ? -1.346 -8.43 9.844 1 41.5 4 ILE B C 1
ATOM 5312 O O . ILE B 1 4 ? -0.775 -9.359 10.414 1 41.5 4 ILE B O 1
ATOM 5316 N N . GLN B 1 5 ? -1.373 -7.391 10.633 1 46.53 5 GLN B N 1
ATOM 5317 C CA . GLN B 1 5 ? -1.448 -7.363 12.094 1 46.53 5 GLN B CA 1
ATOM 5318 C C . GLN B 1 5 ? -2.23 -8.555 12.625 1 46.53 5 GLN B C 1
ATOM 5320 O O . GLN B 1 5 ? -3.461 -8.586 12.547 1 46.53 5 GLN B O 1
ATOM 5325 N N . THR B 1 6 ? -1.719 -9.75 12.461 1 45.03 6 THR B N 1
ATOM 5326 C CA . THR B 1 6 ? -2.48 -10.828 13.086 1 45.03 6 THR B CA 1
ATOM 5327 C C . THR B 1 6 ? -2.244 -10.852 14.594 1 45.03 6 THR B C 1
ATOM 5329 O O . THR B 1 6 ? -1.155 -11.195 15.055 1 45.03 6 THR B O 1
ATOM 5332 N N . ASN B 1 7 ? -2.539 -9.797 15.359 1 45.66 7 ASN B N 1
ATOM 5333 C CA . ASN B 1 7 ? -2.479 -10.328 16.719 1 45.66 7 ASN B CA 1
ATOM 5334 C C . ASN B 1 7 ? -2.676 -11.844 16.734 1 45.66 7 ASN B C 1
ATOM 5336 O O . ASN B 1 7 ? -2.699 -12.477 15.688 1 45.66 7 ASN B O 1
ATOM 5340 N N . THR B 1 8 ? -3.945 -12.273 17.641 1 53.12 8 THR B N 1
ATOM 5341 C CA . THR B 1 8 ? -4.34 -13.617 18.062 1 53.12 8 THR B CA 1
ATOM 5342 C C . THR B 1 8 ? -4.742 -14.461 16.859 1 53.12 8 THR B C 1
ATOM 5344 O O . THR B 1 8 ? -5.824 -14.281 16.297 1 53.12 8 THR B O 1
ATOM 5347 N N . SER B 1 9 ? -3.732 -14.789 16.094 1 68.12 9 SER B N 1
ATOM 5348 C CA . SER B 1 9 ? -3.98 -15.547 14.867 1 68.12 9 SER B CA 1
ATOM 5349 C C . SER B 1 9 ? -4.844 -16.781 15.141 1 68.12 9 SER B C 1
ATOM 5351 O O . SER B 1 9 ? -4.445 -17.656 15.906 1 68.12 9 SER B O 1
ATOM 5353 N N . TYR B 1 10 ? -6.109 -16.734 15.031 1 88.38 10 TYR B N 1
ATOM 5354 C CA . TYR B 1 10 ? -7.023 -17.859 15.047 1 88.38 10 TYR B CA 1
ATOM 5355 C C . TYR B 1 10 ? -6.527 -18.984 14.141 1 88.38 10 TYR B C 1
ATOM 5357 O O . TYR B 1 10 ? -6.102 -18.734 13.016 1 88.38 10 TYR B O 1
ATOM 5365 N N . ILE B 1 11 ? -6.418 -20.156 14.766 1 92.81 11 ILE B N 1
ATOM 5366 C CA . ILE B 1 11 ? -6.133 -21.375 14.023 1 92.81 11 ILE B CA 1
ATOM 5367 C C . ILE B 1 11 ? -7.293 -22.359 14.188 1 92.81 11 ILE B C 1
ATOM 5369 O O . ILE B 1 11 ? -7.77 -22.578 15.297 1 92.81 11 ILE B O 1
ATOM 5373 N N . PHE B 1 12 ? -7.746 -22.812 13.078 1 96.25 12 PHE B N 1
ATOM 5374 C CA . PHE B 1 12 ? -8.812 -23.797 13.133 1 96.25 12 PHE B CA 1
ATOM 5375 C C . PHE B 1 12 ? -8.367 -25.031 13.914 1 96.25 12 PHE B C 1
ATOM 5377 O O . PHE B 1 12 ? -7.168 -25.25 14.117 1 96.25 12 PHE B O 1
ATOM 5384 N N . PRO B 1 13 ? -9.297 -25.812 14.438 1 95.62 13 PRO B N 1
ATOM 5385 C CA . PRO B 1 13 ? -8.922 -27 15.211 1 95.62 13 PRO B CA 1
ATOM 5386 C C . PRO B 1 13 ? -7.918 -27.891 14.484 1 95.62 13 PRO B C 1
ATOM 5388 O O . PRO B 1 13 ? -8.07 -28.156 13.289 1 95.62 13 PRO B O 1
ATOM 5391 N N . GLN B 1 14 ? -6.977 -28.312 15.188 1 95 14 GLN B N 1
ATOM 5392 C CA . GLN B 1 14 ? -5.895 -29.109 14.617 1 95 14 GLN B CA 1
ATOM 5393 C C . GLN B 1 14 ? -6.34 -30.547 14.352 1 95 14 GLN B C 1
ATOM 5395 O O . GLN B 1 14 ? -7.219 -31.062 15.039 1 95 14 GLN B O 1
ATOM 5400 N N . THR B 1 15 ? -5.801 -31.047 13.312 1 94.5 15 THR B N 1
ATOM 5401 C CA . THR B 1 15 ? -6.031 -32.438 13.008 1 94.5 15 THR B CA 1
ATOM 5402 C C . THR B 1 15 ? -4.77 -33.094 12.445 1 94.5 15 THR B C 1
ATOM 5404 O O . THR B 1 15 ? -3.83 -32.406 12.055 1 94.5 15 THR B O 1
ATOM 5407 N N . GLN B 1 16 ? -4.703 -34.406 12.578 1 92.88 16 GLN B N 1
ATOM 5408 C CA . GLN B 1 16 ? -3.668 -35.188 11.914 1 92.88 16 GLN B CA 1
ATOM 5409 C C . GLN B 1 16 ? -4.203 -35.844 10.641 1 92.88 16 GLN B C 1
ATOM 5411 O O . GLN B 1 16 ? -5.004 -36.781 10.711 1 92.88 16 GLN B O 1
ATOM 5416 N N . SER B 1 17 ? -3.783 -35.375 9.555 1 96.12 17 SER B N 1
ATOM 5417 C CA . SER B 1 17 ? -4.23 -35.906 8.281 1 96.12 17 SER B CA 1
ATOM 5418 C C . SER B 1 17 ? -3.637 -37.281 8.031 1 96.12 17 SER B C 1
ATOM 5420 O O . SER B 1 17 ? -2.467 -37.531 8.328 1 96.12 17 SER B O 1
ATOM 5422 N N . THR B 1 18 ? -4.402 -38.188 7.492 1 96.19 18 THR B N 1
ATOM 5423 C CA . THR B 1 18 ? -3.926 -39.531 7.172 1 96.19 18 THR B CA 1
ATOM 5424 C C . THR B 1 18 ? -3.475 -39.594 5.719 1 96.19 18 THR B C 1
ATOM 5426 O O . THR B 1 18 ? -2.949 -40.625 5.281 1 96.19 18 THR B O 1
ATOM 5429 N N . VAL B 1 19 ? -3.676 -38.562 5 1 95.94 19 VAL B N 1
ATOM 5430 C CA . VAL B 1 19 ? -3.434 -38.656 3.562 1 95.94 19 VAL B CA 1
ATOM 5431 C C . VAL B 1 19 ? -2.219 -37.812 3.18 1 95.94 19 VAL B C 1
ATOM 5433 O O . VAL B 1 19 ? -1.664 -37.969 2.09 1 95.94 19 VAL B O 1
ATOM 5436 N N . LEU B 1 20 ? -1.746 -36.938 4.012 1 96.25 20 LEU B N 1
ATOM 5437 C CA . LEU B 1 20 ? -0.626 -36.062 3.693 1 96.25 20 LEU B CA 1
ATOM 5438 C C . LEU B 1 20 ? 0.699 -36.812 3.799 1 96.25 20 LEU B C 1
ATOM 5440 O O . LEU B 1 20 ? 0.902 -37.594 4.727 1 96.25 20 LEU B O 1
ATOM 5444 N N . PRO B 1 21 ? 1.56 -36.656 2.826 1 94.44 21 PRO B N 1
ATOM 5445 C CA . PRO B 1 21 ? 2.863 -37.312 2.893 1 94.44 21 PRO B CA 1
ATOM 5446 C C . PRO B 1 21 ? 3.758 -36.75 3.996 1 94.44 21 PRO B C 1
ATOM 5448 O O . PRO B 1 21 ? 3.512 -35.656 4.496 1 94.44 21 PRO B O 1
ATOM 5451 N N . ASP B 1 22 ? 4.777 -37.531 4.383 1 93.38 22 ASP B N 1
ATOM 5452 C CA . ASP B 1 22 ? 5.77 -37.094 5.367 1 93.38 22 ASP B CA 1
ATOM 5453 C C . ASP B 1 22 ? 6.828 -36.219 4.734 1 93.38 22 ASP B C 1
ATOM 5455 O O . ASP B 1 22 ? 7.582 -36.656 3.863 1 93.38 22 ASP B O 1
ATOM 5459 N N . PRO B 1 23 ? 6.922 -34.969 5.184 1 92.38 23 PRO B N 1
ATOM 5460 C CA . PRO B 1 23 ? 7.887 -34.062 4.57 1 92.38 23 PRO B CA 1
ATOM 5461 C C . PRO B 1 23 ? 9.32 -34.344 5 1 92.38 23 PRO B C 1
ATOM 5463 O O . PRO B 1 23 ? 10.266 -33.875 4.371 1 92.38 23 PRO B O 1
ATOM 5466 N N . SER B 1 24 ? 9.625 -35.062 6.02 1 92.44 24 SER B N 1
ATOM 5467 C CA . SER B 1 24 ? 10.953 -35.25 6.594 1 92.44 24 SER B CA 1
ATOM 5468 C C . SER B 1 24 ? 11.852 -36.062 5.652 1 92.44 24 SER B C 1
ATOM 5470 O O . SER B 1 24 ? 13.07 -36.094 5.836 1 92.44 24 SER B O 1
ATOM 5472 N N . LYS B 1 25 ? 11.289 -36.656 4.676 1 90.81 25 LYS B N 1
ATOM 5473 C CA . LYS B 1 25 ? 12.07 -37.469 3.75 1 90.81 25 LYS B CA 1
ATOM 5474 C C . LYS B 1 25 ? 12.961 -36.594 2.869 1 90.81 25 LYS B C 1
ATOM 5476 O O . LYS B 1 25 ? 14.016 -37.031 2.408 1 90.81 25 LYS B O 1
ATOM 5481 N N . PHE B 1 26 ? 12.562 -35.375 2.617 1 94.12 26 PHE B N 1
ATOM 5482 C CA . PHE B 1 26 ? 13.25 -34.656 1.562 1 94.12 26 PHE B CA 1
ATOM 5483 C C . PHE B 1 26 ? 13.68 -33.281 2.057 1 94.12 26 PHE B C 1
ATOM 5485 O O . PHE B 1 26 ? 14.484 -32.594 1.408 1 94.12 26 PHE B O 1
ATOM 5492 N N . PHE B 1 27 ? 13.227 -32.812 3.154 1 95.12 27 PHE B N 1
ATOM 5493 C CA . PHE B 1 27 ? 13.656 -31.547 3.711 1 95.12 27 PHE B CA 1
ATOM 5494 C C . PHE B 1 27 ? 14.75 -31.75 4.758 1 95.12 27 PHE B C 1
ATOM 5496 O O . PHE B 1 27 ? 14.68 -32.688 5.559 1 95.12 27 PHE B O 1
ATOM 5503 N N . SER B 1 28 ? 15.734 -30.891 4.688 1 93.62 28 SER B N 1
ATOM 5504 C CA . SER B 1 28 ? 16.734 -30.906 5.75 1 93.62 28 SER B CA 1
ATOM 5505 C C . SER B 1 28 ? 16.109 -30.578 7.102 1 93.62 28 SER B C 1
ATOM 5507 O O . SER B 1 28 ? 15.031 -29.969 7.164 1 93.62 28 SER B O 1
ATOM 5509 N N . SER B 1 29 ? 16.766 -30.922 8.188 1 90.94 29 SER B N 1
ATOM 5510 C CA . SER B 1 29 ? 16.219 -30.812 9.531 1 90.94 29 SER B CA 1
ATOM 5511 C C . SER B 1 29 ? 15.883 -29.375 9.891 1 90.94 29 SER B C 1
ATOM 5513 O O . SER B 1 29 ? 14.898 -29.109 10.594 1 90.94 29 SER B O 1
ATOM 5515 N N . ASN B 1 30 ? 16.656 -28.469 9.359 1 88.38 30 ASN B N 1
ATOM 5516 C CA . ASN B 1 30 ? 16.453 -27.062 9.68 1 88.38 30 ASN B CA 1
ATOM 5517 C C . ASN B 1 30 ? 15.234 -26.5 8.969 1 88.38 30 ASN B C 1
ATOM 5519 O O . ASN B 1 30 ? 14.75 -25.406 9.32 1 88.38 30 ASN B O 1
ATOM 5523 N N . LEU B 1 31 ? 14.672 -27.297 8.047 1 90.44 31 LEU B N 1
ATOM 5524 C CA . LEU B 1 31 ? 13.531 -26.828 7.273 1 90.44 31 LEU B CA 1
ATOM 5525 C C . LEU B 1 31 ? 12.258 -27.562 7.68 1 90.44 31 LEU B C 1
ATOM 5527 O O . LEU B 1 31 ? 11.18 -27.281 7.156 1 90.44 31 LEU B O 1
ATOM 5531 N N . LEU B 1 32 ? 12.297 -28.469 8.57 1 87.38 32 LEU B N 1
ATOM 5532 C CA . LEU B 1 32 ? 11.164 -29.344 8.836 1 87.38 32 LEU B CA 1
ATOM 5533 C C . LEU B 1 32 ? 10.141 -28.656 9.734 1 87.38 32 LEU B C 1
ATOM 5535 O O . LEU B 1 32 ? 9.07 -29.219 9.984 1 87.38 32 LEU B O 1
ATOM 5539 N N . SER B 1 33 ? 10.312 -27.5 10.078 1 82.88 33 SER B N 1
ATOM 5540 C CA . SER B 1 33 ? 9.289 -26.812 10.852 1 82.88 33 SER B CA 1
ATOM 5541 C C . SER B 1 33 ? 8.211 -26.219 9.945 1 82.88 33 SER B C 1
ATOM 5543 O O . SER B 1 33 ? 8.516 -25.656 8.898 1 82.88 33 SER B O 1
ATOM 5545 N N . SER B 1 34 ? 6.918 -26.656 10.227 1 83.19 34 SER B N 1
ATOM 5546 C CA . SER B 1 34 ? 5.816 -26.031 9.5 1 83.19 34 SER B CA 1
ATOM 5547 C C . SER B 1 34 ? 5.812 -24.516 9.695 1 83.19 34 SER B C 1
ATOM 5549 O O . SER B 1 34 ? 6.301 -24.016 10.711 1 83.19 34 SER B O 1
ATOM 5551 N N . PRO B 1 35 ? 5.273 -23.797 8.727 1 92.69 35 PRO B N 1
ATOM 5552 C CA . PRO B 1 35 ? 4.613 -24.234 7.5 1 92.69 35 PRO B CA 1
ATOM 5553 C C . PRO B 1 35 ? 5.598 -24.516 6.367 1 92.69 35 PRO B C 1
ATOM 5555 O O . PRO B 1 35 ? 6.699 -23.953 6.352 1 92.69 35 PRO B O 1
ATOM 5558 N N . LEU B 1 36 ? 5.234 -25.469 5.461 1 94.94 36 LEU B N 1
ATOM 5559 C CA . LEU B 1 36 ? 6.027 -25.828 4.289 1 94.94 36 LEU B CA 1
ATOM 5560 C C . LEU B 1 36 ? 5.293 -25.469 3.004 1 94.94 36 LEU B C 1
ATOM 5562 O O . LEU B 1 36 ? 4.059 -25.438 2.977 1 94.94 36 LEU B O 1
ATOM 5566 N N . PRO B 1 37 ? 6.004 -25.172 1.916 1 95.62 37 PRO B N 1
ATOM 5567 C CA . PRO B 1 37 ? 5.324 -24.938 0.642 1 95.62 37 PRO B CA 1
ATOM 5568 C C . PRO B 1 37 ? 4.59 -26.156 0.117 1 95.62 37 PRO B C 1
ATOM 5570 O O . PRO B 1 37 ? 5.082 -27.281 0.258 1 95.62 37 PRO B O 1
ATOM 5573 N N . THR B 1 38 ? 3.449 -25.953 -0.489 1 97.5 38 THR B N 1
ATOM 5574 C CA . THR B 1 38 ? 2.65 -27.094 -0.944 1 97.5 38 THR B CA 1
ATOM 5575 C C . THR B 1 38 ? 2.35 -26.969 -2.436 1 97.5 38 THR B C 1
ATOM 5577 O O . THR B 1 38 ? 1.883 -27.938 -3.057 1 97.5 38 THR B O 1
ATOM 5580 N N . ASN B 1 39 ? 2.498 -25.812 -3.039 1 97.94 39 ASN B N 1
ATOM 5581 C CA . ASN B 1 39 ? 2.219 -25.562 -4.445 1 97.94 39 ASN B CA 1
ATOM 5582 C C . ASN B 1 39 ? 3.412 -24.922 -5.148 1 97.94 39 ASN B C 1
ATOM 5584 O O . ASN B 1 39 ? 3.24 -24.141 -6.09 1 97.94 39 ASN B O 1
ATOM 5588 N N . SER B 1 40 ? 4.582 -25.266 -4.734 1 97.06 40 SER B N 1
ATOM 5589 C CA . SER B 1 40 ? 5.785 -24.578 -5.199 1 97.06 40 SER B CA 1
ATOM 5590 C C . SER B 1 40 ? 6.297 -25.188 -6.5 1 97.06 40 SER B C 1
ATOM 5592 O O . SER B 1 40 ? 5.957 -26.328 -6.84 1 97.06 40 SER B O 1
ATOM 5594 N N . PHE B 1 41 ? 7.191 -24.516 -7.133 1 97.69 41 PHE B N 1
ATOM 5595 C CA . PHE B 1 41 ? 7.727 -24.891 -8.438 1 97.69 41 PHE B CA 1
ATOM 5596 C C . PHE B 1 41 ? 8.641 -26.109 -8.312 1 97.69 41 PHE B C 1
ATOM 5598 O O . PHE B 1 41 ? 8.992 -26.734 -9.312 1 97.69 41 PHE B O 1
ATOM 5605 N N . PHE B 1 42 ? 8.984 -26.531 -7.094 1 98 42 PHE B N 1
ATOM 5606 C CA . PHE B 1 42 ? 9.891 -27.672 -6.91 1 98 42 PHE B CA 1
ATOM 5607 C C . PHE B 1 42 ? 9.18 -28.812 -6.191 1 98 42 PHE B C 1
ATOM 5609 O O . PHE B 1 42 ? 9.836 -29.688 -5.617 1 98 42 PHE B O 1
ATOM 5616 N N . GLN B 1 43 ? 7.891 -28.797 -6.203 1 97.56 43 GLN B N 1
ATOM 5617 C CA . GLN B 1 43 ? 7.117 -29.688 -5.34 1 97.56 43 GLN B CA 1
ATOM 5618 C C . GLN B 1 43 ? 7.395 -31.156 -5.656 1 97.56 43 GLN B C 1
ATOM 5620 O O . GLN B 1 43 ? 7.387 -32 -4.762 1 97.56 43 GLN B O 1
ATOM 5625 N N . ASN B 1 44 ? 7.656 -31.531 -6.902 1 97.44 44 ASN B N 1
ATOM 5626 C CA . ASN B 1 44 ? 7.938 -32.906 -7.277 1 97.44 44 ASN B CA 1
ATOM 5627 C C . ASN B 1 44 ? 9.172 -33.438 -6.555 1 97.44 44 ASN B C 1
ATOM 5629 O O . ASN B 1 44 ? 9.266 -34.656 -6.289 1 97.44 44 ASN B O 1
ATOM 5633 N N . PHE B 1 45 ? 10.102 -32.594 -6.195 1 97.19 45 PHE B N 1
ATOM 5634 C CA . PHE B 1 45 ? 11.344 -33.031 -5.559 1 97.19 45 PHE B CA 1
ATOM 5635 C C . PHE B 1 45 ? 11.086 -33.562 -4.152 1 97.19 45 PHE B C 1
ATOM 5637 O O . PHE B 1 45 ? 11.953 -34.188 -3.545 1 97.19 45 PHE B O 1
ATOM 5644 N N . VAL B 1 46 ? 9.883 -33.312 -3.602 1 95.94 46 VAL B N 1
ATOM 5645 C CA . VAL B 1 46 ? 9.641 -33.688 -2.213 1 95.94 46 VAL B CA 1
ATOM 5646 C C . VAL B 1 46 ? 8.477 -34.656 -2.139 1 95.94 46 VAL B C 1
ATOM 5648 O O . VAL B 1 46 ? 7.914 -34.906 -1.065 1 95.94 46 VAL B O 1
ATOM 5651 N N . LEU B 1 47 ? 8.031 -35.156 -3.25 1 96.25 47 LEU B N 1
ATOM 5652 C CA . LEU B 1 47 ? 6.898 -36.094 -3.301 1 96.25 47 LEU B CA 1
ATOM 5653 C C . LEU B 1 47 ? 7.34 -37.469 -3.781 1 96.25 47 LEU B C 1
ATOM 5655 O O . LEU B 1 47 ? 8.219 -37.594 -4.641 1 96.25 47 LEU B O 1
ATOM 5659 N N . LYS B 1 48 ? 6.77 -38.5 -3.17 1 95 48 LYS B N 1
ATOM 5660 C CA . LYS B 1 48 ? 7.031 -39.906 -3.537 1 95 48 LYS B CA 1
ATOM 5661 C C . LYS B 1 48 ? 8.531 -40.188 -3.547 1 95 48 LYS B C 1
ATOM 5663 O O . LYS B 1 48 ? 9.195 -40.062 -2.52 1 95 48 LYS B O 1
ATOM 5668 N N . ASN B 1 49 ? 9.141 -40.406 -4.777 1 93.75 49 ASN B N 1
ATOM 5669 C CA . ASN B 1 49 ? 10.562 -40.719 -4.84 1 93.75 49 ASN B CA 1
ATOM 5670 C C . ASN B 1 49 ? 11.391 -39.469 -5.105 1 93.75 49 ASN B C 1
ATOM 5672 O O . ASN B 1 49 ? 12.625 -39.5 -5.133 1 93.75 49 ASN B O 1
ATOM 5676 N N . GLY B 1 50 ? 10.719 -38.344 -5.289 1 95 50 GLY B N 1
ATOM 5677 C CA . GLY B 1 50 ? 11.406 -37.094 -5.547 1 95 50 GLY B CA 1
ATOM 5678 C C . GLY B 1 50 ? 12.125 -37.062 -6.879 1 95 50 GLY B C 1
ATOM 5679 O O . GLY B 1 50 ? 13.125 -36.344 -7.043 1 95 50 GLY B O 1
ATOM 5680 N N . ASP B 1 51 ? 11.727 -37.844 -7.844 1 94.69 51 ASP B N 1
ATOM 5681 C CA . ASP B 1 51 ? 12.539 -38.031 -9.039 1 94.69 51 ASP B CA 1
ATOM 5682 C C . ASP B 1 51 ? 11.766 -37.625 -10.297 1 94.69 51 ASP B C 1
ATOM 5684 O O . ASP B 1 51 ? 12.109 -38.031 -11.406 1 94.69 51 ASP B O 1
ATOM 5688 N N . GLN B 1 52 ? 10.617 -36.938 -10.109 1 96.25 52 GLN B N 1
ATOM 5689 C CA . GLN B 1 52 ? 9.953 -36.344 -11.258 1 96.25 52 GLN B CA 1
ATOM 5690 C C . GLN B 1 52 ? 10.547 -34.969 -11.609 1 96.25 52 GLN B C 1
ATOM 5692 O O . GLN B 1 52 ? 11.008 -34.25 -10.727 1 96.25 52 GLN B O 1
ATOM 5697 N N . GLN B 1 53 ? 10.516 -34.688 -12.867 1 97.19 53 GLN B N 1
ATOM 5698 C CA . GLN B 1 53 ? 11.188 -33.5 -13.359 1 97.19 53 GLN B CA 1
ATOM 5699 C C . GLN B 1 53 ? 10.453 -32.219 -12.906 1 97.19 53 GLN B C 1
ATOM 5701 O O . GLN B 1 53 ? 9.242 -32.25 -12.68 1 97.19 53 GLN B O 1
ATOM 5706 N N . GLU B 1 54 ? 11.148 -31.234 -12.68 1 97.88 54 GLU B N 1
ATOM 5707 C CA . GLU B 1 54 ? 10.648 -29.875 -12.484 1 97.88 54 GLU B CA 1
ATOM 5708 C C . GLU B 1 54 ? 11.25 -28.906 -13.5 1 97.88 54 GLU B C 1
ATOM 5710 O O . GLU B 1 54 ? 12.391 -29.094 -13.938 1 97.88 54 GLU B O 1
ATOM 5715 N N . TYR B 1 55 ? 10.492 -27.969 -13.953 1 97.75 55 TYR B N 1
ATOM 5716 C CA . TYR B 1 55 ? 10.984 -26.969 -14.898 1 97.75 55 TYR B CA 1
ATOM 5717 C C . TYR B 1 55 ? 11.617 -25.797 -14.172 1 97.75 55 TYR B C 1
ATOM 5719 O O . TYR B 1 55 ? 10.914 -24.953 -13.602 1 97.75 55 TYR B O 1
ATOM 5727 N N . ILE B 1 56 ? 12.922 -25.734 -14.109 1 97.62 56 ILE B N 1
ATOM 5728 C CA . ILE B 1 56 ? 13.711 -24.656 -13.539 1 97.62 56 ILE B CA 1
ATOM 5729 C C . ILE B 1 56 ? 14.328 -23.828 -14.656 1 97.62 56 ILE B C 1
ATOM 5731 O O . ILE B 1 56 ? 15.5 -24 -15 1 97.62 56 ILE B O 1
ATOM 5735 N N . HIS B 1 57 ? 13.617 -22.875 -15.203 1 96.38 57 HIS B N 1
ATOM 5736 C CA . HIS B 1 57 ? 13.914 -22.109 -16.406 1 96.38 57 HIS B CA 1
ATOM 5737 C C . HIS B 1 57 ? 15.406 -21.844 -16.547 1 96.38 57 HIS B C 1
ATOM 5739 O O . HIS B 1 57 ? 16.031 -21.281 -15.641 1 96.38 57 HIS B O 1
ATOM 5745 N N . PRO B 1 58 ? 16.047 -22.188 -17.656 1 97.56 58 PRO B N 1
ATOM 5746 C CA . PRO B 1 58 ? 15.406 -22.703 -18.875 1 97.56 58 PRO B CA 1
ATOM 5747 C C . PRO B 1 58 ? 15.469 -24.234 -18.984 1 97.56 58 PRO B C 1
ATOM 5749 O O . PRO B 1 58 ? 15.18 -24.797 -20.031 1 97.56 58 PRO B O 1
ATOM 5752 N N . TYR B 1 59 ? 15.82 -24.906 -17.922 1 98.25 59 TYR B N 1
ATOM 5753 C CA . TYR B 1 59 ? 16.125 -26.328 -18 1 98.25 59 TYR B CA 1
ATOM 5754 C C . TYR B 1 59 ? 15.055 -27.156 -17.281 1 98.25 59 TYR B C 1
ATOM 5756 O O . TYR B 1 59 ? 14.477 -26.688 -16.297 1 98.25 59 TYR B O 1
ATOM 5764 N N . LEU B 1 60 ? 14.789 -28.328 -17.797 1 98.12 60 LEU B N 1
ATOM 5765 C CA . LEU B 1 60 ? 14.156 -29.375 -17 1 98.12 60 LEU B CA 1
ATOM 5766 C C . LEU B 1 60 ? 15.188 -30.125 -16.172 1 98.12 60 LEU B C 1
ATOM 5768 O O . LEU B 1 60 ? 16.234 -30.516 -16.672 1 98.12 60 LEU B O 1
ATOM 5772 N N . ILE B 1 61 ? 14.914 -30.266 -14.922 1 98.12 61 ILE B N 1
ATOM 5773 C CA . ILE B 1 61 ? 15.852 -30.891 -13.992 1 98.12 61 ILE B CA 1
ATOM 5774 C C . ILE B 1 61 ? 15.195 -32.094 -13.336 1 98.12 61 ILE B C 1
ATOM 5776 O O . ILE B 1 61 ? 14.039 -32.031 -12.914 1 98.12 61 ILE B O 1
ATOM 5780 N N . LYS B 1 62 ? 15.891 -33.094 -13.273 1 96.62 62 LYS B N 1
ATOM 5781 C CA . LYS B 1 62 ? 15.43 -34.344 -12.641 1 96.62 62 LYS B CA 1
ATOM 5782 C C . LYS B 1 62 ? 16.484 -34.906 -11.711 1 96.62 62 LYS B C 1
ATOM 5784 O O . LYS B 1 62 ? 17.672 -34.906 -12.031 1 96.62 62 LYS B O 1
ATOM 5789 N N . SER B 1 63 ? 16.031 -35.25 -10.539 1 94.94 63 SER B N 1
ATOM 5790 C CA . SER B 1 63 ? 16.922 -35.906 -9.594 1 94.94 63 SER B CA 1
ATOM 5791 C C . SER B 1 63 ? 16.688 -37.438 -9.602 1 94.94 63 SER B C 1
ATOM 5793 O O . SER B 1 63 ? 15.562 -37.875 -9.82 1 94.94 63 SER B O 1
ATOM 5795 N N . SER B 1 64 ? 17.719 -38.156 -9.492 1 88.25 64 SER B N 1
ATOM 5796 C CA . SER B 1 64 ? 17.609 -39.625 -9.359 1 88.25 64 SER B CA 1
ATOM 5797 C C . SER B 1 64 ? 18.797 -40.188 -8.578 1 88.25 64 SER B C 1
ATOM 5799 O O . SER B 1 64 ? 19.938 -40.125 -9.031 1 88.25 64 SER B O 1
ATOM 5801 N N . ASN B 1 65 ? 18.422 -40.75 -7.43 1 80.81 65 ASN B N 1
ATOM 5802 C CA . ASN B 1 65 ? 19.469 -41.312 -6.598 1 80.81 65 ASN B CA 1
ATOM 5803 C C . ASN B 1 65 ? 20.578 -40.312 -6.32 1 80.81 65 ASN B C 1
ATOM 5805 O O . ASN B 1 65 ? 20.312 -39.219 -5.852 1 80.81 65 ASN B O 1
ATOM 5809 N N . SER B 1 66 ? 21.734 -40.5 -6.684 1 82.88 66 SER B N 1
ATOM 5810 C CA . SER B 1 66 ? 22.875 -39.625 -6.395 1 82.88 66 SER B CA 1
ATOM 5811 C C . SER B 1 66 ? 23.312 -38.844 -7.637 1 82.88 66 SER B C 1
ATOM 5813 O O . SER B 1 66 ? 24.484 -38.531 -7.801 1 82.88 66 SER B O 1
ATOM 5815 N N . SER B 1 67 ? 22.297 -38.562 -8.461 1 92.62 67 SER B N 1
ATOM 5816 C CA . SER B 1 67 ? 22.625 -37.844 -9.68 1 92.62 67 SER B CA 1
ATOM 5817 C C . SER B 1 67 ? 21.562 -36.781 -9.992 1 92.62 67 SER B C 1
ATOM 5819 O O . SER B 1 67 ? 20.438 -36.844 -9.477 1 92.62 67 SER B O 1
ATOM 5821 N N . LEU B 1 68 ? 21.922 -35.812 -10.703 1 96.94 68 LEU B N 1
ATOM 5822 C CA . LEU B 1 68 ? 21.031 -34.781 -11.219 1 96.94 68 LEU B CA 1
ATOM 5823 C C . LEU B 1 68 ? 21.141 -34.688 -12.734 1 96.94 68 LEU B C 1
ATOM 5825 O O . LEU B 1 68 ? 22.234 -34.531 -13.273 1 96.94 68 LEU B O 1
ATOM 5829 N N . SER B 1 69 ? 20.031 -34.875 -13.406 1 97.62 69 SER B N 1
ATOM 5830 C CA . SER B 1 69 ? 20 -34.781 -14.867 1 97.62 69 SER B CA 1
ATOM 5831 C C . SER B 1 69 ? 19.438 -33.438 -15.312 1 97.62 69 SER B C 1
ATOM 5833 O O . SER B 1 69 ? 18.484 -32.906 -14.711 1 97.62 69 SER B O 1
ATOM 5835 N N . LEU B 1 70 ? 20.031 -32.875 -16.328 1 96.94 70 LEU B N 1
ATOM 5836 C CA . LEU B 1 70 ? 19.625 -31.609 -16.922 1 96.94 70 LEU B CA 1
ATOM 5837 C C . LEU B 1 70 ? 19.219 -31.781 -18.375 1 96.94 70 LEU B C 1
ATOM 5839 O O . LEU B 1 70 ? 19.859 -32.531 -19.109 1 96.94 70 LEU B O 1
ATOM 5843 N N . SER B 1 71 ? 18.094 -31.172 -18.75 1 97.94 71 SER B N 1
ATOM 5844 C CA . SER B 1 71 ? 17.562 -31.219 -20.109 1 97.94 71 SER B CA 1
ATOM 5845 C C . SER B 1 71 ? 17.266 -29.812 -20.641 1 97.94 71 SER B C 1
ATOM 5847 O O . SER B 1 71 ? 16.625 -29.016 -19.953 1 97.94 71 SER B O 1
ATOM 5849 N N . TYR B 1 72 ? 17.875 -29.359 -21.703 1 97.62 72 TYR B N 1
ATOM 5850 C CA . TYR B 1 72 ? 17.344 -28.25 -22.484 1 97.62 72 TYR B CA 1
ATOM 5851 C C . TYR B 1 72 ? 16.297 -28.734 -23.469 1 97.62 72 TYR B C 1
ATOM 5853 O O . TYR B 1 72 ? 16.625 -29.062 -24.625 1 97.62 72 TYR B O 1
ATOM 5861 N N . PRO B 1 73 ? 15.094 -28.703 -23.078 1 94.69 73 PRO B N 1
ATOM 5862 C CA . PRO B 1 73 ? 14.062 -29.5 -23.75 1 94.69 73 PRO B CA 1
ATOM 5863 C C . PRO B 1 73 ? 13.609 -28.891 -25.062 1 94.69 73 PRO B C 1
ATOM 5865 O O . PRO B 1 73 ? 13.625 -27.656 -25.219 1 94.69 73 PRO B O 1
ATOM 5868 N N . SER B 1 74 ? 13.258 -29.75 -25.984 1 92.94 74 SER B N 1
ATOM 5869 C CA . SER B 1 74 ? 12.57 -29.328 -27.188 1 92.94 74 SER B CA 1
ATOM 5870 C C . SER B 1 74 ? 11.062 -29.281 -26.984 1 92.94 74 SER B C 1
ATOM 5872 O O . SER B 1 74 ? 10.523 -30.016 -26.141 1 92.94 74 SER B O 1
ATOM 5874 N N . ARG B 1 75 ? 10.492 -28.438 -27.703 1 94.31 75 ARG B N 1
ATOM 5875 C CA . ARG B 1 75 ? 9.047 -28.281 -27.641 1 94.31 75 ARG B CA 1
ATOM 5876 C C . ARG B 1 75 ? 8.359 -29.094 -28.734 1 94.31 75 ARG B C 1
ATOM 5878 O O . ARG B 1 75 ? 8.781 -29.062 -29.891 1 94.31 75 ARG B O 1
ATOM 5885 N N . GLN B 1 76 ? 7.418 -29.891 -28.312 1 96.56 76 GLN B N 1
ATOM 5886 C CA . GLN B 1 76 ? 6.52 -30.562 -29.25 1 96.56 76 GLN B CA 1
ATOM 5887 C C . GLN B 1 76 ? 5.121 -29.953 -29.203 1 96.56 76 GLN B C 1
ATOM 5889 O O . GLN B 1 76 ? 4.617 -29.625 -28.125 1 96.56 76 GLN B O 1
ATOM 5894 N N . ALA B 1 77 ? 4.582 -29.75 -30.422 1 97.25 77 ALA B N 1
ATOM 5895 C CA . ALA B 1 77 ? 3.312 -29.031 -30.453 1 97.25 77 ALA B CA 1
ATOM 5896 C C . ALA B 1 77 ? 2.328 -29.703 -31.406 1 97.25 77 ALA B C 1
ATOM 5898 O O . ALA B 1 77 ? 2.729 -30.234 -32.438 1 97.25 77 ALA B O 1
ATOM 5899 N N . SER B 1 78 ? 1.146 -29.766 -31.062 1 97.44 78 SER B N 1
ATOM 5900 C CA . SER B 1 78 ? -0.026 -30.047 -31.891 1 97.44 78 SER B CA 1
ATOM 5901 C C . SER B 1 78 ? -1.112 -29 -31.688 1 97.44 78 SER B C 1
ATOM 5903 O O . SER B 1 78 ? -0.9 -28.016 -30.984 1 97.44 78 SER B O 1
ATOM 5905 N N . SER B 1 79 ? -2.176 -29.219 -32.344 1 96.94 79 SER B N 1
ATOM 5906 C CA . SER B 1 79 ? -3.287 -28.297 -32.188 1 96.94 79 SER B CA 1
ATOM 5907 C C . SER B 1 79 ? -3.9 -28.406 -30.797 1 96.94 79 SER B C 1
ATOM 5909 O O . SER B 1 79 ? -4.586 -27.484 -30.344 1 96.94 79 SER B O 1
ATOM 5911 N N . ALA B 1 80 ? -3.617 -29.438 -30.094 1 97.06 80 ALA B N 1
ATOM 5912 C CA . ALA B 1 80 ? -4.309 -29.688 -28.828 1 97.06 80 ALA B CA 1
ATOM 5913 C C . ALA B 1 80 ? -3.369 -29.516 -27.641 1 97.06 80 ALA B C 1
ATOM 5915 O O . ALA B 1 80 ? -3.812 -29.219 -26.531 1 97.06 80 ALA B O 1
ATOM 5916 N N . VAL B 1 81 ? -2.09 -29.797 -27.906 1 98 81 VAL B N 1
ATOM 5917 C CA . VAL B 1 81 ? -1.181 -29.844 -26.766 1 98 81 VAL B CA 1
ATOM 5918 C C . VAL B 1 81 ? 0.197 -29.328 -27.172 1 98 81 VAL B C 1
ATOM 5920 O O . VAL B 1 81 ? 0.608 -29.5 -28.328 1 98 81 VAL B O 1
ATOM 5923 N N . ILE B 1 82 ? 0.863 -28.625 -26.344 1 98.31 82 ILE B N 1
ATOM 5924 C CA . ILE B 1 82 ? 2.281 -28.281 -26.422 1 98.31 82 ILE B CA 1
ATOM 5925 C C . ILE B 1 82 ? 3.002 -28.797 -25.172 1 98.31 82 ILE B C 1
ATOM 5927 O O . ILE B 1 82 ? 2.541 -28.594 -24.047 1 98.31 82 ILE B O 1
ATOM 5931 N N . PHE B 1 83 ? 4.059 -29.484 -25.25 1 97.62 83 PHE B N 1
ATOM 5932 C CA . PHE B 1 83 ? 4.797 -29.969 -24.094 1 97.62 83 PHE B CA 1
ATOM 5933 C C . PHE B 1 83 ? 6.289 -30.047 -24.391 1 97.62 83 PHE B C 1
ATOM 5935 O O . PHE B 1 83 ? 6.695 -29.984 -25.562 1 97.62 83 PHE B O 1
ATOM 5942 N N . GLN B 1 84 ? 7.062 -30.125 -23.328 1 96.75 84 GLN B N 1
ATOM 5943 C CA . GLN B 1 84 ? 8.508 -30.281 -23.438 1 96.75 84 GLN B CA 1
ATOM 5944 C C . GLN B 1 84 ? 8.938 -31.703 -23.078 1 96.75 84 GLN B C 1
ATOM 5946 O O . GLN B 1 84 ? 8.383 -32.312 -22.172 1 96.75 84 GLN B O 1
ATOM 5951 N N . VAL B 1 85 ? 9.875 -32.125 -23.828 1 95.44 85 VAL B N 1
ATOM 5952 C CA . VAL B 1 85 ? 10.344 -33.5 -23.641 1 95.44 85 VAL B CA 1
ATOM 5953 C C . VAL B 1 85 ? 11.609 -33.5 -22.781 1 95.44 85 VAL B C 1
ATOM 5955 O O . VAL B 1 85 ? 12.531 -32.688 -23.031 1 95.44 85 VAL B O 1
ATOM 5958 N N . PHE B 1 86 ? 11.57 -34.375 -21.812 1 96.81 86 PHE B N 1
ATOM 5959 C CA . PHE B 1 86 ? 12.773 -34.5 -21 1 96.81 86 PHE B CA 1
ATOM 5960 C C . PHE B 1 86 ? 13.75 -35.5 -21.625 1 96.81 86 PHE B C 1
ATOM 5962 O O . PHE B 1 86 ? 13.406 -36.656 -21.828 1 96.81 86 PHE B O 1
ATOM 5969 N N . ASN B 1 87 ? 14.867 -35.062 -22.031 1 96.69 87 ASN B N 1
ATOM 5970 C CA . ASN B 1 87 ? 16.047 -35.844 -22.406 1 96.69 87 ASN B CA 1
ATOM 5971 C C . ASN B 1 87 ? 17.234 -35.531 -21.516 1 96.69 87 ASN B C 1
ATOM 5973 O O . ASN B 1 87 ? 17.609 -34.375 -21.359 1 96.69 87 ASN B O 1
ATOM 5977 N N . PRO B 1 88 ? 17.781 -36.5 -20.859 1 97.25 88 PRO B N 1
ATOM 5978 C CA . PRO B 1 88 ? 18.938 -36.188 -20.016 1 97.25 88 PRO B CA 1
ATOM 5979 C C . PRO B 1 88 ? 20.156 -35.781 -20.812 1 97.25 88 PRO B C 1
ATOM 5981 O O . PRO B 1 88 ? 21.109 -36.562 -20.969 1 97.25 88 PRO B O 1
ATOM 5984 N N . ASP B 1 89 ? 20.219 -34.594 -21.266 1 98.06 89 ASP B N 1
ATOM 5985 C CA . ASP B 1 89 ? 21.359 -34.094 -22.031 1 98.06 89 ASP B CA 1
ATOM 5986 C C . ASP B 1 89 ? 22.656 -34.25 -21.25 1 98.06 89 ASP B C 1
ATOM 5988 O O . ASP B 1 89 ? 23.688 -34.562 -21.812 1 98.06 89 ASP B O 1
ATOM 5992 N N . LEU B 1 90 ? 22.609 -33.938 -20.016 1 98.25 90 LEU B N 1
ATOM 5993 C CA . LEU B 1 90 ? 23.719 -34.125 -19.094 1 98.25 90 LEU B CA 1
ATOM 5994 C C . LEU B 1 90 ? 23.219 -34.719 -17.781 1 98.25 90 LEU B C 1
ATOM 5996 O O . LEU B 1 90 ? 22.156 -34.344 -17.281 1 98.25 90 LEU B O 1
ATOM 6000 N N . THR B 1 91 ? 23.859 -35.688 -17.266 1 98 91 THR B N 1
ATOM 6001 C CA . THR B 1 91 ? 23.641 -36.219 -15.922 1 98 91 THR B CA 1
ATOM 6002 C C . THR B 1 91 ? 24.906 -36.125 -15.086 1 98 91 THR B C 1
ATOM 6004 O O . THR B 1 91 ? 25.938 -36.719 -15.422 1 98 91 THR B O 1
ATOM 6007 N N . ILE B 1 92 ? 24.859 -35.406 -14.086 1 97.62 92 ILE B N 1
ATOM 6008 C CA . ILE B 1 92 ? 26 -35.156 -13.211 1 97.62 92 ILE B CA 1
ATOM 6009 C C . ILE B 1 92 ? 25.922 -36.094 -12 1 97.62 92 ILE B C 1
ATOM 6011 O O . ILE B 1 92 ? 24.891 -36.156 -11.32 1 97.62 92 ILE B O 1
ATOM 6015 N N . SER B 1 93 ? 26.969 -36.75 -11.711 1 94.88 93 SER B N 1
ATOM 6016 C CA . SER B 1 93 ? 27.016 -37.656 -10.57 1 94.88 93 SER B CA 1
ATOM 6017 C C . SER B 1 93 ? 28.422 -37.719 -9.984 1 94.88 93 SER B C 1
ATOM 6019 O O . SER B 1 93 ? 29.375 -37.219 -10.578 1 94.88 93 SER B O 1
ATOM 6021 N N . ALA B 1 94 ? 28.469 -38.25 -8.836 1 92.88 94 ALA B N 1
ATOM 6022 C CA . ALA B 1 94 ? 29.719 -38.531 -8.125 1 92.88 94 ALA B CA 1
ATOM 6023 C C . ALA B 1 94 ? 29.609 -39.781 -7.281 1 92.88 94 ALA B C 1
ATOM 6025 O O . ALA B 1 94 ? 28.5 -40.219 -6.926 1 92.88 94 ALA B O 1
ATOM 6026 N N . PRO B 1 95 ? 30.859 -40.438 -7.117 1 86.12 95 PRO B N 1
ATOM 6027 C CA . PRO B 1 95 ? 30.812 -41.625 -6.273 1 86.12 95 PRO B CA 1
ATOM 6028 C C . PRO B 1 95 ? 30.234 -41.344 -4.883 1 86.12 95 PRO B C 1
ATOM 6030 O O . PRO B 1 95 ? 30.453 -40.281 -4.332 1 86.12 95 PRO B O 1
ATOM 6033 N N . GLN B 1 96 ? 29.484 -42.406 -4.523 1 80.25 96 GLN B N 1
ATOM 6034 C CA . GLN B 1 96 ? 28.891 -42.281 -3.193 1 80.25 96 GLN B CA 1
ATOM 6035 C C . GLN B 1 96 ? 29.906 -42.625 -2.105 1 80.25 96 GLN B C 1
ATOM 6037 O O . GLN B 1 96 ? 30.672 -43.594 -2.244 1 80.25 96 GLN B O 1
ATOM 6042 N N . GLY B 1 97 ? 30.234 -41.625 -1.271 1 68.5 97 GLY B N 1
ATOM 6043 C CA . GLY B 1 97 ? 31.109 -41.938 -0.143 1 68.5 97 GLY B CA 1
ATOM 6044 C C . GLY B 1 97 ? 30.375 -42.562 1.029 1 68.5 97 GLY B C 1
ATOM 6045 O O . GLY B 1 97 ? 29.156 -42.688 1.006 1 68.5 97 GLY B O 1
ATOM 6046 N N . PRO B 1 98 ? 31.188 -43.281 1.968 1 56.31 98 PRO B N 1
ATOM 6047 C CA . PRO B 1 98 ? 30.594 -43.906 3.154 1 56.31 98 PRO B CA 1
ATOM 6048 C C . PRO B 1 98 ? 29.781 -42.938 3.998 1 56.31 98 PRO B C 1
ATOM 6050 O O . PRO B 1 98 ? 29.219 -43.312 5.02 1 56.31 98 PRO B O 1
ATOM 6053 N N . LYS B 1 99 ? 30.078 -41.625 3.93 1 51.81 99 LYS B N 1
ATOM 6054 C CA . LYS B 1 99 ? 29.531 -40.781 4.984 1 51.81 99 LYS B CA 1
ATOM 6055 C C . LYS B 1 99 ? 28.016 -40.969 5.121 1 51.81 99 LYS B C 1
ATOM 6057 O O . LYS B 1 99 ? 27.391 -41.594 4.266 1 51.81 99 LYS B O 1
ATOM 6062 N N . GLN B 1 100 ? 27.422 -40.25 5.613 1 48.91 100 GLN B N 1
ATOM 6063 C CA . GLN B 1 100 ? 26.562 -39.969 6.754 1 48.91 100 GLN B CA 1
ATOM 6064 C C . GLN B 1 100 ? 25.094 -39.906 6.34 1 48.91 100 GLN B C 1
ATOM 6066 O O . GLN B 1 100 ? 24.203 -39.781 7.188 1 48.91 100 GLN B O 1
ATOM 6071 N N . GLY B 1 101 ? 24.688 -40.094 4.98 1 51.62 101 GLY B N 1
ATOM 6072 C CA . GLY B 1 101 ? 23.234 -40.062 4.836 1 51.62 101 GLY B CA 1
ATOM 6073 C C . GLY B 1 101 ? 22.672 -41.219 4.043 1 51.62 101 GLY B C 1
ATOM 6074 O O . GLY B 1 101 ? 23.438 -42.094 3.564 1 51.62 101 GLY B O 1
ATOM 6075 N N . PRO B 1 102 ? 21.375 -41.469 4.406 1 55.62 102 PRO B N 1
ATOM 6076 C CA . PRO B 1 102 ? 20.797 -42.562 3.639 1 55.62 102 PRO B CA 1
ATOM 6077 C C . PRO B 1 102 ? 21.203 -42.562 2.168 1 55.62 102 PRO B C 1
ATOM 6079 O O . PRO B 1 102 ? 21.281 -41.469 1.562 1 55.62 102 PRO B O 1
ATOM 6082 N N . PRO B 1 103 ? 21.875 -43.531 1.751 1 59.19 103 PRO B N 1
ATOM 6083 C CA . PRO B 1 103 ? 22.359 -43.656 0.375 1 59.19 103 PRO B CA 1
ATOM 6084 C C . PRO B 1 103 ? 21.328 -43.219 -0.658 1 59.19 103 PRO B C 1
ATOM 6086 O O . PRO B 1 103 ? 20.141 -43.562 -0.514 1 59.19 103 PRO B O 1
ATOM 6089 N N . GLY B 1 104 ? 21.594 -42.281 -1.456 1 63.72 104 GLY B N 1
ATOM 6090 C CA . GLY B 1 104 ? 21.047 -42.125 -2.789 1 63.72 104 GLY B CA 1
ATOM 6091 C C . GLY B 1 104 ? 19.922 -41.094 -2.846 1 63.72 104 GLY B C 1
ATOM 6092 O O . GLY B 1 104 ? 19.391 -40.812 -3.916 1 63.72 104 GLY B O 1
ATOM 6093 N N . LYS B 1 105 ? 19.641 -40.312 -1.685 1 82.12 105 LYS B N 1
ATOM 6094 C CA . LYS B 1 105 ? 18.5 -39.406 -1.799 1 82.12 105 LYS B CA 1
ATOM 6095 C C . LYS B 1 105 ? 18.922 -37.938 -1.667 1 82.12 105 LYS B C 1
ATOM 6097 O O . LYS B 1 105 ? 19.859 -37.625 -0.922 1 82.12 105 LYS B O 1
ATOM 6102 N N . HIS B 1 106 ? 18.406 -37.062 -2.488 1 93.12 106 HIS B N 1
ATOM 6103 C CA . HIS B 1 106 ? 18.672 -35.656 -2.355 1 93.12 106 HIS B CA 1
ATOM 6104 C C . HIS B 1 106 ? 17.906 -35.062 -1.171 1 93.12 106 HIS B C 1
ATOM 6106 O O . HIS B 1 106 ? 16.969 -35.656 -0.671 1 93.12 106 HIS B O 1
ATOM 6112 N N . LEU B 1 107 ? 18.375 -33.938 -0.662 1 94.25 107 LEU B N 1
ATOM 6113 C CA . LEU B 1 107 ? 17.719 -33.156 0.368 1 94.25 107 LEU B CA 1
ATOM 6114 C C . LEU B 1 107 ? 17.578 -31.703 -0.069 1 94.25 107 LEU B C 1
ATOM 6116 O O . LEU B 1 107 ? 18.5 -31.141 -0.665 1 94.25 107 LEU B O 1
ATOM 6120 N N . ILE B 1 108 ? 16.406 -31.156 0.184 1 96.75 108 ILE B N 1
ATOM 6121 C CA . ILE B 1 108 ? 16.281 -29.703 0.053 1 96.75 108 ILE B CA 1
ATOM 6122 C C . ILE B 1 108 ? 16.891 -29.016 1.274 1 96.75 108 ILE B C 1
ATOM 6124 O O . ILE B 1 108 ? 16.406 -29.203 2.398 1 96.75 108 ILE B O 1
ATOM 6128 N N . SER B 1 109 ? 17.875 -28.234 1.086 1 96.5 109 SER B N 1
ATOM 6129 C CA . SER B 1 109 ? 18.562 -27.609 2.211 1 96.5 109 SER B CA 1
ATOM 6130 C C . SER B 1 109 ? 18.219 -26.125 2.301 1 96.5 109 SER B C 1
ATOM 6132 O O . SER B 1 109 ? 18.453 -25.484 3.334 1 96.5 109 SER B O 1
ATOM 6134 N N . SER B 1 110 ? 17.734 -25.578 1.247 1 96.5 110 SER B N 1
ATOM 6135 C CA . SER B 1 110 ? 17.25 -24.203 1.218 1 96.5 110 SER B CA 1
ATOM 6136 C C . SER B 1 110 ? 16.219 -24 0.11 1 96.5 110 SER B C 1
ATOM 6138 O O . SER B 1 110 ? 16.266 -24.672 -0.92 1 96.5 110 SER B O 1
ATOM 6140 N N . TYR B 1 111 ? 15.242 -23.156 0.379 1 96.5 111 TYR B N 1
ATOM 6141 C CA . TYR B 1 111 ? 14.328 -22.719 -0.673 1 96.5 111 TYR B CA 1
ATOM 6142 C C . TYR B 1 111 ? 13.875 -21.281 -0.452 1 96.5 111 TYR B C 1
ATOM 6144 O O . TYR B 1 111 ? 13.953 -20.766 0.666 1 96.5 111 TYR B O 1
ATOM 6152 N N . SER B 1 112 ? 13.531 -20.594 -1.522 1 96.25 112 SER B N 1
ATOM 6153 C CA . SER B 1 112 ? 13.016 -19.234 -1.531 1 96.25 112 SER B CA 1
ATOM 6154 C C . SER B 1 112 ? 11.93 -19.062 -2.588 1 96.25 112 SER B C 1
ATOM 6156 O O . SER B 1 112 ? 11.43 -20.047 -3.137 1 96.25 112 SER B O 1
ATOM 6158 N N . ASP B 1 113 ? 11.516 -17.797 -2.82 1 97.19 113 ASP B N 1
ATOM 6159 C CA . ASP B 1 113 ? 10.508 -17.5 -3.832 1 97.19 113 ASP B CA 1
ATOM 6160 C C . ASP B 1 113 ? 10.992 -17.891 -5.223 1 97.19 113 ASP B C 1
ATOM 6162 O O . ASP B 1 113 ? 10.195 -18.266 -6.086 1 97.19 113 ASP B O 1
ATOM 6166 N N . LEU B 1 114 ? 12.367 -17.844 -5.352 1 98.31 114 LEU B N 1
ATOM 6167 C CA . LEU B 1 114 ? 12.859 -17.953 -6.723 1 98.31 114 LEU B CA 1
ATOM 6168 C C . LEU B 1 114 ? 13.914 -19.047 -6.844 1 98.31 114 LEU B C 1
ATOM 6170 O O . LEU B 1 114 ? 14.547 -19.188 -7.891 1 98.31 114 LEU B O 1
ATOM 6174 N N . SER B 1 115 ? 14.078 -19.844 -5.715 1 98.31 115 SER B N 1
ATOM 6175 C CA . SER B 1 115 ? 15.172 -20.797 -5.785 1 98.31 115 SER B CA 1
ATOM 6176 C C . SER B 1 115 ? 14.922 -22 -4.875 1 98.31 115 SER B C 1
ATOM 6178 O O . SER B 1 115 ? 14.078 -21.938 -3.984 1 98.31 115 SER B O 1
ATOM 6180 N N . VAL B 1 116 ? 15.602 -23.062 -5.156 1 98.12 116 VAL B N 1
ATOM 6181 C CA . VAL B 1 116 ? 15.703 -24.234 -4.289 1 98.12 116 VAL B CA 1
ATOM 6182 C C . VAL B 1 116 ? 17.109 -24.828 -4.379 1 98.12 116 VAL B C 1
ATOM 6184 O O . VAL B 1 116 ? 17.719 -24.812 -5.445 1 98.12 116 VAL B O 1
ATOM 6187 N N . THR B 1 117 ? 17.625 -25.266 -3.324 1 98.12 117 THR B N 1
ATOM 6188 C CA . THR B 1 117 ? 18.906 -25.938 -3.299 1 98.12 117 THR B CA 1
ATOM 6189 C C . THR B 1 117 ? 18.734 -27.438 -3.045 1 98.12 117 THR B C 1
ATOM 6191 O O . THR B 1 117 ? 18.125 -27.828 -2.047 1 98.12 117 THR B O 1
ATOM 6194 N N . LEU B 1 118 ? 19.219 -28.266 -3.939 1 97.25 118 LEU B N 1
ATOM 6195 C CA . LEU B 1 118 ? 19.25 -29.703 -3.777 1 97.25 118 LEU B CA 1
ATOM 6196 C C . LEU B 1 118 ? 20.625 -30.188 -3.359 1 97.25 118 LEU B C 1
ATOM 6198 O O . LEU B 1 118 ? 21.609 -30.016 -4.098 1 97.25 118 LEU B O 1
ATOM 6202 N N . ASP B 1 119 ? 20.719 -30.828 -2.25 1 95.44 119 ASP B N 1
ATOM 6203 C CA . ASP B 1 119 ? 21.969 -31.406 -1.742 1 95.44 119 ASP B CA 1
ATOM 6204 C C . ASP B 1 119 ? 21.984 -32.906 -1.935 1 95.44 119 ASP B C 1
ATOM 6206 O O . ASP B 1 119 ? 20.969 -33.594 -1.771 1 95.44 119 ASP B O 1
ATOM 6210 N N . PHE B 1 120 ? 23.094 -33.344 -2.357 1 93.56 120 PHE B N 1
ATOM 6211 C CA . PHE B 1 120 ? 23.438 -34.75 -2.346 1 93.56 120 PHE B CA 1
ATOM 6212 C C . PHE B 1 120 ? 24.578 -35.031 -1.368 1 93.56 120 PHE B C 1
ATOM 6214 O O . PHE B 1 120 ? 25.734 -35.156 -1.773 1 93.56 120 PHE B O 1
ATOM 6221 N N . PRO B 1 121 ? 24.141 -35.219 -0.141 1 88.81 121 PRO B N 1
ATOM 6222 C CA . PRO B 1 121 ? 25.172 -35.25 0.896 1 88.81 121 PRO B CA 1
ATOM 6223 C C . PRO B 1 121 ? 26.172 -36.406 0.685 1 88.81 121 PRO B C 1
ATOM 6225 O O . PRO B 1 121 ? 27.359 -36.25 0.939 1 88.81 121 PRO B O 1
ATOM 6228 N N . SER B 1 122 ? 25.766 -37.5 0.229 1 88.5 122 SER B N 1
ATOM 6229 C CA . SER B 1 122 ? 26.641 -38.688 0.07 1 88.5 122 SER B CA 1
ATOM 6230 C C . SER B 1 122 ? 27.625 -38.469 -1.067 1 88.5 122 SER B C 1
ATOM 6232 O O . SER B 1 122 ? 28.625 -39.188 -1.159 1 88.5 122 SER B O 1
ATOM 6234 N N . SER B 1 123 ? 27.422 -37.531 -1.898 1 90.94 123 SER B N 1
ATOM 6235 C CA . SER B 1 123 ? 28.266 -37.312 -3.066 1 90.94 123 SER B CA 1
ATOM 6236 C C . SER B 1 123 ? 28.984 -35.938 -2.99 1 90.94 123 SER B C 1
ATOM 6238 O O . SER B 1 123 ? 29.688 -35.562 -3.924 1 90.94 123 SER B O 1
ATOM 6240 N N . ASN B 1 124 ? 28.781 -35.188 -1.93 1 92.5 124 ASN B N 1
ATOM 6241 C CA . ASN B 1 124 ? 29.406 -33.906 -1.693 1 92.5 124 ASN B CA 1
ATOM 6242 C C . ASN B 1 124 ? 29 -32.875 -2.746 1 92.5 124 ASN B C 1
ATOM 6244 O O . ASN B 1 124 ? 29.797 -32.031 -3.16 1 92.5 124 ASN B O 1
ATOM 6248 N N . LEU B 1 125 ? 27.766 -33.031 -3.262 1 95.56 125 LEU B N 1
ATOM 6249 C CA . LEU B 1 125 ? 27.281 -32.125 -4.281 1 95.56 125 LEU B CA 1
ATOM 6250 C C . LEU B 1 125 ? 26.109 -31.297 -3.752 1 95.56 125 LEU B C 1
ATOM 6252 O O . LEU B 1 125 ? 25.25 -31.812 -3.037 1 95.56 125 LEU B O 1
ATOM 6256 N N . SER B 1 126 ? 26.109 -29.984 -3.986 1 96.75 126 SER B N 1
ATOM 6257 C CA . SER B 1 126 ? 25 -29.078 -3.736 1 96.75 126 SER B CA 1
ATOM 6258 C C . SER B 1 126 ? 24.641 -28.281 -4.988 1 96.75 126 SER B C 1
ATOM 6260 O O . SER B 1 126 ? 25.484 -27.562 -5.535 1 96.75 126 SER B O 1
ATOM 6262 N N . PHE B 1 127 ? 23.438 -28.406 -5.48 1 97.94 127 PHE B N 1
ATOM 6263 C CA . PHE B 1 127 ? 22.984 -27.703 -6.672 1 97.94 127 PHE B CA 1
ATOM 6264 C C . PHE B 1 127 ? 22.156 -26.484 -6.293 1 97.94 127 PHE B C 1
ATOM 6266 O O . PHE B 1 127 ? 21.109 -26.609 -5.652 1 97.94 127 PHE B O 1
ATOM 6273 N N . PHE B 1 128 ? 22.562 -25.266 -6.621 1 98.5 128 PHE B N 1
ATOM 6274 C CA . PHE B 1 128 ? 21.781 -24.031 -6.473 1 98.5 128 PHE B CA 1
ATOM 6275 C C . PHE B 1 128 ? 20.875 -23.828 -7.684 1 98.5 128 PHE B C 1
ATOM 6277 O O . PHE B 1 128 ? 21.312 -23.281 -8.703 1 98.5 128 PHE B O 1
ATOM 6284 N N . LEU B 1 129 ? 19.672 -24.219 -7.539 1 98.62 129 LEU B N 1
ATOM 6285 C CA . LEU B 1 129 ? 18.719 -24.094 -8.633 1 98.62 129 LEU B CA 1
ATOM 6286 C C . LEU B 1 129 ? 17.922 -22.797 -8.516 1 98.62 129 LEU B C 1
ATOM 6288 O O . LEU B 1 129 ? 16.938 -22.719 -7.781 1 98.62 129 LEU B O 1
ATOM 6292 N N . VAL B 1 130 ? 18.344 -21.75 -9.227 1 98.69 130 VAL B N 1
ATOM 6293 C CA . VAL B 1 130 ? 17.688 -20.453 -9.25 1 98.69 130 VAL B CA 1
ATOM 6294 C C . VAL B 1 130 ? 16.969 -20.25 -10.578 1 98.69 130 VAL B C 1
ATOM 6296 O O . VAL B 1 130 ? 17.578 -20.375 -11.648 1 98.69 130 VAL B O 1
ATOM 6299 N N . ARG B 1 131 ? 15.727 -19.969 -10.539 1 98 131 ARG B N 1
ATOM 6300 C CA . ARG B 1 131 ? 14.922 -19.844 -11.75 1 98 131 ARG B CA 1
ATOM 6301 C C . ARG B 1 131 ? 15.398 -18.672 -12.594 1 98 131 ARG B C 1
ATOM 6303 O O . ARG B 1 131 ? 15.641 -17.578 -12.078 1 98 131 ARG B O 1
ATOM 6310 N N . GLY B 1 132 ? 15.547 -18.969 -13.867 1 98 132 GLY B N 1
ATOM 6311 C CA . GLY B 1 132 ? 15.992 -17.938 -14.805 1 98 132 GLY B CA 1
ATOM 6312 C C . GLY B 1 132 ? 17.5 -17.906 -14.984 1 98 132 GLY B C 1
ATOM 6313 O O . GLY B 1 132 ? 18.016 -17.156 -15.82 1 98 132 GLY B O 1
ATOM 6314 N N . SER B 1 133 ? 18.234 -18.656 -14.242 1 98.62 133 SER B N 1
ATOM 6315 C CA . SER B 1 133 ? 19.672 -18.719 -14.461 1 98.62 133 SER B CA 1
ATOM 6316 C C . SER B 1 133 ? 20.016 -19.5 -15.719 1 98.62 133 SER B C 1
ATOM 6318 O O . SER B 1 133 ? 19.578 -20.641 -15.891 1 98.62 133 SER B O 1
ATOM 6320 N N . PRO B 1 134 ? 20.812 -18.906 -16.578 1 98.31 134 PRO B N 1
ATOM 6321 C CA . PRO B 1 134 ? 21.25 -19.688 -17.734 1 98.31 134 PRO B CA 1
ATOM 6322 C C . PRO B 1 134 ? 22.281 -20.766 -17.375 1 98.31 134 PRO B C 1
ATOM 6324 O O . PRO B 1 134 ? 22.594 -21.625 -18.203 1 98.31 134 PRO B O 1
ATOM 6327 N N . TYR B 1 135 ? 22.766 -20.766 -16.141 1 98.56 135 TYR B N 1
ATOM 6328 C CA . TYR B 1 135 ? 23.781 -21.703 -15.68 1 98.56 135 TYR B CA 1
ATOM 6329 C C . TYR B 1 135 ? 23.219 -22.672 -14.656 1 98.56 135 TYR B C 1
ATOM 6331 O O . TYR B 1 135 ? 22.453 -22.266 -13.766 1 98.56 135 TYR B O 1
ATOM 6339 N N . LEU B 1 136 ? 23.484 -23.906 -14.812 1 98.5 136 LEU B N 1
ATOM 6340 C CA . LEU B 1 136 ? 23.391 -24.812 -13.664 1 98.5 136 LEU B CA 1
ATOM 6341 C C . LEU B 1 136 ? 24.594 -24.672 -12.758 1 98.5 136 LEU B C 1
ATOM 6343 O O . LEU B 1 136 ? 25.734 -24.781 -13.219 1 98.5 136 LEU B O 1
ATOM 6347 N N . THR B 1 137 ? 24.391 -24.391 -11.523 1 98.62 137 THR B N 1
ATOM 6348 C CA . THR B 1 137 ? 25.469 -24.172 -10.586 1 98.62 137 THR B CA 1
ATOM 6349 C C . THR B 1 137 ? 25.578 -25.328 -9.586 1 98.62 137 THR B C 1
ATOM 6351 O O . THR B 1 137 ? 24.609 -25.625 -8.875 1 98.62 137 THR B O 1
ATOM 6354 N N . VAL B 1 138 ? 26.719 -25.953 -9.445 1 98 138 VAL B N 1
ATOM 6355 C CA . VAL B 1 138 ? 26.938 -27.047 -8.5 1 98 138 VAL B CA 1
ATOM 6356 C C . VAL B 1 138 ? 28.156 -26.719 -7.633 1 98 138 VAL B C 1
ATOM 6358 O O . VAL B 1 138 ? 29.188 -26.281 -8.141 1 98 138 VAL B O 1
ATOM 6361 N N . SER B 1 139 ? 28 -26.797 -6.41 1 97.81 139 SER B N 1
ATOM 6362 C CA . SER B 1 139 ? 29.094 -26.688 -5.445 1 97.81 139 SER B CA 1
ATOM 6363 C C . SER B 1 139 ? 29.625 -28.062 -5.055 1 97.81 139 SER B C 1
ATOM 6365 O O . SER B 1 139 ? 28.859 -28.922 -4.586 1 97.81 139 SER B O 1
ATOM 6367 N N . VAL B 1 140 ? 30.844 -28.328 -5.301 1 97 140 VAL B N 1
ATOM 6368 C CA . VAL B 1 140 ? 31.531 -29.531 -4.844 1 97 140 VAL B CA 1
ATOM 6369 C C . VAL B 1 140 ? 32.281 -29.234 -3.537 1 97 140 VAL B C 1
ATOM 6371 O O . VAL B 1 140 ? 33.344 -28.641 -3.541 1 97 140 VAL B O 1
ATOM 6374 N N . THR B 1 141 ? 31.766 -29.734 -2.521 1 92.56 141 THR B N 1
ATOM 6375 C CA . THR B 1 141 ? 32.125 -29.234 -1.196 1 92.56 141 THR B CA 1
ATOM 6376 C C . THR B 1 141 ? 33.406 -29.875 -0.705 1 92.56 141 THR B C 1
ATOM 6378 O O . THR B 1 141 ? 34.094 -29.312 0.149 1 92.56 141 THR B O 1
ATOM 6381 N N . GLN B 1 142 ? 33.781 -31.047 -1.203 1 93.75 142 GLN B N 1
ATOM 6382 C CA . GLN B 1 142 ? 35.031 -31.75 -0.937 1 93.75 142 GLN B CA 1
ATOM 6383 C C . GLN B 1 142 ? 35.625 -32.281 -2.227 1 93.75 142 GLN B C 1
ATOM 6385 O O . GLN B 1 142 ? 34.938 -32.438 -3.238 1 93.75 142 GLN B O 1
ATOM 6390 N N . PRO B 1 143 ? 36.969 -32.5 -2.158 1 95.06 143 PRO B N 1
ATOM 6391 C CA . PRO B 1 143 ? 37.562 -33.094 -3.369 1 95.06 143 PRO B CA 1
ATOM 6392 C C . PRO B 1 143 ? 36.875 -34.375 -3.82 1 95.06 143 PRO B C 1
ATOM 6394 O O . PRO B 1 143 ? 36.938 -35.375 -3.123 1 95.06 143 PRO B O 1
ATOM 6397 N N . THR B 1 144 ? 36.219 -34.375 -4.953 1 94.75 144 THR B N 1
ATOM 6398 C CA . THR B 1 144 ? 35.344 -35.438 -5.453 1 94.75 144 THR B CA 1
ATOM 6399 C C . THR B 1 144 ? 35.469 -35.562 -6.969 1 94.75 144 THR B C 1
ATOM 6401 O O . THR B 1 144 ? 35.344 -34.562 -7.699 1 94.75 144 THR B O 1
ATOM 6404 N N . PRO B 1 145 ? 35.781 -36.781 -7.406 1 95.94 145 PRO B N 1
ATOM 6405 C CA . PRO B 1 145 ? 35.719 -36.938 -8.859 1 95.94 145 PRO B CA 1
ATOM 6406 C C . PRO B 1 145 ? 34.312 -36.844 -9.398 1 95.94 145 PRO B C 1
ATOM 6408 O O . PRO B 1 145 ? 33.375 -37.406 -8.805 1 95.94 145 PRO B O 1
ATOM 6411 N N . LEU B 1 146 ? 34.156 -36.188 -10.516 1 96.81 146 LEU B N 1
ATOM 6412 C CA . LEU B 1 146 ? 32.844 -36 -11.117 1 96.81 146 LEU B CA 1
ATOM 6413 C C . LEU B 1 146 ? 32.719 -36.812 -12.406 1 96.81 146 LEU B C 1
ATOM 6415 O O . LEU B 1 146 ? 33.688 -37.094 -13.062 1 96.81 146 LEU B O 1
ATOM 6419 N N . SER B 1 147 ? 31.516 -37.188 -12.617 1 96.94 147 SER B N 1
ATOM 6420 C CA . SER B 1 147 ? 31.141 -37.812 -13.883 1 96.94 147 SER B CA 1
ATOM 6421 C C . SER B 1 147 ? 29.938 -37.125 -14.508 1 96.94 147 SER B C 1
ATOM 6423 O O . SER B 1 147 ? 28.938 -36.844 -13.82 1 96.94 147 SER B O 1
ATOM 6425 N N . ILE B 1 148 ? 30.094 -36.688 -15.742 1 98.06 148 ILE B N 1
ATOM 6426 C CA . ILE B 1 148 ? 28.984 -36.125 -16.531 1 98.06 148 ILE B CA 1
ATOM 6427 C C . ILE B 1 148 ? 28.688 -37.062 -17.703 1 98.06 148 ILE B C 1
ATOM 6429 O O . ILE B 1 148 ? 29.484 -37.188 -18.641 1 98.06 148 ILE B O 1
ATOM 6433 N N . THR B 1 149 ? 27.562 -37.719 -17.641 1 97.62 149 THR B N 1
ATOM 6434 C CA . THR B 1 149 ? 27.172 -38.625 -18.719 1 97.62 149 THR B CA 1
ATOM 6435 C C . THR B 1 149 ? 26.141 -37.969 -19.625 1 97.62 149 THR B C 1
ATOM 6437 O O . THR B 1 149 ? 25.469 -37 -19.203 1 97.62 149 THR B O 1
ATOM 6440 N N . THR B 1 150 ? 26.062 -38.344 -20.844 1 98.06 150 THR B N 1
ATOM 6441 C CA . THR B 1 150 ? 25.109 -37.844 -21.828 1 98.06 150 THR B CA 1
ATOM 6442 C C . THR B 1 150 ? 24.547 -38.969 -22.688 1 98.06 150 THR B C 1
ATOM 6444 O O . THR B 1 150 ? 25.188 -40 -22.859 1 98.06 150 THR B O 1
ATOM 6447 N N . ILE B 1 151 ? 23.375 -38.844 -23.125 1 97.5 151 ILE B N 1
ATOM 6448 C CA . ILE B 1 151 ? 22.75 -39.781 -24.031 1 97.5 151 ILE B CA 1
ATOM 6449 C C . ILE B 1 151 ? 23.203 -39.531 -25.469 1 97.5 151 ILE B C 1
ATOM 6451 O O . ILE B 1 151 ? 22.844 -40.25 -26.391 1 97.5 151 ILE B O 1
ATOM 6455 N N . HIS B 1 152 ? 23.984 -38.5 -25.672 1 97.88 152 HIS B N 1
ATOM 6456 C CA . HIS B 1 152 ? 24.469 -38.062 -26.984 1 97.88 152 HIS B CA 1
ATOM 6457 C C . HIS B 1 152 ? 25.938 -38.438 -27.172 1 97.88 152 HIS B C 1
ATOM 6459 O O . HIS B 1 152 ? 26.609 -38.875 -26.219 1 97.88 152 HIS B O 1
ATOM 6465 N N . SER B 1 153 ? 26.359 -38.219 -28.406 1 98.12 153 SER B N 1
ATOM 6466 C CA . SER B 1 153 ? 27.781 -38.375 -28.688 1 98.12 153 SER B CA 1
ATOM 6467 C C . SER B 1 153 ? 28.484 -37.031 -28.609 1 98.12 153 SER B C 1
ATOM 6469 O O . SER B 1 153 ? 28.016 -36.031 -29.172 1 98.12 153 SER B O 1
ATOM 6471 N N . ILE B 1 154 ? 29.609 -37.062 -27.969 1 98.12 154 ILE B N 1
ATOM 6472 C CA . ILE B 1 154 ? 30.438 -35.875 -27.891 1 98.12 154 ILE B CA 1
ATOM 6473 C C . ILE B 1 154 ? 31.266 -35.75 -29.172 1 98.12 154 ILE B C 1
ATOM 6475 O O . ILE B 1 154 ? 32.125 -36.562 -29.438 1 98.12 154 ILE B O 1
ATOM 6479 N N . LEU B 1 155 ? 31.016 -34.688 -29.938 1 97.81 155 LEU B N 1
ATOM 6480 C CA . LEU B 1 155 ? 31.672 -34.5 -31.219 1 97.81 155 LEU B CA 1
ATOM 6481 C C . LEU B 1 155 ? 32.938 -33.656 -31.062 1 97.81 155 LEU B C 1
ATOM 6483 O O . LEU B 1 155 ? 33.875 -33.812 -31.844 1 97.81 155 LEU B O 1
ATOM 6487 N N . SER B 1 156 ? 32.906 -32.75 -30.266 1 96.69 156 SER B N 1
ATOM 6488 C CA . SER B 1 156 ? 34.062 -31.875 -30 1 96.69 156 SER B CA 1
ATOM 6489 C C . SER B 1 156 ? 34.188 -31.578 -28.516 1 96.69 156 SER B C 1
ATOM 6491 O O . SER B 1 156 ? 33.188 -31.531 -27.797 1 96.69 156 SER B O 1
ATOM 6493 N N . PHE B 1 157 ? 35.344 -31.453 -28.078 1 97.38 157 PHE B N 1
ATOM 6494 C CA . PHE B 1 157 ? 35.688 -31.203 -26.688 1 97.38 157 PHE B CA 1
ATOM 6495 C C . PHE B 1 157 ? 36.969 -30.375 -26.609 1 97.38 157 PHE B C 1
ATOM 6497 O O . PHE B 1 157 ? 38.031 -30.812 -27.078 1 97.38 157 PHE B O 1
ATOM 6504 N N . SER B 1 158 ? 36.875 -29.156 -26.078 1 97.31 158 SER B N 1
ATOM 6505 C CA . SER B 1 158 ? 38.062 -28.266 -25.984 1 97.31 158 SER B CA 1
ATOM 6506 C C . SER B 1 158 ? 38.094 -27.547 -24.641 1 97.31 158 SER B C 1
ATOM 6508 O O . SER B 1 158 ? 37.062 -27.453 -23.953 1 97.31 158 SER B O 1
ATOM 6510 N N . SER B 1 159 ? 39.188 -27.141 -24.234 1 97.5 159 SER B N 1
ATOM 6511 C CA . SER B 1 159 ? 39.406 -26.391 -23 1 97.5 159 SER B CA 1
ATOM 6512 C C . SER B 1 159 ? 40.219 -25.125 -23.25 1 97.5 159 SER B C 1
ATOM 6514 O O . SER B 1 159 ? 40.906 -25.016 -24.266 1 97.5 159 SER B O 1
ATOM 6516 N N . ASN B 1 160 ? 40.031 -24.203 -22.422 1 97.25 160 ASN B N 1
ATOM 6517 C CA . ASN B 1 160 ? 40.969 -23.078 -22.453 1 97.25 160 ASN B CA 1
ATOM 6518 C C . ASN B 1 160 ? 42.312 -23.453 -21.828 1 97.25 160 ASN B C 1
ATOM 6520 O O . ASN B 1 160 ? 42.438 -24.562 -21.297 1 97.25 160 ASN B O 1
ATOM 6524 N N . ASP B 1 161 ? 43.25 -22.516 -21.812 1 96.62 161 ASP B N 1
ATOM 6525 C CA . ASP B 1 161 ? 44.625 -22.797 -21.375 1 96.62 161 ASP B CA 1
ATOM 6526 C C . ASP B 1 161 ? 44.656 -23.078 -19.875 1 96.62 161 ASP B C 1
ATOM 6528 O O . ASP B 1 161 ? 45.469 -23.906 -19.406 1 96.62 161 ASP B O 1
ATOM 6532 N N . SER B 1 162 ? 43.812 -22.531 -19.188 1 96.81 162 SER B N 1
ATOM 6533 C CA . SER B 1 162 ? 43.844 -22.641 -17.734 1 96.81 162 SER B CA 1
ATOM 6534 C C . SER B 1 162 ? 43 -23.797 -17.234 1 96.81 162 SER B C 1
ATOM 6536 O O . SER B 1 162 ? 42.906 -24.047 -16.031 1 96.81 162 SER B O 1
ATOM 6538 N N . ASN B 1 163 ? 42.312 -24.5 -18.141 1 97.62 163 ASN B N 1
ATOM 6539 C CA . ASN B 1 163 ? 41.406 -25.609 -17.797 1 97.62 163 ASN B CA 1
ATOM 6540 C C . ASN B 1 163 ? 40.312 -25.172 -16.828 1 97.62 163 ASN B C 1
ATOM 6542 O O . ASN B 1 163 ? 40 -25.891 -15.891 1 97.62 163 ASN B O 1
ATOM 6546 N N . THR B 1 164 ? 39.812 -23.969 -16.938 1 98 164 THR B N 1
ATOM 6547 C CA . THR B 1 164 ? 38.719 -23.438 -16.125 1 98 164 THR B CA 1
ATOM 6548 C C . THR B 1 164 ? 37.469 -23.266 -16.969 1 98 164 THR B C 1
ATOM 6550 O O . THR B 1 164 ? 36.406 -22.953 -16.438 1 98 164 THR B O 1
ATOM 6553 N N . LYS B 1 165 ? 37.594 -23.438 -18.266 1 98.5 165 LYS B N 1
ATOM 6554 C CA . LYS B 1 165 ? 36.469 -23.422 -19.188 1 98.5 165 LYS B CA 1
ATOM 6555 C C . LYS B 1 165 ? 36.562 -24.578 -20.188 1 98.5 165 LYS B C 1
ATOM 6557 O O . LYS B 1 165 ? 37.625 -24.828 -20.766 1 98.5 165 LYS B O 1
ATOM 6562 N N . TYR B 1 166 ? 35.562 -25.219 -20.406 1 98.44 166 TYR B N 1
ATOM 6563 C CA . TYR B 1 166 ? 35.469 -26.266 -21.406 1 98.44 166 TYR B CA 1
ATOM 6564 C C . TYR B 1 166 ? 34.281 -26.031 -22.328 1 98.44 166 TYR B C 1
ATOM 6566 O O . TYR B 1 166 ? 33.25 -25.5 -21.906 1 98.44 166 TYR B O 1
ATOM 6574 N N . THR B 1 167 ? 34.406 -26.344 -23.594 1 97.38 167 THR B N 1
ATOM 6575 C CA . THR B 1 167 ? 33.344 -26.328 -24.594 1 97.38 167 THR B CA 1
ATOM 6576 C C . THR B 1 167 ? 33.188 -27.719 -25.219 1 97.38 167 THR B C 1
ATOM 6578 O O . THR B 1 167 ? 34.156 -28.328 -25.656 1 97.38 167 THR B O 1
ATOM 6581 N N . PHE B 1 168 ? 32.062 -28.25 -25.203 1 96.25 168 PHE B N 1
ATOM 6582 C CA . PHE B 1 168 ? 31.812 -29.547 -25.844 1 96.25 168 PHE B CA 1
ATOM 6583 C C . PHE B 1 168 ? 30.516 -29.516 -26.625 1 96.25 168 PHE B C 1
ATOM 6585 O O . PHE B 1 168 ? 29.531 -28.891 -26.203 1 96.25 168 PHE B O 1
ATOM 6592 N N . GLN B 1 169 ? 30.484 -30.156 -27.75 1 96.75 169 GLN B N 1
ATOM 6593 C CA . GLN B 1 169 ? 29.359 -30.188 -28.688 1 96.75 169 GLN B CA 1
ATOM 6594 C C . GLN B 1 169 ? 28.828 -31.594 -28.859 1 96.75 169 GLN B C 1
ATOM 6596 O O . GLN B 1 169 ? 29.609 -32.562 -28.953 1 96.75 169 GLN B O 1
ATOM 6601 N N . PHE B 1 170 ? 27.578 -31.719 -28.891 1 97.06 170 PHE B N 1
ATOM 6602 C CA . PHE B 1 170 ? 26.938 -33.031 -29.047 1 97.06 170 PHE B CA 1
ATOM 6603 C C . PHE B 1 170 ? 26.453 -33.219 -30.469 1 97.06 170 PHE B C 1
ATOM 6605 O O . PHE B 1 170 ? 26.344 -32.25 -31.234 1 97.06 170 PHE B O 1
ATOM 6612 N N . ASN B 1 171 ? 26.156 -34.438 -30.797 1 97.06 171 ASN B N 1
ATOM 6613 C CA . ASN B 1 171 ? 25.719 -34.781 -32.156 1 97.06 171 ASN B CA 1
ATOM 6614 C C . ASN B 1 171 ? 24.281 -34.312 -32.406 1 97.06 171 ASN B C 1
ATOM 6616 O O . ASN B 1 171 ? 23.828 -34.312 -33.562 1 97.06 171 ASN B O 1
ATOM 6620 N N . ASN B 1 172 ? 23.594 -33.906 -31.375 1 94.94 172 ASN B N 1
ATOM 6621 C CA . ASN B 1 172 ? 22.25 -33.375 -31.578 1 94.94 172 ASN B CA 1
ATOM 6622 C C . ASN B 1 172 ? 22.281 -31.875 -31.906 1 94.94 172 ASN B C 1
ATOM 6624 O O . ASN B 1 172 ? 21.234 -31.234 -32.031 1 94.94 172 ASN B O 1
ATOM 6628 N N . GLY B 1 173 ? 23.438 -31.312 -31.938 1 94.38 173 GLY B N 1
ATOM 6629 C CA . GLY B 1 173 ? 23.609 -29.938 -32.344 1 94.38 173 GLY B CA 1
ATOM 6630 C C . GLY B 1 173 ? 23.812 -29 -31.156 1 94.38 173 GLY B C 1
ATOM 6631 O O . GLY B 1 173 ? 24.141 -27.812 -31.344 1 94.38 173 GLY B O 1
ATOM 6632 N N . GLN B 1 174 ? 23.688 -29.469 -29.922 1 96.19 174 GLN B N 1
ATOM 6633 C CA . GLN B 1 174 ? 23.844 -28.625 -28.734 1 96.19 174 GLN B CA 1
ATOM 6634 C C . GLN B 1 174 ? 25.312 -28.406 -28.391 1 96.19 174 GLN B C 1
ATOM 6636 O O . GLN B 1 174 ? 26.125 -29.312 -28.531 1 96.19 174 GLN B O 1
ATOM 6641 N N . THR B 1 175 ? 25.641 -27.219 -28.047 1 97.31 175 THR B N 1
ATOM 6642 C CA . THR B 1 175 ? 26.938 -26.875 -27.484 1 97.31 175 THR B CA 1
ATOM 6643 C C . THR B 1 175 ? 26.812 -26.469 -26.016 1 97.31 175 THR B C 1
ATOM 6645 O O . THR B 1 175 ? 25.922 -25.688 -25.672 1 97.31 175 THR B O 1
ATOM 6648 N N . TRP B 1 176 ? 27.609 -27.031 -25.234 1 97.94 176 TRP B N 1
ATOM 6649 C CA . TRP B 1 176 ? 27.578 -26.75 -23.797 1 97.94 176 TRP B CA 1
ATOM 6650 C C . TRP B 1 176 ? 28.906 -26.156 -23.328 1 97.94 176 TRP B C 1
ATOM 6652 O O . TRP B 1 176 ? 29.969 -26.469 -23.891 1 97.94 176 TRP B O 1
ATOM 6662 N N . LEU B 1 177 ? 28.797 -25.281 -22.422 1 98.25 177 LEU B N 1
ATOM 6663 C CA . LEU B 1 177 ? 29.938 -24.656 -21.781 1 98.25 177 LEU B CA 1
ATOM 6664 C C . LEU B 1 177 ? 30.031 -25.047 -20.312 1 98.25 177 LEU B C 1
ATOM 6666 O O . LEU B 1 177 ? 29.016 -25.125 -19.625 1 98.25 177 LEU B O 1
ATOM 6670 N N . LEU B 1 178 ? 31.172 -25.391 -19.828 1 98.62 178 LEU B N 1
ATOM 6671 C CA . LEU B 1 178 ? 31.438 -25.656 -18.422 1 98.62 178 LEU B CA 1
ATOM 6672 C C . LEU B 1 178 ? 32.5 -24.703 -17.875 1 98.62 178 LEU B C 1
ATOM 6674 O O . LEU B 1 178 ? 33.562 -24.531 -18.469 1 98.62 178 LEU B O 1
ATOM 6678 N N . TYR B 1 179 ? 32.156 -24.031 -16.828 1 98.5 179 TYR B N 1
ATOM 6679 C CA . TYR B 1 179 ? 33.062 -23.125 -16.141 1 98.5 179 TYR B CA 1
ATOM 6680 C C . TYR B 1 179 ? 33.375 -23.656 -14.742 1 98.5 179 TYR B C 1
ATOM 6682 O O . TYR B 1 179 ? 32.5 -24.188 -14.055 1 98.5 179 TYR B O 1
ATOM 6690 N N . ALA B 1 180 ? 34.594 -23.547 -14.32 1 98 180 ALA B N 1
ATOM 6691 C CA . ALA B 1 180 ? 35.031 -23.938 -12.984 1 98 180 ALA B CA 1
ATOM 6692 C C . ALA B 1 180 ? 35.781 -22.812 -12.281 1 98 180 ALA B C 1
ATOM 6694 O O . ALA B 1 180 ? 36.531 -22.062 -12.93 1 98 180 ALA B O 1
ATOM 6695 N N . THR B 1 181 ? 35.625 -22.656 -10.977 1 95.88 181 THR B N 1
ATOM 6696 C CA . THR B 1 181 ? 36.25 -21.594 -10.203 1 95.88 181 THR B CA 1
ATOM 6697 C C . THR B 1 181 ? 37.75 -21.812 -10.125 1 95.88 181 THR B C 1
ATOM 6699 O O . THR B 1 181 ? 38.531 -20.875 -9.883 1 95.88 181 THR B O 1
ATOM 6702 N N . SER B 1 182 ? 38.219 -23.078 -10.258 1 95.75 182 SER B N 1
ATOM 6703 C CA . SER B 1 182 ? 39.625 -23.469 -10.289 1 95.75 182 SER B CA 1
ATOM 6704 C C . SER B 1 182 ? 39.875 -24.531 -11.352 1 95.75 182 SER B C 1
ATOM 6706 O O . SER B 1 182 ? 38.938 -25.141 -11.875 1 95.75 182 SER B O 1
ATOM 6708 N N . PRO B 1 183 ? 41.156 -24.719 -11.719 1 96.75 183 PRO B N 1
ATOM 6709 C CA . PRO B 1 183 ? 41.438 -25.672 -12.789 1 96.75 183 PRO B CA 1
ATOM 6710 C C . PRO B 1 183 ? 40.906 -27.078 -12.484 1 96.75 183 PRO B C 1
ATOM 6712 O O . PRO B 1 183 ? 41 -27.547 -11.344 1 96.75 183 PRO B O 1
ATOM 6715 N N . ILE B 1 184 ? 40.312 -27.703 -13.445 1 97.88 184 ILE B N 1
ATOM 6716 C CA . ILE B 1 184 ? 39.812 -29.062 -13.375 1 97.88 184 ILE B CA 1
ATOM 6717 C C . ILE B 1 184 ? 40.188 -29.828 -14.648 1 97.88 184 ILE B C 1
ATOM 6719 O O . ILE B 1 184 ? 39.938 -29.344 -15.758 1 97.88 184 ILE B O 1
ATOM 6723 N N . LYS B 1 185 ? 40.781 -30.875 -14.508 1 96.81 185 LYS B N 1
ATOM 6724 C CA . LYS B 1 185 ? 41.156 -31.703 -15.664 1 96.81 185 LYS B CA 1
ATOM 6725 C C . LYS B 1 185 ? 40.031 -32.656 -16.031 1 96.81 185 LYS B C 1
ATOM 6727 O O . LYS B 1 185 ? 39.656 -33.531 -15.242 1 96.81 185 LYS B O 1
ATOM 6732 N N . LEU B 1 186 ? 39.562 -32.531 -17.234 1 97.88 186 LEU B N 1
ATOM 6733 C CA . LEU B 1 186 ? 38.469 -33.375 -17.719 1 97.88 186 LEU B CA 1
ATOM 6734 C C . LEU B 1 186 ? 38.938 -34.281 -18.828 1 97.88 186 LEU B C 1
ATOM 6736 O O . LEU B 1 186 ? 39.75 -33.875 -19.672 1 97.88 186 LEU B O 1
ATOM 6740 N N . ASN B 1 187 ? 38.5 -35.438 -18.719 1 96.44 187 ASN B N 1
ATOM 6741 C CA . ASN B 1 187 ? 38.656 -36.438 -19.797 1 96.44 187 ASN B CA 1
ATOM 6742 C C . ASN B 1 187 ? 37.281 -36.844 -20.359 1 96.44 187 ASN B C 1
ATOM 6744 O O . ASN B 1 187 ? 36.25 -36.656 -19.688 1 96.44 187 ASN B O 1
ATOM 6748 N N . HIS B 1 188 ? 37.312 -37.281 -21.641 1 96.94 188 HIS B N 1
ATOM 6749 C CA . HIS B 1 188 ? 36 -37.656 -22.172 1 96.94 188 HIS B CA 1
ATOM 6750 C C . HIS B 1 188 ? 36.094 -38.906 -23.031 1 96.94 188 HIS B C 1
ATOM 6752 O O . HIS B 1 188 ? 37.125 -39.219 -23.594 1 96.94 188 HIS B O 1
ATOM 6758 N N . THR B 1 189 ? 35.094 -39.656 -23 1 97.06 189 THR B N 1
ATOM 6759 C CA . THR B 1 189 ? 34.812 -40.719 -23.984 1 97.06 189 THR B CA 1
ATOM 6760 C C . THR B 1 189 ? 33.719 -40.219 -24.969 1 97.06 189 THR B C 1
ATOM 6762 O O . THR B 1 189 ? 33.562 -39.031 -25.172 1 97.06 189 THR B O 1
ATOM 6765 N N . LEU B 1 190 ? 33.094 -41.219 -25.562 1 97.25 190 LEU B N 1
ATOM 6766 C CA . LEU B 1 190 ? 32.062 -40.906 -26.531 1 97.25 190 LEU B CA 1
ATOM 6767 C C . LEU B 1 190 ? 30.828 -40.281 -25.844 1 97.25 190 LEU B C 1
ATOM 6769 O O . LEU B 1 190 ? 30.125 -39.469 -26.438 1 97.25 190 LEU B O 1
ATOM 6773 N N . SER B 1 191 ? 30.578 -40.688 -24.641 1 97.75 191 SER B N 1
ATOM 6774 C CA . SER B 1 191 ? 29.328 -40.219 -24.016 1 97.75 191 SER B CA 1
ATOM 6775 C C . SER B 1 191 ? 29.516 -39.938 -22.531 1 97.75 191 SER B C 1
ATOM 6777 O O . SER B 1 191 ? 28.547 -39.969 -21.766 1 97.75 191 SER B O 1
ATOM 6779 N N . GLU B 1 192 ? 30.75 -39.719 -22.078 1 98 192 GLU B N 1
ATOM 6780 C CA . GLU B 1 192 ? 31.016 -39.469 -20.672 1 98 192 GLU B CA 1
ATOM 6781 C C . GLU B 1 192 ? 32.219 -38.531 -20.5 1 98 192 GLU B C 1
ATOM 6783 O O . GLU B 1 192 ? 33.188 -38.625 -21.219 1 98 192 GLU B O 1
ATOM 6788 N N . ILE B 1 193 ? 32.094 -37.656 -19.656 1 98.19 193 ILE B N 1
ATOM 6789 C CA . ILE B 1 193 ? 33.156 -36.75 -19.219 1 98.19 193 ILE B CA 1
ATOM 6790 C C . ILE B 1 193 ? 33.469 -37.031 -17.75 1 98.19 193 ILE B C 1
ATOM 6792 O O . ILE B 1 193 ? 32.594 -37.125 -16.906 1 98.19 193 ILE B O 1
ATOM 6796 N N . THR B 1 194 ? 34.688 -37.188 -17.406 1 97.88 194 THR B N 1
ATOM 6797 C CA . THR B 1 194 ? 35.094 -37.469 -16.031 1 97.88 194 THR B CA 1
ATOM 6798 C C . THR B 1 194 ? 36.188 -36.469 -15.602 1 97.88 194 THR B C 1
ATOM 6800 O O . THR B 1 194 ? 36.844 -35.875 -16.438 1 97.88 194 THR B O 1
ATOM 6803 N N . SER B 1 195 ? 36.219 -36.344 -14.391 1 97.06 195 SER B N 1
ATOM 6804 C CA . SER B 1 195 ? 37.219 -35.438 -13.859 1 97.06 195 SER B CA 1
ATOM 6805 C C . SER B 1 195 ? 38.062 -36.125 -12.797 1 97.06 195 SER B C 1
ATOM 6807 O O . SER B 1 195 ? 37.688 -37.156 -12.266 1 97.06 195 SER B O 1
ATOM 6809 N N . ASN B 1 196 ? 39.281 -35.5 -12.477 1 94.81 196 ASN B N 1
ATOM 6810 C CA . ASN B 1 196 ? 39.969 -35.781 -11.219 1 94.81 196 ASN B CA 1
ATOM 6811 C C . ASN B 1 196 ? 39.219 -35.188 -10.031 1 94.81 196 ASN B C 1
ATOM 6813 O O . ASN B 1 196 ? 38.125 -34.625 -10.195 1 94.81 196 ASN B O 1
ATOM 6817 N N . ALA B 1 197 ? 39.781 -35.469 -8.828 1 95.62 197 ALA B N 1
ATOM 6818 C CA . ALA B 1 197 ? 39.156 -34.875 -7.641 1 95.62 197 ALA B CA 1
ATOM 6819 C C . ALA B 1 197 ? 39.125 -33.344 -7.734 1 95.62 197 ALA B C 1
ATOM 6821 O O . ALA B 1 197 ? 40.125 -32.719 -8.094 1 95.62 197 ALA B O 1
ATOM 6822 N N . PHE B 1 198 ? 37.969 -32.844 -7.52 1 96.75 198 PHE B N 1
ATOM 6823 C CA . PHE B 1 198 ? 37.75 -31.406 -7.645 1 96.75 198 PHE B CA 1
ATOM 6824 C C . PHE B 1 198 ? 36.938 -30.875 -6.469 1 96.75 198 PHE B C 1
ATOM 6826 O O . PHE B 1 198 ? 36.062 -31.578 -5.945 1 96.75 198 PHE B O 1
ATOM 6833 N N . SER B 1 199 ? 37.25 -29.703 -5.91 1 96.88 199 SER B N 1
ATOM 6834 C CA . SER B 1 199 ? 36.469 -28.938 -4.957 1 96.88 199 SER B CA 1
ATOM 6835 C C . SER B 1 199 ? 36.281 -27.484 -5.41 1 96.88 199 SER B C 1
ATOM 6837 O O . SER B 1 199 ? 37.25 -26.859 -5.844 1 96.88 199 SER B O 1
ATOM 6839 N N . GLY B 1 200 ? 35.094 -26.984 -5.363 1 97.56 200 GLY B N 1
ATOM 6840 C CA . GLY B 1 200 ? 34.781 -25.625 -5.82 1 97.56 200 GLY B CA 1
ATOM 6841 C C . GLY B 1 200 ? 33.438 -25.531 -6.504 1 97.56 200 GLY B C 1
ATOM 6842 O O . GLY B 1 200 ? 32.5 -26.297 -6.195 1 97.56 200 GLY B O 1
ATOM 6843 N N . ILE B 1 201 ? 33.312 -24.516 -7.352 1 98.25 201 ILE B N 1
ATOM 6844 C CA . ILE B 1 201 ? 32.031 -24.266 -8.039 1 98.25 201 ILE B CA 1
ATOM 6845 C C . ILE B 1 201 ? 32.188 -24.625 -9.516 1 98.25 201 ILE B C 1
ATOM 6847 O O . ILE B 1 201 ? 33.156 -24.25 -10.164 1 98.25 201 ILE B O 1
ATOM 6851 N N . ILE B 1 202 ? 31.297 -25.344 -10.047 1 98.12 202 ILE B N 1
ATOM 6852 C CA . ILE B 1 202 ? 31.172 -25.625 -11.469 1 98.12 202 ILE B CA 1
ATOM 6853 C C . ILE B 1 202 ? 29.859 -25.031 -12 1 98.12 202 ILE B C 1
ATOM 6855 O O . ILE B 1 202 ? 28.812 -25.156 -11.367 1 98.12 202 ILE B O 1
ATOM 6859 N N . ARG B 1 203 ? 29.859 -24.344 -13.117 1 98.38 203 ARG B N 1
ATOM 6860 C CA . ARG B 1 203 ? 28.703 -23.766 -13.789 1 98.38 203 ARG B CA 1
ATOM 6861 C C . ARG B 1 203 ? 28.594 -24.281 -15.219 1 98.38 203 ARG B C 1
ATOM 6863 O O . ARG B 1 203 ? 29.562 -24.234 -15.984 1 98.38 203 ARG B O 1
ATOM 6870 N N . ILE B 1 204 ? 27.469 -24.812 -15.57 1 98.62 204 ILE B N 1
ATOM 6871 C CA . ILE B 1 204 ? 27.25 -25.391 -16.891 1 98.62 204 ILE B CA 1
ATOM 6872 C C . ILE B 1 204 ? 26.125 -24.656 -17.594 1 98.62 204 ILE B C 1
ATOM 6874 O O . ILE B 1 204 ? 25.062 -24.422 -17.016 1 98.62 204 ILE B O 1
ATOM 6878 N N . ALA B 1 205 ? 26.281 -24.281 -18.844 1 98.5 205 ALA B N 1
ATOM 6879 C CA . ALA B 1 205 ? 25.25 -23.547 -19.594 1 98.5 205 ALA B CA 1
ATOM 6880 C C . ALA B 1 205 ? 25.172 -24.047 -21.031 1 98.5 205 ALA B C 1
ATOM 6882 O O . ALA B 1 205 ? 26.188 -24.375 -21.641 1 98.5 205 ALA B O 1
ATOM 6883 N N . LEU B 1 206 ? 24.016 -24.109 -21.547 1 98.06 206 LEU B N 1
ATOM 6884 C CA . LEU B 1 206 ? 23.812 -24.312 -22.969 1 98.06 206 LEU B CA 1
ATOM 6885 C C . LEU B 1 206 ? 24.109 -23.031 -23.75 1 98.06 206 LEU B C 1
ATOM 6887 O O . LEU B 1 206 ? 23.734 -21.938 -23.312 1 98.06 206 LEU B O 1
ATOM 6891 N N . LEU B 1 207 ? 24.828 -23.156 -24.781 1 97.44 207 LEU B N 1
ATOM 6892 C CA . LEU B 1 207 ? 24.938 -22.062 -25.734 1 97.44 207 LEU B CA 1
ATOM 6893 C C . LEU B 1 207 ? 23.719 -22.031 -26.672 1 97.44 207 LEU B C 1
ATOM 6895 O O . LEU B 1 207 ? 23.516 -22.953 -27.453 1 97.44 207 LEU B O 1
ATOM 6899 N N . PRO B 1 208 ? 22.781 -21.094 -26.562 1 92.44 208 PRO B N 1
ATOM 6900 C CA . PRO B 1 208 ? 21.484 -21.141 -27.25 1 92.44 208 PRO B CA 1
ATOM 6901 C C . PRO B 1 208 ? 21.625 -21.172 -28.766 1 92.44 208 PRO B C 1
ATOM 6903 O O . PRO B 1 208 ? 20.766 -21.734 -29.453 1 92.44 208 PRO B O 1
ATOM 6906 N N . ASP B 1 209 ? 22.594 -20.516 -29.344 1 84.31 209 ASP B N 1
ATOM 6907 C CA . ASP B 1 209 ? 22.922 -20.625 -30.766 1 84.31 209 ASP B CA 1
ATOM 6908 C C . ASP B 1 209 ? 24.422 -20.547 -31 1 84.31 209 ASP B C 1
ATOM 6910 O O . ASP B 1 209 ? 25.188 -20.234 -30.078 1 84.31 209 ASP B O 1
ATOM 6914 N N . SER B 1 210 ? 24.781 -21.109 -32 1 75.75 210 SER B N 1
ATOM 6915 C CA . SER B 1 210 ? 26.219 -21.25 -32.25 1 75.75 210 SER B CA 1
ATOM 6916 C C . SER B 1 210 ? 26.844 -19.891 -32.531 1 75.75 210 SER B C 1
ATOM 6918 O O . SER B 1 210 ? 27.984 -19.812 -33.031 1 75.75 210 SER B O 1
ATOM 6920 N N . ASP B 1 211 ? 26.156 -18.922 -32.062 1 79 211 ASP B N 1
ATOM 6921 C CA . ASP B 1 211 ? 26.703 -17.594 -32.312 1 79 211 ASP B CA 1
ATOM 6922 C C . ASP B 1 211 ? 27.766 -17.25 -31.266 1 79 211 ASP B C 1
ATOM 6924 O O . ASP B 1 211 ? 27.5 -17.297 -30.062 1 79 211 ASP B O 1
ATOM 6928 N N . SER B 1 212 ? 28.844 -16.875 -31.703 1 82.12 212 SER B N 1
ATOM 6929 C CA . SER B 1 212 ? 30 -16.531 -30.875 1 82.12 212 SER B CA 1
ATOM 6930 C C . SER B 1 212 ? 29.672 -15.383 -29.938 1 82.12 212 SER B C 1
ATOM 6932 O O . SER B 1 212 ? 30.234 -15.281 -28.844 1 82.12 212 SER B O 1
ATOM 6934 N N . LYS B 1 213 ? 28.75 -14.562 -30.328 1 91.38 213 LYS B N 1
ATOM 6935 C CA . LYS B 1 213 ? 28.375 -13.43 -29.484 1 91.38 213 LYS B CA 1
ATOM 6936 C C . LYS B 1 213 ? 27.734 -13.898 -28.188 1 91.38 213 LYS B C 1
ATOM 6938 O O . LYS B 1 213 ? 27.922 -13.289 -27.141 1 91.38 213 LYS B O 1
ATOM 6943 N N . HIS B 1 214 ? 27.031 -14.93 -28.297 1 96 214 HIS B N 1
ATOM 6944 C CA . HIS B 1 214 ? 26.344 -15.43 -27.094 1 96 214 HIS B CA 1
ATOM 6945 C C . HIS B 1 214 ? 27.328 -16.125 -26.156 1 96 214 HIS B C 1
ATOM 6947 O O . HIS B 1 214 ? 27.172 -16.062 -24.938 1 96 214 HIS B O 1
ATOM 6953 N N . GLU B 1 215 ? 28.344 -16.75 -26.719 1 96.44 215 GLU B N 1
ATOM 6954 C CA . GLU B 1 215 ? 29.375 -17.344 -25.875 1 96.44 215 GLU B CA 1
ATOM 6955 C C . GLU B 1 215 ? 30.125 -16.281 -25.078 1 96.44 215 GLU B C 1
ATOM 6957 O O . GLU B 1 215 ? 30.422 -16.484 -23.891 1 96.44 215 GLU B O 1
ATOM 6962 N N . ALA B 1 216 ? 30.422 -15.203 -25.719 1 96.81 216 ALA B N 1
ATOM 6963 C CA . ALA B 1 216 ? 31.125 -14.102 -25.047 1 96.81 216 ALA B CA 1
ATOM 6964 C C . ALA B 1 216 ? 30.312 -13.57 -23.875 1 96.81 216 ALA B C 1
ATOM 6966 O O . ALA B 1 216 ? 30.859 -13.203 -22.844 1 96.81 216 ALA B O 1
ATOM 6967 N N . VAL B 1 217 ? 29.016 -13.477 -24.141 1 97.75 217 VAL B N 1
ATOM 6968 C CA . VAL B 1 217 ? 28.141 -13.016 -23.078 1 97.75 217 VAL B CA 1
ATOM 6969 C C . VAL B 1 217 ? 28.172 -13.992 -21.906 1 97.75 217 VAL B C 1
ATOM 6971 O O . VAL B 1 217 ? 28.344 -13.586 -20.75 1 97.75 217 VAL B O 1
ATOM 6974 N N . LEU B 1 218 ? 28.047 -15.242 -22.125 1 98.06 218 LEU B N 1
ATOM 6975 C CA . LEU B 1 218 ? 28.062 -16.25 -21.078 1 98.06 218 LEU B CA 1
ATOM 6976 C C . LEU B 1 218 ? 29.406 -16.281 -20.359 1 98.06 218 LEU B C 1
ATOM 6978 O O . LEU B 1 218 ? 29.469 -16.484 -19.156 1 98.06 218 LEU B O 1
ATOM 6982 N N . ASP B 1 219 ? 30.484 -16.062 -21.141 1 97.44 219 ASP B N 1
ATOM 6983 C CA . ASP B 1 219 ? 31.812 -15.961 -20.547 1 97.44 219 ASP B CA 1
ATOM 6984 C C . ASP B 1 219 ? 31.891 -14.805 -19.562 1 97.44 219 ASP B C 1
ATOM 6986 O O . ASP B 1 219 ? 32.406 -14.969 -18.438 1 97.44 219 ASP B O 1
ATOM 6990 N N . LYS B 1 220 ? 31.359 -13.727 -19.984 1 97.25 220 LYS B N 1
ATOM 6991 C CA . LYS B 1 220 ? 31.469 -12.5 -19.203 1 97.25 220 LYS B CA 1
ATOM 6992 C C . LYS B 1 220 ? 30.766 -12.656 -17.859 1 97.25 220 LYS B C 1
ATOM 6994 O O . LYS B 1 220 ? 31.234 -12.109 -16.844 1 97.25 220 LYS B O 1
ATOM 6999 N N . TYR B 1 221 ? 29.672 -13.398 -17.844 1 98 221 TYR B N 1
ATOM 7000 C CA . TYR B 1 221 ? 28.875 -13.43 -16.641 1 98 221 TYR B CA 1
ATOM 7001 C C . TYR B 1 221 ? 28.953 -14.789 -15.953 1 98 221 TYR B C 1
ATOM 7003 O O . TYR B 1 221 ? 28.094 -15.156 -15.164 1 98 221 TYR B O 1
ATOM 7011 N N . SER B 1 222 ? 29.984 -15.562 -16.141 1 97.69 222 SER B N 1
ATOM 7012 C CA . SER B 1 222 ? 30.094 -16.938 -15.672 1 97.69 222 SER B CA 1
ATOM 7013 C C . SER B 1 222 ? 30.547 -16.984 -14.219 1 97.69 222 SER B C 1
ATOM 7015 O O . SER B 1 222 ? 30.328 -17.984 -13.523 1 97.69 222 SER B O 1
ATOM 7017 N N . SER B 1 223 ? 31.156 -15.938 -13.719 1 96.69 223 SER B N 1
ATOM 7018 C CA . SER B 1 223 ? 31.75 -15.984 -12.383 1 96.69 223 SER B CA 1
ATOM 7019 C C . SER B 1 223 ? 30.719 -15.711 -11.305 1 96.69 223 SER B C 1
ATOM 7021 O O . SER B 1 223 ? 30.688 -16.391 -10.281 1 96.69 223 SER B O 1
ATOM 7023 N N . CYS B 1 224 ? 29.875 -14.68 -11.508 1 97.75 224 CYS B N 1
ATOM 7024 C CA . CYS B 1 224 ? 28.844 -14.305 -10.547 1 97.75 224 CYS B CA 1
ATOM 7025 C C . CYS B 1 224 ? 27.641 -15.242 -10.633 1 97.75 224 CYS B C 1
ATOM 7027 O O . CYS B 1 224 ? 27.109 -15.469 -11.719 1 97.75 224 CYS B O 1
ATOM 7029 N N . TYR B 1 225 ? 27.25 -15.82 -9.461 1 98.19 225 TYR B N 1
ATOM 7030 C CA . TYR B 1 225 ? 26.109 -16.734 -9.531 1 98.19 225 TYR B CA 1
ATOM 7031 C C . TYR B 1 225 ? 25.141 -16.5 -8.383 1 98.19 225 TYR B C 1
ATOM 7033 O O . TYR B 1 225 ? 25.562 -16.156 -7.273 1 98.19 225 TYR B O 1
ATOM 7041 N N . PRO B 1 226 ? 23.844 -16.594 -8.641 1 98.44 226 PRO B N 1
ATOM 7042 C CA . PRO B 1 226 ? 22.844 -16.453 -7.59 1 98.44 226 PRO B CA 1
ATOM 7043 C C . PRO B 1 226 ? 22.688 -17.734 -6.766 1 98.44 226 PRO B C 1
ATOM 7045 O O . PRO B 1 226 ? 22.812 -18.844 -7.297 1 98.44 226 PRO B O 1
ATOM 7048 N N . VAL B 1 227 ? 22.359 -17.578 -5.461 1 98.25 227 VAL B N 1
ATOM 7049 C CA . VAL B 1 227 ? 22.141 -18.75 -4.609 1 98.25 227 VAL B CA 1
ATOM 7050 C C . VAL B 1 227 ? 20.719 -18.719 -4.051 1 98.25 227 VAL B C 1
ATOM 7052 O O . VAL B 1 227 ? 20.203 -19.75 -3.615 1 98.25 227 VAL B O 1
ATOM 7055 N N . SER B 1 228 ? 20.078 -17.594 -4.051 1 97.75 228 SER B N 1
ATOM 7056 C CA . SER B 1 228 ? 18.688 -17.438 -3.617 1 97.75 228 SER B CA 1
ATOM 7057 C C . SER B 1 228 ? 18.062 -16.203 -4.242 1 97.75 228 SER B C 1
ATOM 7059 O O . SER B 1 228 ? 18.75 -15.367 -4.84 1 97.75 228 SER B O 1
ATOM 7061 N N . GLY B 1 229 ? 16.797 -16.078 -4.215 1 97.62 229 GLY B N 1
ATOM 7062 C CA . GLY B 1 229 ? 16.062 -14.922 -4.703 1 97.62 229 GLY B CA 1
ATOM 7063 C C . GLY B 1 229 ? 14.734 -14.711 -4.004 1 97.62 229 GLY B C 1
ATOM 7064 O O . GLY B 1 229 ? 13.992 -15.672 -3.793 1 97.62 229 GLY B O 1
ATOM 7065 N N . LYS B 1 230 ? 14.43 -13.508 -3.654 1 96.44 230 LYS B N 1
ATOM 7066 C CA . LYS B 1 230 ? 13.18 -13.195 -2.961 1 96.44 230 LYS B CA 1
ATOM 7067 C C . LYS B 1 230 ? 12.32 -12.234 -3.783 1 96.44 230 LYS B C 1
ATOM 7069 O O . LYS B 1 230 ? 12.852 -11.406 -4.531 1 96.44 230 LYS B O 1
ATOM 7074 N N . ALA B 1 231 ? 11.023 -12.398 -3.721 1 97.31 231 ALA B N 1
ATOM 7075 C CA . ALA B 1 231 ? 10.047 -11.445 -4.254 1 97.31 231 ALA B CA 1
ATOM 7076 C C . ALA B 1 231 ? 9.461 -10.578 -3.146 1 97.31 231 ALA B C 1
ATOM 7078 O O . ALA B 1 231 ? 8.836 -11.086 -2.211 1 97.31 231 ALA B O 1
ATOM 7079 N N . VAL B 1 232 ? 9.625 -9.281 -3.244 1 95.62 232 VAL B N 1
ATOM 7080 C CA . VAL B 1 232 ? 9.219 -8.352 -2.199 1 95.62 232 VAL B CA 1
ATOM 7081 C C . VAL B 1 232 ? 8.055 -7.492 -2.691 1 95.62 232 VAL B C 1
ATOM 7083 O O . VAL B 1 232 ? 8.125 -6.898 -3.768 1 95.62 232 VAL B O 1
ATOM 7086 N N . PHE B 1 233 ? 6.949 -7.465 -1.893 1 94.94 233 PHE B N 1
ATOM 7087 C CA . PHE B 1 233 ? 5.75 -6.699 -2.203 1 94.94 233 PHE B CA 1
ATOM 7088 C C . PHE B 1 233 ? 5.617 -5.496 -1.275 1 94.94 233 PHE B C 1
ATOM 7090 O O . PHE B 1 233 ? 4.805 -5.508 -0.348 1 94.94 233 PHE B O 1
ATOM 7097 N N . ARG B 1 234 ? 6.305 -4.418 -1.584 1 89.44 234 ARG B N 1
ATOM 7098 C CA . ARG B 1 234 ? 6.301 -3.254 -0.703 1 89.44 234 ARG B CA 1
ATOM 7099 C C . ARG B 1 234 ? 5.301 -2.207 -1.18 1 89.44 234 ARG B C 1
ATOM 7101 O O . ARG B 1 234 ? 4.555 -1.643 -0.377 1 89.44 234 ARG B O 1
ATOM 7108 N N . GLU B 1 235 ? 5.297 -1.936 -2.473 1 90.06 235 GLU B N 1
ATOM 7109 C CA . GLU B 1 235 ? 4.477 -0.913 -3.115 1 90.06 235 GLU B CA 1
ATOM 7110 C C . GLU B 1 235 ? 3.326 -1.54 -3.898 1 90.06 235 GLU B C 1
ATOM 7112 O O . GLU B 1 235 ? 3.504 -2.568 -4.555 1 90.06 235 GLU B O 1
ATOM 7117 N N . PRO B 1 236 ? 2.109 -0.915 -3.781 1 92.81 236 PRO B N 1
ATOM 7118 C CA . PRO B 1 236 ? 1.029 -1.46 -4.605 1 92.81 236 PRO B CA 1
ATOM 7119 C C . PRO B 1 236 ? 1.402 -1.552 -6.082 1 92.81 236 PRO B C 1
ATOM 7121 O O . PRO B 1 236 ? 2.057 -0.651 -6.613 1 92.81 236 PRO B O 1
ATOM 7124 N N . PHE B 1 237 ? 1.054 -2.73 -6.688 1 96.69 237 PHE B N 1
ATOM 7125 C CA . PHE B 1 237 ? 1.164 -3.006 -8.117 1 96.69 237 PHE B CA 1
ATOM 7126 C C . PHE B 1 237 ? 2.627 -3.09 -8.539 1 96.69 237 PHE B C 1
ATOM 7128 O O . PHE B 1 237 ? 2.961 -2.811 -9.695 1 96.69 237 PHE B O 1
ATOM 7135 N N . CYS B 1 238 ? 3.471 -3.43 -7.586 1 95.38 238 CYS B N 1
ATOM 7136 C CA . CYS B 1 238 ? 4.898 -3.604 -7.828 1 95.38 238 CYS B CA 1
ATOM 7137 C C . CYS B 1 238 ? 5.43 -4.836 -7.105 1 95.38 238 CYS B C 1
ATOM 7139 O O . CYS B 1 238 ? 5.039 -5.109 -5.969 1 95.38 238 CYS B O 1
ATOM 7141 N N . VAL B 1 239 ? 6.238 -5.617 -7.711 1 97.25 239 VAL B N 1
ATOM 7142 C CA . VAL B 1 239 ? 6.996 -6.688 -7.07 1 97.25 239 VAL B CA 1
ATOM 7143 C C . VAL B 1 239 ? 8.484 -6.531 -7.387 1 97.25 239 VAL B C 1
ATOM 7145 O O . VAL B 1 239 ? 8.859 -6.312 -8.539 1 97.25 239 VAL B O 1
ATOM 7148 N N . GLU B 1 240 ? 9.32 -6.625 -6.418 1 96.62 240 GLU B N 1
ATOM 7149 C CA . GLU B 1 240 ? 10.766 -6.477 -6.566 1 96.62 240 GLU B CA 1
ATOM 7150 C C . GLU B 1 240 ? 11.484 -7.801 -6.324 1 96.62 240 GLU B C 1
ATOM 7152 O O . GLU B 1 240 ? 11.25 -8.461 -5.312 1 96.62 240 GLU B O 1
ATOM 7157 N N . TYR B 1 241 ? 12.258 -8.148 -7.238 1 97.75 241 TYR B N 1
ATOM 7158 C CA . TYR B 1 241 ? 13.109 -9.312 -7.047 1 97.75 241 TYR B CA 1
ATOM 7159 C C . TYR B 1 241 ? 14.484 -8.898 -6.531 1 97.75 241 TYR B C 1
ATOM 7161 O O . TYR B 1 241 ? 15.078 -7.941 -7.027 1 97.75 241 TYR B O 1
ATOM 7169 N N . ASN B 1 242 ? 14.977 -9.578 -5.566 1 97.12 242 ASN B N 1
ATOM 7170 C CA . ASN B 1 242 ? 16.328 -9.422 -5.035 1 97.12 242 ASN B CA 1
ATOM 7171 C C . ASN B 1 242 ? 17.047 -10.758 -4.93 1 97.12 242 ASN B C 1
ATOM 7173 O O . ASN B 1 242 ? 16.625 -11.641 -4.176 1 97.12 242 ASN B O 1
ATOM 7177 N N . TRP B 1 243 ? 18.125 -10.867 -5.66 1 98.06 243 TRP B N 1
ATOM 7178 C CA . TRP B 1 243 ? 18.875 -12.109 -5.621 1 98.06 243 TRP B CA 1
ATOM 7179 C C . TRP B 1 243 ? 20.125 -11.961 -4.754 1 98.06 243 TRP B C 1
ATOM 7181 O O . TRP B 1 243 ? 20.781 -10.906 -4.766 1 98.06 243 TRP B O 1
ATOM 7191 N N . GLU B 1 244 ? 20.359 -12.906 -3.955 1 97.88 244 GLU B N 1
ATOM 7192 C CA . GLU B 1 244 ? 21.656 -13.047 -3.297 1 97.88 244 GLU B CA 1
ATOM 7193 C C . GLU B 1 244 ? 22.703 -13.656 -4.238 1 97.88 244 GLU B C 1
ATOM 7195 O O . GLU B 1 244 ? 22.5 -14.758 -4.75 1 97.88 244 GLU B O 1
ATOM 7200 N N . LYS B 1 245 ? 23.672 -12.938 -4.508 1 97.31 245 LYS B N 1
ATOM 7201 C CA . LYS B 1 245 ? 24.672 -13.445 -5.438 1 97.31 245 LYS B CA 1
ATOM 7202 C C . LYS B 1 245 ? 26 -13.68 -4.734 1 97.31 245 LYS B C 1
ATOM 7204 O O . LYS B 1 245 ? 26.25 -13.133 -3.658 1 97.31 245 LYS B O 1
ATOM 7209 N N . LYS B 1 246 ? 26.75 -14.555 -5.23 1 97.12 246 LYS B N 1
ATOM 7210 C CA . LYS B 1 246 ? 28.094 -14.852 -4.777 1 97.12 246 LYS B CA 1
ATOM 7211 C C . LYS B 1 246 ? 29.125 -14.539 -5.863 1 97.12 246 LYS B C 1
ATOM 7213 O O . LYS B 1 246 ? 28.781 -14.492 -7.047 1 97.12 246 LYS B O 1
ATOM 7218 N N . ASP B 1 247 ? 30.312 -14.273 -5.434 1 92 247 ASP B N 1
ATOM 7219 C CA . ASP B 1 247 ? 31.453 -13.922 -6.277 1 92 247 ASP B CA 1
ATOM 7220 C C . ASP B 1 247 ? 31.25 -12.562 -6.945 1 92 247 ASP B C 1
ATOM 7222 O O . ASP B 1 247 ? 30.203 -11.938 -6.773 1 92 247 ASP B O 1
ATOM 7226 N N . SER B 1 248 ? 32.219 -11.977 -7.543 1 88.12 248 SER B N 1
ATOM 7227 C CA . SER B 1 248 ? 32.219 -10.609 -8.039 1 88.12 248 SER B CA 1
ATOM 7228 C C . SER B 1 248 ? 31.641 -10.539 -9.453 1 88.12 248 SER B C 1
ATOM 7230 O O . SER B 1 248 ? 31.672 -11.523 -10.188 1 88.12 248 SER B O 1
ATOM 7232 N N . GLY B 1 249 ? 31.031 -9.43 -9.742 1 92.62 249 GLY B N 1
ATOM 7233 C CA . GLY B 1 249 ? 30.5 -9.18 -11.078 1 92.62 249 GLY B CA 1
ATOM 7234 C C . GLY B 1 249 ? 29 -9 -11.102 1 92.62 249 GLY B C 1
ATOM 7235 O O . GLY B 1 249 ? 28.344 -9.047 -10.055 1 92.62 249 GLY B O 1
ATOM 7236 N N . ASP B 1 250 ? 28.531 -8.828 -12.367 1 96.62 250 ASP B N 1
ATOM 7237 C CA . ASP B 1 250 ? 27.094 -8.633 -12.578 1 96.62 250 ASP B CA 1
ATOM 7238 C C . ASP B 1 250 ? 26.391 -9.969 -12.797 1 96.62 250 ASP B C 1
ATOM 7240 O O . ASP B 1 250 ? 26.984 -10.914 -13.312 1 96.62 250 ASP B O 1
ATOM 7244 N N . LEU B 1 251 ? 25.203 -10.039 -12.375 1 98.31 251 LEU B N 1
ATOM 7245 C CA . LEU B 1 251 ? 24.406 -11.258 -12.484 1 98.31 251 LEU B CA 1
ATOM 7246 C C . LEU B 1 251 ? 23.609 -11.273 -13.781 1 98.31 251 LEU B C 1
ATOM 7248 O O . LEU B 1 251 ? 22.922 -10.305 -14.109 1 98.31 251 LEU B O 1
ATOM 7252 N N . LEU B 1 252 ? 23.719 -12.312 -14.531 1 98.62 252 LEU B N 1
ATOM 7253 C CA . LEU B 1 252 ? 22.906 -12.555 -15.711 1 98.62 252 LEU B CA 1
ATOM 7254 C C . LEU B 1 252 ? 21.781 -13.539 -15.406 1 98.62 252 LEU B C 1
ATOM 7256 O O . LEU B 1 252 ? 22.031 -14.633 -14.906 1 98.62 252 LEU B O 1
ATOM 7260 N N . LEU B 1 253 ? 20.578 -13.133 -15.617 1 98.62 253 LEU B N 1
ATOM 7261 C CA . LEU B 1 253 ? 19.391 -13.992 -15.5 1 98.62 253 LEU B CA 1
ATOM 7262 C C . LEU B 1 253 ? 18.531 -13.906 -16.75 1 98.62 253 LEU B C 1
ATOM 7264 O O . LEU B 1 253 ? 18.797 -13.094 -17.641 1 98.62 253 LEU B O 1
ATOM 7268 N N . LEU B 1 254 ? 17.578 -14.734 -16.844 1 98.62 254 LEU B N 1
ATOM 7269 C CA . LEU B 1 254 ? 16.672 -14.781 -17.984 1 98.62 254 LEU B CA 1
ATOM 7270 C C . LEU B 1 254 ? 15.266 -14.375 -17.578 1 98.62 254 LEU B C 1
ATOM 7272 O O . LEU B 1 254 ? 14.766 -14.805 -16.531 1 98.62 254 LEU B O 1
ATOM 7276 N N . ALA B 1 255 ? 14.641 -13.547 -18.359 1 98.38 255 ALA B N 1
ATOM 7277 C CA . ALA B 1 255 ? 13.297 -13.039 -18.125 1 98.38 255 ALA B CA 1
ATOM 7278 C C . ALA B 1 255 ? 12.312 -13.594 -19.156 1 98.38 255 ALA B C 1
ATOM 7280 O O . ALA B 1 255 ? 12.609 -13.633 -20.359 1 98.38 255 ALA B O 1
ATOM 7281 N N . HIS B 1 256 ? 11.195 -14.102 -18.688 1 97.94 256 HIS B N 1
ATOM 7282 C CA . HIS B 1 256 ? 10.141 -14.469 -19.625 1 97.94 256 HIS B CA 1
ATOM 7283 C C . HIS B 1 256 ? 9.422 -13.234 -20.156 1 97.94 256 HIS B C 1
ATOM 7285 O O . HIS B 1 256 ? 9.672 -12.117 -19.688 1 97.94 256 HIS B O 1
ATOM 7291 N N . PRO B 1 257 ? 8.531 -13.367 -21.141 1 97.38 257 PRO B N 1
ATOM 7292 C CA . PRO B 1 257 ? 7.973 -12.203 -21.828 1 97.38 257 PRO B CA 1
ATOM 7293 C C . PRO B 1 257 ? 7.223 -11.266 -20.875 1 97.38 257 PRO B C 1
ATOM 7295 O O . PRO B 1 257 ? 7.281 -10.047 -21.047 1 97.38 257 PRO B O 1
ATOM 7298 N N . LEU B 1 258 ? 6.531 -11.789 -19.922 1 98 258 LEU B N 1
ATOM 7299 C CA . LEU B 1 258 ? 5.816 -10.93 -18.984 1 98 258 LEU B CA 1
ATOM 7300 C C . LEU B 1 258 ? 6.793 -10.141 -18.109 1 98 258 LEU B C 1
ATOM 7302 O O . LEU B 1 258 ? 6.547 -8.969 -17.812 1 98 258 LEU B O 1
ATOM 7306 N N . HIS B 1 259 ? 7.898 -10.789 -17.672 1 97.81 259 HIS B N 1
ATOM 7307 C CA . HIS B 1 259 ? 8.953 -10.062 -16.969 1 97.81 259 HIS B CA 1
ATOM 7308 C C . HIS B 1 259 ? 9.406 -8.844 -17.781 1 97.81 259 HIS B C 1
ATOM 7310 O O . HIS B 1 259 ? 9.484 -7.738 -17.234 1 97.81 259 HIS B O 1
ATOM 7316 N N . VAL B 1 260 ? 9.695 -9.094 -19.016 1 97.25 260 VAL B N 1
ATOM 7317 C CA . VAL B 1 260 ? 10.234 -8.055 -19.875 1 97.25 260 VAL B CA 1
ATOM 7318 C C . VAL B 1 260 ? 9.25 -6.887 -19.953 1 97.25 260 VAL B C 1
ATOM 7320 O O . VAL B 1 260 ? 9.648 -5.723 -19.875 1 97.25 260 VAL B O 1
ATOM 7323 N N . GLN B 1 261 ? 8.039 -7.242 -20.109 1 96.12 261 GLN B N 1
ATOM 7324 C CA . GLN B 1 261 ? 6.992 -6.223 -20.188 1 96.12 261 GLN B CA 1
ATOM 7325 C C . GLN B 1 261 ? 6.945 -5.395 -18.906 1 96.12 261 GLN B C 1
ATOM 7327 O O . GLN B 1 261 ? 6.902 -4.164 -18.953 1 96.12 261 GLN B O 1
ATOM 7332 N N . LEU B 1 262 ? 6.941 -6.016 -17.734 1 97.25 262 LEU B N 1
ATOM 7333 C CA . LEU B 1 262 ? 6.773 -5.344 -16.453 1 97.25 262 LEU B CA 1
ATOM 7334 C C . LEU B 1 262 ? 8.039 -4.598 -16.062 1 97.25 262 LEU B C 1
ATOM 7336 O O . LEU B 1 262 ? 7.98 -3.58 -15.367 1 97.25 262 LEU B O 1
ATOM 7340 N N . LEU B 1 263 ? 9.234 -5.102 -16.484 1 96.62 263 LEU B N 1
ATOM 7341 C CA . LEU B 1 263 ? 10.516 -4.445 -16.219 1 96.62 263 LEU B CA 1
ATOM 7342 C C . LEU B 1 263 ? 10.57 -3.078 -16.891 1 96.62 263 LEU B C 1
ATOM 7344 O O . LEU B 1 263 ? 11.125 -2.129 -16.344 1 96.62 263 LEU B O 1
ATOM 7348 N N . ARG B 1 264 ? 9.992 -3.002 -18 1 89.5 264 ARG B N 1
ATOM 7349 C CA . ARG B 1 264 ? 10.008 -1.764 -18.781 1 89.5 264 ARG B CA 1
ATOM 7350 C C . ARG B 1 264 ? 9.164 -0.688 -18.109 1 89.5 264 ARG B C 1
ATOM 7352 O O . ARG B 1 264 ? 9.445 0.505 -18.25 1 89.5 264 ARG B O 1
ATOM 7359 N N . ASN B 1 265 ? 8.234 -1.125 -17.344 1 84.44 265 ASN B N 1
ATOM 7360 C CA . ASN B 1 265 ? 7.367 -0.207 -16.609 1 84.44 265 ASN B CA 1
ATOM 7361 C C . ASN B 1 265 ? 7.98 0.201 -15.273 1 84.44 265 ASN B C 1
ATOM 7363 O O . ASN B 1 265 ? 7.551 1.182 -14.664 1 84.44 265 ASN B O 1
ATOM 7367 N N . GLY B 1 266 ? 8.945 -0.562 -14.836 1 81.38 266 GLY B N 1
ATOM 7368 C CA . GLY B 1 266 ? 9.531 -0.339 -13.523 1 81.38 266 GLY B CA 1
ATOM 7369 C C . GLY B 1 266 ? 10.727 0.597 -13.555 1 81.38 266 GLY B C 1
ATOM 7370 O O . GLY B 1 266 ? 11.375 0.746 -14.594 1 81.38 266 GLY B O 1
ATOM 7371 N N . ASP B 1 267 ? 10.953 1.269 -12.445 1 76.62 267 ASP B N 1
ATOM 7372 C CA . ASP B 1 267 ? 12.164 2.072 -12.266 1 76.62 267 ASP B CA 1
ATOM 7373 C C . ASP B 1 267 ? 13.352 1.196 -11.883 1 76.62 267 ASP B C 1
ATOM 7375 O O . ASP B 1 267 ? 13.477 0.796 -10.719 1 76.62 267 ASP B O 1
ATOM 7379 N N . ASN B 1 268 ? 14.062 0.707 -12.898 1 84.31 268 ASN B N 1
ATOM 7380 C CA . ASN B 1 268 ? 15.156 -0.238 -12.672 1 84.31 268 ASN B CA 1
ATOM 7381 C C . ASN B 1 268 ? 16.438 0.206 -13.367 1 84.31 268 ASN B C 1
ATOM 7383 O O . ASN B 1 268 ? 16.391 1.02 -14.297 1 84.31 268 ASN B O 1
ATOM 7387 N N . ASP B 1 269 ? 17.578 -0.278 -12.898 1 88 269 ASP B N 1
ATOM 7388 C CA . ASP B 1 269 ? 18.875 -0.108 -13.531 1 88 269 ASP B CA 1
ATOM 7389 C C . ASP B 1 269 ? 19.344 -1.411 -14.164 1 88 269 ASP B C 1
ATOM 7391 O O . ASP B 1 269 ? 20.547 -1.702 -14.18 1 88 269 ASP B O 1
ATOM 7395 N N . VAL B 1 270 ? 18.453 -2.197 -14.727 1 95.69 270 VAL B N 1
ATOM 7396 C CA . VAL B 1 270 ? 18.844 -3.469 -15.328 1 95.69 270 VAL B CA 1
ATOM 7397 C C . VAL B 1 270 ? 19.203 -3.256 -16.797 1 95.69 270 VAL B C 1
ATOM 7399 O O . VAL B 1 270 ? 18.812 -2.25 -17.391 1 95.69 270 VAL B O 1
ATOM 7402 N N . LYS B 1 271 ? 20.016 -4.105 -17.422 1 96.25 271 LYS B N 1
ATOM 7403 C CA . LYS B 1 271 ? 20.344 -4.121 -18.844 1 96.25 271 LYS B CA 1
ATOM 7404 C C . LYS B 1 271 ? 19.734 -5.336 -19.531 1 96.25 271 LYS B C 1
ATOM 7406 O O . LYS B 1 271 ? 20.062 -6.477 -19.219 1 96.25 271 LYS B O 1
ATOM 7411 N N . ILE B 1 272 ? 18.812 -5.234 -20.484 1 97 272 ILE B N 1
ATOM 7412 C CA . ILE B 1 272 ? 18.172 -6.312 -21.219 1 97 272 ILE B CA 1
ATOM 7413 C C . ILE B 1 272 ? 19 -6.668 -22.453 1 97 272 ILE B C 1
ATOM 7415 O O . ILE B 1 272 ? 19.328 -5.797 -23.266 1 97 272 ILE B O 1
ATOM 7419 N N . LEU B 1 273 ? 19.391 -7.898 -22.531 1 97.12 273 LEU B N 1
ATOM 7420 C CA . LEU B 1 273 ? 20.125 -8.422 -23.688 1 97.12 273 LEU B CA 1
ATOM 7421 C C . LEU B 1 273 ? 19.188 -9.109 -24.672 1 97.12 273 LEU B C 1
ATOM 7423 O O . LEU B 1 273 ? 19.109 -10.336 -24.703 1 97.12 273 LEU B O 1
ATOM 7427 N N . GLU B 1 274 ? 18.625 -8.414 -25.609 1 93.44 274 GLU B N 1
ATOM 7428 C CA . GLU B 1 274 ? 17.531 -8.859 -26.484 1 93.44 274 GLU B CA 1
ATOM 7429 C C . GLU B 1 274 ? 17.984 -10.008 -27.391 1 93.44 274 GLU B C 1
ATOM 7431 O O . GLU B 1 274 ? 17.188 -10.844 -27.781 1 93.44 274 GLU B O 1
ATOM 7436 N N . ASP B 1 275 ? 19.266 -10.07 -27.594 1 94.69 275 ASP B N 1
ATOM 7437 C CA . ASP B 1 275 ? 19.766 -11.062 -28.562 1 94.69 275 ASP B CA 1
ATOM 7438 C C . ASP B 1 275 ? 20.016 -12.406 -27.875 1 94.69 275 ASP B C 1
ATOM 7440 O O . ASP B 1 275 ? 20.094 -13.438 -28.547 1 94.69 275 ASP B O 1
ATOM 7444 N N . LEU B 1 276 ? 20.266 -12.406 -26.641 1 97.31 276 LEU B N 1
ATOM 7445 C CA . LEU B 1 276 ? 20.453 -13.664 -25.922 1 97.31 276 LEU B CA 1
ATOM 7446 C C . LEU B 1 276 ? 19.109 -14.273 -25.531 1 97.31 276 LEU B C 1
ATOM 7448 O O . LEU B 1 276 ? 18.5 -13.867 -24.531 1 97.31 276 LEU B O 1
ATOM 7452 N N . LYS B 1 277 ? 18.688 -15.297 -26.234 1 96.81 277 LYS B N 1
ATOM 7453 C CA . LYS B 1 277 ? 17.359 -15.875 -26.047 1 96.81 277 LYS B CA 1
ATOM 7454 C C . LYS B 1 277 ? 17.438 -17.391 -25.844 1 96.81 277 LYS B C 1
ATOM 7456 O O . LYS B 1 277 ? 18.219 -18.062 -26.516 1 96.81 277 LYS B O 1
ATOM 7461 N N . TYR B 1 278 ? 16.766 -17.875 -24.875 1 97.19 278 TYR B N 1
ATOM 7462 C CA . TYR B 1 278 ? 16.531 -19.297 -24.656 1 97.19 278 TYR B CA 1
ATOM 7463 C C . TYR B 1 278 ? 15.062 -19.641 -24.922 1 97.19 278 TYR B C 1
ATOM 7465 O O . TYR B 1 278 ? 14.164 -18.891 -24.547 1 97.19 278 TYR B O 1
ATOM 7473 N N . LYS B 1 279 ? 14.82 -20.719 -25.562 1 95.06 279 LYS B N 1
ATOM 7474 C CA . LYS B 1 279 ? 13.445 -21.172 -25.766 1 95.06 279 LYS B CA 1
ATOM 7475 C C . LYS B 1 279 ? 12.859 -21.75 -24.484 1 95.06 279 LYS B C 1
ATOM 7477 O O . LYS B 1 279 ? 13.586 -22.328 -23.672 1 95.06 279 LYS B O 1
ATOM 7482 N N . SER B 1 280 ? 11.625 -21.531 -24.297 1 96.12 280 SER B N 1
ATOM 7483 C CA . SER B 1 280 ? 10.938 -22.109 -23.141 1 96.12 280 SER B CA 1
ATOM 7484 C C . SER B 1 280 ? 9.461 -22.328 -23.422 1 96.12 280 SER B C 1
ATOM 7486 O O . SER B 1 280 ? 8.945 -21.891 -24.453 1 96.12 280 SER B O 1
ATOM 7488 N N . ILE B 1 281 ? 8.797 -23.062 -22.578 1 96.75 281 ILE B N 1
ATOM 7489 C CA . ILE B 1 281 ? 7.367 -23.297 -22.703 1 96.75 281 ILE B CA 1
ATOM 7490 C C . ILE B 1 281 ? 6.602 -21.984 -22.516 1 96.75 281 ILE B C 1
ATOM 7492 O O . ILE B 1 281 ? 5.488 -21.844 -23.016 1 96.75 281 ILE B O 1
ATOM 7496 N N . ASP B 1 282 ? 7.164 -20.984 -21.844 1 96.88 282 ASP B N 1
ATOM 7497 C CA . ASP B 1 282 ? 6.531 -19.703 -21.5 1 96.88 282 ASP B CA 1
ATOM 7498 C C . ASP B 1 282 ? 6.957 -18.609 -22.484 1 96.88 282 ASP B C 1
ATOM 7500 O O . ASP B 1 282 ? 6.781 -17.422 -22.203 1 96.88 282 ASP B O 1
ATOM 7504 N N . GLY B 1 283 ? 7.496 -18.969 -23.594 1 95.56 283 GLY B N 1
ATOM 7505 C CA . GLY B 1 283 ? 8.039 -18.016 -24.531 1 95.56 283 GLY B CA 1
ATOM 7506 C C . GLY B 1 283 ? 9.539 -17.828 -24.406 1 95.56 283 GLY B C 1
ATOM 7507 O O . GLY B 1 283 ? 10.18 -18.469 -23.578 1 95.56 283 GLY B O 1
ATOM 7508 N N . ASP B 1 284 ? 10.07 -16.969 -25.219 1 96.19 284 ASP B N 1
ATOM 7509 C CA . ASP B 1 284 ? 11.516 -16.719 -25.188 1 96.19 284 ASP B CA 1
ATOM 7510 C C . ASP B 1 284 ? 11.938 -16.109 -23.859 1 96.19 284 ASP B C 1
ATOM 7512 O O . ASP B 1 284 ? 11.312 -15.164 -23.375 1 96.19 284 ASP B O 1
ATOM 7516 N N . LEU B 1 285 ? 12.883 -16.75 -23.25 1 97.88 285 LEU B N 1
ATOM 7517 C CA . LEU B 1 285 ? 13.555 -16.141 -22.109 1 97.88 285 LEU B CA 1
ATOM 7518 C C . LEU B 1 285 ? 14.688 -15.227 -22.578 1 97.88 285 LEU B C 1
ATOM 7520 O O . LEU B 1 285 ? 15.562 -15.656 -23.344 1 97.88 285 LEU B O 1
ATOM 7524 N N . VAL B 1 286 ? 14.68 -14.008 -22.156 1 97.81 286 VAL B N 1
ATOM 7525 C CA . VAL B 1 286 ? 15.641 -13.023 -22.641 1 97.81 286 VAL B CA 1
ATOM 7526 C C . VAL B 1 286 ? 16.625 -12.672 -21.516 1 97.81 286 VAL B C 1
ATOM 7528 O O . VAL B 1 286 ? 16.234 -12.578 -20.344 1 97.81 286 VAL B O 1
ATOM 7531 N N . GLY B 1 287 ? 17.922 -12.445 -21.906 1 98.38 287 GLY B N 1
ATOM 7532 C CA . GLY B 1 287 ? 18.938 -12.109 -20.922 1 98.38 287 GLY B CA 1
ATOM 7533 C C . GLY B 1 287 ? 18.719 -10.75 -20.281 1 98.38 287 GLY B C 1
ATOM 7534 O O . GLY B 1 287 ? 18.375 -9.781 -20.953 1 98.38 287 GLY B O 1
ATOM 7535 N N . VAL B 1 288 ? 18.828 -10.703 -18.969 1 98.44 288 VAL B N 1
ATOM 7536 C CA . VAL B 1 288 ? 18.766 -9.469 -18.203 1 98.44 288 VAL B CA 1
ATOM 7537 C C . VAL B 1 288 ? 19.922 -9.414 -17.219 1 98.44 288 VAL B C 1
ATOM 7539 O O . VAL B 1 288 ? 20.125 -10.352 -16.438 1 98.44 288 VAL B O 1
ATOM 7542 N N . VAL B 1 289 ? 20.703 -8.367 -17.25 1 98.5 289 VAL B N 1
ATOM 7543 C CA . VAL B 1 289 ? 21.812 -8.18 -16.328 1 98.5 289 VAL B CA 1
ATOM 7544 C C . VAL B 1 289 ? 21.375 -7.305 -15.156 1 98.5 289 VAL B C 1
ATOM 7546 O O . VAL B 1 289 ? 20.906 -6.18 -15.352 1 98.5 289 VAL B O 1
ATOM 7549 N N . GLY B 1 290 ? 21.438 -7.844 -14 1 97.38 290 GLY B N 1
ATOM 7550 C CA . GLY B 1 290 ? 21.047 -7.172 -12.773 1 97.38 290 GLY B CA 1
ATOM 7551 C C . GLY B 1 290 ? 20.594 -8.125 -11.688 1 97.38 290 GLY B C 1
ATOM 7552 O O . GLY B 1 290 ? 19.906 -9.109 -11.977 1 97.38 290 GLY B O 1
ATOM 7553 N N . ASP B 1 291 ? 20.953 -7.836 -10.422 1 97.31 291 ASP B N 1
ATOM 7554 C CA . ASP B 1 291 ? 20.594 -8.719 -9.32 1 97.31 291 ASP B CA 1
ATOM 7555 C C . ASP B 1 291 ? 19.375 -8.195 -8.562 1 97.31 291 ASP B C 1
ATOM 7557 O O . ASP B 1 291 ? 19.016 -8.711 -7.504 1 97.31 291 ASP B O 1
ATOM 7561 N N . SER B 1 292 ? 18.766 -7.16 -9.078 1 96.62 292 SER B N 1
ATOM 7562 C CA . SER B 1 292 ? 17.516 -6.59 -8.578 1 96.62 292 SER B CA 1
ATOM 7563 C C . SER B 1 292 ? 16.609 -6.145 -9.719 1 96.62 292 SER B C 1
ATOM 7565 O O . SER B 1 292 ? 17.016 -5.379 -10.586 1 96.62 292 SER B O 1
ATOM 7567 N N . TRP B 1 293 ? 15.406 -6.684 -9.75 1 97.81 293 TRP B N 1
ATOM 7568 C CA . TRP B 1 293 ? 14.414 -6.336 -10.758 1 97.81 293 TRP B CA 1
ATOM 7569 C C . TRP B 1 293 ? 13.203 -5.656 -10.117 1 97.81 293 TRP B C 1
ATOM 7571 O O . TRP B 1 293 ? 12.719 -6.094 -9.07 1 97.81 293 TRP B O 1
ATOM 7581 N N . VAL B 1 294 ? 12.734 -4.582 -10.633 1 97.12 294 VAL B N 1
ATOM 7582 C CA . VAL B 1 294 ? 11.477 -3.949 -10.234 1 97.12 294 VAL B CA 1
ATOM 7583 C C . VAL B 1 294 ? 10.43 -4.156 -11.32 1 97.12 294 VAL B C 1
ATOM 7585 O O . VAL B 1 294 ? 10.516 -3.561 -12.398 1 97.12 294 VAL B O 1
ATOM 7588 N N . LEU B 1 295 ? 9.477 -4.973 -11.031 1 97.94 295 LEU B N 1
ATOM 7589 C CA . LEU B 1 295 ? 8.383 -5.273 -11.953 1 97.94 295 LEU B CA 1
ATOM 7590 C C . LEU B 1 295 ? 7.121 -4.512 -11.57 1 97.94 295 LEU B C 1
ATOM 7592 O O . LEU B 1 295 ? 6.578 -4.715 -10.477 1 97.94 295 LEU B O 1
ATOM 7596 N N . LYS B 1 296 ? 6.625 -3.732 -12.469 1 96.56 296 LYS B N 1
ATOM 7597 C CA . LYS B 1 296 ? 5.492 -2.865 -12.148 1 96.56 296 LYS B CA 1
ATOM 7598 C C . LYS B 1 296 ? 4.352 -3.059 -13.148 1 96.56 296 LYS B C 1
ATOM 7600 O O . LYS B 1 296 ? 4.574 -3.08 -14.359 1 96.56 296 LYS B O 1
ATOM 7605 N N . THR B 1 297 ? 3.131 -3.287 -12.656 1 96.44 297 THR B N 1
ATOM 7606 C CA . THR B 1 297 ? 1.937 -3.342 -13.492 1 96.44 297 THR B CA 1
ATOM 7607 C C . THR B 1 297 ? 1.119 -2.061 -13.344 1 96.44 297 THR B C 1
ATOM 7609 O O . THR B 1 297 ? 1.348 -1.271 -12.43 1 96.44 297 THR B O 1
ATOM 7612 N N . ASP B 1 298 ? 0.209 -1.84 -14.258 1 92.81 298 ASP B N 1
ATOM 7613 C CA . ASP B 1 298 ? -0.727 -0.728 -14.125 1 92.81 298 ASP B CA 1
ATOM 7614 C C . ASP B 1 298 ? -1.625 -0.91 -12.898 1 92.81 298 ASP B C 1
ATOM 7616 O O . ASP B 1 298 ? -1.947 -2.039 -12.523 1 92.81 298 ASP B O 1
ATOM 7620 N N . PRO B 1 299 ? -1.959 0.223 -12.312 1 91.12 299 PRO B N 1
ATOM 7621 C CA . PRO B 1 299 ? -2.877 0.11 -11.18 1 91.12 299 PRO B CA 1
ATOM 7622 C C . PRO B 1 299 ? -4.238 -0.463 -11.57 1 91.12 299 PRO B C 1
ATOM 7624 O O . PRO B 1 299 ? -4.73 -0.189 -12.664 1 91.12 299 PRO B O 1
ATOM 7627 N N . LEU B 1 300 ? -4.785 -1.269 -10.695 1 92.56 300 LEU B N 1
ATOM 7628 C CA . LEU B 1 300 ? -6.105 -1.876 -10.82 1 92.56 300 LEU B CA 1
ATOM 7629 C C . LEU B 1 300 ? -7.023 -1.413 -9.688 1 92.56 300 LEU B C 1
ATOM 7631 O O . LEU B 1 300 ? -6.691 -1.563 -8.516 1 92.56 300 LEU B O 1
ATOM 7635 N N . PHE B 1 301 ? -8.164 -0.791 -9.977 1 89.25 301 PHE B N 1
ATOM 7636 C CA . PHE B 1 301 ? -9.141 -0.401 -8.977 1 89.25 301 PHE B CA 1
ATOM 7637 C C . PHE B 1 301 ? -10.125 -1.535 -8.711 1 89.25 301 PHE B C 1
ATOM 7639 O O . PHE B 1 301 ? -10.945 -1.871 -9.57 1 89.25 301 PHE B O 1
ATOM 7646 N N . VAL B 1 302 ? -10 -2.143 -7.555 1 93.5 302 VAL B N 1
ATOM 7647 C CA . VAL B 1 302 ? -10.945 -3.188 -7.168 1 93.5 302 VAL B CA 1
ATOM 7648 C C . VAL B 1 302 ? -12.25 -2.557 -6.684 1 93.5 302 VAL B C 1
ATOM 7650 O O . VAL B 1 302 ? -12.227 -1.577 -5.934 1 93.5 302 VAL B O 1
ATOM 7653 N N . THR B 1 303 ? -13.344 -2.92 -7.211 1 94.19 303 THR B N 1
ATOM 7654 C CA . THR B 1 303 ? -14.625 -2.328 -6.844 1 94.19 303 THR B CA 1
ATOM 7655 C C . THR B 1 303 ? -15.625 -3.412 -6.453 1 94.19 303 THR B C 1
ATOM 7657 O O . THR B 1 303 ? -15.531 -4.547 -6.922 1 94.19 303 THR B O 1
ATOM 7660 N N . TRP B 1 304 ? -16.562 -3.021 -5.535 1 96.88 304 TRP B N 1
ATOM 7661 C CA . TRP B 1 304 ? -17.688 -3.885 -5.18 1 96.88 304 TRP B CA 1
ATOM 7662 C C . TRP B 1 304 ? -18.703 -3.957 -6.32 1 96.88 304 TRP B C 1
ATOM 7664 O O . TRP B 1 304 ? -19.406 -4.957 -6.469 1 96.88 304 TRP B O 1
ATOM 7674 N N . HIS B 1 305 ? -18.766 -2.863 -7.105 1 96.12 305 HIS B N 1
ATOM 7675 C CA . HIS B 1 305 ? -19.844 -2.621 -8.055 1 96.12 305 HIS B CA 1
ATOM 7676 C C . HIS B 1 305 ? -19.297 -2.461 -9.477 1 96.12 305 HIS B C 1
ATOM 7678 O O . HIS B 1 305 ? -18.109 -2.639 -9.711 1 96.12 305 HIS B O 1
ATOM 7684 N N . SER B 1 306 ? -20.234 -2.248 -10.43 1 94.56 306 SER B N 1
ATOM 7685 C CA . SER B 1 306 ? -19.844 -2.107 -11.828 1 94.56 306 SER B CA 1
ATOM 7686 C C . SER B 1 306 ? -18.891 -0.933 -12.016 1 94.56 306 SER B C 1
ATOM 7688 O O . SER B 1 306 ? -18.938 0.04 -11.258 1 94.56 306 SER B O 1
ATOM 7690 N N . ILE B 1 307 ? -18.016 -1.025 -12.922 1 88.62 307 ILE B N 1
ATOM 7691 C CA . ILE B 1 307 ? -17.031 0.005 -13.219 1 88.62 307 ILE B CA 1
ATOM 7692 C C . ILE B 1 307 ? -17.719 1.172 -13.938 1 88.62 307 ILE B C 1
ATOM 7694 O O . ILE B 1 307 ? -17.438 2.336 -13.641 1 88.62 307 ILE B O 1
ATOM 7698 N N . LYS B 1 308 ? -18.719 0.852 -14.797 1 88.94 308 LYS B N 1
ATOM 7699 C CA . LYS B 1 308 ? -19.281 1.88 -15.664 1 88.94 308 LYS B CA 1
ATOM 7700 C C . LYS B 1 308 ? -20.703 2.236 -15.242 1 88.94 308 LYS B C 1
ATOM 7702 O O . LYS B 1 308 ? -21.312 3.145 -15.812 1 88.94 308 LYS B O 1
ATOM 7707 N N . GLY B 1 309 ? -21.281 1.554 -14.266 1 91.56 309 GLY B N 1
ATOM 7708 C CA . GLY B 1 309 ? -22.641 1.812 -13.828 1 91.56 309 GLY B CA 1
ATOM 7709 C C . GLY B 1 309 ? -23.672 0.991 -14.578 1 91.56 309 GLY B C 1
ATOM 7710 O O . GLY B 1 309 ? -23.375 0.376 -15.602 1 91.56 309 GLY B O 1
ATOM 7711 N N . ILE B 1 310 ? -24.906 0.964 -14.094 1 94.44 310 ILE B N 1
ATOM 7712 C CA . ILE B 1 310 ? -26.031 0.234 -14.68 1 94.44 310 ILE B CA 1
ATOM 7713 C C . ILE B 1 310 ? -26.969 1.21 -15.375 1 94.44 310 ILE B C 1
ATOM 7715 O O . ILE B 1 310 ? -27.312 2.26 -14.82 1 94.44 310 ILE B O 1
ATOM 7719 N N . LYS B 1 311 ? -27.484 0.819 -16.578 1 90.44 311 LYS B N 1
ATOM 7720 C CA . LYS B 1 311 ? -28.469 1.637 -17.297 1 90.44 311 LYS B CA 1
ATOM 7721 C C . LYS B 1 311 ? -29.75 1.796 -16.484 1 90.44 311 LYS B C 1
ATOM 7723 O O . LYS B 1 311 ? -30.344 0.806 -16.047 1 90.44 311 LYS B O 1
ATOM 7728 N N . GLU B 1 312 ? -30.125 3.049 -16.266 1 90.44 312 GLU B N 1
ATOM 7729 C CA . GLU B 1 312 ? -31.297 3.33 -15.422 1 90.44 312 GLU B CA 1
ATOM 7730 C C . GLU B 1 312 ? -32.531 2.639 -15.961 1 90.44 312 GLU B C 1
ATOM 7732 O O . GLU B 1 312 ? -33.375 2.172 -15.188 1 90.44 312 GLU B O 1
ATOM 7737 N N . GLU B 1 313 ? -32.719 2.576 -17.266 1 93.62 313 GLU B N 1
ATOM 7738 C CA . GLU B 1 313 ? -33.875 2.008 -17.906 1 93.62 313 GLU B CA 1
ATOM 7739 C C . GLU B 1 313 ? -34 0.508 -17.641 1 93.62 313 GLU B C 1
ATOM 7741 O O . GLU B 1 313 ? -35.062 -0.09 -17.828 1 93.62 313 GLU B O 1
ATOM 7746 N N . SER B 1 314 ? -32.844 -0.093 -17.219 1 95.44 314 SER B N 1
ATOM 7747 C CA . SER B 1 314 ? -32.812 -1.54 -17.047 1 95.44 314 SER B CA 1
ATOM 7748 C C . SER B 1 314 ? -33.031 -1.919 -15.586 1 95.44 314 SER B C 1
ATOM 7750 O O . SER B 1 314 ? -33.094 -3.104 -15.242 1 95.44 314 SER B O 1
ATOM 7752 N N . HIS B 1 315 ? -33.156 -0.958 -14.664 1 96.19 315 HIS B N 1
ATOM 7753 C CA . HIS B 1 315 ? -33.25 -1.204 -13.227 1 96.19 315 HIS B CA 1
ATOM 7754 C C . HIS B 1 315 ? -34.406 -2.121 -12.891 1 96.19 315 HIS B C 1
ATOM 7756 O O . HIS B 1 315 ? -34.25 -3.064 -12.109 1 96.19 315 HIS B O 1
ATOM 7762 N N . ASP B 1 316 ? -35.531 -1.903 -13.539 1 97.25 316 ASP B N 1
ATOM 7763 C CA . ASP B 1 316 ? -36.75 -2.672 -13.219 1 97.25 316 ASP B CA 1
ATOM 7764 C C . ASP B 1 316 ? -36.562 -4.148 -13.555 1 97.25 316 ASP B C 1
ATOM 7766 O O . ASP B 1 316 ? -36.969 -5.023 -12.797 1 97.25 316 ASP B O 1
ATOM 7770 N N . GLU B 1 317 ? -35.969 -4.398 -14.68 1 97.81 317 GLU B N 1
ATOM 7771 C CA . GLU B 1 317 ? -35.75 -5.781 -15.086 1 97.81 317 GLU B CA 1
ATOM 7772 C C . GLU B 1 317 ? -34.812 -6.496 -14.109 1 97.81 317 GLU B C 1
ATOM 7774 O O . GLU B 1 317 ? -35.062 -7.637 -13.719 1 97.81 317 GLU B O 1
ATOM 7779 N N . ILE B 1 318 ? -33.75 -5.871 -13.734 1 98.38 318 ILE B N 1
ATOM 7780 C CA . ILE B 1 318 ? -32.781 -6.473 -12.82 1 98.38 318 ILE B CA 1
ATOM 7781 C C . ILE B 1 318 ? -33.406 -6.664 -11.445 1 98.38 318 ILE B C 1
ATOM 7783 O O . ILE B 1 318 ? -33.219 -7.699 -10.805 1 98.38 318 ILE B O 1
ATOM 7787 N N . VAL B 1 319 ? -34.188 -5.684 -10.992 1 98.12 319 VAL B N 1
ATOM 7788 C CA . VAL B 1 319 ? -34.812 -5.754 -9.688 1 98.12 319 VAL B CA 1
ATOM 7789 C C . VAL B 1 319 ? -35.812 -6.922 -9.648 1 98.12 319 VAL B C 1
ATOM 7791 O O . VAL B 1 319 ? -35.906 -7.633 -8.648 1 98.12 319 VAL B O 1
ATOM 7794 N N . SER B 1 320 ? -36.562 -7.125 -10.758 1 98.25 320 SER B N 1
ATOM 7795 C CA . SER B 1 320 ? -37.469 -8.25 -10.836 1 98.25 320 SER B CA 1
ATOM 7796 C C . SER B 1 320 ? -36.75 -9.578 -10.711 1 98.25 320 SER B C 1
ATOM 7798 O O . SER B 1 320 ? -37.156 -10.445 -9.945 1 98.25 320 SER B O 1
ATOM 7800 N N . ALA B 1 321 ? -35.656 -9.742 -11.484 1 98.5 321 ALA B N 1
ATOM 7801 C CA . ALA B 1 321 ? -34.875 -10.953 -11.398 1 98.5 321 ALA B CA 1
ATOM 7802 C C . ALA B 1 321 ? -34.25 -11.117 -10.008 1 98.5 321 ALA B C 1
ATOM 7804 O O . ALA B 1 321 ? -34.219 -12.219 -9.461 1 98.5 321 ALA B O 1
ATOM 7805 N N . LEU B 1 322 ? -33.75 -10.047 -9.438 1 98.56 322 LEU B N 1
ATOM 7806 C CA . LEU B 1 322 ? -33.125 -10.016 -8.125 1 98.56 322 LEU B CA 1
ATOM 7807 C C . LEU B 1 322 ? -34.094 -10.461 -7.039 1 98.56 322 LEU B C 1
ATOM 7809 O O . LEU B 1 322 ? -33.75 -11.266 -6.172 1 98.56 322 LEU B O 1
ATOM 7813 N N . SER B 1 323 ? -35.281 -9.961 -7.094 1 98.31 323 SER B N 1
ATOM 7814 C CA . SER B 1 323 ? -36.281 -10.336 -6.109 1 98.31 323 SER B CA 1
ATOM 7815 C C . SER B 1 323 ? -36.562 -11.828 -6.148 1 98.31 323 SER B C 1
ATOM 7817 O O . SER B 1 323 ? -36.656 -12.477 -5.105 1 98.31 323 SER B O 1
ATOM 7819 N N . LYS B 1 324 ? -36.656 -12.344 -7.324 1 97.88 324 LYS B N 1
ATOM 7820 C CA . LYS B 1 324 ? -36.906 -13.773 -7.48 1 97.88 324 LYS B CA 1
ATOM 7821 C C . LYS B 1 324 ? -35.75 -14.602 -6.984 1 97.88 324 LYS B C 1
ATOM 7823 O O . LYS B 1 324 ? -35.938 -15.602 -6.285 1 97.88 324 LYS B O 1
ATOM 7828 N N . ASP B 1 325 ? -34.531 -14.219 -7.398 1 98.19 325 ASP B N 1
ATOM 7829 C CA . ASP B 1 325 ? -33.344 -14.945 -6.984 1 98.19 325 ASP B CA 1
ATOM 7830 C C . ASP B 1 325 ? -33.188 -14.922 -5.465 1 98.19 325 ASP B C 1
ATOM 7832 O O . ASP B 1 325 ? -32.812 -15.93 -4.859 1 98.19 325 ASP B O 1
ATOM 7836 N N . VAL B 1 326 ? -33.406 -13.812 -4.809 1 98.25 326 VAL B N 1
ATOM 7837 C CA . VAL B 1 326 ? -33.25 -13.672 -3.363 1 98.25 326 VAL B CA 1
ATOM 7838 C C . VAL B 1 326 ? -34.344 -14.469 -2.648 1 98.25 326 VAL B C 1
ATOM 7840 O O . VAL B 1 326 ? -34.094 -15.094 -1.617 1 98.25 326 VAL B O 1
ATOM 7843 N N . GLU B 1 327 ? -35.562 -14.422 -3.174 1 97.19 327 GLU B N 1
ATOM 7844 C CA . GLU B 1 327 ? -36.656 -15.188 -2.584 1 97.19 327 GLU B CA 1
ATOM 7845 C C . GLU B 1 327 ? -36.312 -16.688 -2.559 1 97.19 327 GLU B C 1
ATOM 7847 O O . GLU B 1 327 ? -36.719 -17.391 -1.638 1 97.19 327 GLU B O 1
ATOM 7852 N N . SER B 1 328 ? -35.562 -17.109 -3.506 1 96.19 328 SER B N 1
ATOM 7853 C CA . SER B 1 328 ? -35.25 -18.531 -3.641 1 96.19 328 SER B CA 1
ATOM 7854 C C . SER B 1 328 ? -34.125 -18.938 -2.693 1 96.19 328 SER B C 1
ATOM 7856 O O . SER B 1 328 ? -33.875 -20.141 -2.502 1 96.19 328 SER B O 1
ATOM 7858 N N . LEU B 1 329 ? -33.438 -18.047 -2.062 1 97 329 LEU B N 1
ATOM 7859 C CA . LEU B 1 329 ? -32.375 -18.375 -1.13 1 97 329 LEU B CA 1
ATOM 7860 C C . LEU B 1 329 ? -32.906 -19.078 0.104 1 97 329 LEU B C 1
ATOM 7862 O O . LEU B 1 329 ? -33.781 -18.547 0.801 1 97 329 LEU B O 1
ATOM 7866 N N . ASP B 1 330 ? -32.406 -20.266 0.339 1 96.25 330 ASP B N 1
ATOM 7867 C CA . ASP B 1 330 ? -32.781 -21.094 1.483 1 96.25 330 ASP B CA 1
ATOM 7868 C C . ASP B 1 330 ? -31.625 -21.953 1.953 1 96.25 330 ASP B C 1
ATOM 7870 O O . ASP B 1 330 ? -31.25 -22.922 1.286 1 96.25 330 ASP B O 1
ATOM 7874 N N . SER B 1 331 ? -31.078 -21.656 3.121 1 94.56 331 SER B N 1
ATOM 7875 C CA . SER B 1 331 ? -29.922 -22.375 3.646 1 94.56 331 SER B CA 1
ATOM 7876 C C . SER B 1 331 ? -30.25 -23.844 3.93 1 94.56 331 SER B C 1
ATOM 7878 O O . SER B 1 331 ? -29.391 -24.719 3.793 1 94.56 331 SER B O 1
ATOM 7880 N N . SER B 1 332 ? -31.438 -24.109 4.238 1 93.31 332 SER B N 1
ATOM 7881 C CA . SER B 1 332 ? -31.859 -25.469 4.578 1 93.31 332 SER B CA 1
ATOM 7882 C C . SER B 1 332 ? -31.953 -26.344 3.336 1 93.31 332 SER B C 1
ATOM 7884 O O . SER B 1 332 ? -31.984 -27.578 3.438 1 93.31 332 SER B O 1
ATOM 7886 N N . SER B 1 333 ? -31.938 -25.75 2.223 1 92.75 333 SER B N 1
ATOM 7887 C CA . SER B 1 333 ? -32.094 -26.5 0.979 1 92.75 333 SER B CA 1
ATOM 7888 C C . SER B 1 333 ? -30.734 -26.891 0.411 1 92.75 333 SER B C 1
ATOM 7890 O O . SER B 1 333 ? -30.656 -27.641 -0.564 1 92.75 333 SER B O 1
ATOM 7892 N N . ILE B 1 334 ? -29.625 -26.406 0.978 1 93.75 334 ILE B N 1
ATOM 7893 C CA . ILE B 1 334 ? -28.297 -26.734 0.484 1 93.75 334 ILE B CA 1
ATOM 7894 C C . ILE B 1 334 ? -27.953 -28.188 0.838 1 93.75 334 ILE B C 1
ATOM 7896 O O . ILE B 1 334 ? -27.938 -28.562 2.014 1 93.75 334 ILE B O 1
ATOM 7900 N N . THR B 1 335 ? -27.625 -28.984 -0.166 1 93.06 335 THR B N 1
ATOM 7901 C CA . THR B 1 335 ? -27.422 -30.406 0.066 1 93.06 335 THR B CA 1
ATOM 7902 C C . THR B 1 335 ? -25.938 -30.75 -0.034 1 93.06 335 THR B C 1
ATOM 7904 O O . THR B 1 335 ? -25.5 -31.781 0.495 1 93.06 335 THR B O 1
ATOM 7907 N N . THR B 1 336 ? -25.203 -29.922 -0.731 1 95.25 336 THR B N 1
ATOM 7908 C CA . THR B 1 336 ? -23.781 -30.25 -0.892 1 95.25 336 THR B CA 1
ATOM 7909 C C . THR B 1 336 ? -23.016 -29.969 0.393 1 95.25 336 THR B C 1
ATOM 7911 O O . THR B 1 336 ? -23.297 -29 1.092 1 95.25 336 THR B O 1
ATOM 7914 N N . THR B 1 337 ? -22 -30.828 0.697 1 96.25 337 THR B N 1
ATOM 7915 C CA . THR B 1 337 ? -21.109 -30.609 1.83 1 96.25 337 THR B CA 1
ATOM 7916 C C . THR B 1 337 ? -19.703 -30.297 1.351 1 96.25 337 THR B C 1
ATOM 7918 O O . THR B 1 337 ? -18.797 -30.094 2.162 1 96.25 337 THR B O 1
ATOM 7921 N N . GLU B 1 338 ? -19.547 -30.312 -0.025 1 96.69 338 GLU B N 1
ATOM 7922 C CA . GLU B 1 338 ? -18.234 -30.016 -0.589 1 96.69 338 GLU B CA 1
ATOM 7923 C C . GLU B 1 338 ? -17.906 -28.531 -0.495 1 96.69 338 GLU B C 1
ATOM 7925 O O . GLU B 1 338 ? -18.734 -27.688 -0.842 1 96.69 338 GLU B O 1
ATOM 7930 N N . SER B 1 339 ? -16.719 -28.234 -0.028 1 97.94 339 SER B N 1
ATOM 7931 C CA . SER B 1 339 ? -16.328 -26.859 0.219 1 97.94 339 SER B CA 1
ATOM 7932 C C . SER B 1 339 ? -16.406 -26.016 -1.056 1 97.94 339 SER B C 1
ATOM 7934 O O . SER B 1 339 ? -16.797 -24.844 -1.016 1 97.94 339 SER B O 1
ATOM 7936 N N . TYR B 1 340 ? -16.094 -26.625 -2.215 1 98 340 TYR B N 1
ATOM 7937 C CA . TYR B 1 340 ? -16.062 -25.906 -3.482 1 98 340 TYR B CA 1
ATOM 7938 C C . TYR B 1 340 ? -17.469 -25.453 -3.893 1 98 340 TYR B C 1
ATOM 7940 O O . TYR B 1 340 ? -17.703 -24.25 -4.047 1 98 340 TYR B O 1
ATOM 7948 N N . PHE B 1 341 ? -18.391 -26.359 -4.062 1 98 341 PHE B N 1
ATOM 7949 C CA . PHE B 1 341 ? -19.75 -26.047 -4.5 1 98 341 PHE B CA 1
ATOM 7950 C C . PHE B 1 341 ? -20.484 -25.219 -3.453 1 98 341 PHE B C 1
ATOM 7952 O O . PHE B 1 341 ? -21.281 -24.344 -3.791 1 98 341 PHE B O 1
ATOM 7959 N N . TYR B 1 342 ? -20.266 -25.547 -2.145 1 97.94 342 TYR B N 1
ATOM 7960 C CA . TYR B 1 342 ? -20.828 -24.75 -1.058 1 97.94 342 TYR B CA 1
ATOM 7961 C C . TYR B 1 342 ? -20.375 -23.297 -1.145 1 97.94 342 TYR B C 1
ATOM 7963 O O . TYR B 1 342 ? -21.203 -22.375 -1.027 1 97.94 342 TYR B O 1
ATOM 7971 N N . GLY B 1 343 ? -19.031 -23.109 -1.364 1 98.25 343 GLY B N 1
ATOM 7972 C CA . GLY B 1 343 ? -18.484 -21.766 -1.516 1 98.25 343 GLY B CA 1
ATOM 7973 C C . GLY B 1 343 ? -19.109 -21 -2.666 1 98.25 343 GLY B C 1
ATOM 7974 O O . GLY B 1 343 ? -19.359 -19.797 -2.553 1 98.25 343 GLY B O 1
ATOM 7975 N N . LYS B 1 344 ? -19.391 -21.609 -3.75 1 98.19 344 LYS B N 1
ATOM 7976 C CA . LYS B 1 344 ? -20.016 -20.969 -4.91 1 98.19 344 LYS B CA 1
ATOM 7977 C C . LYS B 1 344 ? -21.391 -20.422 -4.559 1 98.19 344 LYS B C 1
ATOM 7979 O O . LYS B 1 344 ? -21.766 -19.328 -5.008 1 98.19 344 LYS B O 1
ATOM 7984 N N . LEU B 1 345 ? -22.141 -21.203 -3.779 1 98.19 345 LEU B N 1
ATOM 7985 C CA . LEU B 1 345 ? -23.484 -20.781 -3.385 1 98.19 345 LEU B CA 1
ATOM 7986 C C . LEU B 1 345 ? -23.422 -19.547 -2.488 1 98.19 345 LEU B C 1
ATOM 7988 O O . LEU B 1 345 ? -24.234 -18.625 -2.623 1 98.19 345 LEU B O 1
ATOM 7992 N N . ILE B 1 346 ? -22.453 -19.547 -1.597 1 98.31 346 ILE B N 1
ATOM 7993 C CA . ILE B 1 346 ? -22.219 -18.391 -0.72 1 98.31 346 ILE B CA 1
ATOM 7994 C C . ILE B 1 346 ? -21.891 -17.156 -1.557 1 98.31 346 ILE B C 1
ATOM 7996 O O . ILE B 1 346 ? -22.484 -16.094 -1.355 1 98.31 346 ILE B O 1
ATOM 8000 N N . ALA B 1 347 ? -20.984 -17.312 -2.502 1 98.62 347 ALA B N 1
ATOM 8001 C CA . ALA B 1 347 ? -20.531 -16.203 -3.332 1 98.62 347 ALA B CA 1
ATOM 8002 C C . ALA B 1 347 ? -21.672 -15.664 -4.203 1 98.62 347 ALA B C 1
ATOM 8004 O O . ALA B 1 347 ? -21.766 -14.461 -4.438 1 98.62 347 ALA B O 1
ATOM 8005 N N . ARG B 1 348 ? -22.5 -16.562 -4.703 1 98.56 348 ARG B N 1
ATOM 8006 C CA . ARG B 1 348 ? -23.656 -16.156 -5.496 1 98.56 348 ARG B CA 1
ATOM 8007 C C . ARG B 1 348 ? -24.562 -15.234 -4.699 1 98.56 348 ARG B C 1
ATOM 8009 O O . ARG B 1 348 ? -24.984 -14.18 -5.195 1 98.56 348 ARG B O 1
ATOM 8016 N N . ALA B 1 349 ? -24.859 -15.625 -3.451 1 98.69 349 ALA B N 1
ATOM 8017 C CA . ALA B 1 349 ? -25.703 -14.805 -2.596 1 98.69 349 ALA B CA 1
ATOM 8018 C C . ALA B 1 349 ? -25.062 -13.453 -2.307 1 98.69 349 ALA B C 1
ATOM 8020 O O . ALA B 1 349 ? -25.734 -12.422 -2.318 1 98.69 349 ALA B O 1
ATOM 8021 N N . ALA B 1 350 ? -23.781 -13.477 -2.059 1 98.69 350 ALA B N 1
ATOM 8022 C CA . ALA B 1 350 ? -23.047 -12.234 -1.814 1 98.69 350 ALA B CA 1
ATOM 8023 C C . ALA B 1 350 ? -23.141 -11.305 -3.018 1 98.69 350 ALA B C 1
ATOM 8025 O O . ALA B 1 350 ? -23.281 -10.086 -2.861 1 98.69 350 ALA B O 1
ATOM 8026 N N . ARG B 1 351 ? -23.047 -11.836 -4.215 1 98.5 351 ARG B N 1
ATOM 8027 C CA . ARG B 1 351 ? -23.141 -11.055 -5.445 1 98.5 351 ARG B CA 1
ATOM 8028 C C . ARG B 1 351 ? -24.5 -10.367 -5.559 1 98.5 351 ARG B C 1
ATOM 8030 O O . ARG B 1 351 ? -24.594 -9.219 -5.996 1 98.5 351 ARG B O 1
ATOM 8037 N N . LEU B 1 352 ? -25.547 -11.031 -5.148 1 98.56 352 LEU B N 1
ATOM 8038 C CA . LEU B 1 352 ? -26.906 -10.5 -5.246 1 98.56 352 LEU B CA 1
ATOM 8039 C C . LEU B 1 352 ? -27.047 -9.219 -4.43 1 98.56 352 LEU B C 1
ATOM 8041 O O . LEU B 1 352 ? -27.625 -8.242 -4.902 1 98.56 352 LEU B O 1
ATOM 8045 N N . VAL B 1 353 ? -26.531 -9.227 -3.24 1 97 353 VAL B N 1
ATOM 8046 C CA . VAL B 1 353 ? -26.734 -8.078 -2.359 1 97 353 VAL B CA 1
ATOM 8047 C C . VAL B 1 353 ? -25.922 -6.891 -2.871 1 97 353 VAL B C 1
ATOM 8049 O O . VAL B 1 353 ? -26.359 -5.742 -2.754 1 97 353 VAL B O 1
ATOM 8052 N N . LEU B 1 354 ? -24.734 -7.113 -3.438 1 97.12 354 LEU B N 1
ATOM 8053 C CA . LEU B 1 354 ? -23.953 -6.023 -4.004 1 97.12 354 LEU B CA 1
ATOM 8054 C C . LEU B 1 354 ? -24.688 -5.371 -5.172 1 97.12 354 LEU B C 1
ATOM 8056 O O . LEU B 1 354 ? -24.609 -4.152 -5.352 1 97.12 354 LEU B O 1
ATOM 8060 N N . ILE B 1 355 ? -25.344 -6.184 -5.984 1 97.5 355 ILE B N 1
ATOM 8061 C CA . ILE B 1 355 ? -26.141 -5.645 -7.078 1 97.5 355 ILE B CA 1
ATOM 8062 C C . ILE B 1 355 ? -27.312 -4.848 -6.512 1 97.5 355 ILE B C 1
ATOM 8064 O O . ILE B 1 355 ? -27.641 -3.766 -7.012 1 97.5 355 ILE B O 1
ATOM 8068 N N . ALA B 1 356 ? -27.938 -5.363 -5.465 1 95.31 356 ALA B N 1
ATOM 8069 C CA . ALA B 1 356 ? -29.016 -4.633 -4.801 1 95.31 356 ALA B CA 1
ATOM 8070 C C . ALA B 1 356 ? -28.547 -3.258 -4.336 1 95.31 356 ALA B C 1
ATOM 8072 O O . ALA B 1 356 ? -29.25 -2.262 -4.508 1 95.31 356 ALA B O 1
ATOM 8073 N N . GLU B 1 357 ? -27.344 -3.207 -3.73 1 91.5 357 GLU B N 1
ATOM 8074 C CA . GLU B 1 357 ? -26.766 -1.942 -3.283 1 91.5 357 GLU B CA 1
ATOM 8075 C C . GLU B 1 357 ? -26.594 -0.97 -4.445 1 91.5 357 GLU B C 1
ATOM 8077 O O . GLU B 1 357 ? -26.922 0.209 -4.332 1 91.5 357 GLU B O 1
ATOM 8082 N N . GLU B 1 358 ? -26.047 -1.496 -5.465 1 93.25 358 GLU B N 1
ATOM 8083 C CA . GLU B 1 358 ? -25.766 -0.647 -6.617 1 93.25 358 GLU B CA 1
ATOM 8084 C C . GLU B 1 358 ? -27.047 -0.074 -7.207 1 93.25 358 GLU B C 1
ATOM 8086 O O . GLU B 1 358 ? -27.062 1.038 -7.738 1 93.25 358 GLU B O 1
ATOM 8091 N N . LEU B 1 359 ? -28.156 -0.817 -7.109 1 93.62 359 LEU B N 1
ATOM 8092 C CA . LEU B 1 359 ? -29.453 -0.418 -7.648 1 93.62 359 LEU B CA 1
ATOM 8093 C C . LEU B 1 359 ? -30.25 0.395 -6.625 1 93.62 359 LEU B C 1
ATOM 8095 O O . LEU B 1 359 ? -31.375 0.817 -6.895 1 93.62 359 LEU B O 1
ATOM 8099 N N . ASN B 1 360 ? -29.641 0.585 -5.422 1 87.75 360 ASN B N 1
ATOM 8100 C CA . ASN B 1 360 ? -30.328 1.243 -4.312 1 87.75 360 ASN B CA 1
ATOM 8101 C C . ASN B 1 360 ? -31.656 0.557 -3.984 1 87.75 360 ASN B C 1
ATOM 8103 O O . ASN B 1 360 ? -32.688 1.213 -3.895 1 87.75 360 ASN B O 1
ATOM 8107 N N . TYR B 1 361 ? -31.609 -0.743 -4.012 1 89.81 361 TYR B N 1
ATOM 8108 C CA . TYR B 1 361 ? -32.75 -1.588 -3.666 1 89.81 361 TYR B CA 1
ATOM 8109 C C . TYR B 1 361 ? -32.5 -2.33 -2.357 1 89.81 361 TYR B C 1
ATOM 8111 O O . TYR B 1 361 ? -32.344 -3.551 -2.352 1 89.81 361 TYR B O 1
ATOM 8119 N N . PRO B 1 362 ? -32.625 -1.657 -1.254 1 86.19 362 PRO B N 1
ATOM 8120 C CA . PRO B 1 362 ? -32.219 -2.199 0.048 1 86.19 362 PRO B CA 1
ATOM 8121 C C . PRO B 1 362 ? -33.188 -3.244 0.578 1 86.19 362 PRO B C 1
ATOM 8123 O O . PRO B 1 362 ? -32.875 -3.969 1.524 1 86.19 362 PRO B O 1
ATOM 8126 N N . ASP B 1 363 ? -34.344 -3.537 -0.03 1 87.81 363 ASP B N 1
ATOM 8127 C CA . ASP B 1 363 ? -35.406 -4.379 0.495 1 87.81 363 ASP B CA 1
ATOM 8128 C C . ASP B 1 363 ? -34.969 -5.828 0.637 1 87.81 363 ASP B C 1
ATOM 8130 O O . ASP B 1 363 ? -35.438 -6.559 1.5 1 87.81 363 ASP B O 1
ATOM 8134 N N . VAL B 1 364 ? -34 -6.234 -0.178 1 93.56 364 VAL B N 1
ATOM 8135 C CA . VAL B 1 364 ? -33.625 -7.645 -0.212 1 93.56 364 VAL B CA 1
ATOM 8136 C C . VAL B 1 364 ? -32.438 -7.887 0.714 1 93.56 364 VAL B C 1
ATOM 8138 O O . VAL B 1 364 ? -32.062 -9.039 0.976 1 93.56 364 VAL B O 1
ATOM 8141 N N . ILE B 1 365 ? -31.844 -6.906 1.277 1 91.75 365 ILE B N 1
ATOM 8142 C CA . ILE B 1 365 ? -30.562 -6.98 1.958 1 91.75 365 ILE B CA 1
ATOM 8143 C C . ILE B 1 365 ? -30.688 -7.812 3.229 1 91.75 365 ILE B C 1
ATOM 8145 O O . ILE B 1 365 ? -29.875 -8.695 3.488 1 91.75 365 ILE B O 1
ATOM 8149 N N . PRO B 1 366 ? -31.719 -7.676 4.078 1 91.75 366 PRO B N 1
ATOM 8150 C CA . PRO B 1 366 ? -31.797 -8.461 5.312 1 91.75 366 PRO B CA 1
ATOM 8151 C C . PRO B 1 366 ? -31.859 -9.961 5.055 1 91.75 366 PRO B C 1
ATOM 8153 O O . PRO B 1 366 ? -31.219 -10.742 5.762 1 91.75 366 PRO B O 1
ATOM 8156 N N . LYS B 1 367 ? -32.625 -10.32 4.008 1 95.62 367 LYS B N 1
ATOM 8157 C CA . LYS B 1 367 ? -32.75 -11.742 3.705 1 95.62 367 LYS B CA 1
ATOM 8158 C C . LYS B 1 367 ? -31.406 -12.328 3.273 1 95.62 367 LYS B C 1
ATOM 8160 O O . LYS B 1 367 ? -31.016 -13.414 3.711 1 95.62 367 LYS B O 1
ATOM 8165 N N . VAL B 1 368 ? -30.719 -11.633 2.416 1 97.12 368 VAL B N 1
ATOM 8166 C CA . VAL B 1 368 ? -29.422 -12.109 1.939 1 97.12 368 VAL B CA 1
ATOM 8167 C C . VAL B 1 368 ? -28.422 -12.133 3.096 1 97.12 368 VAL B C 1
ATOM 8169 O O . VAL B 1 368 ? -27.641 -13.078 3.225 1 97.12 368 VAL B O 1
ATOM 8172 N N . ARG B 1 369 ? -28.391 -11.117 3.939 1 95.94 369 ARG B N 1
ATOM 8173 C CA . ARG B 1 369 ? -27.516 -11.055 5.105 1 95.94 369 ARG B CA 1
ATOM 8174 C C . ARG B 1 369 ? -27.719 -12.266 6.012 1 95.94 369 ARG B C 1
ATOM 8176 O O . ARG B 1 369 ? -26.766 -12.898 6.438 1 95.94 369 ARG B O 1
ATOM 8183 N N . ASN B 1 370 ? -28.969 -12.562 6.301 1 96.88 370 ASN B N 1
ATOM 8184 C CA . ASN B 1 370 ? -29.281 -13.711 7.145 1 96.88 370 ASN B CA 1
ATOM 8185 C C . ASN B 1 370 ? -28.812 -15.016 6.508 1 96.88 370 ASN B C 1
ATOM 8187 O O . ASN B 1 370 ? -28.281 -15.891 7.188 1 96.88 370 ASN B O 1
ATOM 8191 N N . PHE B 1 371 ? -29.141 -15.18 5.188 1 98.06 371 PHE B N 1
ATOM 8192 C CA . PHE B 1 371 ? -28.703 -16.359 4.465 1 98.06 371 PHE B CA 1
ATOM 8193 C C . PHE B 1 371 ? -27.188 -16.547 4.59 1 98.06 371 PHE B C 1
ATOM 8195 O O . PHE B 1 371 ? -26.703 -17.641 4.844 1 98.06 371 PHE B O 1
ATOM 8202 N N . LEU B 1 372 ? -26.406 -15.438 4.387 1 98.62 372 LEU B N 1
ATOM 8203 C CA . LEU B 1 372 ? -24.953 -15.492 4.457 1 98.62 372 LEU B CA 1
ATOM 8204 C C . LEU B 1 372 ? -24.484 -15.867 5.859 1 98.62 372 LEU B C 1
ATOM 8206 O O . LEU B 1 372 ? -23.562 -16.672 6.016 1 98.62 372 LEU B O 1
ATOM 8210 N N . LYS B 1 373 ? -25.078 -15.305 6.906 1 98.19 373 LYS B N 1
ATOM 8211 C CA . LYS B 1 373 ? -24.734 -15.664 8.281 1 98.19 373 LYS B CA 1
ATOM 8212 C C . LYS B 1 373 ? -24.953 -17.156 8.539 1 98.19 373 LYS B C 1
ATOM 8214 O O . LYS B 1 373 ? -24.062 -17.844 9.039 1 98.19 373 LYS B O 1
ATOM 8219 N N . GLU B 1 374 ? -26.094 -17.625 8.094 1 98.12 374 GLU B N 1
ATOM 8220 C CA . GLU B 1 374 ? -26.5 -19 8.336 1 98.12 374 GLU B CA 1
ATOM 8221 C C . GLU B 1 374 ? -25.578 -19.984 7.613 1 98.12 374 GLU B C 1
ATOM 8223 O O . GLU B 1 374 ? -25.375 -21.109 8.07 1 98.12 374 GLU B O 1
ATOM 8228 N N . THR B 1 375 ? -25.062 -19.562 6.531 1 98.31 375 THR B N 1
ATOM 8229 C CA . THR B 1 375 ? -24.297 -20.484 5.703 1 98.31 375 THR B CA 1
ATOM 8230 C C . THR B 1 375 ? -22.812 -20.391 6.008 1 98.31 375 THR B C 1
ATOM 8232 O O . THR B 1 375 ? -22.078 -21.375 5.898 1 98.31 375 THR B O 1
ATOM 8235 N N . ILE B 1 376 ? -22.328 -19.234 6.398 1 98.62 376 ILE B N 1
ATOM 8236 C CA . ILE B 1 376 ? -20.891 -19.047 6.586 1 98.62 376 ILE B CA 1
ATOM 8237 C C . ILE B 1 376 ? -20.5 -19.438 8.008 1 98.62 376 ILE B C 1
ATOM 8239 O O . ILE B 1 376 ? -19.5 -20.109 8.227 1 98.62 376 ILE B O 1
ATOM 8243 N N . GLU B 1 377 ? -21.266 -19.141 9.047 1 98.31 377 GLU B N 1
ATOM 8244 C CA . GLU B 1 377 ? -20.922 -19.266 10.461 1 98.31 377 GLU B CA 1
ATOM 8245 C C . GLU B 1 377 ? -20.609 -20.719 10.82 1 98.31 377 GLU B C 1
ATOM 8247 O O . GLU B 1 377 ? -19.641 -20.984 11.531 1 98.31 377 GLU B O 1
ATOM 8252 N N . PRO B 1 378 ? -21.391 -21.688 10.32 1 98 378 PRO B N 1
ATOM 8253 C CA . PRO B 1 378 ? -21.094 -23.062 10.719 1 98 378 PRO B CA 1
ATOM 8254 C C . PRO B 1 378 ? -19.688 -23.516 10.305 1 98 378 PRO B C 1
ATOM 8256 O O . PRO B 1 378 ? -19.047 -24.297 11.016 1 98 378 PRO B O 1
ATOM 8259 N N . TRP B 1 379 ? -19.188 -23.047 9.164 1 98.12 379 TRP B N 1
ATOM 8260 C CA . TRP B 1 379 ? -17.844 -23.375 8.727 1 98.12 379 TRP B CA 1
ATOM 8261 C C . TRP B 1 379 ? -16.812 -22.688 9.609 1 98.12 379 TRP B C 1
ATOM 8263 O O . TRP B 1 379 ? -15.75 -23.25 9.891 1 98.12 379 TRP B O 1
ATOM 8273 N N . LEU B 1 380 ? -17.078 -21.438 10.023 1 98.06 380 LEU B N 1
ATOM 8274 C CA . LEU B 1 380 ? -16.141 -20.656 10.836 1 98.06 380 LEU B CA 1
ATOM 8275 C C . LEU B 1 380 ? -16.109 -21.172 12.273 1 98.06 380 LEU B C 1
ATOM 8277 O O . LEU B 1 380 ? -15.07 -21.125 12.938 1 98.06 380 LEU B O 1
ATOM 8281 N N . GLU B 1 381 ? -17.203 -21.703 12.742 1 97 381 GLU B N 1
ATOM 8282 C CA . GLU B 1 381 ? -17.328 -22.141 14.125 1 97 381 GLU B CA 1
ATOM 8283 C C . GLU B 1 381 ? -17.031 -23.625 14.266 1 97 381 GLU B C 1
ATOM 8285 O O . GLU B 1 381 ? -16.859 -24.125 15.383 1 97 381 GLU B O 1
ATOM 8290 N N . GLY B 1 382 ? -16.953 -24.344 13.18 1 94.19 382 GLY B N 1
ATOM 8291 C CA . GLY B 1 382 ? -16.703 -25.766 13.219 1 94.19 382 GLY B CA 1
ATOM 8292 C C . GLY B 1 382 ? -17.922 -26.594 13.57 1 94.19 382 GLY B C 1
ATOM 8293 O O . GLY B 1 382 ? -17.797 -27.703 14.094 1 94.19 382 GLY B O 1
ATOM 8294 N N . THR B 1 383 ? -19.109 -26.062 13.289 1 93.88 383 THR B N 1
ATOM 8295 C CA . THR B 1 383 ? -20.328 -26.75 13.664 1 93.88 383 THR B CA 1
ATOM 8296 C C . THR B 1 383 ? -21.047 -27.297 12.43 1 93.88 383 THR B C 1
ATOM 8298 O O . THR B 1 383 ? -22.141 -27.859 12.539 1 93.88 383 THR B O 1
ATOM 8301 N N . PHE B 1 384 ? -20.469 -26.984 11.188 1 93.31 384 PHE B N 1
ATOM 8302 C CA . PHE B 1 384 ? -21.109 -27.484 9.977 1 93.31 384 PHE B CA 1
ATOM 8303 C C . PHE B 1 384 ? -21.156 -29 9.969 1 93.31 384 PHE B C 1
ATOM 8305 O O . PHE B 1 384 ? -20.109 -29.656 10.102 1 93.31 384 PHE B O 1
ATOM 8312 N N . SER B 1 385 ? -22.344 -29.531 9.828 1 92 385 SER B N 1
ATOM 8313 C CA . SER B 1 385 ? -22.5 -30.984 9.812 1 92 385 SER B CA 1
ATOM 8314 C C . SER B 1 385 ? -22.016 -31.578 8.492 1 92 385 SER B C 1
ATOM 8316 O O . SER B 1 385 ? -22.359 -31.078 7.422 1 92 385 SER B O 1
ATOM 8318 N N . GLY B 1 386 ? -21.172 -32.562 8.523 1 93.12 386 GLY B N 1
ATOM 8319 C CA . GLY B 1 386 ? -20.734 -33.312 7.355 1 93.12 386 GLY B CA 1
ATOM 8320 C C . GLY B 1 386 ? -19.359 -32.906 6.859 1 93.12 386 GLY B C 1
ATOM 8321 O O . GLY B 1 386 ? -18.734 -33.625 6.074 1 93.12 386 GLY B O 1
ATOM 8322 N N . ASN B 1 387 ? -18.922 -31.766 7.32 1 97.44 387 ASN B N 1
ATOM 8323 C CA . ASN B 1 387 ? -17.594 -31.297 6.922 1 97.44 387 ASN B CA 1
ATOM 8324 C C . ASN B 1 387 ? -17.109 -30.156 7.812 1 97.44 387 ASN B C 1
ATOM 8326 O O . ASN B 1 387 ? -17.609 -29.969 8.914 1 97.44 387 ASN B O 1
ATOM 8330 N N . GLY B 1 388 ? -16.047 -29.5 7.453 1 97.31 388 GLY B N 1
ATOM 8331 C CA . GLY B 1 388 ? -15.523 -28.375 8.211 1 97.31 388 GLY B CA 1
ATOM 8332 C C . GLY B 1 388 ? -14.062 -28.078 7.93 1 97.31 388 GLY B C 1
ATOM 8333 O O . GLY B 1 388 ? -13.367 -28.891 7.312 1 97.31 388 GLY B O 1
ATOM 8334 N N . PHE B 1 389 ? -13.688 -26.891 8.344 1 98.12 389 PHE B N 1
ATOM 8335 C CA . PHE B 1 389 ? -12.281 -26.516 8.219 1 98.12 389 PHE B CA 1
ATOM 8336 C C . PHE B 1 389 ? -11.484 -26.984 9.422 1 98.12 389 PHE B C 1
ATOM 8338 O O . PHE B 1 389 ? -11.945 -26.891 10.562 1 98.12 389 PHE B O 1
ATOM 8345 N N . LEU B 1 390 ? -10.398 -27.516 9.203 1 97.44 390 LEU B N 1
ATOM 8346 C CA . LEU B 1 390 ? -9.406 -27.938 10.188 1 97.44 390 LEU B CA 1
ATOM 8347 C C . LEU B 1 390 ? -8.023 -27.391 9.836 1 97.44 390 LEU B C 1
ATOM 8349 O O . LEU B 1 390 ? -7.855 -26.734 8.805 1 97.44 390 LEU B O 1
ATOM 8353 N N . HIS B 1 391 ? -7.094 -27.5 10.719 1 96.12 391 HIS B N 1
ATOM 8354 C CA . HIS B 1 391 ? -5.715 -27.094 10.477 1 96.12 391 HIS B CA 1
ATOM 8355 C C . HIS B 1 391 ? -4.762 -28.281 10.562 1 96.12 391 HIS B C 1
ATOM 8357 O O . HIS B 1 391 ? -4.82 -29.062 11.508 1 96.12 391 HIS B O 1
ATOM 8363 N N . ASP B 1 392 ? -3.971 -28.438 9.562 1 95.06 392 ASP B N 1
ATOM 8364 C CA . ASP B 1 392 ? -2.896 -29.422 9.57 1 95.06 392 ASP B CA 1
ATOM 8365 C C . ASP B 1 392 ? -1.588 -28.812 10.062 1 95.06 392 ASP B C 1
ATOM 8367 O O . ASP B 1 392 ? -1.131 -27.797 9.516 1 95.06 392 ASP B O 1
ATOM 8371 N N . GLU B 1 393 ? -0.938 -29.438 10.961 1 89.69 393 GLU B N 1
ATOM 8372 C CA . GLU B 1 393 ? 0.288 -28.891 11.523 1 89.69 393 GLU B CA 1
ATOM 8373 C C . GLU B 1 393 ? 1.521 -29.438 10.812 1 89.69 393 GLU B C 1
ATOM 8375 O O . GLU B 1 393 ? 2.617 -28.891 10.953 1 89.69 393 GLU B O 1
ATOM 8380 N N . LYS B 1 394 ? 1.34 -30.5 10.141 1 90.88 394 LYS B N 1
ATOM 8381 C CA . LYS B 1 394 ? 2.484 -31.141 9.5 1 90.88 394 LYS B CA 1
ATOM 8382 C C . LYS B 1 394 ? 3.023 -30.281 8.359 1 90.88 394 LYS B C 1
ATOM 8384 O O . LYS B 1 394 ? 4.223 -30 8.305 1 90.88 394 LYS B O 1
ATOM 8389 N N . TRP B 1 395 ? 2.203 -29.938 7.398 1 94.38 395 TRP B N 1
ATOM 8390 C CA . TRP B 1 395 ? 2.605 -29.078 6.285 1 94.38 395 TRP B CA 1
ATOM 8391 C C . TRP B 1 395 ? 2.242 -27.625 6.559 1 94.38 395 TRP B C 1
ATOM 8393 O O . TRP B 1 395 ? 2.887 -26.719 6.043 1 94.38 395 TRP B O 1
ATOM 8403 N N . GLY B 1 396 ? 1.216 -27.422 7.426 1 93.88 396 GLY B N 1
ATOM 8404 C CA . GLY B 1 396 ? 0.804 -26.078 7.812 1 93.88 396 GLY B CA 1
ATOM 8405 C C . GLY B 1 396 ? -0.231 -25.484 6.879 1 93.88 396 GLY B C 1
ATOM 8406 O O . GLY B 1 396 ? 0.117 -24.844 5.883 1 93.88 396 GLY B O 1
ATOM 8407 N N . GLY B 1 397 ? -1.493 -25.562 7.16 1 95.62 397 GLY B N 1
ATOM 8408 C CA . GLY B 1 397 ? -2.555 -24.984 6.359 1 95.62 397 GLY B CA 1
ATOM 8409 C C . GLY B 1 397 ? -3.93 -25.531 6.699 1 95.62 397 GLY B C 1
ATOM 8410 O O . GLY B 1 397 ? -4.059 -26.422 7.527 1 95.62 397 GLY B O 1
ATOM 8411 N N . ILE B 1 398 ? -4.902 -24.953 6.113 1 97.5 398 ILE B N 1
ATOM 8412 C CA . ILE B 1 398 ? -6.289 -25.359 6.316 1 97.5 398 ILE B CA 1
ATOM 8413 C C . ILE B 1 398 ? -6.594 -26.594 5.469 1 97.5 398 ILE B C 1
ATOM 8415 O O . ILE B 1 398 ? -6.176 -26.688 4.312 1 97.5 398 ILE B O 1
ATOM 8419 N N . ILE B 1 399 ? -7.215 -27.594 6.016 1 97.88 399 ILE B N 1
ATOM 8420 C CA . ILE B 1 399 ? -7.789 -28.719 5.289 1 97.88 399 ILE B CA 1
ATOM 8421 C C . ILE B 1 399 ? -9.242 -28.922 5.707 1 97.88 399 ILE B C 1
ATOM 8423 O O . ILE B 1 399 ? -9.75 -28.203 6.566 1 97.88 399 ILE B O 1
ATOM 8427 N N . THR B 1 400 ? -9.977 -29.75 5.051 1 98.19 400 THR B N 1
ATOM 8428 C CA . THR B 1 400 ? -11.352 -30.062 5.441 1 98.19 400 THR B CA 1
ATOM 8429 C C . THR B 1 400 ? -11.422 -31.391 6.176 1 98.19 400 THR B C 1
ATOM 8431 O O . THR B 1 400 ? -10.508 -32.219 6.078 1 98.19 400 THR B O 1
ATOM 8434 N N . GLN B 1 401 ? -12.461 -31.531 6.922 1 97.62 401 GLN B N 1
ATOM 8435 C CA . GLN B 1 401 ? -12.688 -32.812 7.594 1 97.62 401 GLN B CA 1
ATOM 8436 C C . GLN B 1 401 ? -12.695 -33.969 6.598 1 97.62 401 GLN B C 1
ATOM 8438 O O . GLN B 1 401 ? -12.039 -34.969 6.82 1 97.62 401 GLN B O 1
ATOM 8443 N N . LYS B 1 402 ? -13.375 -33.781 5.496 1 97.12 402 LYS B N 1
ATOM 8444 C CA . LYS B 1 402 ? -13.414 -34.812 4.453 1 97.12 402 LYS B CA 1
ATOM 8445 C C . LYS B 1 402 ? -12.031 -35 3.842 1 97.12 402 LYS B C 1
ATOM 8447 O O . LYS B 1 402 ? -11.609 -36.156 3.623 1 97.12 402 LYS B O 1
ATOM 8452 N N . GLY B 1 403 ? -11.312 -33.969 3.6 1 97.12 403 GLY B N 1
ATOM 8453 C CA . GLY B 1 403 ? -10.016 -34.031 2.955 1 97.12 403 GLY B CA 1
ATOM 8454 C C . GLY B 1 403 ? -8.922 -34.562 3.863 1 97.12 403 GLY B C 1
ATOM 8455 O O . GLY B 1 403 ? -7.848 -34.938 3.395 1 97.12 403 GLY B O 1
ATOM 8456 N N . SER B 1 404 ? -9.164 -34.594 5.148 1 97 404 SER B N 1
ATOM 8457 C CA . SER B 1 404 ? -8.156 -35.094 6.094 1 97 404 SER B CA 1
ATOM 8458 C C . SER B 1 404 ? -8.023 -36.594 6.039 1 97 404 SER B C 1
ATOM 8460 O O . SER B 1 404 ? -7.016 -37.156 6.477 1 97 404 SER B O 1
ATOM 8462 N N . THR B 1 405 ? -9.086 -37.25 5.492 1 96.94 405 THR B N 1
ATOM 8463 C CA . THR B 1 405 ? -9.062 -38.719 5.477 1 96.94 405 THR B CA 1
ATOM 8464 C C . THR B 1 405 ? -9.219 -39.25 4.051 1 96.94 405 THR B C 1
ATOM 8466 O O . THR B 1 405 ? -9.055 -40.438 3.807 1 96.94 405 THR B O 1
ATOM 8469 N N . ASP B 1 406 ? -9.578 -38.438 3.152 1 97.69 406 ASP B N 1
ATOM 8470 C CA . ASP B 1 406 ? -9.773 -38.781 1.751 1 97.69 406 ASP B CA 1
ATOM 8471 C C . ASP B 1 406 ? -9.016 -37.844 0.83 1 97.69 406 ASP B C 1
ATOM 8473 O O . ASP B 1 406 ? -9.414 -36.688 0.667 1 97.69 406 ASP B O 1
ATOM 8477 N N . ALA B 1 407 ? -8.023 -38.281 0.15 1 96.88 407 ALA B N 1
ATOM 8478 C CA . ALA B 1 407 ? -7.176 -37.469 -0.698 1 96.88 407 ALA B CA 1
ATOM 8479 C C . ALA B 1 407 ? -7.977 -36.875 -1.854 1 96.88 407 ALA B C 1
ATOM 8481 O O . ALA B 1 407 ? -7.598 -35.812 -2.406 1 96.88 407 ALA B O 1
ATOM 8482 N N . GLY B 1 408 ? -9.039 -37.469 -2.221 1 96.56 408 GLY B N 1
ATOM 8483 C CA . GLY B 1 408 ? -9.883 -36.969 -3.293 1 96.56 408 GLY B CA 1
ATOM 8484 C C . GLY B 1 408 ? -11.047 -36.125 -2.795 1 96.56 408 GLY B C 1
ATOM 8485 O O . GLY B 1 408 ? -11.773 -35.531 -3.59 1 96.56 408 GLY B O 1
ATOM 8486 N N . GLY B 1 409 ? -11.242 -36.156 -1.455 1 97.25 409 GLY B N 1
ATOM 8487 C CA . GLY B 1 409 ? -12.32 -35.375 -0.874 1 97.25 409 GLY B CA 1
ATOM 8488 C C . GLY B 1 409 ? -12.195 -33.906 -1.152 1 97.25 409 GLY B C 1
ATOM 8489 O O . GLY B 1 409 ? -11.094 -33.344 -1.156 1 97.25 409 GLY B O 1
ATOM 8490 N N . ASP B 1 410 ? -13.359 -33.281 -1.423 1 97.56 410 ASP B N 1
ATOM 8491 C CA . ASP B 1 410 ? -13.398 -31.844 -1.719 1 97.56 410 ASP B CA 1
ATOM 8492 C C . ASP B 1 410 ? -12.43 -31.484 -2.842 1 97.56 410 ASP B C 1
ATOM 8494 O O . ASP B 1 410 ? -11.703 -30.5 -2.752 1 97.56 410 ASP B O 1
ATOM 8498 N N . PHE B 1 411 ? -12.32 -32.312 -3.799 1 97.19 411 PHE B N 1
ATOM 8499 C CA . PHE B 1 411 ? -11.516 -32.125 -4.996 1 97.19 411 PHE B CA 1
ATOM 8500 C C . PHE B 1 411 ? -10.039 -32 -4.641 1 97.19 411 PHE B C 1
ATOM 8502 O O . PHE B 1 411 ? -9.32 -31.188 -5.223 1 97.19 411 PHE B O 1
ATOM 8509 N N . GLY B 1 412 ? -9.562 -32.75 -3.629 1 98 412 GLY B N 1
ATOM 8510 C CA . GLY B 1 412 ? -8.156 -32.781 -3.258 1 98 412 GLY B CA 1
ATOM 8511 C C . GLY B 1 412 ? -7.777 -31.672 -2.299 1 98 412 GLY B C 1
ATOM 8512 O O . GLY B 1 412 ? -6.594 -31.406 -2.088 1 98 412 GLY B O 1
ATOM 8513 N N . PHE B 1 413 ? -8.766 -31.062 -1.65 1 98.31 413 PHE B N 1
ATOM 8514 C CA . PHE B 1 413 ? -8.5 -29.938 -0.753 1 98.31 413 PHE B CA 1
ATOM 8515 C C . PHE B 1 413 ? -7.566 -30.359 0.375 1 98.31 413 PHE B C 1
ATOM 8517 O O . PHE B 1 413 ? -6.73 -29.578 0.824 1 98.31 413 PHE B O 1
ATOM 8524 N N . GLY B 1 414 ? -7.625 -31.594 0.807 1 98.06 414 GLY B N 1
ATOM 8525 C CA . GLY B 1 414 ? -6.832 -32.094 1.912 1 98.06 414 GLY B CA 1
ATOM 8526 C C . GLY B 1 414 ? -5.363 -32.25 1.569 1 98.06 414 GLY B C 1
ATOM 8527 O O . GLY B 1 414 ? -4.52 -32.375 2.463 1 98.06 414 GLY B O 1
ATOM 8528 N N . ILE B 1 415 ? -5.086 -32.312 0.306 1 98.25 415 ILE B N 1
ATOM 8529 C CA . ILE B 1 415 ? -3.695 -32.344 -0.135 1 98.25 415 ILE B CA 1
ATOM 8530 C C . ILE B 1 415 ? -3.334 -31.047 -0.841 1 98.25 415 ILE B C 1
ATOM 8532 O O . ILE B 1 415 ? -2.496 -31.031 -1.746 1 98.25 415 ILE B O 1
ATOM 8536 N N . TYR B 1 416 ? -4.066 -29.938 -0.473 1 98.31 416 TYR B N 1
ATOM 8537 C CA . TYR B 1 416 ? -3.793 -28.531 -0.751 1 98.31 416 TYR B CA 1
ATOM 8538 C C . TYR B 1 416 ? -4.051 -28.203 -2.217 1 98.31 416 TYR B C 1
ATOM 8540 O O . TYR B 1 416 ? -3.43 -27.312 -2.777 1 98.31 416 TYR B O 1
ATOM 8548 N N . ASN B 1 417 ? -4.93 -29.016 -2.898 1 98.44 417 ASN B N 1
ATOM 8549 C CA . ASN B 1 417 ? -5.41 -28.703 -4.242 1 98.44 417 ASN B CA 1
ATOM 8550 C C . ASN B 1 417 ? -6.457 -27.594 -4.223 1 98.44 417 ASN B C 1
ATOM 8552 O O . ASN B 1 417 ? -7.383 -27.625 -3.406 1 98.44 417 ASN B O 1
ATOM 8556 N N . ASP B 1 418 ? -6.371 -26.547 -5.074 1 98.25 418 ASP B N 1
ATOM 8557 C CA . ASP B 1 418 ? -7.395 -25.547 -5.383 1 98.25 418 ASP B CA 1
ATOM 8558 C C . ASP B 1 418 ? -7.711 -24.703 -4.156 1 98.25 418 ASP B C 1
ATOM 8560 O O . ASP B 1 418 ? -8.844 -24.25 -3.99 1 98.25 418 ASP B O 1
ATOM 8564 N N . HIS B 1 419 ? -6.793 -24.484 -3.289 1 98.56 419 HIS B N 1
ATOM 8565 C CA . HIS B 1 419 ? -7.078 -23.766 -2.051 1 98.56 419 HIS B CA 1
ATOM 8566 C C . HIS B 1 419 ? -7.625 -22.375 -2.332 1 98.56 419 HIS B C 1
ATOM 8568 O O . HIS B 1 419 ? -8.648 -21.984 -1.774 1 98.56 419 HIS B O 1
ATOM 8574 N N . HIS B 1 420 ? -6.922 -21.625 -3.227 1 98.56 420 HIS B N 1
ATOM 8575 C CA . HIS B 1 420 ? -7.309 -20.25 -3.488 1 98.56 420 HIS B CA 1
ATOM 8576 C C . HIS B 1 420 ? -8.68 -20.172 -4.156 1 98.56 420 HIS B C 1
ATOM 8578 O O . HIS B 1 420 ? -9.406 -19.188 -3.99 1 98.56 420 HIS B O 1
ATOM 8584 N N . TYR B 1 421 ? -9.117 -21.297 -4.871 1 98.62 421 TYR B N 1
ATOM 8585 C CA . TYR B 1 421 ? -10.461 -21.328 -5.438 1 98.62 421 TYR B CA 1
ATOM 8586 C C . TYR B 1 421 ? -11.516 -21.406 -4.34 1 98.62 421 TYR B C 1
ATOM 8588 O O . TYR B 1 421 ? -12.352 -20.5 -4.215 1 98.62 421 TYR B O 1
ATOM 8596 N N . HIS B 1 422 ? -11.391 -22.516 -3.531 1 98.62 422 HIS B N 1
ATOM 8597 C CA . HIS B 1 422 ? -12.383 -22.797 -2.5 1 98.62 422 HIS B CA 1
ATOM 8598 C C . HIS B 1 422 ? -12.484 -21.641 -1.505 1 98.62 422 HIS B C 1
ATOM 8600 O O . HIS B 1 422 ? -13.57 -21.109 -1.271 1 98.62 422 HIS B O 1
ATOM 8606 N N . LEU B 1 423 ? -11.352 -21.328 -0.931 1 98.81 423 LEU B N 1
ATOM 8607 C CA . LEU B 1 423 ? -11.312 -20.312 0.127 1 98.81 423 LEU B CA 1
ATOM 8608 C C . LEU B 1 423 ? -11.656 -18.938 -0.419 1 98.81 423 LEU B C 1
ATOM 8610 O O . LEU B 1 423 ? -12.227 -18.109 0.294 1 98.81 423 LEU B O 1
ATOM 8614 N N . GLY B 1 424 ? -11.289 -18.688 -1.732 1 98.75 424 GLY B N 1
ATOM 8615 C CA . GLY B 1 424 ? -11.648 -17.422 -2.361 1 98.75 424 GLY B CA 1
ATOM 8616 C C . GLY B 1 424 ? -13.141 -17.156 -2.34 1 98.75 424 GLY B C 1
ATOM 8617 O O . GLY B 1 424 ? -13.562 -16.016 -2.088 1 98.75 424 GLY B O 1
ATOM 8618 N N . TYR B 1 425 ? -13.945 -18.188 -2.604 1 98.81 425 TYR B N 1
ATOM 8619 C CA . TYR B 1 425 ? -15.398 -18.031 -2.568 1 98.81 425 TYR B CA 1
ATOM 8620 C C . TYR B 1 425 ? -15.875 -17.672 -1.166 1 98.81 425 TYR B C 1
ATOM 8622 O O . TYR B 1 425 ? -16.75 -16.828 -1 1 98.81 425 TYR B O 1
ATOM 8630 N N . PHE B 1 426 ? -15.312 -18.344 -0.14 1 98.81 426 PHE B N 1
ATOM 8631 C CA . PHE B 1 426 ? -15.68 -18.047 1.239 1 98.81 426 PHE B CA 1
ATOM 8632 C C . PHE B 1 426 ? -15.289 -16.625 1.608 1 98.81 426 PHE B C 1
ATOM 8634 O O . PHE B 1 426 ? -16.078 -15.898 2.227 1 98.81 426 PHE B O 1
ATOM 8641 N N . ILE B 1 427 ? -14.094 -16.234 1.226 1 98.81 427 ILE B N 1
ATOM 8642 C CA . ILE B 1 427 ? -13.602 -14.898 1.565 1 98.81 427 ILE B CA 1
ATOM 8643 C C . ILE B 1 427 ? -14.477 -13.844 0.898 1 98.81 427 ILE B C 1
ATOM 8645 O O . ILE B 1 427 ? -14.734 -12.781 1.476 1 98.81 427 ILE B O 1
ATOM 8649 N N . TYR B 1 428 ? -14.914 -14.086 -0.353 1 98.81 428 TYR B N 1
ATOM 8650 C CA . TYR B 1 428 ? -15.82 -13.156 -1.021 1 98.81 428 TYR B CA 1
ATOM 8651 C C . TYR B 1 428 ? -17.078 -12.945 -0.196 1 98.81 428 TYR B C 1
ATOM 8653 O O . TYR B 1 428 ? -17.484 -11.805 0.058 1 98.81 428 TYR B O 1
ATOM 8661 N N . GLY B 1 429 ? -17.688 -14.055 0.25 1 98.88 429 GLY B N 1
ATOM 8662 C CA . GLY B 1 429 ? -18.875 -13.969 1.089 1 98.88 429 GLY B CA 1
ATOM 8663 C C . GLY B 1 429 ? -18.625 -13.266 2.41 1 98.88 429 GLY B C 1
ATOM 8664 O O . GLY B 1 429 ? -19.422 -12.43 2.84 1 98.88 429 GLY B O 1
ATOM 8665 N N . ILE B 1 430 ? -17.5 -13.562 3.059 1 98.81 430 ILE B N 1
ATOM 8666 C CA . ILE B 1 430 ? -17.125 -12.992 4.344 1 98.81 430 ILE B CA 1
ATOM 8667 C C . ILE B 1 430 ? -16.906 -11.484 4.191 1 98.81 430 ILE B C 1
ATOM 8669 O O . ILE B 1 430 ? -17.359 -10.695 5.027 1 98.81 430 ILE B O 1
ATOM 8673 N N . ALA B 1 431 ? -16.203 -11.094 3.119 1 98.69 431 ALA B N 1
ATOM 8674 C CA . ALA B 1 431 ? -15.961 -9.672 2.871 1 98.69 431 ALA B CA 1
ATOM 8675 C C . ALA B 1 431 ? -17.281 -8.906 2.732 1 98.69 431 ALA B C 1
ATOM 8677 O O . ALA B 1 431 ? -17.453 -7.844 3.332 1 98.69 431 ALA B O 1
ATOM 8678 N N . VAL B 1 432 ? -18.188 -9.445 1.93 1 98.44 432 VAL B N 1
ATOM 8679 C CA . VAL B 1 432 ? -19.469 -8.797 1.685 1 98.44 432 VAL B CA 1
ATOM 8680 C C . VAL B 1 432 ? -20.266 -8.734 2.982 1 98.44 432 VAL B C 1
ATOM 8682 O O . VAL B 1 432 ? -20.844 -7.691 3.307 1 98.44 432 VAL B O 1
ATOM 8685 N N . LEU B 1 433 ? -20.297 -9.844 3.721 1 98.25 433 LEU B N 1
ATOM 8686 C CA . LEU B 1 433 ? -21.047 -9.875 4.977 1 98.25 433 LEU B CA 1
ATOM 8687 C C . LEU B 1 433 ? -20.453 -8.898 5.984 1 98.25 433 LEU B C 1
ATOM 8689 O O . LEU B 1 433 ? -21.188 -8.25 6.738 1 98.25 433 LEU B O 1
ATOM 8693 N N . THR B 1 434 ? -19.125 -8.789 6.02 1 96.88 434 THR B N 1
ATOM 8694 C CA . THR B 1 434 ? -18.453 -7.836 6.891 1 96.88 434 THR B CA 1
ATOM 8695 C C . THR B 1 434 ? -18.828 -6.402 6.512 1 96.88 434 THR B C 1
ATOM 8697 O O . THR B 1 434 ? -19.031 -5.562 7.387 1 96.88 434 THR B O 1
ATOM 8700 N N . LYS B 1 435 ? -18.875 -6.105 5.258 1 95.06 435 LYS B N 1
ATOM 8701 C CA . LYS B 1 435 ? -19.297 -4.801 4.758 1 95.06 435 LYS B CA 1
ATOM 8702 C C . LYS B 1 435 ? -20.719 -4.48 5.207 1 95.06 435 LYS B C 1
ATOM 8704 O O . LYS B 1 435 ? -21.016 -3.346 5.594 1 95.06 435 LYS B O 1
ATOM 8709 N N . LEU B 1 436 ? -21.625 -5.516 5.211 1 93.31 436 LEU B N 1
ATOM 8710 C CA . LEU B 1 436 ? -23.047 -5.336 5.512 1 93.31 436 LEU B CA 1
ATOM 8711 C C . LEU B 1 436 ? -23.266 -5.262 7.02 1 93.31 436 LEU B C 1
ATOM 8713 O O . LEU B 1 436 ? -24.203 -4.594 7.477 1 93.31 436 LEU B O 1
ATOM 8717 N N . ASP B 1 437 ? -22.531 -6.012 7.746 1 93.69 437 ASP B N 1
ATOM 8718 C CA . ASP B 1 437 ? -22.688 -6.168 9.188 1 93.69 437 ASP B CA 1
ATOM 8719 C C . ASP B 1 437 ? -21.344 -6.105 9.898 1 93.69 437 ASP B C 1
ATOM 8721 O O . ASP B 1 437 ? -20.75 -7.141 10.227 1 93.69 437 ASP B O 1
ATOM 8725 N N . PRO B 1 438 ? -20.969 -4.91 10.242 1 91.12 438 PRO B N 1
ATOM 8726 C CA . PRO B 1 438 ? -19.641 -4.734 10.836 1 91.12 438 PRO B CA 1
ATOM 8727 C C . PRO B 1 438 ? -19.5 -5.457 12.18 1 91.12 438 PRO B C 1
ATOM 8729 O O . PRO B 1 438 ? -18.406 -5.895 12.531 1 91.12 438 PRO B O 1
ATOM 8732 N N . ALA B 1 439 ? -20.547 -5.582 12.953 1 91.12 439 ALA B N 1
ATOM 8733 C CA . ALA B 1 439 ? -20.484 -6.32 14.203 1 91.12 439 ALA B CA 1
ATOM 8734 C C . ALA B 1 439 ? -20.141 -7.789 13.961 1 91.12 439 ALA B C 1
ATOM 8736 O O . ALA B 1 439 ? -19.312 -8.359 14.672 1 91.12 439 ALA B O 1
ATOM 8737 N N . TRP B 1 440 ? -20.828 -8.391 12.992 1 95.56 440 TRP B N 1
ATOM 8738 C CA . TRP B 1 440 ? -20.5 -9.75 12.586 1 95.56 440 TRP B CA 1
ATOM 8739 C C . TRP B 1 440 ? -19.047 -9.852 12.133 1 95.56 440 TRP B C 1
ATOM 8741 O O . TRP B 1 440 ? -18.344 -10.789 12.5 1 95.56 440 TRP B O 1
ATOM 8751 N N . GLY B 1 441 ? -18.609 -8.844 11.32 1 95.31 441 GLY B N 1
ATOM 8752 C CA . GLY B 1 441 ? -17.234 -8.812 10.836 1 95.31 441 GLY B CA 1
ATOM 8753 C C . GLY B 1 441 ? -16.219 -8.812 11.953 1 95.31 441 GLY B C 1
ATOM 8754 O O . GLY B 1 441 ? -15.203 -9.508 11.875 1 95.31 441 GLY B O 1
ATOM 8755 N N . ARG B 1 442 ? -16.484 -8.047 12.969 1 92.75 442 ARG B N 1
ATOM 8756 C CA . ARG B 1 442 ? -15.578 -7.977 14.109 1 92.75 442 ARG B CA 1
ATOM 8757 C C . ARG B 1 442 ? -15.5 -9.32 14.836 1 92.75 442 ARG B C 1
ATOM 8759 O O . ARG B 1 442 ? -14.414 -9.773 15.195 1 92.75 442 ARG B O 1
ATOM 8766 N N . LYS B 1 443 ? -16.656 -9.906 15 1 94.31 443 LYS B N 1
ATOM 8767 C CA . LYS B 1 443 ? -16.719 -11.18 15.719 1 94.31 443 LYS B CA 1
ATOM 8768 C C . LYS B 1 443 ? -15.898 -12.258 15.016 1 94.31 443 LYS B C 1
ATOM 8770 O O . LYS B 1 443 ? -15.203 -13.039 15.664 1 94.31 443 LYS B O 1
ATOM 8775 N N . TYR B 1 444 ? -15.906 -12.289 13.719 1 97.19 444 TYR B N 1
ATOM 8776 C CA . TYR B 1 444 ? -15.328 -13.414 12.992 1 97.19 444 TYR B CA 1
ATOM 8777 C C . TYR B 1 444 ? -14.055 -12.992 12.266 1 97.19 444 TYR B C 1
ATOM 8779 O O . TYR B 1 444 ? -13.555 -13.711 11.398 1 97.19 444 TYR B O 1
ATOM 8787 N N . LYS B 1 445 ? -13.531 -11.844 12.617 1 95.56 445 LYS B N 1
ATOM 8788 C CA . LYS B 1 445 ? -12.312 -11.328 12.008 1 95.56 445 LYS B CA 1
ATOM 8789 C C . LYS B 1 445 ? -11.172 -12.328 12.133 1 95.56 445 LYS B C 1
ATOM 8791 O O . LYS B 1 445 ? -10.477 -12.617 11.156 1 95.56 445 LYS B O 1
ATOM 8796 N N . PRO B 1 446 ? -10.906 -12.961 13.305 1 95.81 446 PRO B N 1
ATOM 8797 C CA . PRO B 1 446 ? -9.797 -13.906 13.414 1 95.81 446 PRO B CA 1
ATOM 8798 C C . PRO B 1 446 ? -9.906 -15.07 12.438 1 95.81 446 PRO B C 1
ATOM 8800 O O . PRO B 1 446 ? -8.922 -15.438 11.797 1 95.81 446 PRO B O 1
ATOM 8803 N N . GLN B 1 447 ? -11.125 -15.648 12.258 1 97.06 447 GLN B N 1
ATOM 8804 C CA . GLN B 1 447 ? -11.328 -16.75 11.32 1 97.06 447 GLN B CA 1
ATOM 8805 C C . GLN B 1 447 ? -11.102 -16.297 9.883 1 97.06 447 GLN B C 1
ATOM 8807 O O . GLN B 1 447 ? -10.469 -17 9.094 1 97.06 447 GLN B O 1
ATOM 8812 N N . ALA B 1 448 ? -11.68 -15.148 9.602 1 97.25 448 ALA B N 1
ATOM 8813 C CA . ALA B 1 448 ? -11.539 -14.602 8.258 1 97.25 448 ALA B CA 1
ATOM 8814 C C . ALA B 1 448 ? -10.062 -14.461 7.879 1 97.25 448 ALA B C 1
ATOM 8816 O O . ALA B 1 448 ? -9.656 -14.852 6.785 1 97.25 448 ALA B O 1
ATOM 8817 N N . TYR B 1 449 ? -9.25 -13.93 8.758 1 95.62 449 TYR B N 1
ATOM 8818 C CA . TYR B 1 449 ? -7.836 -13.703 8.477 1 95.62 449 TYR B CA 1
ATOM 8819 C C . TYR B 1 449 ? -7.07 -15.016 8.414 1 95.62 449 TYR B C 1
ATOM 8821 O O . TYR B 1 449 ? -6.113 -15.156 7.648 1 95.62 449 TYR B O 1
ATOM 8829 N N . SER B 1 450 ? -7.516 -15.984 9.219 1 95.88 450 SER B N 1
ATOM 8830 C CA . SER B 1 450 ? -6.91 -17.312 9.102 1 95.88 450 SER B CA 1
ATOM 8831 C C . SER B 1 450 ? -7.109 -17.875 7.699 1 95.88 450 SER B C 1
ATOM 8833 O O . SER B 1 450 ? -6.184 -18.453 7.117 1 95.88 450 SER B O 1
ATOM 8835 N N . ILE B 1 451 ? -8.289 -17.719 7.18 1 97.62 451 ILE B N 1
ATOM 8836 C CA . ILE B 1 451 ? -8.617 -18.281 5.871 1 97.62 451 ILE B CA 1
ATOM 8837 C C . ILE B 1 451 ? -7.816 -17.547 4.789 1 97.62 451 ILE B C 1
ATOM 8839 O O . ILE B 1 451 ? -7.238 -18.188 3.908 1 97.62 451 ILE B O 1
ATOM 8843 N N . VAL B 1 452 ? -7.758 -16.25 4.863 1 96.81 452 VAL B N 1
ATOM 8844 C CA . VAL B 1 452 ? -7.062 -15.5 3.816 1 96.81 452 VAL B CA 1
ATOM 8845 C C . VAL B 1 452 ? -5.562 -15.773 3.9 1 96.81 452 VAL B C 1
ATOM 8847 O O . VAL B 1 452 ? -4.883 -15.867 2.875 1 96.81 452 VAL B O 1
ATOM 8850 N N . GLN B 1 453 ? -4.984 -15.945 5.094 1 95.38 453 GLN B N 1
ATOM 8851 C CA . GLN B 1 453 ? -3.557 -16.172 5.281 1 95.38 453 GLN B CA 1
ATOM 8852 C C . GLN B 1 453 ? -3.137 -17.531 4.707 1 95.38 453 GLN B C 1
ATOM 8854 O O . GLN B 1 453 ? -1.962 -17.734 4.398 1 95.38 453 GLN B O 1
ATOM 8859 N N . ASP B 1 454 ? -4.105 -18.391 4.559 1 96.75 454 ASP B N 1
ATOM 8860 C CA . ASP B 1 454 ? -3.779 -19.703 4.02 1 96.75 454 ASP B CA 1
ATOM 8861 C C . ASP B 1 454 ? -3.105 -19.594 2.652 1 96.75 454 ASP B C 1
ATOM 8863 O O . ASP B 1 454 ? -2.188 -20.344 2.338 1 96.75 454 ASP B O 1
ATOM 8867 N N . PHE B 1 455 ? -3.564 -18.594 1.873 1 96.75 455 PHE B N 1
ATOM 8868 C CA . PHE B 1 455 ? -2.998 -18.547 0.53 1 96.75 455 PHE B CA 1
ATOM 8869 C C . PHE B 1 455 ? -2.348 -17.203 0.261 1 96.75 455 PHE B C 1
ATOM 8871 O O . PHE B 1 455 ? -1.72 -17 -0.781 1 96.75 455 PHE B O 1
ATOM 8878 N N . LEU B 1 456 ? -2.451 -16.234 1.18 1 95.38 456 LEU B N 1
ATOM 8879 C CA . LEU B 1 456 ? -1.941 -14.891 0.916 1 95.38 456 LEU B CA 1
ATOM 8880 C C . LEU B 1 456 ? -0.947 -14.469 1.991 1 95.38 456 LEU B C 1
ATOM 8882 O O . LEU B 1 456 ? -0.629 -13.281 2.117 1 95.38 456 LEU B O 1
ATOM 8886 N N . ASN B 1 457 ? -0.365 -15.25 2.691 1 92.62 457 ASN B N 1
ATOM 8887 C CA . ASN B 1 457 ? 0.621 -14.93 3.717 1 92.62 457 ASN B CA 1
ATOM 8888 C C . ASN B 1 457 ? 1.942 -14.477 3.102 1 92.62 457 ASN B C 1
ATOM 8890 O O . ASN B 1 457 ? 2.4 -15.055 2.113 1 92.62 457 ASN B O 1
ATOM 8894 N N . LEU B 1 458 ? 2.543 -13.375 3.623 1 88.06 458 LEU B N 1
ATOM 8895 C CA . LEU B 1 458 ? 3.818 -12.891 3.111 1 88.06 458 LEU B CA 1
ATOM 8896 C C . LEU B 1 458 ? 4.961 -13.258 4.051 1 88.06 458 LEU B C 1
ATOM 8898 O O . LEU B 1 458 ? 6.133 -13.172 3.68 1 88.06 458 LEU B O 1
ATOM 8902 N N . ASP B 1 459 ? 4.605 -13.672 5.176 1 78.38 459 ASP B N 1
ATOM 8903 C CA . ASP B 1 459 ? 5.617 -13.945 6.191 1 78.38 459 ASP B CA 1
ATOM 8904 C C . ASP B 1 459 ? 6.461 -15.164 5.816 1 78.38 459 ASP B C 1
ATOM 8906 O O . ASP B 1 459 ? 5.953 -16.109 5.219 1 78.38 459 ASP B O 1
ATOM 8910 N N . THR B 1 460 ? 7.727 -14.93 6.129 1 70.38 460 THR B N 1
ATOM 8911 C CA . THR B 1 460 ? 8.641 -16.031 5.844 1 70.38 460 THR B CA 1
ATOM 8912 C C . THR B 1 460 ? 9.094 -16.703 7.133 1 70.38 460 THR B C 1
ATOM 8914 O O . THR B 1 460 ? 9.867 -17.672 7.098 1 70.38 460 THR B O 1
ATOM 8917 N N . LYS B 1 461 ? 8.508 -16.234 8.195 1 65.94 461 LYS B N 1
ATOM 8918 C CA . LYS B 1 461 ? 8.992 -16.734 9.477 1 65.94 461 LYS B CA 1
ATOM 8919 C C . LYS B 1 461 ? 8.531 -18.172 9.711 1 65.94 461 LYS B C 1
ATOM 8921 O O . LYS B 1 461 ? 7.422 -18.531 9.336 1 65.94 461 LYS B O 1
ATOM 8926 N N . LEU B 1 462 ? 9.344 -18.781 10.344 1 55.59 462 LEU B N 1
ATOM 8927 C CA . LEU B 1 462 ? 9.117 -20.172 10.656 1 55.59 462 LEU B CA 1
ATOM 8928 C C . LEU B 1 462 ? 7.945 -20.328 11.625 1 55.59 462 LEU B C 1
ATOM 8930 O O . LEU B 1 462 ? 7.309 -21.391 11.672 1 55.59 462 LEU B O 1
ATOM 8934 N N . ASN B 1 463 ? 7.543 -19.312 12.203 1 59.91 463 ASN B N 1
ATOM 8935 C CA . ASN B 1 463 ? 6.48 -19.438 13.188 1 59.91 463 ASN B CA 1
ATOM 8936 C C . ASN B 1 463 ? 5.156 -18.891 12.672 1 59.91 463 ASN B C 1
ATOM 8938 O O . ASN B 1 463 ? 4.266 -18.562 13.461 1 59.91 463 ASN B O 1
ATOM 8942 N N . SER B 1 464 ? 5.184 -18.969 11.359 1 76.88 464 SER B N 1
ATOM 8943 C CA . SER B 1 464 ? 3.891 -18.594 10.805 1 76.88 464 SER B CA 1
ATOM 8944 C C . SER B 1 464 ? 2.934 -19.766 10.75 1 76.88 464 SER B C 1
ATOM 8946 O O . SER B 1 464 ? 3.363 -20.922 10.82 1 76.88 464 SER B O 1
ATOM 8948 N N . ASN B 1 465 ? 1.72 -19.609 10.836 1 82.56 465 ASN B N 1
ATOM 8949 C CA . ASN B 1 465 ? 0.723 -20.672 10.75 1 82.56 465 ASN B CA 1
ATOM 8950 C C . ASN B 1 465 ? 0.478 -21.094 9.305 1 82.56 465 ASN B C 1
ATOM 8952 O O . ASN B 1 465 ? -0.031 -22.188 9.055 1 82.56 465 ASN B O 1
ATOM 8956 N N . TYR B 1 466 ? 0.893 -20.281 8.367 1 93.06 466 TYR B N 1
ATOM 8957 C CA . TYR B 1 466 ? 0.622 -20.562 6.961 1 93.06 466 TYR B CA 1
ATOM 8958 C C . TYR B 1 466 ? 1.836 -20.25 6.098 1 93.06 466 TYR B C 1
ATOM 8960 O O . TYR B 1 466 ? 2.625 -19.359 6.43 1 93.06 466 TYR B O 1
ATOM 8968 N N . THR B 1 467 ? 2.025 -21.016 5.074 1 94.56 467 THR B N 1
ATOM 8969 C CA . THR B 1 467 ? 3.174 -20.828 4.195 1 94.56 467 THR B CA 1
ATOM 8970 C C . THR B 1 467 ? 3.014 -19.547 3.375 1 94.56 467 THR B C 1
ATOM 8972 O O . THR B 1 467 ? 1.905 -19.031 3.238 1 94.56 467 THR B O 1
ATOM 8975 N N . ARG B 1 468 ? 4.098 -19.078 2.896 1 95.06 468 ARG B N 1
ATOM 8976 C CA . ARG B 1 468 ? 4.137 -17.875 2.082 1 95.06 468 ARG B CA 1
ATOM 8977 C C . ARG B 1 468 ? 3.527 -18.109 0.707 1 95.06 468 ARG B C 1
ATOM 8979 O O . ARG B 1 468 ? 3.971 -19 -0.025 1 95.06 468 ARG B O 1
ATOM 8986 N N . LEU B 1 469 ? 2.443 -17.266 0.36 1 96.75 469 LEU B N 1
ATOM 8987 C CA . LEU B 1 469 ? 1.83 -17.234 -0.964 1 96.75 469 LEU B CA 1
ATOM 8988 C C . LEU B 1 469 ? 1.649 -18.641 -1.521 1 96.75 469 LEU B C 1
ATOM 8990 O O . LEU B 1 469 ? 2.141 -18.953 -2.609 1 96.75 469 LEU B O 1
ATOM 8994 N N . ARG B 1 470 ? 0.941 -19.406 -0.88 1 97.38 470 ARG B N 1
ATOM 8995 C CA . ARG B 1 470 ? 0.85 -20.844 -1.106 1 97.38 470 ARG B CA 1
ATOM 8996 C C . ARG B 1 470 ? 0.687 -21.156 -2.59 1 97.38 470 ARG B C 1
ATOM 8998 O O . ARG B 1 470 ? 1.43 -21.969 -3.146 1 97.38 470 ARG B O 1
ATOM 9005 N N . CYS B 1 471 ? -0.288 -20.484 -3.207 1 98.5 471 CYS B N 1
ATOM 9006 C CA . CYS B 1 471 ? -0.629 -20.844 -4.582 1 98.5 471 CYS B CA 1
ATOM 9007 C C . CYS B 1 471 ? 0.065 -19.906 -5.574 1 98.5 471 CYS B C 1
ATOM 9009 O O . CYS B 1 471 ? 0.408 -20.328 -6.68 1 98.5 471 CYS B O 1
ATOM 9011 N N . PHE B 1 472 ? 0.33 -18.703 -5.273 1 98.5 472 PHE B N 1
ATOM 9012 C CA . PHE B 1 472 ? 0.877 -17.703 -6.199 1 98.5 472 PHE B CA 1
ATOM 9013 C C . PHE B 1 472 ? 2.371 -17.938 -6.402 1 98.5 472 PHE B C 1
ATOM 9015 O O . PHE B 1 472 ? 3.143 -17.938 -5.441 1 98.5 472 PHE B O 1
ATOM 9022 N N . ASP B 1 473 ? 2.76 -18.141 -7.562 1 98.25 473 ASP B N 1
ATOM 9023 C CA . ASP B 1 473 ? 4.168 -18.266 -7.93 1 98.25 473 ASP B CA 1
ATOM 9024 C C . ASP B 1 473 ? 4.754 -16.922 -8.344 1 98.25 473 ASP B C 1
ATOM 9026 O O . ASP B 1 473 ? 4.457 -16.422 -9.422 1 98.25 473 ASP B O 1
ATOM 9030 N N . PRO B 1 474 ? 5.621 -16.391 -7.578 1 97.25 474 PRO B N 1
ATOM 9031 C CA . PRO B 1 474 ? 6.121 -15.039 -7.84 1 97.25 474 PRO B CA 1
ATOM 9032 C C . PRO B 1 474 ? 6.984 -14.969 -9.102 1 97.25 474 PRO B C 1
ATOM 9034 O O . PRO B 1 474 ? 7.281 -13.867 -9.586 1 97.25 474 PRO B O 1
ATOM 9037 N N . TYR B 1 475 ? 7.434 -16.078 -9.656 1 97.94 475 TYR B N 1
ATOM 9038 C CA . TYR B 1 475 ? 8.289 -16.016 -10.836 1 97.94 475 TYR B CA 1
ATOM 9039 C C . TYR B 1 475 ? 7.457 -15.969 -12.117 1 97.94 475 TYR B C 1
ATOM 9041 O O . TYR B 1 475 ? 7.715 -15.141 -12.992 1 97.94 475 TYR B O 1
ATOM 9049 N N . VAL B 1 476 ? 6.5 -16.859 -12.219 1 98.06 476 VAL B N 1
ATOM 9050 C CA . VAL B 1 476 ? 5.691 -16.875 -13.438 1 98.06 476 VAL B CA 1
ATOM 9051 C C . VAL B 1 476 ? 4.543 -15.883 -13.305 1 98.06 476 VAL B C 1
ATOM 9053 O O . VAL B 1 476 ? 3.871 -15.562 -14.289 1 98.06 476 VAL B O 1
ATOM 9056 N N . LEU B 1 477 ? 4.234 -15.391 -12.102 1 98.25 477 LEU B N 1
ATOM 9057 C CA . LEU B 1 477 ? 3.311 -14.297 -11.797 1 98.25 477 LEU B CA 1
ATOM 9058 C C . LEU B 1 477 ? 1.867 -14.727 -12.039 1 98.25 477 LEU B C 1
ATOM 9060 O O . LEU B 1 477 ? 1.046 -13.93 -12.492 1 98.25 477 LEU B O 1
ATOM 9064 N N . HIS B 1 478 ? 1.595 -15.977 -11.812 1 98.44 478 HIS B N 1
ATOM 9065 C CA . HIS B 1 478 ? 0.264 -16.562 -11.695 1 98.44 478 HIS B CA 1
ATOM 9066 C C . HIS B 1 478 ? 0.262 -17.75 -10.734 1 98.44 478 HIS B C 1
ATOM 9068 O O . HIS B 1 478 ? 1.321 -18.172 -10.266 1 98.44 478 HIS B O 1
ATOM 9074 N N . SER B 1 479 ? -0.863 -18.281 -10.398 1 98.69 479 SER B N 1
ATOM 9075 C CA . SER B 1 479 ? -0.993 -19.281 -9.352 1 98.69 479 SER B CA 1
ATOM 9076 C C . SER B 1 479 ? -0.948 -20.688 -9.922 1 98.69 479 SER B C 1
ATOM 9078 O O . SER B 1 479 ? -1.158 -20.891 -11.125 1 98.69 479 SER B O 1
ATOM 9080 N N . TRP B 1 480 ? -0.625 -21.562 -9.055 1 98.81 480 TRP B N 1
ATOM 9081 C CA . TRP B 1 480 ? -0.777 -23 -9.297 1 98.81 480 TRP B CA 1
ATOM 9082 C C . TRP B 1 480 ? -1.86 -23.594 -8.398 1 98.81 480 TRP B C 1
ATOM 9084 O O . TRP B 1 480 ? -1.889 -23.328 -7.191 1 98.81 480 TRP B O 1
ATOM 9094 N N . ALA B 1 481 ? -2.725 -24.359 -9 1 98.5 481 ALA B N 1
ATOM 9095 C CA . ALA B 1 481 ? -3.809 -24.984 -8.234 1 98.5 481 ALA B CA 1
ATOM 9096 C C . ALA B 1 481 ? -3.371 -26.328 -7.652 1 98.5 481 ALA B C 1
ATOM 9098 O O . ALA B 1 481 ? -3.809 -26.703 -6.562 1 98.5 481 ALA B O 1
ATOM 9099 N N . GLY B 1 482 ? -2.494 -27.062 -8.328 1 97.75 482 GLY B N 1
ATOM 9100 C CA . GLY B 1 482 ? -2.08 -28.391 -7.91 1 97.75 482 GLY B CA 1
ATOM 9101 C C . GLY B 1 482 ? -1.25 -28.391 -6.641 1 97.75 482 GLY B C 1
ATOM 9102 O O . GLY B 1 482 ? -0.243 -27.688 -6.555 1 97.75 482 GLY B O 1
ATOM 9103 N N . GLY B 1 483 ? -1.631 -29.172 -5.656 1 97.44 483 GLY B N 1
ATOM 9104 C CA . GLY B 1 483 ? -0.961 -29.25 -4.367 1 97.44 483 GLY B CA 1
ATOM 9105 C C . GLY B 1 483 ? 0.031 -30.406 -4.281 1 97.44 483 GLY B C 1
ATOM 9106 O O . GLY B 1 483 ? 0.888 -30.547 -5.156 1 97.44 483 GLY B O 1
ATOM 9107 N N . LEU B 1 484 ? -0.131 -31.234 -3.236 1 98 484 LEU B N 1
ATOM 9108 C CA . LEU B 1 484 ? 0.831 -32.281 -2.957 1 98 484 LEU B CA 1
ATOM 9109 C C . LEU B 1 484 ? 0.5 -33.562 -3.754 1 98 484 LEU B C 1
ATOM 9111 O O . LEU B 1 484 ? 0.348 -34.625 -3.18 1 98 484 LEU B O 1
ATOM 9115 N N . THR B 1 485 ? 0.396 -33.344 -5.039 1 97.69 485 THR B N 1
ATOM 9116 C CA . THR B 1 485 ? 0.245 -34.438 -6.012 1 97.69 485 THR B CA 1
ATOM 9117 C C . THR B 1 485 ? 1.394 -34.406 -7.016 1 97.69 485 THR B C 1
ATOM 9119 O O . THR B 1 485 ? 1.75 -33.344 -7.547 1 97.69 485 THR B O 1
ATOM 9122 N N . GLU B 1 486 ? 1.979 -35.531 -7.211 1 97.12 486 GLU B N 1
ATOM 9123 C CA . GLU B 1 486 ? 3.07 -35.656 -8.172 1 97.12 486 GLU B CA 1
ATOM 9124 C C . GLU B 1 486 ? 2.547 -35.688 -9.602 1 97.12 486 GLU B C 1
ATOM 9126 O O . GLU B 1 486 ? 1.603 -36.406 -9.914 1 97.12 486 GLU B O 1
ATOM 9131 N N . PHE B 1 487 ? 3.084 -34.844 -10.414 1 97.31 487 PHE B N 1
ATOM 9132 C CA . PHE B 1 487 ? 2.779 -34.812 -11.836 1 97.31 487 PHE B CA 1
ATOM 9133 C C . PHE B 1 487 ? 4.059 -34.688 -12.664 1 97.31 487 PHE B C 1
ATOM 9135 O O . PHE B 1 487 ? 4.883 -33.812 -12.406 1 97.31 487 PHE B O 1
ATOM 9142 N N . THR B 1 488 ? 4.176 -35.438 -13.664 1 96.56 488 THR B N 1
ATOM 9143 C CA . THR B 1 488 ? 5.359 -35.406 -14.523 1 96.56 488 THR B CA 1
ATOM 9144 C C . THR B 1 488 ? 5.484 -34.031 -15.18 1 96.56 488 THR B C 1
ATOM 9146 O O . THR B 1 488 ? 6.594 -33.531 -15.391 1 96.56 488 THR B O 1
ATOM 9149 N N . ASP B 1 489 ? 4.348 -33.375 -15.492 1 97.38 489 ASP B N 1
ATOM 9150 C CA . ASP B 1 489 ? 4.371 -32.094 -16.172 1 97.38 489 ASP B CA 1
ATOM 9151 C C . ASP B 1 489 ? 4.4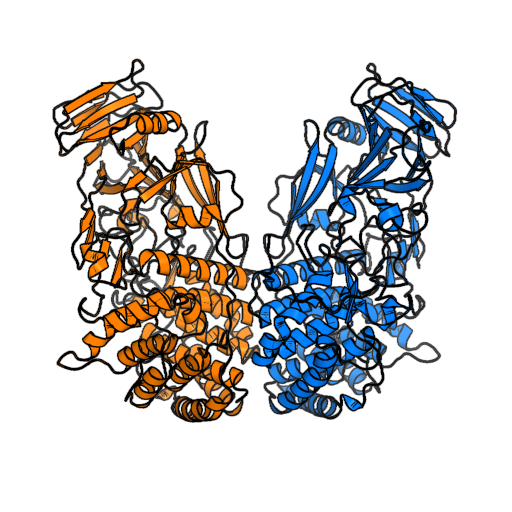38 -30.938 -15.172 1 97.38 489 ASP B C 1
ATOM 9153 O O . ASP B 1 489 ? 4.395 -29.766 -15.562 1 97.38 489 ASP B O 1
ATOM 9157 N N . GLY B 1 490 ? 4.566 -31.25 -13.875 1 97.19 490 GLY B N 1
ATOM 9158 C CA . GLY B 1 490 ? 4.73 -30.234 -12.852 1 97.19 490 GLY B CA 1
ATOM 9159 C C . GLY B 1 490 ? 3.414 -29.656 -12.352 1 97.19 490 GLY B C 1
ATOM 9160 O O . GLY B 1 490 ? 2.389 -30.344 -12.375 1 97.19 490 GLY B O 1
ATOM 9161 N N . ARG B 1 491 ? 3.441 -28.484 -11.742 1 97.94 491 ARG B N 1
ATOM 9162 C CA . ARG B 1 491 ? 2.258 -27.812 -11.219 1 97.94 491 ARG B CA 1
ATOM 9163 C C . ARG B 1 491 ? 1.31 -27.406 -12.344 1 97.94 491 ARG B C 1
ATOM 9165 O O . ARG B 1 491 ? 1.718 -27.328 -13.5 1 97.94 491 ARG B O 1
ATOM 9172 N N . ASN B 1 492 ? 0.083 -27.203 -11.984 1 98.56 492 ASN B N 1
ATOM 9173 C CA . ASN B 1 492 ? -0.912 -26.875 -13.008 1 98.56 492 ASN B CA 1
ATOM 9174 C C . ASN B 1 492 ? -1.989 -25.953 -12.461 1 98.56 492 ASN B C 1
ATOM 9176 O O . ASN B 1 492 ? -2.168 -25.844 -11.25 1 98.56 492 ASN B O 1
ATOM 9180 N N . GLN B 1 493 ? -2.66 -25.281 -13.352 1 98.69 493 GLN B N 1
ATOM 9181 C CA . GLN B 1 493 ? -3.814 -24.422 -13.062 1 98.69 493 GLN B CA 1
ATOM 9182 C C . GLN B 1 493 ? -4.797 -24.422 -14.227 1 98.69 493 GLN B C 1
ATOM 9184 O O . GLN B 1 493 ? -4.398 -24.266 -15.383 1 98.69 493 GLN B O 1
ATOM 9189 N N . GLU B 1 494 ? -6.016 -24.625 -13.844 1 98.38 494 GLU B N 1
ATOM 9190 C CA . GLU B 1 494 ? -7.082 -24.625 -14.844 1 98.38 494 GLU B CA 1
ATOM 9191 C C . GLU B 1 494 ? -7.852 -23.297 -14.828 1 98.38 494 GLU B C 1
ATOM 9193 O O . GLU B 1 494 ? -7.77 -22.516 -15.773 1 98.38 494 GLU B O 1
ATOM 9198 N N . SER B 1 495 ? -8.453 -22.844 -13.734 1 98.62 495 SER B N 1
ATOM 9199 C CA . SER B 1 495 ? -9.336 -21.688 -13.672 1 98.62 495 SER B CA 1
ATOM 9200 C C . SER B 1 495 ? -8.562 -20.438 -13.281 1 98.62 495 SER B C 1
ATOM 9202 O O . SER B 1 495 ? -8.234 -20.234 -12.109 1 98.62 495 SER B O 1
ATOM 9204 N N . THR B 1 496 ? -8.344 -19.562 -14.219 1 98.62 496 THR B N 1
ATOM 9205 C CA . THR B 1 496 ? -7.641 -18.312 -13.922 1 98.62 496 THR B CA 1
ATOM 9206 C C . THR B 1 496 ? -8.578 -17.312 -13.258 1 98.62 496 THR B C 1
ATOM 9208 O O . THR B 1 496 ? -8.156 -16.547 -12.383 1 98.62 496 THR B O 1
ATOM 9211 N N . SER B 1 497 ? -9.828 -17.297 -13.656 1 98.75 497 SER B N 1
ATOM 9212 C CA . SER B 1 497 ? -10.781 -16.344 -13.102 1 98.75 497 SER B CA 1
ATOM 9213 C C . SER B 1 497 ? -11.047 -16.625 -11.625 1 98.75 497 SER B C 1
ATOM 9215 O O . SER B 1 497 ? -11.242 -15.695 -10.836 1 98.75 497 SER B O 1
ATOM 9217 N N . GLU B 1 498 ? -11.047 -17.906 -11.203 1 98.75 498 GLU B N 1
ATOM 9218 C CA . GLU B 1 498 ? -11.203 -18.219 -9.789 1 98.75 498 GLU B CA 1
ATOM 9219 C C . GLU B 1 498 ? -9.961 -17.828 -8.992 1 98.75 498 GLU B C 1
ATOM 9221 O O . GLU B 1 498 ? -10.062 -17.422 -7.836 1 98.75 498 GLU B O 1
ATOM 9226 N N . ALA B 1 499 ? -8.797 -17.984 -9.617 1 98.88 499 ALA B N 1
ATOM 9227 C CA . ALA B 1 499 ? -7.582 -17.5 -8.977 1 98.88 499 ALA B CA 1
ATOM 9228 C C . ALA B 1 499 ? -7.645 -15.984 -8.773 1 98.88 499 ALA B C 1
ATOM 9230 O O . ALA B 1 499 ? -7.41 -15.492 -7.664 1 98.88 499 ALA B O 1
ATOM 9231 N N . VAL B 1 500 ? -8.016 -15.281 -9.828 1 98.81 500 VAL B N 1
ATOM 9232 C CA . VAL B 1 500 ? -8.156 -13.828 -9.758 1 98.81 500 VAL B CA 1
ATOM 9233 C C . VAL B 1 500 ? -9.172 -13.453 -8.68 1 98.81 500 VAL B C 1
ATOM 9235 O O . VAL B 1 500 ? -8.938 -12.547 -7.879 1 98.81 500 VAL B O 1
ATOM 9238 N N . SER B 1 501 ? -10.242 -14.164 -8.695 1 98.75 501 SER B N 1
ATOM 9239 C CA . SER B 1 501 ? -11.32 -13.875 -7.758 1 98.75 501 SER B CA 1
ATOM 9240 C C . SER B 1 501 ? -10.852 -14.023 -6.312 1 98.75 501 SER B C 1
ATOM 9242 O O . SER B 1 501 ? -11.297 -13.297 -5.43 1 98.75 501 SER B O 1
ATOM 9244 N N . ALA B 1 502 ? -9.961 -15 -6.047 1 98.81 502 ALA B N 1
ATOM 9245 C CA . ALA B 1 502 ? -9.453 -15.195 -4.691 1 98.81 502 ALA B CA 1
ATOM 9246 C C . ALA B 1 502 ? -8.711 -13.953 -4.199 1 98.81 502 ALA B C 1
ATOM 9248 O O . ALA B 1 502 ? -8.961 -13.469 -3.092 1 98.81 502 ALA B O 1
ATOM 9249 N N . TYR B 1 503 ? -7.84 -13.438 -4.977 1 98.75 503 TYR B N 1
ATOM 9250 C CA . TYR B 1 503 ? -7.059 -12.266 -4.586 1 98.75 503 TYR B CA 1
ATOM 9251 C C . TYR B 1 50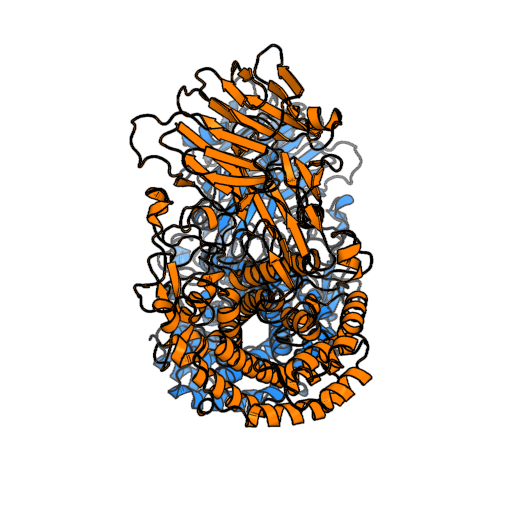3 ? -7.926 -11.016 -4.574 1 98.75 503 TYR B C 1
ATOM 9253 O O . TYR B 1 503 ? -7.766 -10.148 -3.713 1 98.75 503 TYR B O 1
ATOM 9261 N N . TYR B 1 504 ? -8.844 -10.938 -5.57 1 98.69 504 TYR B N 1
ATOM 9262 C CA . TYR B 1 504 ? -9.859 -9.891 -5.594 1 98.69 504 TYR B CA 1
ATOM 9263 C C . TYR B 1 504 ? -10.664 -9.875 -4.301 1 98.69 504 TYR B C 1
ATOM 9265 O O . TYR B 1 504 ? -10.859 -8.828 -3.689 1 98.69 504 TYR B O 1
ATOM 9273 N N . SER B 1 505 ? -11.07 -11.031 -3.861 1 98.88 505 SER B N 1
ATOM 9274 C CA . SER B 1 505 ? -11.844 -11.172 -2.631 1 98.88 505 SER B CA 1
ATOM 9275 C C . SER B 1 505 ? -11.031 -10.75 -1.414 1 98.88 505 SER B C 1
ATOM 9277 O O . SER B 1 505 ? -11.562 -10.156 -0.479 1 98.88 505 SER B O 1
ATOM 9279 N N . ALA B 1 506 ? -9.766 -11.086 -1.407 1 98.62 506 ALA B N 1
ATOM 9280 C CA . ALA B 1 506 ? -8.898 -10.656 -0.317 1 98.62 506 ALA B CA 1
ATOM 9281 C C . ALA B 1 506 ? -8.805 -9.133 -0.264 1 98.62 506 ALA B C 1
ATOM 9283 O O . ALA B 1 506 ? -8.836 -8.539 0.817 1 98.62 506 ALA B O 1
ATOM 9284 N N . ALA B 1 507 ? -8.648 -8.5 -1.421 1 98.5 507 ALA B N 1
ATOM 9285 C CA . ALA B 1 507 ? -8.641 -7.043 -1.474 1 98.5 507 ALA B CA 1
ATOM 9286 C C . ALA B 1 507 ? -9.945 -6.461 -0.933 1 98.5 507 ALA B C 1
ATOM 9288 O O . ALA B 1 507 ? -9.93 -5.48 -0.185 1 98.5 507 ALA B O 1
ATOM 9289 N N . LEU B 1 508 ? -11.062 -7.066 -1.325 1 98.62 508 LEU B N 1
ATOM 9290 C CA . LEU B 1 508 ? -12.367 -6.625 -0.843 1 98.62 508 LEU B CA 1
ATOM 9291 C C . LEU B 1 508 ? -12.453 -6.758 0.673 1 98.62 508 LEU B C 1
ATOM 9293 O O . LEU B 1 508 ? -13.039 -5.902 1.342 1 98.62 508 LEU B O 1
ATOM 9297 N N . MET B 1 509 ? -11.914 -7.852 1.178 1 98.19 509 MET B N 1
ATOM 9298 C CA . MET B 1 509 ? -11.906 -8.008 2.629 1 98.19 509 MET B CA 1
ATOM 9299 C C . MET B 1 509 ? -11.102 -6.895 3.291 1 98.19 509 MET B C 1
ATOM 9301 O O . MET B 1 509 ? -11.5 -6.371 4.336 1 98.19 509 MET B O 1
ATOM 9305 N N . GLY B 1 510 ? -9.953 -6.586 2.656 1 97.44 510 GLY B N 1
ATOM 9306 C CA . GLY B 1 510 ? -9.195 -5.438 3.139 1 97.44 510 GLY B CA 1
ATOM 9307 C C . GLY B 1 510 ? -10.008 -4.152 3.141 1 97.44 510 GLY B C 1
ATOM 9308 O O . GLY B 1 510 ? -9.93 -3.367 4.086 1 97.44 510 GLY B O 1
ATOM 9309 N N . LEU B 1 511 ? -10.758 -3.891 2.104 1 97.5 511 LEU B N 1
ATOM 9310 C CA . LEU B 1 511 ? -11.625 -2.723 2.025 1 97.5 511 LEU B CA 1
ATOM 9311 C C . LEU B 1 511 ? -12.664 -2.74 3.145 1 97.5 511 LEU B C 1
ATOM 9313 O O . LEU B 1 511 ? -12.93 -1.71 3.768 1 97.5 511 LEU B O 1
ATOM 9317 N N . ALA B 1 512 ? -13.211 -3.91 3.389 1 97.06 512 ALA B N 1
ATOM 9318 C CA . ALA B 1 512 ? -14.266 -4.035 4.391 1 97.06 512 ALA B CA 1
ATOM 9319 C C . ALA B 1 512 ? -13.727 -3.736 5.789 1 97.06 512 ALA B C 1
ATOM 9321 O O . ALA B 1 512 ? -14.406 -3.092 6.594 1 97.06 512 ALA B O 1
ATOM 9322 N N . TYR B 1 513 ? -12.492 -4.184 6.082 1 95.69 513 TYR B N 1
ATOM 9323 C CA . TYR B 1 513 ? -11.922 -4.047 7.418 1 95.69 513 TYR B CA 1
ATOM 9324 C C . TYR B 1 513 ? -11.094 -2.771 7.527 1 95.69 513 TYR B C 1
ATOM 9326 O O . TYR B 1 513 ? -10.641 -2.414 8.617 1 95.69 513 TYR B O 1
ATOM 9334 N N . GLY B 1 514 ? -10.898 -2.051 6.348 1 94.81 514 GLY B N 1
ATOM 9335 C CA . GLY B 1 514 ? -10 -0.909 6.359 1 94.81 514 GLY B CA 1
ATOM 9336 C C . GLY B 1 514 ? -8.547 -1.298 6.566 1 94.81 514 GLY B C 1
ATOM 9337 O O . GLY B 1 514 ? -7.793 -0.585 7.234 1 94.81 514 GLY B O 1
ATOM 9338 N N . ASP B 1 515 ? -8.156 -2.441 6.191 1 95.88 515 ASP B N 1
ATOM 9339 C CA . ASP B 1 515 ? -6.805 -2.975 6.324 1 95.88 515 ASP B CA 1
ATOM 9340 C C . ASP B 1 515 ? -5.945 -2.604 5.117 1 95.88 515 ASP B C 1
ATOM 9342 O O . ASP B 1 515 ? -5.852 -3.371 4.16 1 95.88 515 ASP B O 1
ATOM 9346 N N . ALA B 1 516 ? -5.242 -1.516 5.176 1 95.31 516 ALA B N 1
ATOM 9347 C CA . ALA B 1 516 ? -4.516 -0.945 4.043 1 95.31 516 ALA B CA 1
ATOM 9348 C C . ALA B 1 516 ? -3.51 -1.944 3.477 1 95.31 516 ALA B C 1
ATOM 9350 O O . ALA B 1 516 ? -3.434 -2.137 2.26 1 95.31 516 ALA B O 1
ATOM 9351 N N . PRO B 1 517 ? -2.707 -2.627 4.312 1 95.06 517 PRO B N 1
ATOM 9352 C CA . PRO B 1 517 ? -1.771 -3.611 3.762 1 95.06 517 PRO B CA 1
ATOM 9353 C C . PRO B 1 517 ? -2.475 -4.715 2.975 1 95.06 517 PRO B C 1
ATOM 9355 O O . PRO B 1 517 ? -1.994 -5.121 1.913 1 95.06 517 PRO B O 1
ATOM 9358 N N . LEU B 1 518 ? -3.625 -5.184 3.473 1 96.5 518 LEU B N 1
ATOM 9359 C CA . LEU B 1 518 ? -4.344 -6.25 2.785 1 96.5 518 LEU B CA 1
ATOM 9360 C C . LEU B 1 518 ? -4.922 -5.75 1.465 1 96.5 518 LEU B C 1
ATOM 9362 O O . LEU B 1 518 ? -4.906 -6.473 0.464 1 96.5 518 LEU B O 1
ATOM 9366 N N . VAL B 1 519 ? -5.48 -4.52 1.429 1 97.25 519 VAL B N 1
ATOM 9367 C CA . VAL B 1 519 ? -5.969 -3.932 0.185 1 97.25 519 VAL B CA 1
ATOM 9368 C C . VAL B 1 519 ? -4.836 -3.875 -0.838 1 97.25 519 VAL B C 1
ATOM 9370 O O . VAL B 1 519 ? -5.016 -4.266 -1.994 1 97.25 519 VAL B O 1
ATOM 9373 N N . ALA B 1 520 ? -3.695 -3.441 -0.409 1 96.19 520 ALA B N 1
ATOM 9374 C CA . ALA B 1 520 ? -2.543 -3.268 -1.289 1 96.19 520 ALA B CA 1
ATOM 9375 C C . ALA B 1 520 ? -2.074 -4.609 -1.851 1 96.19 520 ALA B C 1
ATOM 9377 O O . ALA B 1 520 ? -1.896 -4.75 -3.062 1 96.19 520 ALA B O 1
ATOM 9378 N N . LEU B 1 521 ? -1.9 -5.543 -0.971 1 96.94 521 LEU B N 1
ATOM 9379 C CA . LEU B 1 521 ? -1.387 -6.84 -1.398 1 96.94 521 LEU B CA 1
ATOM 9380 C C . LEU B 1 521 ? -2.398 -7.559 -2.283 1 96.94 521 LEU B C 1
ATOM 9382 O O . LEU B 1 521 ? -2.043 -8.078 -3.346 1 96.94 521 LEU B O 1
ATOM 9386 N N . GLY B 1 522 ? -3.672 -7.605 -1.812 1 98.12 522 GLY B N 1
ATOM 9387 C CA . GLY B 1 522 ? -4.711 -8.242 -2.607 1 98.12 522 GLY B CA 1
ATOM 9388 C C . GLY B 1 522 ? -4.84 -7.645 -3.998 1 98.12 522 GLY B C 1
ATOM 9389 O O . GLY B 1 522 ? -4.938 -8.383 -4.984 1 98.12 522 GLY B O 1
ATOM 9390 N N . SER B 1 523 ? -4.816 -6.359 -4.113 1 98.12 523 SER B N 1
ATOM 9391 C CA . SER B 1 523 ? -4.93 -5.688 -5.402 1 98.12 523 SER B CA 1
ATOM 9392 C C . SER B 1 523 ? -3.723 -5.977 -6.285 1 98.12 523 SER B C 1
ATOM 9394 O O . SER B 1 523 ? -3.861 -6.156 -7.496 1 98.12 523 SER B O 1
ATOM 9396 N N . THR B 1 524 ? -2.564 -5.98 -5.684 1 98.19 524 THR B N 1
ATOM 9397 C CA . THR B 1 524 ? -1.34 -6.242 -6.43 1 98.19 524 THR B CA 1
ATOM 9398 C C . THR B 1 524 ? -1.358 -7.645 -7.027 1 98.19 524 THR B C 1
ATOM 9400 O O . THR B 1 524 ? -1.094 -7.824 -8.219 1 98.19 524 THR B O 1
ATOM 9403 N N . LEU B 1 525 ? -1.712 -8.617 -6.191 1 98.5 525 LEU B N 1
ATOM 9404 C CA . LEU B 1 525 ? -1.733 -9.992 -6.684 1 98.5 525 LEU B CA 1
ATOM 9405 C C . LEU B 1 525 ? -2.846 -10.188 -7.707 1 98.5 525 LEU B C 1
ATOM 9407 O O . LEU B 1 525 ? -2.695 -10.961 -8.656 1 98.5 525 LEU B O 1
ATOM 9411 N N . THR B 1 526 ? -3.984 -9.477 -7.523 1 98.69 526 THR B N 1
ATOM 9412 C CA . THR B 1 526 ? -5.047 -9.5 -8.523 1 98.69 526 THR B CA 1
ATOM 9413 C C . THR B 1 526 ? -4.531 -9.016 -9.875 1 98.69 526 THR B C 1
ATOM 9415 O O . THR B 1 526 ? -4.734 -9.68 -10.898 1 98.69 526 THR B O 1
ATOM 9418 N N . ALA B 1 527 ? -3.828 -7.949 -9.875 1 98.5 527 ALA B N 1
ATOM 9419 C CA . ALA B 1 527 ? -3.32 -7.359 -11.109 1 98.5 527 ALA B CA 1
ATOM 9420 C C . ALA B 1 527 ? -2.311 -8.289 -11.781 1 98.5 527 ALA B C 1
ATOM 9422 O O . ALA B 1 527 ? -2.361 -8.492 -13 1 98.5 527 ALA B O 1
ATOM 9423 N N . LEU B 1 528 ? -1.421 -8.812 -10.992 1 98.56 528 LEU B N 1
ATOM 9424 C CA . LEU B 1 528 ? -0.393 -9.695 -11.539 1 98.56 528 LEU B CA 1
ATOM 9425 C C . LEU B 1 528 ? -1.01 -10.977 -12.094 1 98.56 528 LEU B C 1
ATOM 9427 O O . LEU B 1 528 ? -0.626 -11.438 -13.172 1 98.56 528 LEU B O 1
ATOM 9431 N N . GLU B 1 529 ? -1.986 -11.562 -11.359 1 98.69 529 GLU B N 1
ATOM 9432 C CA . GLU B 1 529 ? -2.691 -12.75 -11.836 1 98.69 529 GLU B CA 1
ATOM 9433 C C . GLU B 1 529 ? -3.396 -12.477 -13.156 1 98.69 529 GLU B C 1
ATOM 9435 O O . GLU B 1 529 ? -3.414 -13.328 -14.047 1 98.69 529 GLU B O 1
ATOM 9440 N N . ILE B 1 530 ? -3.943 -11.32 -13.32 1 98.69 530 ILE B N 1
ATOM 9441 C CA . ILE B 1 530 ? -4.633 -10.945 -14.547 1 98.69 530 ILE B CA 1
ATOM 9442 C C . ILE B 1 530 ? -3.629 -10.82 -15.688 1 98.69 530 ILE B C 1
ATOM 9444 O O . ILE B 1 530 ? -3.877 -11.305 -16.797 1 98.69 530 ILE B O 1
ATOM 9448 N N . GLU B 1 531 ? -2.467 -10.219 -15.445 1 98.38 531 GLU B N 1
ATOM 9449 C CA . GLU B 1 531 ? -1.434 -10.117 -16.469 1 98.38 531 GLU B CA 1
ATOM 9450 C C . GLU B 1 531 ? -0.962 -11.5 -16.922 1 98.38 531 GLU B C 1
ATOM 9452 O O . GLU B 1 531 ? -0.753 -11.734 -18.109 1 98.38 531 GLU B O 1
ATOM 9457 N N . GLY B 1 532 ? -0.759 -12.367 -15.922 1 98.38 532 GLY B N 1
ATOM 9458 C CA . GLY B 1 532 ? -0.413 -13.742 -16.281 1 98.38 532 GLY B CA 1
ATOM 9459 C C . GLY B 1 532 ? -1.482 -14.43 -17.094 1 98.38 532 GLY B C 1
ATOM 9460 O O . GLY B 1 532 ? -1.174 -15.125 -18.078 1 98.38 532 GLY B O 1
ATOM 9461 N N . THR B 1 533 ? -2.754 -14.234 -16.719 1 98.56 533 THR B N 1
ATOM 9462 C CA . THR B 1 533 ? -3.885 -14.812 -17.438 1 98.56 533 THR B CA 1
ATOM 9463 C C . THR B 1 533 ? -3.896 -14.359 -18.891 1 98.56 533 THR B C 1
ATOM 9465 O O . THR B 1 533 ? -4.008 -15.18 -19.797 1 98.56 533 THR B O 1
ATOM 9468 N N . LYS B 1 534 ? -3.746 -13.094 -19.094 1 98.19 534 LYS B N 1
ATOM 9469 C CA . LYS B 1 534 ? -3.771 -12.531 -20.453 1 98.19 534 LYS B CA 1
ATOM 9470 C C . LYS B 1 534 ? -2.592 -13.031 -21.281 1 98.19 534 LYS B C 1
ATOM 9472 O O . LYS B 1 534 ? -2.734 -13.297 -22.469 1 98.19 534 LYS B O 1
ATOM 9477 N N . MET B 1 535 ? -1.495 -13.227 -20.625 1 97.75 535 MET B N 1
ATOM 9478 C CA . MET B 1 535 ? -0.279 -13.625 -21.328 1 97.75 535 MET B CA 1
ATOM 9479 C C . MET B 1 535 ? -0.343 -15.094 -21.734 1 97.75 535 MET B C 1
ATOM 9481 O O . MET B 1 535 ? -0.042 -15.438 -22.875 1 97.75 535 MET B O 1
ATOM 9485 N N . TRP B 1 536 ? -0.823 -15.961 -20.828 1 97.88 536 TRP B N 1
ATOM 9486 C CA . TRP B 1 536 ? -0.586 -17.375 -21.062 1 97.88 536 TRP B CA 1
ATOM 9487 C C . TRP B 1 536 ? -1.887 -18.094 -21.406 1 97.88 536 TRP B C 1
ATOM 9489 O O . TRP B 1 536 ? -1.876 -19.109 -22.109 1 97.88 536 TRP B O 1
ATOM 9499 N N . TRP B 1 537 ? -3.01 -17.625 -20.953 1 98.56 537 TRP B N 1
ATOM 9500 C CA . TRP B 1 537 ? -4.254 -18.344 -21.188 1 98.56 537 TRP B CA 1
ATOM 9501 C C . TRP B 1 537 ? -4.984 -17.797 -22.406 1 98.56 537 TRP B C 1
ATOM 9503 O O . TRP B 1 537 ? -5.688 -18.531 -23.109 1 98.56 537 TRP B O 1
ATOM 9513 N N . HIS B 1 538 ? -4.875 -16.469 -22.641 1 98.56 538 HIS B N 1
ATOM 9514 C CA . HIS B 1 538 ? -5.508 -15.891 -23.828 1 98.56 538 HIS B CA 1
ATOM 9515 C C . HIS B 1 538 ? -4.703 -16.188 -25.078 1 98.56 538 HIS B C 1
ATOM 9517 O O . HIS B 1 538 ? -3.557 -15.758 -25.219 1 98.56 538 HIS B O 1
ATOM 9523 N N . VAL B 1 539 ? -5.254 -16.922 -26 1 98.5 539 VAL B N 1
ATOM 9524 C CA . VAL B 1 539 ? -4.617 -17.25 -27.266 1 98.5 539 VAL B CA 1
ATOM 9525 C C . VAL B 1 539 ? -5.211 -16.406 -28.391 1 98.5 539 VAL B C 1
ATOM 9527 O O . VAL B 1 539 ? -6.145 -16.828 -29.078 1 98.5 539 VAL B O 1
ATOM 9530 N N . LYS B 1 540 ? -4.645 -15.367 -28.609 1 97.56 540 LYS B N 1
ATOM 9531 C CA . LYS B 1 540 ? -5.16 -14.398 -29.562 1 97.56 540 LYS B CA 1
ATOM 9532 C C . LYS B 1 540 ? -4.883 -14.844 -31 1 97.56 540 LYS B C 1
ATOM 9534 O O . LYS B 1 540 ? -3.857 -15.469 -31.281 1 97.56 540 LYS B O 1
ATOM 9539 N N . GLU B 1 541 ? -5.816 -14.469 -31.828 1 96.62 541 GLU B N 1
ATOM 9540 C CA . GLU B 1 541 ? -5.582 -14.734 -33.25 1 96.62 541 GLU B CA 1
ATOM 9541 C C . GLU B 1 541 ? -4.297 -14.062 -33.719 1 96.62 541 GLU B C 1
ATOM 9543 O O . GLU B 1 541 ? -4.07 -12.883 -33.469 1 96.62 541 GLU B O 1
ATOM 9548 N N . GLY B 1 542 ? -3.504 -14.844 -34.375 1 94.62 542 GLY B N 1
ATOM 9549 C CA . GLY B 1 542 ? -2.262 -14.305 -34.906 1 94.62 542 GLY B CA 1
ATOM 9550 C C . GLY B 1 542 ? -1.172 -14.188 -33.875 1 94.62 542 GLY B C 1
ATOM 9551 O O . GLY B 1 542 ? -0.079 -13.688 -34.156 1 94.62 542 GLY B O 1
ATOM 9552 N N . GLY B 1 543 ? -1.55 -14.648 -32.688 1 95.19 543 GLY B N 1
ATOM 9553 C CA . GLY B 1 543 ? -0.526 -14.617 -31.656 1 95.19 543 GLY B CA 1
ATOM 9554 C C . GLY B 1 543 ? 0.7 -15.438 -32 1 95.19 543 GLY B C 1
ATOM 9555 O O . GLY B 1 543 ? 0.607 -16.406 -32.75 1 95.19 543 GLY B O 1
ATOM 9556 N N . THR B 1 544 ? 1.856 -15.078 -31.375 1 95.5 544 THR B N 1
ATOM 9557 C CA . THR B 1 544 ? 3.104 -15.742 -31.734 1 95.5 544 THR B CA 1
ATOM 9558 C C . THR B 1 544 ? 3.727 -16.406 -30.516 1 95.5 544 THR B C 1
ATOM 9560 O O . THR B 1 544 ? 4.824 -16.969 -30.594 1 95.5 544 THR B O 1
ATOM 9563 N N . LEU B 1 545 ? 3.014 -16.359 -29.438 1 96.75 545 LEU B N 1
ATOM 9564 C CA . LEU B 1 545 ? 3.557 -16.984 -28.234 1 96.75 545 LEU B CA 1
ATOM 9565 C C . LEU B 1 545 ? 3.617 -18.5 -28.391 1 96.75 545 LEU B C 1
ATOM 9567 O O . LEU B 1 545 ? 4.547 -19.141 -27.891 1 96.75 545 LEU B O 1
ATOM 9571 N N . TYR B 1 546 ? 2.604 -19.047 -29.016 1 97.69 546 TYR B N 1
ATOM 9572 C CA . TYR B 1 546 ? 2.512 -20.484 -29.234 1 97.69 546 TYR B CA 1
ATOM 9573 C C . TYR B 1 546 ? 2.645 -20.828 -30.719 1 97.69 546 TYR B C 1
ATOM 9575 O O . TYR B 1 546 ? 2.543 -19.938 -31.578 1 97.69 546 TYR B O 1
ATOM 9583 N N . GLU B 1 547 ? 2.879 -22.078 -31.047 1 97.12 547 GLU B N 1
ATOM 9584 C CA . GLU B 1 547 ? 3.02 -22.547 -32.406 1 97.12 547 GLU B CA 1
ATOM 9585 C C . GLU B 1 547 ? 1.762 -22.266 -33.219 1 97.12 547 GLU B C 1
ATOM 9587 O O . GLU B 1 547 ? 0.656 -22.234 -32.688 1 97.12 547 GLU B O 1
ATOM 9592 N N . LYS B 1 548 ? 1.943 -22.125 -34.469 1 97 548 LYS B N 1
ATOM 9593 C CA . LYS B 1 548 ? 0.878 -21.703 -35.375 1 97 548 LYS B CA 1
ATOM 9594 C C . LYS B 1 548 ? -0.288 -22.688 -35.344 1 97 548 LYS B C 1
ATOM 9596 O O . LYS B 1 548 ? -1.451 -22.281 -35.312 1 97 548 LYS B O 1
ATOM 9601 N N . GLU B 1 549 ? 0.02 -24 -35.344 1 96.62 549 GLU B N 1
ATOM 9602 C CA . GLU B 1 549 ? -1.026 -25.016 -35.375 1 96.62 549 GLU B CA 1
ATOM 9603 C C . GLU B 1 549 ? -1.873 -24.969 -34.125 1 96.62 549 GLU B C 1
ATOM 9605 O O . GLU B 1 549 ? -3.078 -25.219 -34.156 1 96.62 549 GLU B O 1
ATOM 9610 N N . PHE B 1 550 ? -1.246 -24.688 -33.031 1 97.94 550 PHE B N 1
ATOM 9611 C CA . PHE B 1 550 ? -1.955 -24.531 -31.781 1 97.94 550 PHE B CA 1
ATOM 9612 C C . PHE B 1 550 ? -2.787 -23.25 -31.766 1 97.94 550 PHE B C 1
ATOM 9614 O O . PHE B 1 550 ? -3.967 -23.281 -31.422 1 97.94 550 PHE B O 1
ATOM 9621 N N . THR B 1 551 ? -2.23 -22.156 -32.156 1 97.94 551 THR B N 1
ATOM 9622 C CA . THR B 1 551 ? -2.848 -20.844 -32.125 1 97.94 551 THR B CA 1
ATOM 9623 C C . THR B 1 551 ? -4.047 -20.781 -33.094 1 97.94 551 THR B C 1
ATOM 9625 O O . THR B 1 551 ? -5.047 -20.125 -32.781 1 97.94 551 THR B O 1
ATOM 9628 N N . GLN B 1 552 ? -3.918 -21.422 -34.125 1 97.31 552 GLN B N 1
ATOM 9629 C CA . GLN B 1 552 ? -4.977 -21.391 -35.125 1 97.31 552 GLN B CA 1
ATOM 9630 C C . GLN B 1 552 ? -6.25 -22.062 -34.625 1 97.31 552 GLN B C 1
ATOM 9632 O O . GLN B 1 552 ? -7.359 -21.641 -34.969 1 97.31 552 GLN B O 1
ATOM 9637 N N . GLU B 1 553 ? -6.023 -23.031 -33.75 1 97.62 553 GLU B N 1
ATOM 9638 C CA . GLU B 1 553 ? -7.164 -23.875 -33.375 1 97.62 553 GLU B CA 1
ATOM 9639 C C . GLU B 1 553 ? -7.711 -23.469 -32 1 97.62 553 GLU B C 1
ATOM 9641 O O . GLU B 1 553 ? -8.734 -24 -31.562 1 97.62 553 GLU B O 1
ATOM 9646 N N . ASN B 1 554 ? -7.09 -22.609 -31.359 1 98.31 554 ASN B N 1
ATOM 9647 C CA . ASN B 1 554 ? -7.48 -22.344 -29.984 1 98.31 554 ASN B CA 1
ATOM 9648 C C . ASN B 1 554 ? -7.559 -20.844 -29.703 1 98.31 554 ASN B C 1
ATOM 9650 O O . ASN B 1 554 ? -6.887 -20.047 -30.359 1 98.31 554 ASN B O 1
ATOM 9654 N N . ARG B 1 555 ? -8.367 -20.453 -28.734 1 98.62 555 ARG B N 1
ATOM 9655 C CA . ARG B 1 555 ? -8.484 -19.062 -28.297 1 98.62 555 ARG B CA 1
ATOM 9656 C C . ARG B 1 555 ? -8.281 -18.938 -26.797 1 98.62 555 ARG B C 1
ATOM 9658 O O . ARG B 1 555 ? -8.016 -17.844 -26.297 1 98.62 555 ARG B O 1
ATOM 9665 N N . VAL B 1 556 ? -8.414 -20.016 -26.062 1 98.69 556 VAL B N 1
ATOM 9666 C CA . VAL B 1 556 ? -8.195 -19.984 -24.625 1 98.69 556 VAL B CA 1
ATOM 9667 C C . VAL B 1 556 ? -7.582 -21.312 -24.172 1 98.69 556 VAL B C 1
ATOM 9669 O O . VAL B 1 556 ? -7.887 -22.375 -24.719 1 98.69 556 VAL B O 1
ATOM 9672 N N . MET B 1 557 ? -6.691 -21.188 -23.219 1 98.38 557 MET B N 1
ATOM 9673 C CA . MET B 1 557 ? -5.996 -22.344 -22.656 1 98.38 557 MET B CA 1
ATOM 9674 C C . MET B 1 557 ? -6.938 -23.156 -21.781 1 98.38 557 MET B C 1
ATOM 9676 O O . MET B 1 557 ? -7.844 -22.609 -21.141 1 98.38 557 MET B O 1
ATOM 9680 N N . GLY B 1 558 ? -6.805 -24.516 -21.828 1 98.31 558 GLY B N 1
ATOM 9681 C CA . GLY B 1 558 ? -7.488 -25.359 -20.859 1 98.31 558 GLY B CA 1
ATOM 9682 C C . GLY B 1 558 ? -6.766 -25.453 -19.531 1 98.31 558 GLY B C 1
ATOM 9683 O O . GLY B 1 558 ? -6.957 -24.594 -18.656 1 98.31 558 GLY B O 1
ATOM 9684 N N . VAL B 1 559 ? -5.816 -26.328 -19.391 1 98.69 559 VAL B N 1
ATOM 9685 C CA . VAL B 1 559 ? -4.965 -26.453 -18.203 1 98.69 559 VAL B CA 1
ATOM 9686 C C . VAL B 1 559 ? -3.533 -26.062 -18.562 1 98.69 559 VAL B C 1
ATOM 9688 O O . VAL B 1 559 ? -2.941 -26.609 -19.484 1 98.69 559 VAL B O 1
ATOM 9691 N N . LEU B 1 560 ? -3.035 -25.078 -17.891 1 98.75 560 LEU B N 1
ATOM 9692 C CA . LEU B 1 560 ? -1.632 -24.703 -18.031 1 98.75 560 LEU B CA 1
ATOM 9693 C C . LEU B 1 560 ? -0.772 -25.438 -17 1 98.75 560 LEU B C 1
ATOM 9695 O O . LEU B 1 560 ? -1.044 -25.375 -15.797 1 98.75 560 LEU B O 1
ATOM 9699 N N . TRP B 1 561 ? 0.197 -26.188 -17.5 1 98.56 561 TRP B N 1
ATOM 9700 C CA . TRP B 1 561 ? 1.157 -26.906 -16.672 1 98.56 561 TRP B CA 1
ATOM 9701 C C . TRP B 1 561 ? 2.514 -26.203 -16.672 1 98.56 561 TRP B C 1
ATOM 9703 O O . TRP B 1 561 ? 2.793 -25.391 -17.562 1 98.56 561 TRP B O 1
ATOM 9713 N N . SER B 1 562 ? 3.365 -26.516 -15.695 1 98 562 SER B N 1
ATOM 9714 C CA . SER B 1 562 ? 4.723 -25.984 -15.648 1 98 562 SER B CA 1
ATOM 9715 C C . SER B 1 562 ? 5.496 -26.328 -16.922 1 98 562 SER B C 1
ATOM 9717 O O . SER B 1 562 ? 6.363 -25.578 -17.344 1 98 562 SER B O 1
ATOM 9719 N N . ASN B 1 563 ? 5.109 -27.5 -17.5 1 97.69 563 ASN B N 1
ATOM 9720 C CA . ASN B 1 563 ? 5.891 -27.984 -18.641 1 97.69 563 ASN B CA 1
ATOM 9721 C C . ASN B 1 563 ? 4.992 -28.375 -19.812 1 97.69 563 ASN B C 1
ATOM 9723 O O . ASN B 1 563 ? 5.422 -29.094 -20.719 1 97.69 563 ASN B O 1
ATOM 9727 N N . LYS B 1 564 ? 3.762 -27.938 -19.797 1 98.38 564 LYS B N 1
ATOM 9728 C CA . LYS B 1 564 ? 2.807 -28.344 -20.812 1 98.38 564 LYS B CA 1
ATOM 9729 C C . LYS B 1 564 ? 1.686 -27.328 -20.969 1 98.38 564 LYS B C 1
ATOM 9731 O O . LYS B 1 564 ? 1.357 -26.609 -20.031 1 98.38 564 LYS B O 1
ATOM 9736 N N . ARG B 1 565 ? 1.204 -27.125 -22.219 1 98.62 565 ARG B N 1
ATOM 9737 C CA . ARG B 1 565 ? -0.041 -26.438 -22.547 1 98.62 565 ARG B CA 1
ATOM 9738 C C . ARG B 1 565 ? -1.096 -27.422 -23.031 1 98.62 565 ARG B C 1
ATOM 9740 O O . ARG B 1 565 ? -0.892 -28.109 -24.047 1 98.62 565 ARG B O 1
ATOM 9747 N N . ASP B 1 566 ? -2.16 -27.453 -22.25 1 98.31 566 ASP B N 1
ATOM 9748 C CA . ASP B 1 566 ? -3.182 -28.453 -22.5 1 98.31 566 ASP B CA 1
ATOM 9749 C C . ASP B 1 566 ? -4.539 -27.812 -22.766 1 98.31 566 ASP B C 1
ATOM 9751 O O . ASP B 1 566 ? -5.008 -27 -21.969 1 98.31 566 ASP B O 1
ATOM 9755 N N . THR B 1 567 ? -5.188 -28.188 -23.875 1 97.81 567 THR B N 1
ATOM 9756 C CA . THR B 1 567 ? -6.461 -27.578 -24.234 1 97.81 567 THR B CA 1
ATOM 9757 C C . THR B 1 567 ? -7.617 -28.297 -23.547 1 97.81 567 THR B C 1
ATOM 9759 O O . THR B 1 567 ? -8.734 -27.781 -23.484 1 97.81 567 THR B O 1
ATOM 9762 N N . GLY B 1 568 ? -7.414 -29.5 -23.094 1 97.69 568 GLY B N 1
ATOM 9763 C CA . GLY B 1 568 ? -8.438 -30.219 -22.344 1 97.69 568 GLY B CA 1
ATOM 9764 C C . GLY B 1 568 ? -8.602 -29.703 -20.922 1 97.69 568 GLY B C 1
ATOM 9765 O O . GLY B 1 568 ? -7.73 -29 -20.406 1 97.69 568 GLY B O 1
ATOM 9766 N N . LEU B 1 569 ? -9.734 -29.969 -20.344 1 97.81 569 LEU B N 1
ATOM 9767 C CA . LEU B 1 569 ? -10.016 -29.688 -18.953 1 97.81 569 LEU B CA 1
ATOM 9768 C C . LEU B 1 569 ? -9.984 -30.953 -18.109 1 97.81 569 LEU B C 1
ATOM 9770 O O . LEU B 1 569 ? -9.953 -32.062 -18.656 1 97.81 569 LEU B O 1
ATOM 9774 N N . TRP B 1 570 ? -9.914 -30.781 -16.797 1 96.5 570 TRP B N 1
ATOM 9775 C CA . TRP B 1 570 ? -9.93 -31.938 -15.914 1 96.5 570 TRP B CA 1
ATOM 9776 C C . TRP B 1 570 ? -11.242 -32.719 -16.062 1 96.5 570 TRP B C 1
ATOM 9778 O O . TRP B 1 570 ? -11.266 -33.938 -15.891 1 96.5 570 TRP B O 1
ATOM 9788 N N . PHE B 1 571 ? -12.352 -32.031 -16.438 1 96.06 571 PHE B N 1
ATOM 9789 C CA . PHE B 1 571 ? -13.672 -32.625 -16.375 1 96.06 571 PHE B CA 1
ATOM 9790 C C . PHE B 1 571 ? -14.297 -32.688 -17.766 1 96.06 571 PHE B C 1
ATOM 9792 O O . PHE B 1 571 ? -15.398 -33.219 -17.938 1 96.06 571 PHE B O 1
ATOM 9799 N N . ALA B 1 572 ? -13.625 -32.094 -18.781 1 96.44 572 ALA B N 1
ATOM 9800 C CA . ALA B 1 572 ? -14.195 -32.031 -20.125 1 96.44 572 ALA B CA 1
ATOM 9801 C C . ALA B 1 572 ? -13.102 -32.094 -21.188 1 96.44 572 ALA B C 1
ATOM 9803 O O . ALA B 1 572 ? -11.992 -31.609 -20.969 1 96.44 572 ALA B O 1
ATOM 9804 N N . PRO B 1 573 ? -13.445 -32.688 -22.312 1 96.06 573 PRO B N 1
ATOM 9805 C CA . PRO B 1 573 ? -12.477 -32.719 -23.422 1 96.06 573 PRO B CA 1
ATOM 9806 C C . PRO B 1 573 ? -12.305 -31.344 -24.078 1 96.06 573 PRO B C 1
ATOM 9808 O O . PRO B 1 573 ? -13.078 -30.422 -23.828 1 96.06 573 PRO B O 1
ATOM 9811 N N . ALA B 1 574 ? -11.336 -31.25 -24.938 1 96.12 574 ALA B N 1
ATOM 9812 C CA . ALA B 1 574 ? -10.961 -30 -25.609 1 96.12 574 ALA B CA 1
ATOM 9813 C C . ALA B 1 574 ? -12.102 -29.469 -26.469 1 96.12 574 ALA B C 1
ATOM 9815 O O . ALA B 1 574 ? -12.234 -28.25 -26.641 1 96.12 574 ALA B O 1
ATOM 9816 N N . GLU B 1 575 ? -12.984 -30.328 -26.922 1 95.5 575 GLU B N 1
ATOM 9817 C CA . GLU B 1 575 ? -14.047 -29.953 -27.844 1 95.5 575 GLU B CA 1
ATOM 9818 C C . GLU B 1 575 ? -15.148 -29.172 -27.141 1 95.5 575 GLU B C 1
ATOM 9820 O O . GLU B 1 575 ? -15.961 -28.5 -27.781 1 95.5 575 GLU B O 1
ATOM 9825 N N . TRP B 1 576 ? -15.195 -29.281 -25.844 1 97.56 576 TRP B N 1
ATOM 9826 C CA . TRP B 1 576 ? -16.203 -28.547 -25.078 1 97.56 576 TRP B CA 1
ATOM 9827 C C . TRP B 1 576 ? -15.75 -27.109 -24.844 1 97.56 576 TRP B C 1
ATOM 9829 O O . TRP B 1 576 ? -15.5 -26.703 -23.719 1 97.56 576 TRP B O 1
ATOM 9839 N N . LYS B 1 577 ? -15.883 -26.359 -25.891 1 98.25 577 LYS B N 1
ATOM 9840 C CA . LYS B 1 577 ? -15.336 -25.016 -25.906 1 98.25 577 LYS B CA 1
ATOM 9841 C C . LYS B 1 577 ? -16.109 -24.094 -24.953 1 98.25 577 LYS B C 1
ATOM 9843 O O . LYS B 1 577 ? -15.539 -23.156 -24.375 1 98.25 577 LYS B O 1
ATOM 9848 N N . GLU B 1 578 ? -17.391 -24.391 -24.719 1 98.12 578 GLU B N 1
ATOM 9849 C CA . GLU B 1 578 ? -18.172 -23.609 -23.766 1 98.12 578 GLU B CA 1
ATOM 9850 C C . GLU B 1 578 ? -17.641 -23.781 -22.344 1 98.12 578 GLU B C 1
ATOM 9852 O O . GLU B 1 578 ? -17.641 -22.828 -21.547 1 98.12 578 GLU B O 1
ATOM 9857 N N . CYS B 1 579 ? -17.141 -24.984 -22.031 1 98.31 579 CYS B N 1
ATOM 9858 C CA . CYS B 1 579 ? -16.562 -25.234 -20.719 1 98.31 579 CYS B CA 1
ATOM 9859 C C . CYS B 1 579 ? -15.195 -24.578 -20.594 1 98.31 579 CYS B C 1
ATOM 9861 O O . CYS B 1 579 ? -14.852 -24.047 -19.531 1 98.31 579 CYS B O 1
ATOM 9863 N N . ARG B 1 580 ? -14.422 -24.594 -21.703 1 98.56 580 ARG B N 1
ATOM 9864 C CA . ARG B 1 580 ? -13.109 -23.953 -21.688 1 98.56 580 ARG B CA 1
ATOM 9865 C C . ARG B 1 580 ? -13.234 -22.438 -21.484 1 98.56 580 ARG B C 1
ATOM 9867 O O . ARG B 1 580 ? -12.484 -21.844 -20.719 1 98.56 580 ARG B O 1
ATOM 9874 N N . LEU B 1 581 ? -14.219 -21.891 -22.188 1 98.62 581 LEU B N 1
ATOM 9875 C CA . LEU B 1 581 ? -14.461 -20.453 -22.016 1 98.62 581 LEU B CA 1
ATOM 9876 C C . LEU B 1 581 ? -15 -20.172 -20.609 1 98.62 581 LEU B C 1
ATOM 9878 O O . LEU B 1 581 ? -14.508 -19.281 -19.922 1 98.62 581 LEU B O 1
ATOM 9882 N N . GLY B 1 582 ? -15.961 -20.891 -20.172 1 98.62 582 GLY B N 1
ATOM 9883 C CA . GLY B 1 582 ? -16.656 -20.625 -18.922 1 98.62 582 GLY B CA 1
ATOM 9884 C C . GLY B 1 582 ? -15.773 -20.75 -17.703 1 98.62 582 GLY B C 1
ATOM 9885 O O . GLY B 1 582 ? -15.891 -19.969 -16.75 1 98.62 582 GLY B O 1
ATOM 9886 N N . ILE B 1 583 ? -14.836 -21.781 -17.703 1 98.56 583 ILE B N 1
ATOM 9887 C CA . ILE B 1 583 ? -13.984 -22.047 -16.547 1 98.56 583 ILE B CA 1
ATOM 9888 C C . ILE B 1 583 ? -12.977 -20.922 -16.375 1 98.56 583 ILE B C 1
ATOM 9890 O O . ILE B 1 583 ? -12.383 -20.766 -15.312 1 98.56 583 ILE B O 1
ATOM 9894 N N . GLN B 1 584 ? -12.789 -20.062 -17.453 1 98.69 584 GLN B N 1
ATOM 9895 C CA . GLN B 1 584 ? -11.883 -18.922 -17.375 1 98.69 584 GLN B CA 1
ATOM 9896 C C . GLN B 1 584 ? -12.641 -17.625 -17.094 1 98.69 584 GLN B C 1
ATOM 9898 O O . GLN B 1 584 ? -12.062 -16.531 -17.125 1 98.69 584 GLN B O 1
ATOM 9903 N N . LEU B 1 585 ? -13.922 -17.719 -16.812 1 98.69 585 LEU B N 1
ATOM 9904 C CA . LEU B 1 585 ? -14.719 -16.516 -16.562 1 98.69 585 LEU B CA 1
ATOM 9905 C C . LEU B 1 585 ? -15.367 -16.578 -15.18 1 98.69 585 LEU B C 1
ATOM 9907 O O . LEU B 1 585 ? -15.5 -15.555 -14.5 1 98.69 585 LEU B O 1
ATOM 9911 N N . LEU B 1 586 ? -15.797 -17.766 -14.703 1 98.44 586 LEU B N 1
ATOM 9912 C CA . LEU B 1 586 ? -16.531 -17.875 -13.453 1 98.44 586 LEU B CA 1
ATOM 9913 C C . LEU B 1 586 ? -15.609 -17.672 -12.258 1 98.44 586 LEU B C 1
ATOM 9915 O O . LEU B 1 586 ? -14.438 -18.047 -12.297 1 98.44 586 LEU B O 1
ATOM 9919 N N . PRO B 1 587 ? -15.969 -17.031 -11.219 1 98.56 587 PRO B N 1
ATOM 9920 C CA . PRO B 1 587 ? -17.266 -16.375 -11.086 1 98.56 587 PRO B CA 1
ATOM 9921 C C . PRO B 1 587 ? -17.328 -15.039 -11.828 1 98.56 587 PRO B C 1
ATOM 9923 O O . PRO B 1 587 ? -16.328 -14.312 -11.898 1 98.56 587 PRO B O 1
ATOM 9926 N N . LEU B 1 588 ? -18.5 -14.758 -12.375 1 98.5 588 LEU B N 1
ATOM 9927 C CA . LEU B 1 588 ? -18.734 -13.484 -13.047 1 98.5 588 LEU B CA 1
ATOM 9928 C C . LEU B 1 588 ? -18.906 -12.359 -12.031 1 98.5 588 LEU B C 1
ATOM 9930 O O . LEU B 1 588 ? -19.812 -12.391 -11.211 1 98.5 588 LEU B O 1
ATOM 9934 N N . ALA B 1 589 ? -18 -11.422 -11.977 1 97.75 589 ALA B N 1
ATOM 9935 C CA . ALA B 1 589 ? -17.953 -10.305 -11.039 1 97.75 589 ALA B CA 1
ATOM 9936 C C . ALA B 1 589 ? -17.344 -9.07 -11.688 1 97.75 589 ALA B C 1
ATOM 9938 O O . ALA B 1 589 ? -16.891 -9.117 -12.828 1 97.75 589 ALA B O 1
ATOM 9939 N N . PRO B 1 590 ? -17.359 -7.871 -11.039 1 97.12 590 PRO B N 1
ATOM 9940 C CA . PRO B 1 590 ? -16.812 -6.652 -11.633 1 97.12 590 PRO B CA 1
ATOM 9941 C C . PRO B 1 590 ? -15.367 -6.836 -12.125 1 97.12 590 PRO B C 1
ATOM 9943 O O . PRO B 1 590 ? -15 -6.301 -13.18 1 97.12 590 PRO B O 1
ATOM 9946 N N . ILE B 1 591 ? -14.594 -7.66 -11.5 1 97.88 591 ILE B N 1
ATOM 9947 C CA . ILE B 1 591 ? -13.18 -7.816 -11.812 1 97.88 591 ILE B CA 1
ATOM 9948 C C . ILE B 1 591 ? -13.023 -8.547 -13.148 1 97.88 591 ILE B C 1
ATOM 9950 O O . ILE B 1 591 ? -11.969 -8.484 -13.773 1 97.88 591 ILE B O 1
ATOM 9954 N N . SER B 1 592 ? -14.102 -9.281 -13.562 1 98.12 592 SER B N 1
ATOM 9955 C CA . SER B 1 592 ? -14.07 -10.016 -14.828 1 98.12 592 SER B CA 1
ATOM 9956 C C . SER B 1 592 ? -13.836 -9.07 -16 1 98.12 592 SER B C 1
ATOM 9958 O O . SER B 1 592 ? -13.273 -9.469 -17.016 1 98.12 592 SER B O 1
ATOM 9960 N N . GLU B 1 593 ? -14.25 -7.816 -15.852 1 96.12 593 GLU B N 1
ATOM 9961 C CA . GLU B 1 593 ? -14.039 -6.832 -16.906 1 96.12 593 GLU B CA 1
ATOM 9962 C C . GLU B 1 593 ? -12.547 -6.609 -17.156 1 96.12 593 GLU B C 1
ATOM 9964 O O . GLU B 1 593 ? -12.133 -6.383 -18.297 1 96.12 593 GLU B O 1
ATOM 9969 N N . ALA B 1 594 ? -11.789 -6.637 -16.094 1 96.62 594 ALA B N 1
ATOM 9970 C CA . ALA B 1 594 ? -10.344 -6.441 -16.219 1 96.62 594 ALA B CA 1
ATOM 9971 C C . ALA B 1 594 ? -9.68 -7.641 -16.891 1 96.62 594 ALA B C 1
ATOM 9973 O O . ALA B 1 594 ? -8.695 -7.488 -17.609 1 96.62 594 ALA B O 1
ATOM 9974 N N . ILE B 1 595 ? -10.211 -8.844 -16.625 1 98.19 595 ILE B N 1
ATOM 9975 C CA . ILE B 1 595 ? -9.68 -10.047 -17.25 1 98.19 595 ILE B CA 1
ATOM 9976 C C . ILE B 1 595 ? -9.938 -10 -18.766 1 98.19 595 ILE B C 1
ATOM 9978 O O . ILE B 1 595 ? -9.07 -10.383 -19.547 1 98.19 595 ILE B O 1
ATOM 9982 N N . PHE B 1 596 ? -11.117 -9.531 -19.141 1 97.88 596 PHE B N 1
ATOM 9983 C CA . PHE B 1 596 ? -11.555 -9.508 -20.531 1 97.88 596 PHE B CA 1
ATOM 9984 C C . PHE B 1 596 ? -11.734 -8.078 -21.031 1 97.88 596 PHE B C 1
ATOM 9986 O O . PHE B 1 596 ? -12.773 -7.734 -21.594 1 97.88 596 PHE B O 1
ATOM 9993 N N . SER B 1 597 ? -10.695 -7.324 -20.844 1 95.56 597 SER B N 1
ATOM 9994 C CA . SER B 1 597 ? -10.742 -5.898 -21.156 1 95.56 597 SER B CA 1
ATOM 9995 C C . SER B 1 597 ? -10.578 -5.652 -22.656 1 95.56 597 SER B C 1
ATOM 9997 O O . SER B 1 597 ? -10.938 -4.586 -23.156 1 95.56 597 SER B O 1
ATOM 9999 N N . ASN B 1 598 ? -10 -6.594 -23.438 1 96.88 598 ASN B N 1
ATOM 10000 C CA . ASN B 1 598 ? -9.812 -6.477 -24.891 1 96.88 598 ASN B CA 1
ATOM 10001 C C . ASN B 1 598 ? -11.031 -6.969 -25.656 1 96.88 598 ASN B C 1
ATOM 10003 O O . ASN B 1 598 ? -11.195 -8.172 -25.859 1 96.88 598 ASN B O 1
ATOM 10007 N N . VAL B 1 599 ? -11.805 -6.094 -26.141 1 97 599 VAL B N 1
ATOM 10008 C CA . VAL B 1 599 ? -13.094 -6.398 -26.766 1 97 599 VAL B CA 1
ATOM 10009 C C . VAL B 1 599 ? -12.875 -7.238 -28.031 1 97 599 VAL B C 1
ATOM 10011 O O . VAL B 1 599 ? -13.656 -8.148 -28.312 1 97 599 VAL B O 1
ATOM 10014 N N . ASP B 1 600 ? -11.812 -6.949 -28.75 1 97.56 600 ASP B N 1
ATOM 10015 C CA . ASP B 1 600 ? -11.523 -7.711 -29.953 1 97.56 600 ASP B CA 1
ATOM 10016 C C . ASP B 1 600 ? -11.227 -9.172 -29.625 1 97.56 600 ASP B C 1
ATOM 10018 O O . ASP B 1 600 ? -11.703 -10.078 -30.312 1 97.56 600 ASP B O 1
ATOM 10022 N N . PHE B 1 601 ? -10.508 -9.359 -28.656 1 98.12 601 PHE B N 1
ATOM 10023 C CA . PHE B 1 601 ? -10.219 -10.734 -28.25 1 98.12 601 PHE B CA 1
ATOM 10024 C C . PHE B 1 601 ? -11.492 -11.438 -27.781 1 98.12 601 PHE B C 1
ATOM 10026 O O . PHE B 1 601 ? -11.703 -12.609 -28.078 1 98.12 601 PHE B O 1
ATOM 10033 N N . VAL B 1 602 ? -12.297 -10.734 -26.984 1 98.38 602 VAL B N 1
ATOM 10034 C CA . VAL B 1 602 ? -13.539 -11.305 -26.484 1 98.38 602 VAL B CA 1
ATOM 10035 C C . VAL B 1 602 ? -14.398 -11.773 -27.656 1 98.38 602 VAL B C 1
ATOM 10037 O O . VAL B 1 602 ? -14.977 -12.859 -27.625 1 98.38 602 VAL B O 1
ATOM 10040 N N . LYS B 1 603 ? -14.453 -10.977 -28.656 1 98.25 603 LYS B N 1
ATOM 10041 C CA . LYS B 1 603 ? -15.219 -11.344 -29.844 1 98.25 603 LYS B CA 1
ATOM 10042 C C . LYS B 1 603 ? -14.664 -12.602 -30.5 1 98.25 603 LYS B C 1
ATOM 10044 O O . LYS B 1 603 ? -15.414 -13.523 -30.828 1 98.25 603 LYS B O 1
ATOM 10049 N N . GLU B 1 604 ? -13.312 -12.688 -30.641 1 98.38 604 GLU B N 1
ATOM 10050 C CA . GLU B 1 604 ? -12.664 -13.883 -31.172 1 98.38 604 GLU B CA 1
ATOM 10051 C C . GLU B 1 604 ? -13.023 -15.125 -30.359 1 98.38 604 GLU B C 1
ATOM 10053 O O . GLU B 1 604 ? -13.344 -16.172 -30.922 1 98.38 604 GLU B O 1
ATOM 10058 N N . LEU B 1 605 ? -12.969 -14.922 -29.125 1 98.75 605 LEU B N 1
ATOM 10059 C CA . LEU B 1 605 ? -13.188 -16.031 -28.188 1 98.75 605 LEU B CA 1
ATOM 10060 C C . LEU B 1 605 ? -14.625 -16.516 -28.266 1 98.75 605 LEU B C 1
ATOM 10062 O O . LEU B 1 605 ? -14.875 -17.734 -28.312 1 98.75 605 LEU B O 1
ATOM 10066 N N . VAL B 1 606 ? -15.57 -15.633 -28.281 1 98.69 606 VAL B N 1
ATOM 10067 C CA . VAL B 1 606 ? -16.984 -15.984 -28.312 1 98.69 606 VAL B CA 1
ATOM 10068 C C . VAL B 1 606 ? -17.328 -16.641 -29.656 1 98.69 606 VAL B C 1
ATOM 10070 O O . VAL B 1 606 ? -17.984 -17.688 -29.688 1 98.69 606 VAL B O 1
ATOM 10073 N N . GLU B 1 607 ? -16.859 -16.078 -30.719 1 98.44 607 GLU B N 1
ATOM 10074 C CA . GLU B 1 607 ? -17.125 -16.609 -32.031 1 98.44 607 GLU B CA 1
ATOM 10075 C C . GLU B 1 607 ? -16.531 -18.016 -32.219 1 98.44 607 GLU B C 1
ATOM 10077 O O . GLU B 1 607 ? -17.094 -18.859 -32.875 1 98.44 607 GLU B O 1
ATOM 10082 N N . TRP B 1 608 ? -15.391 -18.156 -31.625 1 98.5 608 TRP B N 1
ATOM 10083 C CA . TRP B 1 608 ? -14.734 -19.453 -31.609 1 98.5 608 TRP B CA 1
ATOM 10084 C C . TRP B 1 608 ? -15.547 -20.469 -30.812 1 98.5 608 TRP B C 1
ATOM 10086 O O . TRP B 1 608 ? -15.57 -21.656 -31.141 1 98.5 608 TRP B O 1
ATOM 10096 N N . THR B 1 609 ? -16.312 -20.109 -29.844 1 98.62 609 THR B N 1
ATOM 10097 C CA . THR B 1 609 ? -17 -20.984 -28.906 1 98.62 609 THR B CA 1
ATOM 10098 C C . THR B 1 609 ? -18.406 -21.297 -29.391 1 98.62 609 THR B C 1
ATOM 10100 O O . THR B 1 609 ? -18.906 -22.406 -29.156 1 98.62 609 THR B O 1
ATOM 10103 N N . LEU B 1 610 ? -19.078 -20.391 -30.062 1 97.62 610 LEU B N 1
ATOM 10104 C CA . LEU B 1 610 ? -20.516 -20.422 -30.344 1 97.62 610 LEU B CA 1
ATOM 10105 C C . LEU B 1 610 ? -20.875 -21.703 -31.094 1 97.62 610 LEU B C 1
ATOM 10107 O O . LEU B 1 610 ? -21.891 -22.344 -30.781 1 97.62 610 LEU B O 1
ATOM 10111 N N . PRO B 1 611 ? -20.078 -22.219 -32.031 1 97.12 611 PRO B N 1
ATOM 10112 C CA . PRO B 1 611 ? -20.453 -23.438 -32.75 1 97.12 611 PRO B CA 1
ATOM 10113 C C . PRO B 1 611 ? -20.547 -24.656 -31.812 1 97.12 611 PRO B C 1
ATOM 10115 O O . PRO B 1 611 ? -21.328 -25.578 -32.094 1 97.12 611 PRO B O 1
ATOM 10118 N N . ALA B 1 612 ? -19.766 -24.625 -30.797 1 97.06 612 ALA B N 1
ATOM 10119 C CA . ALA B 1 612 ? -19.766 -25.75 -29.859 1 97.06 612 ALA B CA 1
ATOM 10120 C C . ALA B 1 612 ? -21.094 -25.844 -29.125 1 97.06 612 ALA B C 1
ATOM 10122 O O . ALA B 1 612 ? -21.438 -26.906 -28.594 1 97.06 612 ALA B O 1
ATOM 10123 N N . LEU B 1 613 ? -21.875 -24.797 -29.047 1 96.94 613 LEU B N 1
ATOM 10124 C CA . LEU B 1 613 ? -23.141 -24.797 -28.328 1 96.94 613 LEU B CA 1
ATOM 10125 C C . LEU B 1 613 ? -24.188 -25.609 -29.062 1 96.94 613 LEU B C 1
ATOM 10127 O O . LEU B 1 613 ? -25.219 -25.969 -28.484 1 96.94 613 LEU B O 1
ATOM 10131 N N . ASP B 1 614 ? -23.969 -25.875 -30.312 1 94.38 614 ASP B N 1
ATOM 10132 C CA . ASP B 1 614 ? -24.906 -26.625 -31.141 1 94.38 614 ASP B CA 1
ATOM 10133 C C . ASP B 1 614 ? -24.562 -28.109 -31.156 1 94.38 614 ASP B C 1
ATOM 10135 O O . ASP B 1 614 ? -25.094 -28.875 -31.969 1 94.38 614 ASP B O 1
ATOM 10139 N N . ARG B 1 615 ? -23.688 -28.453 -30.297 1 92.56 615 ARG B N 1
ATOM 10140 C CA . ARG B 1 615 ? -23.25 -29.844 -30.297 1 92.56 615 ARG B CA 1
ATOM 10141 C C . ARG B 1 615 ? -24.406 -30.781 -30 1 92.56 615 ARG B C 1
ATOM 10143 O O . ARG B 1 615 ? -25.297 -30.469 -29.219 1 92.56 615 ARG B O 1
ATOM 10150 N N . GLU B 1 616 ? -24.297 -31.969 -30.594 1 88.75 616 GLU B N 1
ATOM 10151 C CA . GLU B 1 616 ? -25.297 -33 -30.359 1 88.75 616 GLU B CA 1
ATOM 10152 C C . GLU B 1 616 ? -25.297 -33.438 -28.891 1 88.75 616 GLU B C 1
ATOM 10154 O O . GLU B 1 616 ? -24.25 -33.656 -28.297 1 88.75 616 GLU B O 1
ATOM 10159 N N . GLY B 1 617 ? -26.391 -33.688 -28.312 1 86.56 617 GLY B N 1
ATOM 10160 C CA . GLY B 1 617 ? -26.484 -34.094 -26.906 1 86.56 617 GLY B CA 1
ATOM 10161 C C . GLY B 1 617 ? -26.734 -32.938 -25.984 1 86.56 617 GLY B C 1
ATOM 10162 O O . GLY B 1 617 ? -27.062 -33.125 -24.812 1 86.56 617 GLY B O 1
ATOM 10163 N N . GLY B 1 618 ? -26.438 -31.75 -26.5 1 87.62 618 GLY B N 1
ATOM 10164 C CA . GLY B 1 618 ? -26.797 -30.547 -25.766 1 87.62 618 GLY B CA 1
ATOM 10165 C C . GLY B 1 618 ? -25.672 -30 -24.922 1 87.62 618 GLY B C 1
ATOM 10166 O O . GLY B 1 618 ? -24.625 -30.656 -24.781 1 87.62 618 GLY B O 1
ATOM 10167 N N . VAL B 1 619 ? -25.719 -28.828 -24.438 1 92.88 619 VAL B N 1
ATOM 10168 C CA . VAL B 1 619 ? -24.781 -28.078 -23.609 1 92.88 619 VAL B CA 1
ATOM 10169 C C . VAL B 1 619 ? -25.469 -27.625 -22.328 1 92.88 619 VAL B C 1
ATOM 10171 O O . VAL B 1 619 ? -26.672 -27.312 -22.344 1 92.88 619 VAL B O 1
ATOM 10174 N N . GLY B 1 620 ? -24.734 -27.75 -21.141 1 93.62 620 GLY B N 1
ATOM 10175 C CA . GLY B 1 620 ? -25.297 -27.281 -19.891 1 93.62 620 GLY B CA 1
ATOM 10176 C C . GLY B 1 620 ? -25.672 -25.812 -19.922 1 93.62 620 GLY B C 1
ATOM 10177 O O . GLY B 1 620 ? -24.922 -24.984 -20.422 1 93.62 620 GLY B O 1
ATOM 10178 N N . GLU B 1 621 ? -26.844 -25.422 -19.375 1 95.69 621 GLU B N 1
ATOM 10179 C CA . GLU B 1 621 ? -27.375 -24.062 -19.406 1 95.69 621 GLU B CA 1
ATOM 10180 C C . GLU B 1 621 ? -26.422 -23.094 -18.703 1 95.69 621 GLU B C 1
ATOM 10182 O O . GLU B 1 621 ? -26.281 -21.953 -19.125 1 95.69 621 GLU B O 1
ATOM 10187 N N . GLY B 1 622 ? -25.797 -23.594 -17.625 1 97.06 622 GLY B N 1
ATOM 10188 C CA . GLY B 1 622 ? -24.859 -22.75 -16.906 1 97.06 622 GLY B CA 1
ATOM 10189 C C . GLY B 1 622 ? -23.688 -22.281 -17.766 1 97.06 622 GLY B C 1
ATOM 10190 O O . GLY B 1 622 ? -23.281 -21.125 -17.703 1 97.06 622 GLY B O 1
ATOM 10191 N N . TRP B 1 623 ? -23.156 -23.172 -18.547 1 98.19 623 TRP B N 1
ATOM 10192 C CA . TRP B 1 623 ? -22.016 -22.859 -19.422 1 98.19 623 TRP B CA 1
ATOM 10193 C C . TRP B 1 623 ? -22.422 -21.891 -20.516 1 98.19 623 TRP B C 1
ATOM 10195 O O . TRP B 1 623 ? -21.656 -21 -20.891 1 98.19 623 TRP B O 1
ATOM 10205 N N . LYS B 1 624 ? -23.672 -22.062 -21.094 1 98.19 624 LYS B N 1
ATOM 10206 C CA . LYS B 1 624 ? -24.188 -21.141 -22.094 1 98.19 624 LYS B CA 1
ATOM 10207 C C . LYS B 1 624 ? -24.234 -19.703 -21.547 1 98.19 624 LYS B C 1
ATOM 10209 O O . LYS B 1 624 ? -23.938 -18.75 -22.266 1 98.19 624 LYS B O 1
ATOM 10214 N N . GLY B 1 625 ? -24.625 -19.594 -20.297 1 98.56 625 GLY B N 1
ATOM 10215 C CA . GLY B 1 625 ? -24.719 -18.281 -19.672 1 98.56 625 GLY B CA 1
ATOM 10216 C C . GLY B 1 625 ? -23.406 -17.516 -19.719 1 98.56 625 GLY B C 1
ATOM 10217 O O . GLY B 1 625 ? -23.406 -16.297 -19.938 1 98.56 625 GLY B O 1
ATOM 10218 N N . PHE B 1 626 ? -22.328 -18.203 -19.5 1 98.75 626 PHE B N 1
ATOM 10219 C CA . PHE B 1 626 ? -21.016 -17.547 -19.5 1 98.75 626 PHE B CA 1
ATOM 10220 C C . PHE B 1 626 ? -20.641 -17.094 -20.906 1 98.75 626 PHE B C 1
ATOM 10222 O O . PHE B 1 626 ? -20.062 -16.016 -21.094 1 98.75 626 PHE B O 1
ATOM 10229 N N . VAL B 1 627 ? -20.953 -17.906 -21.891 1 98.69 627 VAL B N 1
ATOM 10230 C CA . VAL B 1 627 ? -20.672 -17.531 -23.266 1 98.69 627 VAL B CA 1
ATOM 10231 C C . VAL B 1 627 ? -21.453 -16.281 -23.641 1 98.69 627 VAL B C 1
ATOM 10233 O O . VAL B 1 627 ? -20.906 -15.344 -24.203 1 98.69 627 VAL B O 1
ATOM 10236 N N . TYR B 1 628 ? -22.75 -16.297 -23.266 1 98.56 628 TYR B N 1
ATOM 10237 C CA . TYR B 1 628 ? -23.609 -15.164 -23.609 1 98.56 628 TYR B CA 1
ATOM 10238 C C . TYR B 1 628 ? -23.172 -13.906 -22.859 1 98.56 628 TYR B C 1
ATOM 10240 O O . TYR B 1 628 ? -23.297 -12.797 -23.375 1 98.56 628 TYR B O 1
ATOM 10248 N N . ALA B 1 629 ? -22.703 -14.078 -21.625 1 98.56 629 ALA B N 1
ATOM 10249 C CA . ALA B 1 629 ? -22.188 -12.938 -20.891 1 98.56 629 ALA B CA 1
ATOM 10250 C C . ALA B 1 629 ? -21.062 -12.258 -21.656 1 98.56 629 ALA B C 1
ATOM 10252 O O . ALA B 1 629 ? -21.047 -11.031 -21.797 1 98.56 629 ALA B O 1
ATOM 10253 N N . LEU B 1 630 ? -20.109 -13.023 -22.156 1 98.5 630 LEU B N 1
ATOM 10254 C CA . LEU B 1 630 ? -19 -12.438 -22.906 1 98.5 630 LEU B CA 1
ATOM 10255 C C . LEU B 1 630 ? -19.469 -11.875 -24.234 1 98.5 630 LEU B C 1
ATOM 10257 O O . LEU B 1 630 ? -18.938 -10.859 -24.719 1 98.5 630 LEU B O 1
ATOM 10261 N N . GLU B 1 631 ? -20.469 -12.555 -24.828 1 98.25 631 GLU B N 1
ATOM 10262 C CA . GLU B 1 631 ? -21.062 -12 -26.047 1 98.25 631 GLU B CA 1
ATOM 10263 C C . GLU B 1 631 ? -21.594 -10.594 -25.797 1 98.25 631 GLU B C 1
ATOM 10265 O O . GLU B 1 631 ? -21.516 -9.727 -26.672 1 98.25 631 GLU B O 1
ATOM 10270 N N . GLY B 1 632 ? -22.094 -10.367 -24.641 1 97.44 632 GLY B N 1
ATOM 10271 C CA . GLY B 1 632 ? -22.672 -9.078 -24.281 1 97.44 632 GLY B CA 1
ATOM 10272 C C . GLY B 1 632 ? -21.656 -7.957 -24.234 1 97.44 632 GLY B C 1
ATOM 10273 O O . GLY B 1 632 ? -22.016 -6.777 -24.234 1 97.44 632 GLY B O 1
ATOM 10274 N N . VAL B 1 633 ? -20.359 -8.336 -24.172 1 96.88 633 VAL B N 1
ATOM 10275 C CA . VAL B 1 633 ? -19.297 -7.336 -24.141 1 96.88 633 VAL B CA 1
ATOM 10276 C C . VAL B 1 633 ? -19.312 -6.531 -25.453 1 96.88 633 VAL B C 1
ATOM 10278 O O . VAL B 1 633 ? -19.016 -5.332 -25.453 1 96.88 633 VAL B O 1
ATOM 10281 N N . TYR B 1 634 ? -19.703 -7.172 -26.625 1 95.94 634 TYR B N 1
ATOM 10282 C CA . TYR B 1 634 ? -19.688 -6.453 -27.891 1 95.94 634 TYR B CA 1
ATOM 10283 C C . TYR B 1 634 ? -21.047 -6.477 -28.562 1 95.94 634 TYR B C 1
ATOM 10285 O O . TYR B 1 634 ? -21.312 -5.723 -29.5 1 95.94 634 TYR B O 1
ATOM 10293 N N . ASP B 1 635 ? -21.953 -7.301 -28.094 1 96.12 635 ASP B N 1
ATOM 10294 C CA . ASP B 1 635 ? -23.297 -7.414 -28.641 1 96.12 635 ASP B CA 1
ATOM 10295 C C . ASP B 1 635 ? -24.344 -7.602 -27.531 1 96.12 635 ASP B C 1
ATOM 10297 O O . ASP B 1 635 ? -24.812 -8.711 -27.312 1 96.12 635 ASP B O 1
ATOM 10301 N N . ASN B 1 636 ? -24.844 -6.613 -26.984 1 95.12 636 ASN B N 1
ATOM 10302 C CA . ASN B 1 636 ? -25.719 -6.633 -25.812 1 95.12 636 ASN B CA 1
ATOM 10303 C C . ASN B 1 636 ? -27.094 -7.18 -26.172 1 95.12 636 ASN B C 1
ATOM 10305 O O . ASN B 1 636 ? -27.688 -7.934 -25.391 1 95.12 636 ASN B O 1
ATOM 10309 N N . GLU B 1 637 ? -27.594 -6.777 -27.297 1 95.69 637 GLU B N 1
ATOM 10310 C CA . GLU B 1 637 ? -28.953 -7.148 -27.688 1 95.69 637 GLU B CA 1
ATOM 10311 C C . GLU B 1 637 ? -29.078 -8.656 -27.859 1 95.69 637 GLU B C 1
ATOM 10313 O O . GLU B 1 637 ? -29.984 -9.281 -27.281 1 95.69 637 GLU B O 1
ATOM 10318 N N . SER B 1 638 ? -28.203 -9.195 -28.656 1 96.81 638 SER B N 1
ATOM 10319 C CA . SER B 1 638 ? -28.234 -10.633 -28.891 1 96.81 638 SER B CA 1
ATOM 10320 C C . SER B 1 638 ? -28.016 -11.414 -27.594 1 96.81 638 SER B C 1
ATOM 10322 O O . SER B 1 638 ? -28.688 -12.414 -27.344 1 96.81 638 SER B O 1
ATOM 10324 N N . ALA B 1 639 ? -27.062 -11.016 -26.859 1 97.75 639 ALA B N 1
ATOM 10325 C CA . ALA B 1 639 ? -26.75 -11.672 -25.594 1 97.75 639 ALA B CA 1
ATOM 10326 C C . ALA B 1 639 ? -27.938 -11.641 -24.656 1 97.75 639 ALA B C 1
ATOM 10328 O O . ALA B 1 639 ? -28.266 -12.641 -24 1 97.75 639 ALA B O 1
ATOM 10329 N N . LEU B 1 640 ? -28.578 -10.445 -24.578 1 97.5 640 LEU B N 1
ATOM 10330 C CA . LEU B 1 640 ? -29.719 -10.273 -23.688 1 97.5 640 LEU B CA 1
ATOM 10331 C C . LEU B 1 640 ? -30.844 -11.219 -24.047 1 97.5 640 LEU B C 1
ATOM 10333 O O . LEU B 1 640 ? -31.469 -11.828 -23.172 1 97.5 640 LEU B O 1
ATOM 10337 N N . GLN B 1 641 ? -31.156 -11.305 -25.312 1 98.06 641 GLN B N 1
ATOM 10338 C CA . GLN B 1 641 ? -32.219 -12.211 -25.766 1 98.06 641 GLN B CA 1
ATOM 10339 C C . GLN B 1 641 ? -31.891 -13.656 -25.391 1 98.06 641 GLN B C 1
ATOM 10341 O O . GLN B 1 641 ? -32.75 -14.391 -24.922 1 98.06 641 GLN B O 1
ATOM 10346 N N . LYS B 1 642 ? -30.719 -14.039 -25.625 1 98.25 642 LYS B N 1
ATOM 10347 C CA . LYS B 1 642 ? -30.297 -15.398 -25.312 1 98.25 642 LYS B CA 1
ATOM 10348 C C . LYS B 1 642 ? -30.359 -15.664 -23.812 1 98.25 642 LYS B C 1
ATOM 10350 O O . LYS B 1 642 ? -30.797 -16.734 -23.375 1 98.25 642 LYS B O 1
ATOM 10355 N N . ILE B 1 643 ? -29.906 -14.711 -23 1 98.31 643 ILE B N 1
ATOM 10356 C CA . ILE B 1 643 ? -29.891 -14.844 -21.547 1 98.31 643 ILE B CA 1
ATOM 10357 C C . ILE B 1 643 ? -31.312 -14.984 -21.031 1 98.31 643 ILE B C 1
ATOM 10359 O O . ILE B 1 643 ? -31.594 -15.812 -20.156 1 98.31 643 ILE B O 1
ATOM 10363 N N . ARG B 1 644 ? -32.219 -14.266 -21.594 1 97.75 644 ARG B N 1
ATOM 10364 C CA . ARG B 1 644 ? -33.625 -14.312 -21.188 1 97.75 644 ARG B CA 1
ATOM 10365 C C . ARG B 1 644 ? -34.25 -15.68 -21.469 1 97.75 644 ARG B C 1
ATOM 10367 O O . ARG B 1 644 ? -35.219 -16.078 -20.812 1 97.75 644 ARG B O 1
ATOM 10374 N N . ASN B 1 645 ? -33.625 -16.406 -22.359 1 97 645 ASN B N 1
ATOM 10375 C CA . ASN B 1 645 ? -34.188 -17.688 -22.781 1 97 645 ASN B CA 1
ATOM 10376 C C . ASN B 1 645 ? -33.469 -18.844 -22.062 1 97 645 ASN B C 1
ATOM 10378 O O . ASN B 1 645 ? -33.844 -20.016 -22.281 1 97 645 ASN B O 1
ATOM 10382 N N . LEU B 1 646 ? -32.5 -18.547 -21.266 1 97.69 646 LEU B N 1
ATOM 10383 C CA . LEU B 1 646 ? -31.844 -19.609 -20.531 1 97.69 646 LEU B CA 1
ATOM 10384 C C . LEU B 1 646 ? -32.812 -20.297 -19.562 1 97.69 646 LEU B C 1
ATOM 10386 O O . LEU B 1 646 ? -33.656 -19.625 -18.938 1 97.69 646 LEU B O 1
ATOM 10390 N N . LYS B 1 647 ? -32.625 -21.562 -19.406 1 95.62 647 LYS B N 1
ATOM 10391 C CA . LYS B 1 647 ? -33.5 -22.344 -18.547 1 95.62 647 LYS B CA 1
ATOM 10392 C C . LYS B 1 647 ? -32.812 -22.688 -17.219 1 95.62 647 LYS B C 1
ATOM 10394 O O . LYS B 1 647 ? -33.406 -23.359 -16.375 1 95.62 647 LYS B O 1
ATOM 10399 N N . GLY B 1 648 ? -31.641 -22.328 -17.031 1 96.12 648 GLY B N 1
ATOM 10400 C CA . GLY B 1 648 ? -30.859 -22.578 -15.836 1 96.12 648 GLY B CA 1
ATOM 10401 C C . GLY B 1 648 ? -29.547 -21.797 -15.805 1 96.12 648 GLY B C 1
ATOM 10402 O O . GLY B 1 648 ? -29.188 -21.156 -16.781 1 96.12 648 GLY B O 1
ATOM 10403 N N . PHE B 1 649 ? -28.891 -21.828 -14.672 1 97.44 649 PHE B N 1
ATOM 10404 C CA . PHE B 1 649 ? -27.672 -21.062 -14.461 1 97.44 649 PHE B CA 1
ATOM 10405 C C . PHE B 1 649 ? -26.656 -21.875 -13.672 1 97.44 649 PHE B C 1
ATOM 10407 O O . PHE B 1 649 ? -27 -22.891 -13.055 1 97.44 649 PHE B O 1
ATOM 10414 N N . ASP B 1 650 ? -25.359 -21.547 -13.805 1 96.75 650 ASP B N 1
ATOM 10415 C CA . ASP B 1 650 ? -24.312 -22.109 -12.953 1 96.75 650 ASP B CA 1
ATOM 10416 C C . ASP B 1 650 ? -24.625 -21.891 -11.477 1 96.75 650 ASP B C 1
ATOM 10418 O O . ASP B 1 650 ? -25.219 -20.875 -11.109 1 96.75 650 ASP B O 1
ATOM 10422 N N . GLY B 1 651 ? -24.172 -22.859 -10.594 1 94.56 651 GLY B N 1
ATOM 10423 C CA . GLY B 1 651 ? -24.438 -22.797 -9.164 1 94.56 651 GLY B CA 1
ATOM 10424 C C . GLY B 1 651 ? -23.953 -21.5 -8.531 1 94.56 651 GLY B C 1
ATOM 10425 O O . GLY B 1 651 ? -24.5 -21.062 -7.523 1 94.56 651 GLY B O 1
ATOM 10426 N N . GLY B 1 652 ? -22.875 -20.875 -9.086 1 97.5 652 GLY B N 1
ATOM 10427 C CA . GLY B 1 652 ? -22.312 -19.641 -8.562 1 97.5 652 GLY B CA 1
ATOM 10428 C C . GLY B 1 652 ? -22.781 -18.406 -9.305 1 97.5 652 GLY B C 1
ATOM 10429 O O . GLY B 1 652 ? -22.297 -17.297 -9.047 1 97.5 652 GLY B O 1
ATOM 10430 N N . ASN B 1 653 ? -23.703 -18.516 -10.234 1 98.31 653 ASN B N 1
ATOM 10431 C CA . ASN B 1 653 ? -24.234 -17.422 -11.055 1 98.31 653 ASN B CA 1
ATOM 10432 C C . ASN B 1 653 ? -25.75 -17.359 -10.992 1 98.31 653 ASN B C 1
ATOM 10434 O O . ASN B 1 653 ? -26.391 -18.156 -10.305 1 98.31 653 ASN B O 1
ATOM 10438 N N . SER B 1 654 ? -26.344 -16.297 -11.539 1 98.56 654 SER B N 1
ATOM 10439 C CA . SER B 1 654 ? -27.797 -16.078 -11.508 1 98.56 654 SER B CA 1
ATOM 10440 C C . SER B 1 654 ? -28.25 -15.227 -12.695 1 98.56 654 SER B C 1
ATOM 10442 O O . SER B 1 654 ? -27.422 -14.633 -13.391 1 98.56 654 SER B O 1
ATOM 10444 N N . LEU B 1 655 ? -29.547 -15.297 -12.922 1 98.62 655 LEU B N 1
ATOM 10445 C CA . LEU B 1 655 ? -30.094 -14.406 -13.938 1 98.62 655 LEU B CA 1
ATOM 10446 C C . LEU B 1 655 ? -29.797 -12.945 -13.586 1 98.62 655 LEU B C 1
ATOM 10448 O O . LEU B 1 655 ? -29.438 -12.156 -14.461 1 98.62 655 LEU B O 1
ATOM 10452 N N . THR B 1 656 ? -29.969 -12.594 -12.305 1 98.69 656 THR B N 1
ATOM 10453 C CA . THR B 1 656 ? -29.688 -11.242 -11.828 1 98.69 656 THR B CA 1
ATOM 10454 C C . THR B 1 656 ? -28.297 -10.797 -12.242 1 98.69 656 THR B C 1
ATOM 10456 O O . THR B 1 656 ? -28.109 -9.703 -12.789 1 98.69 656 THR B O 1
ATOM 10459 N N . ASN B 1 657 ? -27.312 -11.664 -11.984 1 98.69 657 ASN B N 1
ATOM 10460 C CA . ASN B 1 657 ? -25.922 -11.32 -12.25 1 98.69 657 ASN B CA 1
ATOM 10461 C C . ASN B 1 657 ? -25.656 -11.188 -13.742 1 98.69 657 ASN B C 1
ATOM 10463 O O . ASN B 1 657 ? -24.875 -10.32 -14.172 1 98.69 657 ASN B O 1
ATOM 10467 N N . LEU B 1 658 ? -26.281 -12.039 -14.547 1 98.69 658 LEU B N 1
ATOM 10468 C CA . LEU B 1 658 ? -26.125 -11.961 -15.992 1 98.69 658 LEU B CA 1
ATOM 10469 C C . LEU B 1 658 ? -26.75 -10.688 -16.547 1 98.69 658 LEU B C 1
ATOM 10471 O O . LEU B 1 658 ? -26.156 -10.016 -17.391 1 98.69 658 LEU B O 1
ATOM 10475 N N . LEU B 1 659 ? -27.938 -10.344 -16.062 1 98.31 659 LEU B N 1
ATOM 10476 C CA . LEU B 1 659 ? -28.578 -9.102 -16.484 1 98.31 659 LEU B CA 1
ATOM 10477 C C . LEU B 1 659 ? -27.766 -7.891 -16.062 1 98.31 659 LEU B C 1
ATOM 10479 O O . LEU B 1 659 ? -27.578 -6.953 -16.844 1 98.31 659 LEU B O 1
ATOM 10483 N N . TRP B 1 660 ? -27.328 -7.938 -14.797 1 98 660 TRP B N 1
ATOM 10484 C CA . TRP B 1 660 ? -26.453 -6.883 -14.305 1 98 660 TRP B CA 1
ATOM 10485 C C . TRP B 1 660 ? -25.25 -6.695 -15.234 1 98 660 TRP B C 1
ATOM 10487 O O . TRP B 1 660 ? -24.922 -5.566 -15.594 1 98 660 TRP B O 1
ATOM 10497 N N . TRP B 1 661 ? -24.562 -7.789 -15.641 1 98 661 TRP B N 1
ATOM 10498 C CA . TRP B 1 661 ? -23.391 -7.75 -16.484 1 98 661 TRP B CA 1
ATOM 10499 C C . TRP B 1 661 ? -23.688 -7.09 -17.828 1 98 661 TRP B C 1
ATOM 10501 O O . TRP B 1 661 ? -22.984 -6.184 -18.25 1 98 661 TRP B O 1
ATOM 10511 N N . ILE B 1 662 ? -24.797 -7.5 -18.453 1 97.44 662 ILE B N 1
ATOM 10512 C CA . ILE B 1 662 ? -25.141 -6.992 -19.781 1 97.44 662 ILE B CA 1
ATOM 10513 C C . ILE B 1 662 ? -25.469 -5.5 -19.688 1 97.44 662 ILE B C 1
ATOM 10515 O O . ILE B 1 662 ? -24.984 -4.711 -20.5 1 97.44 662 ILE B O 1
ATOM 10519 N N . HIS B 1 663 ? -26.188 -5.133 -18.688 1 96.75 663 HIS B N 1
ATOM 10520 C CA . HIS B 1 663 ? -26.688 -3.766 -18.609 1 96.75 663 HIS B CA 1
ATOM 10521 C C . HIS B 1 663 ? -25.641 -2.82 -18.047 1 96.75 663 HIS B C 1
ATOM 10523 O O . HIS B 1 663 ? -25.812 -1.601 -18.062 1 96.75 663 HIS B O 1
ATOM 10529 N N . SER B 1 664 ? -24.531 -3.373 -17.562 1 95 664 SER B N 1
ATOM 10530 C CA . SER B 1 664 ? -23.438 -2.531 -17.094 1 95 664 SER B CA 1
ATOM 10531 C C . SER B 1 664 ? -22.344 -2.389 -18.141 1 95 664 SER B C 1
ATOM 10533 O O . SER B 1 664 ? -21.312 -1.762 -17.891 1 95 664 SER B O 1
ATOM 10535 N N . ARG B 1 665 ? -22.359 -3.027 -19.328 1 88.94 665 ARG B N 1
ATOM 10536 C CA . ARG B 1 665 ? -21.344 -2.984 -20.375 1 88.94 665 ARG B CA 1
ATOM 10537 C C . ARG B 1 665 ? -21.562 -1.794 -21.312 1 88.94 665 ARG B C 1
ATOM 10539 O O . ARG B 1 665 ? -20.719 -1.497 -22.156 1 88.94 665 ARG B O 1
ATOM 10546 N N . SER B 1 666 ? -22.781 -1.132 -21.25 1 66.56 666 SER B N 1
ATOM 10547 C CA . SER B 1 666 ? -23.172 -0.193 -22.297 1 66.56 666 SER B CA 1
ATOM 10548 C C . SER B 1 666 ? -22.172 0.946 -22.422 1 66.56 666 SER B C 1
ATOM 10550 O O . SER B 1 666 ? -21.594 1.387 -21.422 1 66.56 666 SER B O 1
ATOM 10552 N N . ASP B 1 667 ? -21.375 0.953 -23.578 1 57.5 667 ASP B N 1
ATOM 10553 C CA . ASP B 1 667 ? -20.562 2.061 -24.078 1 57.5 667 ASP B CA 1
ATOM 10554 C C . ASP B 1 667 ? -21.266 3.396 -23.859 1 57.5 667 ASP B C 1
ATOM 10556 O O . ASP B 1 667 ? -22.484 3.496 -24.031 1 57.5 667 ASP B O 1
ATOM 10560 N N . GLU B 1 668 ? -20.891 4.238 -22.891 1 44 668 GLU B N 1
ATOM 10561 C CA . GLU B 1 668 ? -21.297 5.613 -23.156 1 44 668 GLU B CA 1
ATOM 10562 C C . GLU B 1 668 ? -20.984 6.004 -24.594 1 44 668 GLU B C 1
ATOM 10564 O O . GLU B 1 668 ? -20 5.539 -25.172 1 44 668 GLU B O 1
#

Solvent-accessible surface area (backbone atoms only — not comparable to full-atom values): 67632 Å² total; per-residue (Å²): 125,72,65,74,80,59,65,85,69,43,70,54,59,75,50,83,54,76,58,57,79,73,61,70,76,23,38,32,80,93,58,61,55,30,29,41,81,48,28,47,81,61,48,33,51,60,35,98,85,22,47,41,37,28,67,50,37,62,29,38,36,30,38,54,52,60,31,42,28,38,11,82,51,54,80,48,74,42,59,56,37,33,38,56,49,87,48,56,59,36,31,41,34,35,69,73,49,90,57,90,48,78,83,41,55,53,28,39,74,45,72,52,67,38,18,40,26,45,28,27,73,37,41,38,37,34,34,36,48,38,59,19,30,65,48,52,37,36,37,28,78,43,74,39,41,40,36,40,36,34,84,50,43,57,72,44,76,49,61,48,95,67,31,31,37,35,43,38,28,34,72,86,71,52,35,39,37,40,37,38,78,52,69,54,62,70,47,71,59,58,41,37,34,37,39,54,68,38,62,44,45,39,34,37,27,71,49,76,55,93,47,67,68,53,51,52,52,52,60,72,32,60,67,17,44,61,68,38,24,41,72,44,70,58,36,68,28,34,42,31,39,45,44,48,66,42,71,69,76,60,32,58,31,37,32,38,54,66,50,54,58,20,38,70,65,22,90,58,89,55,48,75,36,83,82,45,51,38,71,50,95,74,26,54,24,29,31,31,39,46,54,49,47,31,33,28,57,73,85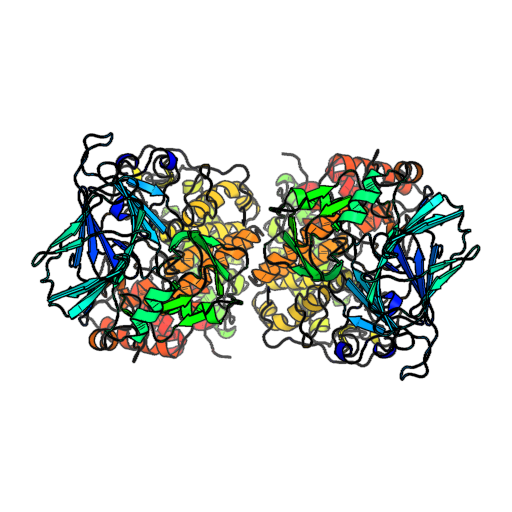,59,70,54,56,87,47,65,91,75,37,66,48,74,90,48,45,64,61,36,50,55,41,38,53,54,58,58,67,66,66,52,69,86,70,63,78,70,66,40,56,52,66,44,16,28,44,44,30,29,50,39,51,52,45,42,52,27,50,72,66,69,44,68,84,57,40,64,61,47,51,50,44,50,50,67,60,48,45,30,47,72,70,59,66,34,80,86,34,32,56,25,20,32,63,75,48,21,33,68,27,32,56,50,9,29,71,28,56,65,26,62,72,18,29,30,36,48,19,40,50,49,44,33,51,17,25,44,38,36,26,49,20,47,47,20,58,69,33,54,64,60,30,61,73,44,38,43,52,54,50,40,58,52,29,39,41,60,22,75,54,81,55,64,83,36,70,27,18,51,28,29,30,53,35,76,75,78,34,34,60,29,30,40,19,75,64,79,40,73,47,39,48,28,32,58,46,52,28,28,48,30,42,19,28,43,17,44,17,44,30,12,46,48,59,25,32,39,57,43,22,22,50,17,39,25,50,23,44,40,31,40,52,32,37,52,65,70,33,46,34,45,83,86,45,74,74,52,57,64,61,27,31,74,69,37,45,59,48,19,29,44,35,64,40,32,42,32,38,37,48,97,88,43,59,56,74,44,33,41,54,46,54,25,46,50,41,40,62,84,49,54,66,45,50,70,66,59,63,51,63,69,53,45,51,52,41,39,64,67,24,54,67,47,61,70,40,85,95,62,64,64,43,31,34,50,49,44,48,34,53,52,37,16,69,84,37,42,68,66,20,48,57,52,56,72,64,51,88,51,58,36,77,44,52,45,71,33,56,50,48,48,52,40,44,29,50,69,75,126,126,70,66,73,80,61,66,84,69,44,70,54,58,75,49,82,54,74,57,58,79,72,62,72,76,24,36,31,82,92,59,59,55,31,28,41,80,46,28,46,80,59,48,34,50,58,35,96,85,22,47,41,38,29,68,47,38,62,29,39,37,29,39,51,52,59,31,41,29,38,11,80,51,54,80,46,74,42,58,55,39,34,36,56,50,88,49,56,58,36,31,42,34,35,68,74,48,90,58,90,45,77,83,44,55,52,29,38,75,46,74,52,66,39,18,40,27,46,28,28,72,36,41,38,37,35,33,36,48,40,57,20,30,65,48,51,36,35,38,28,79,44,74,38,42,38,37,40,36,32,84,49,43,55,72,45,77,48,63,49,96,68,32,32,36,36,44,38,28,35,73,86,70,51,36,36,38,39,38,36,78,53,70,54,62,71,47,70,59,58,40,37,34,37,38,54,70,41,61,45,46,38,34,37,28,70,49,77,52,95,44,66,68,55,52,54,52,50,59,73,34,60,68,16,45,61,68,39,27,42,72,42,70,58,35,70,30,34,41,31,39,43,44,48,67,41,72,68,76,62,31,59,32,39,33,40,55,66,51,53,59,20,39,70,64,22,91,58,89,55,48,76,37,83,81,44,52,39,72,49,94,74,30,55,24,30,30,32,38,46,53,50,47,33,34,28,57,73,86,61,70,55,56,89,46,65,91,75,39,67,48,74,91,48,47,64,62,38,49,56,41,38,52,53,57,56,68,65,63,53,71,86,70,63,78,69,64,39,56,52,68,44,16,28,43,45,30,29,51,39,51,51,46,43,51,27,51,73,67,72,44,68,86,57,39,64,62,45,52,51,44,49,50,68,59,48,45,31,45,72,71,57,65,34,81,85,34,30,56,25,21,34,63,73,50,21,33,67,26,30,55,48,10,29,71,29,56,65,26,61,73,17,27,31,37,49,19,39,50,49,43,33,50,16,24,45,39,36,26,50,20,47,48,19,59,69,33,55,62,60,30,63,74,44,39,43,52,52,50,39,58,49,29,38,42,62,22,75,55,82,56,63,83,36,71,28,17,52,28,29,29,51,35,78,76,76,32,33,60,27,32,40,20,75,63,81,41,74,47,40,48,28,33,58,47,52,26,27,46,30,41,18,28,44,18,43,16,46,31,13,47,49,59,25,34,39,56,43,21,23,50,17,38,24,52,22,44,39,30,39,53,30,38,52,66,70,32,47,35,46,83,87,45,75,75,54,57,65,61,26,31,74,70,37,43,58,49,18,29,44,34,64,41,33,42,31,39,36,48,100,90,44,59,54,75,45,32,41,54,46,53,24,45,50,40,39,63,83,49,54,64,44,49,70,65,61,61,52,62,69,55,45,50,53,42,39,63,68,24,54,68,46,60,71,40,85,94,61,64,62,44,29,35,52,49,44,48,33,51,51,38,14,69,83,36,43,68,65,19,49,56,51,58,73,64,52,86,49,57,36,76,45,52,44,68,31,57,50,4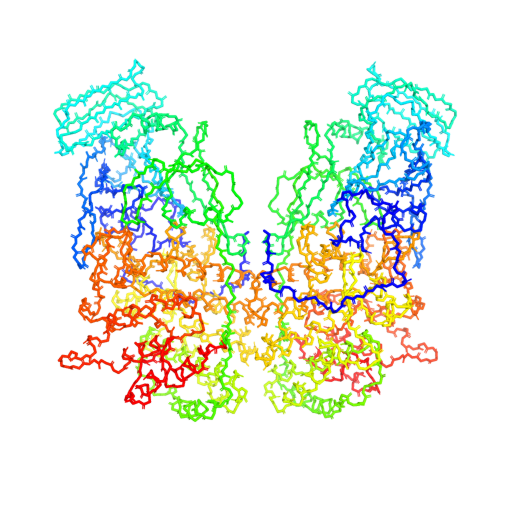7,47,53,40,45,29,48,68,76,127

pLDDT: mean 94.6, std 8.81, range [32.66, 98.88]